Protein 3KEZ (pdb70)

Sequence (869 aa):
ETSINVLSDIEFTLNGIYSSTQSSDAYSGRLVYYGDVTGDDQAVSSTKRTGNYYRFNFTTKDNGPSSHWSSYLYSIIQNCNLILNVDKLSIDEDETEYKNDLKGQALAIRGALFDLTRIFGYPYLKDNGASLGVPIVKELSTIDSKPARNTVAECYTEIISDLKNSTELLSGDFNKGKVNRWAATLLSRVYLYKGEYNEALTAENAIKKGAEKEGYALWTNEEYPTAWGNDASASNPGEILFEIVNLTTDSPGKESGYLNSYNGYDDCITCSFYQLLKKDPKDVRLKILSSFDKKYYAYVNKYQPQQGENITDANIPLIRLSEAYLNAAEAAVQTGDNAKAVKYLNSIVQRANPEENSVEGKTLTLENVLDERRKELVAEGHRYDVIRNGTVKRIIDVKDSDINKTKHNTAYEYDWNFHKILLPIPKKEDANPNKQNPGYVETSINVLSDIIEFTLNGIYSSTQSSDAYSGRLVYYGDVTGDDQAVSSSTKRTGNYYRFNFTKDNGPSSHWSYLYSIIQNCNLILNVDKLSSIDEDETEYKNDLKGQALAIRGALFDLTRIFGYPYLKDNGASLGVPIVKELSTIDSKPARNTVAECYTEIISDLKNNSTELLSGDFNKGKVNRWAATLLSRVYLYKGEYNEALTAENAIKGAEKEGYALWTNEEYPTAWGNDASASSNPGEILFEIVNLTTDSPGKESGYLNSYNGYDDCITCSFYQLLKKDPKDVRLKIILSSFDKKYYAYVNKYQPQQGENITTDANIPLIRLSEAYLNAAEAAVQTGDNAKAVKYLNSIVQRANPEENSVEGKTLTLENVLDERRKELVAEGHRYDVIRNGTVKRIDVKDSDINKTKKHNTAYEYDWNFHKILLPIPKKEDANPNKQNPGYVD

CATH classification: 1.25.40.390 (+2 more: 2.20.20.130, 1.25.40.900)

Radius of gyration: 30.72 Å; Cα contacts (8 Å, |Δi|>4): 1760; chains: 2; bounding box: 68×107×70 Å

Nearest PDB structures (foldseek):
  3kez-assembly1_A  TM=1.001E+00  e=9.607E-77  Phocaeicola vulgatus ATCC 8482
  3myv-assembly2_B  TM=9.073E-01  e=1.133E-32  Phocaeicola vulgatus ATCC 8482
  3mcx-assembly1_A  TM=8.906E-01  e=3.558E-32  Bacteroides thetaiotaomicron VPI-5482
  8ypu-assembly1_B  TM=7.654E-01  e=5.892E-16  Bacteroides fragilis
  3jq1-assembly2_B  TM=7.234E-01  e=5.810E-15  Phocaeicola vulgatus ATCC 8482

Organism: Phocaeicola vulgatus (strain ATCC 8482 / DSM 1447 / JCM 5826 / CCUG 4940 / NBRC 14291 / NCTC 11154) (NCBI:txid435590)

Foldseek 3Di:
DDQDAAVVSLVVLVVVLLLLLACLPQLNDLFCLQFLCFFQHFLDCPFPCNCSNQLPDFQARFDCSLVVSLVVSLQSLLVCCVLVVHDDDPVCQLVSLQSNLQSLLSNLSLVSQQQQFHFQCVVPNQATFGADDDNHHDDLPDFDATDTRNVSLVSSLVSLVSSLVRFALADDAQTAGNLLSLVSLVSCVSNVVLVVSQVLVVSLVSNVVQPEDEQFLVCPLPVLQDRADSVRHYWQNHKSFFDPVSFNDLNGLQCQDPNHRVRATAPVSVVLQCVPVQFSQVSQWDAPALAGTGRNSQHHHPPDDSRRRMASQGGSLSSLLSNLLSCLSVVNQVRNQVSLQVLVCSRPVVDGCPPPSDDNVNSLSSVCSVCNSRNHSSSQQSVWWRDHDADADRSNHNRGDDYPAGHHSVPQSSHGWNHPVSCSHPNDTGPPRD/DDQCADVVSL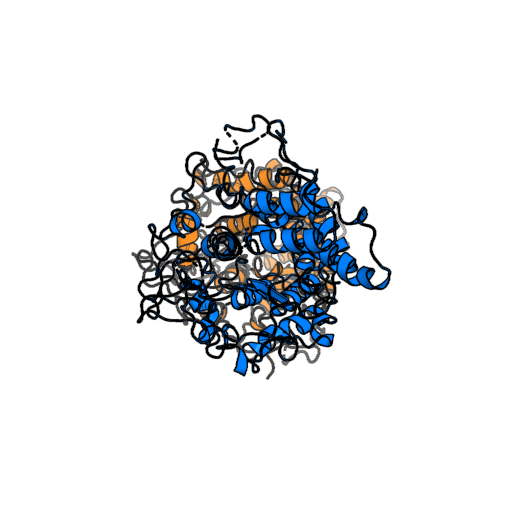VVLVVVLLLLLACLDQLNDLFCLQFLCFFQHFLDCPFPCNCSNFLPDFQARFDCSLVVSLVVSLQSLLVCCVLVVHDDDPVCQLVSLQSNLLSLLSNLSQVSQQQQAHFQCVVPVQQTFGAFDDNYHDDLVDFGFTDTSNVSLVSSLVSLVSSLVRFALADDAQTAGNLLSLVSLVSCVSNVVLVVSLCLVVSLVSNVVQPEDEQFLVCPLPVLQERADSNRHYWQNHKSAFDPVSFNPQNGLQCQDPNHRVRATAPVSVVLQCVPVQFSQVSQWDADALAGTGRNSQHHHPPDDSRRRMASQGTSLSSLLSNLLSCLSVVNQVSNQVSQQVLVCRRPVVDGCPPPSDHNVNSLSSVCSVCNSRNNNVSQQSVWWRDHDADADRSNHSRGDDYPAGGHSPPQSSHGWNHPVSCSHPNDTGPPSPD

B-factor: mean 14.75, std 7.92, range [2.0, 56.99]

Structure (mmCIF, N/CA/C/O backbone):
data_3KEZ
#
_entry.id   3KEZ
#
_cell.length_a   88.498
_cell.length_b   91.088
_cell.length_c   117.861
_cell.angle_alpha   90.000
_cell.angle_beta   90.000
_cell.angle_gamma   90.000
#
_symmetry.space_group_name_H-M   'P 21 21 21'
#
loop_
_entity.id
_entity.type
_entity.pdbx_description
1 polymer 'Putative sugar binding protein'
2 non-polymer 'CALCIUM ION'
3 non-polymer 'PHOSPHATE ION'
4 non-polymer 1,2-ETHANEDIOL
5 water water
#
loop_
_atom_site.group_PDB
_atom_site.id
_atom_site.type_symbol
_atom_site.label_atom_id
_atom_site.label_alt_id
_atom_site.label_comp_id
_atom_site.label_asym_id
_atom_site.label_entity_id
_atom_site.label_seq_id
_atom_site.pdbx_PDB_ins_code
_atom_site.Cartn_x
_atom_site.Cartn_y
_atom_site.Cartn_z
_atom_site.occupancy
_atom_site.B_iso_or_equiv
_atom_site.auth_seq_id
_atom_site.auth_comp_id
_atom_site.auth_asym_id
_atom_site.auth_atom_id
_atom_site.pdbx_PDB_model_num
ATOM 1 N N . GLU A 1 14 ? 32.596 69.965 34.973 1.00 26.32 35 GLU A N 1
ATOM 2 C CA . GLU A 1 14 ? 31.848 70.152 33.695 1.00 25.80 35 GLU A CA 1
ATOM 3 C C . GLU A 1 14 ? 31.618 68.831 32.958 1.00 24.90 35 GLU A C 1
ATOM 4 O O . GLU A 1 14 ? 31.616 68.768 31.719 1.00 22.51 35 GLU A O 1
ATOM 10 N N . THR A 1 15 ? 31.402 67.774 33.742 1.00 23.20 36 THR A N 1
ATOM 11 C CA . THR A 1 15 ? 31.092 66.462 33.212 1.00 23.02 36 THR A CA 1
ATOM 12 C C . THR A 1 15 ? 29.815 65.900 33.868 1.00 21.57 36 THR A C 1
ATOM 13 O O . THR A 1 15 ? 29.227 66.519 34.772 1.00 19.52 36 THR A O 1
ATOM 17 N N . SER A 1 16 ? 29.399 64.721 33.430 1.00 19.00 37 SER A N 1
ATOM 18 C CA . SER A 1 16 ? 28.088 64.196 33.809 1.00 17.07 37 SER A CA 1
ATOM 19 C C . SER A 1 16 ? 28.050 63.374 35.100 1.00 17.25 37 SER A C 1
ATOM 20 O O . SER A 1 16 ? 26.969 63.150 35.622 1.00 19.72 37 SER A O 1
ATOM 23 N N . ILE A 1 17 ? 29.189 62.913 35.616 1.00 15.61 38 ILE A N 1
ATOM 24 C CA . ILE A 1 17 ? 29.179 62.125 36.848 1.00 15.25 38 ILE A CA 1
ATOM 25 C C . ILE A 1 17 ? 29.984 62.882 37.905 1.00 18.21 38 ILE A C 1
ATOM 26 O O . ILE A 1 17 ? 31.177 63.111 37.742 1.00 19.18 38 ILE A O 1
ATOM 31 N N . ASN A 1 18 ? 29.292 63.319 38.952 1.00 18.81 39 ASN A N 1
ATOM 32 C CA . ASN A 1 18 ? 29.885 63.985 40.077 1.00 18.52 39 ASN A CA 1
ATOM 33 C C . ASN A 1 18 ? 29.577 63.301 41.411 1.00 18.28 39 ASN A C 1
ATOM 34 O O . ASN A 1 18 ? 30.381 63.364 42.326 1.00 20.12 39 ASN A O 1
ATOM 39 N N . VAL A 1 19 ? 28.405 62.683 41.531 1.00 17.15 40 VAL A N 1
ATOM 40 C CA . VAL A 1 19 ? 27.966 62.051 42.775 1.00 15.06 40 VAL A CA 1
ATOM 41 C C . VAL A 1 19 ? 27.341 60.707 42.424 1.00 16.97 40 VAL A C 1
ATOM 42 O O . VAL A 1 19 ? 27.030 60.444 41.260 1.00 13.36 40 VAL A O 1
ATOM 46 N N . LEU A 1 20 ? 27.154 59.848 43.420 1.00 18.00 41 LEU A N 1
ATOM 47 C CA . LEU A 1 20 ? 26.624 58.506 43.170 1.00 16.75 41 LEU A CA 1
ATOM 48 C C . LEU A 1 20 ? 25.295 58.498 42.433 1.00 17.58 41 LEU A C 1
ATOM 49 O O . LEU A 1 20 ? 25.047 57.641 41.580 1.00 16.92 41 LEU A O 1
ATOM 54 N N . SER A 1 21 ? 24.427 59.432 42.784 1.00 17.20 42 SER A N 1
ATOM 55 C CA . SER A 1 21 ? 23.099 59.444 42.220 1.00 15.20 42 SER A CA 1
ATOM 56 C C . SER A 1 21 ? 23.141 59.676 40.699 1.00 15.04 42 SER A C 1
ATOM 57 O O . SER A 1 21 ? 22.187 59.331 39.987 1.00 17.57 42 SER A O 1
ATOM 60 N N . ASP A 1 22 ? 24.240 60.244 40.206 1.00 12.00 43 ASP A N 1
ATOM 61 C CA . ASP A 1 22 ? 24.446 60.342 38.761 1.00 13.85 43 ASP A CA 1
ATOM 62 C C . ASP A 1 22 ? 24.644 58.960 38.129 1.00 12.33 43 ASP A C 1
ATOM 63 O O . ASP A 1 22 ? 24.245 58.727 36.960 1.00 11.04 43 ASP A O 1
ATOM 68 N N . ILE A 1 23 ? 25.281 58.058 38.879 1.00 10.72 44 ILE A N 1
ATOM 69 C CA . ILE A 1 23 ? 25.454 56.694 38.416 1.00 11.73 44 ILE A CA 1
ATOM 70 C C . ILE A 1 23 ? 24.084 56.050 38.363 1.00 13.67 44 ILE A C 1
ATOM 71 O O . ILE A 1 23 ? 23.764 55.391 37.389 1.00 11.74 44 ILE A O 1
ATOM 76 N N . GLU A 1 24 ? 23.268 56.275 39.396 1.00 15.91 45 GLU A N 1
ATOM 77 C CA . GLU A 1 24 ? 21.930 55.687 39.451 1.00 16.01 45 GLU A CA 1
ATOM 78 C C . GLU A 1 24 ? 21.086 56.211 38.287 1.00 15.99 45 GLU A C 1
ATOM 79 O O . GLU A 1 24 ? 20.355 55.463 37.652 1.00 15.52 45 GLU A O 1
ATOM 82 N N . PHE A 1 25 ? 21.219 57.498 38.000 1.00 17.03 46 PHE A N 1
ATOM 83 C CA . PHE A 1 25 ? 20.543 58.124 36.866 1.00 15.27 46 PHE A CA 1
ATOM 84 C C . PHE A 1 25 ? 20.976 57.521 35.544 1.00 15.46 46 PHE A C 1
ATOM 85 O O . PHE A 1 25 ? 20.151 57.243 34.669 1.00 9.38 46 PHE A O 1
ATOM 93 N N . THR A 1 26 ? 22.274 57.289 35.400 1.00 13.87 47 THR A N 1
ATOM 94 C CA . THR A 1 26 ? 22.782 56.691 34.186 1.00 10.62 47 THR A CA 1
ATOM 95 C C . THR A 1 26 ? 22.236 55.260 34.054 1.00 12.20 47 THR A C 1
ATOM 96 O O . THR A 1 26 ? 21.817 54.885 32.967 1.00 12.37 47 THR A O 1
ATOM 100 N N . LEU A 1 27 ? 22.201 54.486 35.152 1.00 13.49 48 LEU A N 1
ATOM 101 C CA . LEU A 1 27 ? 21.669 53.105 35.082 1.00 13.69 48 LEU A CA 1
ATOM 102 C C . LEU A 1 27 ? 20.187 53.117 34.692 1.00 13.61 48 LEU A C 1
ATOM 103 O O . LEU A 1 27 ? 19.759 52.314 33.882 1.00 13.39 48 LEU A O 1
ATOM 108 N N . ASN A 1 28 ? 19.431 54.045 35.254 1.00 14.94 49 ASN A N 1
ATOM 109 C CA . ASN A 1 28 ? 18.027 54.140 34.927 1.00 15.67 49 ASN A CA 1
ATOM 110 C C . ASN A 1 28 ? 17.826 54.362 33.437 1.00 13.52 49 ASN A C 1
ATOM 111 O O . ASN A 1 28 ? 16.962 53.726 32.837 1.00 12.36 49 ASN A O 1
ATOM 116 N N . GLY A 1 29 ? 18.631 55.243 32.842 1.00 10.12 50 GLY A N 1
ATOM 117 C CA . GLY A 1 29 ? 18.622 55.425 31.396 1.00 13.95 50 GLY A CA 1
ATOM 118 C C . GLY A 1 29 ? 18.922 54.139 30.646 1.00 15.25 50 GLY A C 1
ATOM 119 O O . GLY A 1 29 ? 18.269 53.834 29.645 1.00 12.23 50 GLY A O 1
ATOM 120 N N . ILE A 1 30 ? 19.905 53.373 31.141 1.00 13.37 51 ILE A N 1
ATOM 121 C CA . ILE A 1 30 ? 20.291 52.110 30.494 1.00 11.54 51 ILE A CA 1
ATOM 122 C C . ILE A 1 30 ? 19.084 51.132 30.500 1.00 11.24 51 ILE A C 1
ATOM 123 O O . ILE A 1 30 ? 18.697 50.630 29.482 1.00 12.78 51 ILE A O 1
ATOM 128 N N . TYR A 1 31 ? 18.457 50.950 31.657 1.00 13.56 52 TYR A N 1
ATOM 129 C CA . TYR A 1 31 ? 17.346 50.026 31.786 1.00 13.45 52 TYR A CA 1
ATOM 130 C C . TYR A 1 31 ? 16.200 50.516 30.907 1.00 12.66 52 TYR A C 1
ATOM 131 O O . TYR A 1 31 ? 15.560 49.719 30.240 1.00 10.05 52 TYR A O 1
ATOM 140 N N . SER A 1 32 ? 15.987 51.829 30.825 1.00 13.78 53 SER A N 1
ATOM 141 C CA A SER A 1 32 ? 14.907 52.359 29.982 0.50 14.92 53 SER A CA 1
ATOM 142 C CA B SER A 1 32 ? 14.905 52.341 29.970 0.50 15.31 53 SER A CA 1
ATOM 143 C C . SER A 1 32 ? 15.174 52.017 28.504 1.00 16.48 53 SER A C 1
ATOM 144 O O . SER A 1 32 ? 14.253 51.603 27.772 1.00 14.66 53 SER A O 1
ATOM 149 N N . THR A 1 33 ? 16.435 52.147 28.083 1.00 13.79 54 THR A N 1
ATOM 150 C CA . THR A 1 33 ? 16.853 51.725 26.731 1.00 13.69 54 THR A CA 1
ATOM 151 C C . THR A 1 33 ? 16.624 50.229 26.472 1.00 14.58 54 THR A C 1
ATOM 152 O O . THR A 1 33 ? 16.112 49.841 25.407 1.00 10.68 54 THR A O 1
ATOM 164 N N . GLN A 1 35 ? 14.434 48.359 27.801 1.00 11.43 56 GLN A N 1
ATOM 165 C CA . GLN A 1 35 ? 12.978 48.152 27.707 1.00 12.77 56 GLN A CA 1
ATOM 166 C C . GLN A 1 35 ? 12.360 48.330 26.323 1.00 12.76 56 GLN A C 1
ATOM 167 O O . GLN A 1 35 ? 11.221 47.896 26.105 1.00 13.27 56 GLN A O 1
ATOM 173 N N . SER A 1 36 ? 13.077 48.954 25.396 1.00 12.28 57 SER A N 1
ATOM 174 C CA . SER A 1 36 ? 12.524 49.206 24.056 1.00 11.21 57 SER A CA 1
ATOM 175 C C . SER A 1 36 ? 12.157 47.912 23.360 1.00 10.71 57 SER A C 1
ATOM 176 O O . SER A 1 36 ? 12.839 46.898 23.524 1.00 10.37 57 SER A O 1
ATOM 179 N N . SER A 1 37 ? 11.123 47.950 22.529 1.00 9.41 58 SER A N 1
ATOM 180 C CA . SER A 1 37 ? 10.799 46.801 21.693 1.00 9.28 58 SER A CA 1
ATOM 181 C C . SER A 1 37 ? 11.911 46.538 20.650 1.00 12.00 58 SER A C 1
ATOM 182 O O . SER A 1 37 ? 12.004 45.456 20.097 1.00 11.18 58 SER A O 1
ATOM 185 N N . ASP A 1 38 ? 12.763 47.528 20.402 1.00 9.38 59 ASP A N 1
ATOM 186 C CA . ASP A 1 38 ? 13.939 47.309 19.575 1.00 10.34 59 ASP A CA 1
ATOM 187 C C . ASP A 1 38 ? 15.072 46.655 20.357 1.00 9.95 59 ASP A C 1
ATOM 188 O O . ASP A 1 38 ? 16.064 46.251 19.758 1.00 12.20 59 ASP A O 1
ATOM 193 N N . ALA A 1 39 ? 14.959 46.609 21.682 1.00 8.08 60 ALA A N 1
ATOM 194 C CA . ALA A 1 39 ? 15.959 45.957 22.518 1.00 9.69 60 ALA A CA 1
ATOM 195 C C . ALA A 1 39 ? 15.319 44.741 23.179 1.00 10.97 60 ALA A C 1
ATOM 196 O O . ALA A 1 39 ? 14.806 43.847 22.467 1.00 12.55 60 ALA A O 1
ATOM 198 N N . TYR A 1 40 ? 15.344 44.682 24.510 1.00 10.63 61 TYR A N 1
ATOM 199 C CA . TYR A 1 40 ? 14.948 43.478 25.223 1.00 10.50 61 TYR A CA 1
ATOM 200 C C . TYR A 1 40 ? 13.439 43.286 25.434 1.00 10.84 61 TYR A C 1
ATOM 201 O O . TYR A 1 40 ? 13.007 42.274 25.983 1.00 12.00 61 TYR A O 1
ATOM 210 N N . SER A 1 41 ? 12.616 44.211 24.967 1.00 12.99 62 SER A N 1
ATOM 211 C CA . SER A 1 41 ? 11.184 43.950 24.973 1.00 12.51 62 SER A CA 1
ATOM 212 C C . SER A 1 41 ? 10.728 43.401 23.615 1.00 13.30 62 SER A C 1
ATOM 213 O O . SER A 1 41 ? 9.547 43.189 23.414 1.00 13.64 62 SER A O 1
ATOM 216 N N . GLY A 1 42 ? 11.658 43.149 22.692 1.00 13.80 63 GLY A N 1
ATOM 217 C CA . GLY A 1 42 ? 11.261 42.598 21.393 1.00 13.42 63 GLY A CA 1
ATOM 218 C C . GLY A 1 42 ? 12.384 41.949 20.613 1.00 11.29 63 GLY A C 1
ATOM 219 O O . GLY A 1 42 ? 12.708 40.767 20.804 1.00 10.08 63 GLY A O 1
ATOM 220 N N . ARG A 1 43 ? 13.019 42.742 19.768 1.00 9.96 64 ARG A N 1
ATOM 221 C CA . ARG A 1 43 ? 13.926 42.207 18.742 1.00 9.96 64 ARG A CA 1
ATOM 222 C C . ARG A 1 43 ? 15.040 41.360 19.268 1.00 11.49 64 ARG A C 1
ATOM 223 O O . ARG A 1 43 ? 15.359 40.352 18.635 1.00 12.15 64 ARG A O 1
ATOM 231 N N . LEU A 1 44 ? 15.613 41.734 20.432 1.00 10.42 65 LEU A N 1
ATOM 232 C CA . LEU A 1 44 ? 16.720 40.948 21.004 1.00 12.22 65 LEU A CA 1
ATOM 233 C C . LEU A 1 44 ? 16.236 39.637 21.598 1.00 13.36 65 LEU A C 1
ATOM 234 O O . LEU A 1 44 ? 17.002 38.663 21.660 1.00 14.73 65 LEU A O 1
ATOM 239 N N . VAL A 1 45 ? 14.952 39.560 21.924 1.00 10.11 66 VAL A N 1
ATOM 240 C CA . VAL A 1 45 ? 14.407 38.334 22.433 1.00 9.93 66 VAL A CA 1
ATOM 241 C C . VAL A 1 45 ? 14.013 37.404 21.312 1.00 9.97 66 VAL A C 1
ATOM 242 O O . VAL A 1 45 ? 14.434 36.263 21.287 1.00 10.66 66 VAL A O 1
ATOM 246 N N . TYR A 1 46 ? 13.193 37.863 20.367 1.00 12.64 67 TYR A N 1
ATOM 247 C CA . TYR A 1 46 ? 12.656 36.930 19.416 1.00 10.48 67 TYR A CA 1
ATOM 248 C C . TYR A 1 46 ? 13.659 36.385 18.410 1.00 10.19 67 TYR A C 1
ATOM 249 O O . TYR A 1 46 ? 13.390 35.366 17.785 1.00 10.46 67 TYR A O 1
ATOM 258 N N . TYR A 1 47 ? 14.771 37.079 18.216 1.00 10.80 68 TYR A N 1
ATOM 259 C CA . TYR A 1 47 ? 15.760 36.697 17.173 1.00 11.95 68 TYR A CA 1
ATOM 260 C C . TYR A 1 47 ? 16.082 35.194 17.221 1.00 11.69 68 TYR A C 1
ATOM 261 O O . TYR A 1 47 ? 15.931 34.474 16.228 1.00 12.82 68 TYR A O 1
ATOM 270 N N . GLY A 1 48 ? 16.436 34.697 18.402 1.00 12.84 69 GLY A N 1
ATOM 271 C CA . GLY A 1 48 ? 16.870 33.312 18.508 1.00 12.98 69 GLY A CA 1
ATOM 272 C C . GLY A 1 48 ? 15.749 32.279 18.385 1.00 13.27 69 GLY A C 1
ATOM 273 O O . GLY A 1 48 ? 16.024 31.061 18.311 1.00 13.20 69 GLY A O 1
ATOM 274 N N . ASP A 1 49 ? 14.493 32.736 18.412 1.00 10.04 70 ASP A N 1
ATOM 275 C CA . ASP A 1 49 ? 13.359 31.819 18.259 1.00 11.10 70 ASP A CA 1
ATOM 276 C C . ASP A 1 49 ? 12.959 31.658 16.779 1.00 10.95 70 ASP A C 1
ATOM 277 O O . ASP A 1 49 ? 12.888 30.522 16.273 1.00 9.27 70 ASP A O 1
ATOM 282 N N . VAL A 1 50 ? 12.735 32.775 16.072 1.00 8.82 71 VAL A N 1
ATOM 283 C CA . VAL A 1 50 ? 12.201 32.675 14.710 1.00 10.27 71 VAL A CA 1
ATOM 284 C C . VAL A 1 50 ? 13.260 32.301 13.687 1.00 9.97 71 VAL A C 1
ATOM 285 O O . VAL A 1 50 ? 12.919 31.944 12.586 1.00 9.32 71 VAL A O 1
ATOM 289 N N . THR A 1 51 ? 14.534 32.408 14.056 1.00 8.84 72 THR A N 1
ATOM 290 C CA . THR A 1 51 ? 15.604 31.857 13.238 1.00 10.24 72 THR A CA 1
ATOM 291 C C . THR A 1 51 ? 15.908 30.365 13.551 1.00 9.64 72 THR A C 1
ATOM 292 O O . THR A 1 51 ? 16.821 29.767 12.962 1.00 10.14 72 THR A O 1
ATOM 296 N N . GLY A 1 52 ? 15.155 29.771 14.485 1.00 9.95 73 GLY A N 1
ATOM 297 C CA . GLY A 1 52 ? 15.233 28.354 14.793 1.00 11.96 73 GLY A CA 1
ATOM 298 C C . GLY A 1 52 ? 14.231 27.469 14.076 1.00 11.39 73 GLY A C 1
ATOM 299 O O . GLY A 1 52 ? 13.735 27.791 12.980 1.00 10.72 73 GLY A O 1
ATOM 300 N N . ASP A 1 53 ? 13.950 26.341 14.718 1.00 13.29 74 ASP A N 1
ATOM 301 C CA . ASP A 1 53 ? 13.022 25.326 14.238 1.00 13.13 74 ASP A CA 1
ATOM 302 C C . ASP A 1 53 ? 11.699 25.188 15.012 1.00 10.43 74 ASP A C 1
ATOM 303 O O . ASP A 1 53 ? 10.826 24.431 14.561 1.00 13.66 74 ASP A O 1
ATOM 308 N N . ASP A 1 54 ? 11.556 25.913 16.130 1.00 10.86 75 ASP A N 1
ATOM 309 C CA . ASP A 1 54 ? 10.448 25.694 17.080 1.00 9.30 75 ASP A CA 1
ATOM 310 C C . ASP A 1 54 ? 9.390 26.794 17.060 1.00 8.83 75 ASP A C 1
ATOM 311 O O . ASP A 1 54 ? 8.248 26.564 17.469 1.00 10.23 75 ASP A O 1
ATOM 324 N N . GLN A 1 56 ? 8.065 30.287 14.284 1.00 8.33 77 GLN A N 1
ATOM 325 C CA . GLN A 1 56 ? 8.138 30.838 12.944 1.00 9.69 77 GLN A CA 1
ATOM 326 C C . GLN A 1 56 ? 7.338 32.118 12.905 1.00 10.89 77 GLN A C 1
ATOM 327 O O . GLN A 1 56 ? 6.498 32.329 13.760 1.00 11.12 77 GLN A O 1
ATOM 333 N N . ALA A 1 57 ? 7.574 32.939 11.886 1.00 11.19 78 ALA A N 1
ATOM 334 C CA . ALA A 1 57 ? 6.646 34.011 11.534 1.00 8.80 78 ALA A CA 1
ATOM 335 C C . ALA A 1 57 ? 5.331 33.396 11.098 1.00 10.13 78 ALA A C 1
ATOM 336 O O . ALA A 1 57 ? 5.304 32.359 10.408 1.00 9.58 78 ALA A O 1
ATOM 338 N N . VAL A 1 58 ? 4.237 34.030 11.496 1.00 8.52 79 VAL A N 1
ATOM 339 C CA . VAL A 1 58 ? 2.907 33.582 11.096 1.00 10.03 79 VAL A CA 1
ATOM 340 C C . VAL A 1 58 ? 2.698 33.792 9.605 1.00 8.16 79 VAL A C 1
ATOM 341 O O . VAL A 1 58 ? 1.961 33.046 8.960 1.00 10.39 79 VAL A O 1
ATOM 345 N N . SER A 1 59 ? 3.374 34.794 9.060 1.00 7.93 80 SER A N 1
ATOM 346 C CA . SER A 1 59 ? 3.360 35.055 7.630 1.00 8.35 80 SER A CA 1
ATOM 347 C C . SER A 1 59 ? 4.612 35.837 7.246 1.00 10.08 80 SER A C 1
ATOM 348 O O . SER A 1 59 ? 5.314 36.366 8.103 1.00 9.29 80 SER A O 1
ATOM 351 N N . SER A 1 60 ? 4.875 35.936 5.947 1.00 11.21 81 SER A N 1
ATOM 352 C CA . SER A 1 60 ? 6.059 36.636 5.455 1.00 14.27 81 SER A CA 1
ATOM 353 C C . SER A 1 60 ? 6.069 38.133 5.726 1.00 13.94 81 SER A C 1
ATOM 354 O O . SER A 1 60 ? 7.136 38.740 5.801 1.00 13.43 81 SER A O 1
ATOM 357 N N . THR A 1 61 ? 4.887 38.713 5.898 1.00 9.54 82 THR A N 1
ATOM 358 C CA . THR A 1 61 ? 4.725 40.153 6.091 1.00 10.94 82 THR A CA 1
ATOM 359 C C . THR A 1 61 ? 4.662 40.568 7.572 1.00 12.08 82 THR A C 1
ATOM 360 O O . THR A 1 61 ? 4.497 41.746 7.889 1.00 12.11 82 THR A O 1
ATOM 364 N N . LYS A 1 62 ? 4.831 39.613 8.476 1.00 12.03 83 LYS A N 1
ATOM 365 C CA . LYS A 1 62 ? 4.874 39.896 9.921 1.00 11.32 83 LYS A CA 1
ATOM 366 C C . LYS A 1 62 ? 6.170 40.586 10.360 1.00 9.17 83 LYS A C 1
ATOM 367 O O . LYS A 1 62 ? 7.182 40.538 9.673 1.00 7.94 83 LYS A O 1
ATOM 373 N N . ARG A 1 63 ? 6.179 41.217 11.520 1.00 11.59 84 ARG A N 1
ATOM 374 C CA . ARG A 1 63 ? 7.443 41.840 11.969 1.00 13.37 84 ARG A CA 1
ATOM 375 C C . ARG A 1 63 ? 8.617 40.852 11.977 1.00 11.04 84 ARG A C 1
ATOM 376 O O . ARG A 1 63 ? 9.732 41.263 11.755 1.00 13.99 84 ARG A O 1
ATOM 384 N N . THR A 1 64 ? 8.352 39.581 12.283 1.00 12.10 85 THR A N 1
ATOM 385 C CA . THR A 1 64 ? 9.394 38.519 12.356 1.00 10.80 85 THR A CA 1
ATOM 386 C C . THR A 1 64 ? 9.711 37.848 11.024 1.00 12.31 85 THR A C 1
ATOM 387 O O . THR A 1 64 ? 10.647 37.016 10.926 1.00 9.20 85 THR A O 1
ATOM 391 N N . GLY A 1 65 ? 8.967 38.239 9.992 1.00 10.89 86 GLY A N 1
ATOM 392 C CA . GLY A 1 65 ? 9.010 37.561 8.702 1.00 10.75 86 GLY A CA 1
ATOM 393 C C . GLY A 1 65 ? 10.408 37.516 8.112 1.00 11.62 86 GLY A C 1
ATOM 394 O O . GLY A 1 65 ? 10.906 36.431 7.805 1.00 11.76 86 GLY A O 1
ATOM 395 N N . ASN A 1 66 ? 11.065 38.685 8.009 1.00 11.62 87 ASN A N 1
ATOM 396 C CA . ASN A 1 66 ? 12.390 38.771 7.375 1.00 10.92 87 ASN A CA 1
ATOM 397 C C . ASN A 1 66 ? 13.494 38.043 8.189 1.00 11.14 87 ASN A C 1
ATOM 398 O O . ASN A 1 66 ? 14.445 37.492 7.608 1.00 10.20 87 ASN A O 1
ATOM 403 N N . TYR A 1 67 ? 13.334 37.988 9.508 1.00 9.37 88 TYR A N 1
ATOM 404 C CA . TYR A 1 67 ? 14.240 37.162 10.349 1.00 8.86 88 TYR A CA 1
ATOM 405 C C . TYR A 1 67 ? 14.034 35.662 10.107 1.00 10.19 88 TYR A C 1
ATOM 406 O O . TYR A 1 67 ? 14.998 34.940 9.883 1.00 7.42 88 TYR A O 1
ATOM 415 N N . TYR A 1 68 ? 12.771 35.206 10.189 1.00 13.52 89 TYR A N 1
ATOM 416 C CA . TYR A 1 68 ? 12.392 33.785 9.925 1.00 12.05 89 TYR A CA 1
ATOM 417 C C . TYR A 1 68 ? 12.836 33.319 8.523 1.00 12.06 89 TYR A C 1
ATOM 418 O O . TYR A 1 68 ? 13.340 32.191 8.350 1.00 13.24 89 TYR A O 1
ATOM 427 N N . ARG A 1 69 ? 12.644 34.174 7.525 1.00 8.21 90 ARG A N 1
ATOM 428 C CA . ARG A 1 69 ? 12.944 33.838 6.150 1.00 11.33 90 ARG A CA 1
ATOM 429 C C . ARG A 1 69 ? 14.412 34.057 5.763 1.00 11.54 90 ARG A C 1
ATOM 430 O O . ARG A 1 69 ? 14.798 33.759 4.611 1.00 15.36 90 ARG A O 1
ATOM 438 N N . PHE A 1 70 ? 15.208 34.570 6.697 1.00 11.66 91 PHE A N 1
ATOM 439 C CA . PHE A 1 70 ? 16.559 35.026 6.426 1.00 13.24 91 PHE A CA 1
ATOM 440 C C . PHE A 1 70 ? 16.600 35.872 5.165 1.00 14.01 91 PHE A C 1
ATOM 441 O O . PHE A 1 70 ? 17.363 35.593 4.238 1.00 16.25 91 PHE A O 1
ATOM 449 N N . ASN A 1 71 ? 15.767 36.901 5.141 1.00 13.69 92 ASN A N 1
ATOM 450 C CA . ASN A 1 71 ? 15.538 37.693 3.950 1.00 13.07 92 ASN A CA 1
ATOM 451 C C . ASN A 1 71 ? 16.304 39.005 3.938 1.00 14.15 92 ASN A C 1
ATOM 452 O O . ASN A 1 71 ? 16.056 39.833 3.069 1.00 16.32 92 ASN A O 1
ATOM 457 N N . PHE A 1 72 ? 17.196 39.255 4.891 1.00 13.92 93 PHE A N 1
ATOM 458 C CA . PHE A 1 72 ? 17.906 40.549 4.902 1.00 15.84 93 PHE A CA 1
ATOM 459 C C . PHE A 1 72 ? 19.141 40.557 4.009 1.00 16.18 93 PHE A C 1
ATOM 460 O O . PHE A 1 72 ? 19.783 39.508 3.780 1.00 17.69 93 PHE A O 1
ATOM 468 N N . THR A 1 73 ? 19.454 41.747 3.504 1.00 14.25 94 THR A N 1
ATOM 469 C CA A THR A 1 73 ? 20.657 41.944 2.726 0.40 14.14 94 THR A CA 1
ATOM 470 C CA B THR A 1 73 ? 20.637 41.994 2.684 0.60 13.43 94 THR A CA 1
ATOM 471 C C . THR A 1 73 ? 21.472 43.050 3.371 1.00 13.10 94 THR A C 1
ATOM 472 O O . THR A 1 73 ? 21.009 43.710 4.305 1.00 12.43 94 THR A O 1
ATOM 479 N N . LYS A 1 74 ? 22.693 43.263 2.882 1.00 14.92 95 LYS A N 1
ATOM 480 C CA . LYS A 1 74 ? 23.492 44.369 3.444 1.00 19.22 95 LYS A CA 1
ATOM 481 C C . LYS A 1 74 ? 22.803 45.726 3.256 1.00 19.71 95 LYS A C 1
ATOM 482 O O . LYS A 1 74 ? 23.067 46.684 3.977 1.00 19.21 95 LYS A O 1
ATOM 488 N N . ASP A 1 75 ? 21.940 45.836 2.266 1.00 19.25 96 ASP A N 1
ATOM 489 C CA . ASP A 1 75 ? 21.345 47.121 2.009 1.00 20.59 96 ASP A CA 1
ATOM 490 C C . ASP A 1 75 ? 20.097 47.330 2.855 1.00 21.97 96 ASP A C 1
ATOM 491 O O . ASP A 1 75 ? 19.722 48.464 3.106 1.00 24.13 96 ASP A O 1
ATOM 496 N N . ASN A 1 76 ? 19.451 46.268 3.335 1.00 21.61 97 ASN A N 1
ATOM 497 C CA . ASN A 1 76 ? 18.210 46.488 4.088 1.00 19.45 97 ASN A CA 1
ATOM 498 C C . ASN A 1 76 ? 18.173 45.922 5.489 1.00 17.75 97 ASN A C 1
ATOM 499 O O . ASN A 1 76 ? 17.152 45.989 6.170 1.00 18.41 97 ASN A O 1
ATOM 504 N N . GLY A 1 77 ? 19.287 45.379 5.937 1.00 18.28 98 GLY A N 1
ATOM 505 C CA . GLY A 1 77 ? 19.336 44.766 7.242 1.00 17.53 98 GLY A CA 1
ATOM 506 C C . GLY A 1 77 ? 19.051 45.757 8.345 1.00 16.59 98 GLY A C 1
ATOM 507 O O . GLY A 1 77 ? 19.354 46.951 8.202 1.00 18.23 98 GLY A O 1
ATOM 508 N N . PRO A 1 78 ? 18.497 45.272 9.475 1.00 14.42 99 PRO A N 1
ATOM 509 C CA . PRO A 1 78 ? 18.167 46.175 10.571 1.00 14.47 99 PRO A CA 1
ATOM 510 C C . PRO A 1 78 ? 19.395 46.796 11.223 1.00 12.64 99 PRO A C 1
ATOM 511 O O . PRO A 1 78 ? 20.483 46.191 11.212 1.00 11.82 99 PRO A O 1
ATOM 515 N N . SER A 1 79 ? 19.221 47.974 11.810 1.00 12.57 100 SER A N 1
ATOM 516 C CA . SER A 1 79 ? 20.304 48.619 12.556 1.00 11.86 100 SER A CA 1
ATOM 517 C C . SER A 1 79 ? 20.116 48.707 14.067 1.00 12.16 100 SER A C 1
ATOM 518 O O . SER A 1 79 ? 21.057 49.053 14.757 1.00 11.44 100 SER A O 1
ATOM 521 N N . SER A 1 80 ? 18.921 48.398 14.577 1.00 12.65 101 SER A N 1
ATOM 522 C CA . SER A 1 80 ? 18.566 48.591 15.984 1.00 11.86 101 SER A CA 1
ATOM 523 C C . SER A 1 80 ? 19.391 47.746 16.957 1.00 12.50 101 SER A C 1
ATOM 524 O O . SER A 1 80 ? 19.734 48.212 18.017 1.00 10.52 101 SER A O 1
ATOM 527 N N . HIS A 1 81 ? 19.662 46.493 16.590 1.00 9.99 102 HIS A N 1
ATOM 528 C CA . HIS A 1 81 ? 20.420 45.610 17.453 1.00 13.97 102 HIS A CA 1
ATOM 529 C C . HIS A 1 81 ? 21.755 46.278 17.718 1.00 13.45 102 HIS A C 1
ATOM 530 O O . HIS A 1 81 ? 22.167 46.394 18.853 1.00 12.17 102 HIS A O 1
ATOM 537 N N . TRP A 1 82 ? 22.413 46.691 16.640 1.00 12.54 103 TRP A N 1
ATOM 538 C CA . TRP A 1 82 ? 23.713 47.348 16.714 1.00 12.53 103 TRP A CA 1
ATOM 539 C C . TRP A 1 82 ? 23.702 48.650 17.554 1.00 11.57 103 TRP A C 1
ATOM 540 O O . TRP A 1 82 ? 24.460 48.786 18.555 1.00 9.99 103 TRP A O 1
ATOM 551 N N . SER A 1 83 ? 22.803 49.569 17.159 1.00 11.66 104 SER A N 1
ATOM 552 C CA A SER A 1 83 ? 22.716 50.896 17.778 0.50 10.72 104 SER A CA 1
ATOM 553 C CA B SER A 1 83 ? 22.705 50.896 17.770 0.50 9.86 104 SER A CA 1
ATOM 554 C C . SER A 1 83 ? 22.314 50.841 19.242 1.00 11.45 104 SER A C 1
ATOM 555 O O . SER A 1 83 ? 22.932 51.497 20.058 1.00 7.26 104 SER A O 1
ATOM 560 N N . TYR A 1 84 ? 21.306 50.023 19.574 1.00 9.55 105 TYR A N 1
ATOM 561 C CA . TYR A 1 84 ? 20.834 49.935 20.936 1.00 11.41 105 TYR A CA 1
ATOM 562 C C . TYR A 1 84 ? 21.885 49.308 21.869 1.00 10.99 105 TYR A C 1
ATOM 563 O O . TYR A 1 84 ? 22.166 49.837 22.945 1.00 9.63 105 TYR A O 1
ATOM 572 N N . LEU A 1 85 ? 22.505 48.217 21.424 1.00 9.28 106 LEU A N 1
ATOM 573 C CA . LEU A 1 85 ? 23.525 47.573 22.254 1.00 9.76 106 LEU A CA 1
ATOM 574 C C . LEU A 1 85 ? 24.762 48.473 22.459 1.00 9.52 106 LEU A C 1
ATOM 575 O O . LEU A 1 85 ? 25.305 48.542 23.571 1.00 9.72 106 LEU A O 1
ATOM 580 N N . TYR A 1 86 ? 25.196 49.200 21.421 1.00 11.67 107 TYR A N 1
ATOM 581 C CA . TYR A 1 86 ? 26.335 50.078 21.567 1.00 10.55 107 TYR A CA 1
ATOM 582 C C . TYR A 1 86 ? 25.982 51.306 22.398 1.00 12.64 107 TYR A C 1
ATOM 583 O O . TYR A 1 86 ? 26.826 51.826 23.146 1.00 10.28 107 TYR A O 1
ATOM 592 N N . SER A 1 87 ? 24.741 51.773 22.293 1.00 13.36 108 SER A N 1
ATOM 593 C CA . SER A 1 87 ? 24.247 52.819 23.205 1.00 10.58 108 SER A CA 1
ATOM 594 C C . SER A 1 87 ? 24.347 52.415 24.676 1.00 11.60 108 SER A C 1
ATOM 595 O O . SER A 1 87 ? 24.884 53.157 25.511 1.00 11.18 108 SER A O 1
ATOM 598 N N . ILE A 1 88 ? 23.812 51.239 24.989 1.00 9.38 109 ILE A N 1
ATOM 599 C CA . ILE A 1 88 ? 23.900 50.641 26.297 1.00 11.21 109 ILE A CA 1
ATOM 600 C C . ILE A 1 88 ? 25.373 50.519 26.781 1.00 10.05 109 ILE A C 1
ATOM 601 O O . ILE A 1 88 ? 25.740 50.978 27.887 1.00 10.95 109 ILE A O 1
ATOM 606 N N . ILE A 1 89 ? 26.214 49.911 25.958 1.00 9.50 110 ILE A N 1
ATOM 607 C CA . ILE A 1 89 ? 27.663 49.815 26.282 1.00 9.59 110 ILE A CA 1
ATOM 608 C C . ILE A 1 89 ? 28.305 51.199 26.546 1.00 5.95 110 ILE A C 1
ATOM 609 O O . ILE A 1 89 ? 29.058 51.365 27.498 1.00 9.89 110 ILE A O 1
ATOM 614 N N . GLN A 1 90 ? 28.013 52.192 25.718 1.00 9.19 111 GLN A N 1
ATOM 615 C CA . GLN A 1 90 ? 28.580 53.544 25.969 1.00 9.65 111 GLN A CA 1
ATOM 616 C C . GLN A 1 90 ? 28.224 54.072 27.359 1.00 9.95 111 GLN A C 1
ATOM 617 O O . GLN A 1 90 ? 29.064 54.640 28.032 1.00 8.23 111 GLN A O 1
ATOM 623 N N . ASN A 1 91 ? 26.971 53.892 27.793 1.00 12.02 112 ASN A N 1
ATOM 624 C CA . ASN A 1 91 ? 26.570 54.368 29.134 1.00 10.27 112 ASN A CA 1
ATOM 625 C C . ASN A 1 91 ? 27.128 53.532 30.287 1.00 8.25 112 ASN A C 1
ATOM 626 O O . ASN A 1 91 ? 27.380 54.055 31.407 1.00 9.44 112 ASN A O 1
ATOM 631 N N . CYS A 1 92 ? 27.324 52.236 30.035 1.00 11.12 113 CYS A N 1
ATOM 632 C CA . CYS A 1 92 ? 28.042 51.398 30.980 1.00 10.37 113 CYS A CA 1
ATOM 633 C C . CYS A 1 92 ? 29.469 51.903 31.146 1.00 9.83 113 CYS A C 1
ATOM 634 O O . CYS A 1 92 ? 29.939 52.009 32.251 1.00 8.49 113 CYS A O 1
ATOM 637 N N . ASN A 1 93 ? 30.152 52.187 30.029 1.00 10.47 114 ASN A N 1
ATOM 638 C CA . ASN A 1 93 ? 31.494 52.790 30.027 1.00 8.48 114 ASN A CA 1
ATOM 639 C C . ASN A 1 93 ? 31.553 54.095 30.771 1.00 11.17 114 ASN A C 1
ATOM 640 O O . ASN A 1 93 ? 32.476 54.315 31.555 1.00 9.56 114 ASN A O 1
ATOM 645 N N . LEU A 1 94 ? 30.557 54.954 30.546 1.00 10.10 115 LEU A N 1
ATOM 646 C CA . LEU A 1 94 ? 30.448 56.206 31.299 1.00 11.86 115 LEU A CA 1
ATOM 647 C C . LEU A 1 94 ? 30.482 55.925 32.792 1.00 10.70 115 LEU A C 1
ATOM 648 O O . LEU A 1 94 ? 31.248 56.571 33.535 1.00 13.69 115 LEU A O 1
ATOM 653 N N . ILE A 1 95 ? 29.684 54.961 33.237 1.00 10.67 116 ILE A N 1
ATOM 654 C CA . ILE A 1 95 ? 29.660 54.609 34.647 1.00 10.12 116 ILE A CA 1
ATOM 655 C C . ILE A 1 95 ? 31.028 54.084 35.075 1.00 9.00 116 ILE A C 1
ATOM 656 O O . ILE A 1 95 ? 31.584 54.504 36.097 1.00 9.39 116 ILE A O 1
ATOM 661 N N . LEU A 1 96 ? 31.559 53.151 34.298 1.00 12.31 117 LEU A N 1
ATOM 662 C CA . LEU A 1 96 ? 32.729 52.380 34.743 1.00 10.13 117 LEU A CA 1
ATOM 663 C C . LEU A 1 96 ? 33.984 53.249 34.794 1.00 12.23 117 LEU A C 1
ATOM 664 O O . LEU A 1 96 ? 34.826 53.040 35.659 1.00 10.22 117 LEU A O 1
ATOM 677 N N . ASN A 1 98 ? 34.031 56.242 35.763 1.00 10.44 119 ASN A N 1
ATOM 678 C CA . ASN A 1 98 ? 33.834 57.289 36.759 1.00 13.00 119 ASN A CA 1
ATOM 679 C C . ASN A 1 98 ? 33.555 56.789 38.154 1.00 13.57 119 ASN A C 1
ATOM 680 O O . ASN A 1 98 ? 33.981 57.408 39.128 1.00 14.23 119 ASN A O 1
ATOM 685 N N . VAL A 1 99 ? 32.901 55.638 38.252 1.00 13.10 120 VAL A N 1
ATOM 686 C CA . VAL A 1 99 ? 32.380 55.189 39.517 1.00 15.18 120 VAL A CA 1
ATOM 687 C C . VAL A 1 99 ? 33.449 55.024 40.587 1.00 16.78 120 VAL A C 1
ATOM 688 O O . VAL A 1 99 ? 33.179 55.288 41.758 1.00 15.85 120 VAL A O 1
ATOM 692 N N . ASP A 1 100 ? 34.640 54.572 40.214 1.00 18.25 121 ASP A N 1
ATOM 693 C CA . ASP A 1 100 ? 35.696 54.335 41.215 1.00 17.39 121 ASP A CA 1
ATOM 694 C C . ASP A 1 100 ? 36.397 55.629 41.656 1.00 18.08 121 ASP A C 1
ATOM 695 O O . ASP A 1 100 ? 37.105 55.637 42.636 1.00 17.75 121 ASP A O 1
ATOM 700 N N . LYS A 1 101 ? 36.171 56.715 40.937 1.00 19.37 122 LYS A N 1
ATOM 701 C CA . LYS A 1 101 ? 36.760 57.993 41.273 1.00 21.00 122 LYS A CA 1
ATOM 702 C C . LYS A 1 101 ? 35.931 58.734 42.302 1.00 23.06 122 LYS A C 1
ATOM 703 O O . LYS A 1 101 ? 36.437 59.659 42.932 1.00 22.09 122 LYS A O 1
ATOM 709 N N . LEU A 1 102 ? 34.667 58.345 42.470 1.00 21.77 123 LEU A N 1
ATOM 710 C CA . LEU A 1 102 ? 33.758 59.078 43.346 1.00 22.09 123 LEU A CA 1
ATOM 711 C C . LEU A 1 102 ? 34.144 58.781 44.785 1.00 22.38 123 LEU A C 1
ATOM 712 O O . LEU A 1 102 ? 34.250 57.636 45.150 1.00 24.29 123 LEU A O 1
ATOM 717 N N . SER A 1 103 ? 34.402 59.789 45.599 1.00 24.82 124 SER A N 1
ATOM 718 C CA . SER A 1 103 ? 34.587 59.512 47.024 1.00 27.93 124 SER A CA 1
ATOM 719 C C . SER A 1 103 ? 33.203 59.370 47.689 1.00 27.99 124 SER A C 1
ATOM 720 O O . SER A 1 103 ? 32.290 60.150 47.449 1.00 27.73 124 SER A O 1
ATOM 723 N N . ILE A 1 104 ? 33.057 58.318 48.479 1.00 27.39 125 ILE A N 1
ATOM 724 C CA . ILE A 1 104 ? 31.785 57.950 49.065 1.00 27.07 125 ILE A CA 1
ATOM 725 C C . ILE A 1 104 ? 32.020 57.656 50.545 1.00 27.89 125 ILE A C 1
ATOM 726 O O . ILE A 1 104 ? 33.169 57.581 50.990 1.00 27.49 125 ILE A O 1
ATOM 731 N N . ASP A 1 105 ? 30.939 57.491 51.297 1.00 28.20 126 ASP A N 1
ATOM 732 C CA . ASP A 1 105 ? 31.029 57.085 52.702 1.00 27.97 126 ASP A CA 1
ATOM 733 C C . ASP A 1 105 ? 31.232 55.584 52.798 1.00 27.63 126 ASP A C 1
ATOM 734 O O . ASP A 1 105 ? 30.802 54.842 51.918 1.00 25.54 126 ASP A O 1
ATOM 739 N N . GLU A 1 106 ? 31.858 55.153 53.889 1.00 27.36 127 GLU A N 1
ATOM 740 C CA . GLU A 1 106 ? 32.031 53.744 54.223 1.00 28.17 127 GLU A CA 1
ATOM 741 C C . GLU A 1 106 ? 30.737 52.962 53.989 1.00 26.89 127 GLU A C 1
ATOM 742 O O . GLU A 1 106 ? 30.732 51.904 53.352 1.00 25.72 127 GLU A O 1
ATOM 748 N N . ASP A 1 107 ? 29.627 53.493 54.475 1.00 25.28 128 ASP A N 1
ATOM 749 C CA . ASP A 1 107 ? 28.357 52.759 54.408 1.00 23.74 128 ASP A CA 1
ATOM 750 C C . ASP A 1 107 ? 27.646 52.827 53.039 1.00 21.61 128 ASP A C 1
ATOM 751 O O . ASP A 1 107 ? 26.531 52.344 52.922 1.00 22.34 128 ASP A O 1
ATOM 756 N N . GLU A 1 108 ? 28.266 53.464 52.045 1.00 17.90 129 GLU A N 1
ATOM 757 C CA . GLU A 1 108 ? 27.782 53.457 50.674 1.00 15.52 129 GLU A CA 1
ATOM 758 C C . GLU A 1 108 ? 28.561 52.482 49.788 1.00 15.53 129 GLU A C 1
ATOM 759 O O . GLU A 1 108 ? 28.299 52.386 48.574 1.00 12.87 129 GLU A O 1
ATOM 765 N N . THR A 1 109 ? 29.504 51.746 50.376 1.00 16.79 130 THR A N 1
ATOM 766 C CA . THR A 1 109 ? 30.454 50.919 49.607 1.00 16.33 130 THR A CA 1
ATOM 767 C C . THR A 1 109 ? 29.773 49.787 48.885 1.00 13.87 130 THR A C 1
ATOM 768 O O . THR A 1 109 ? 29.955 49.635 47.670 1.00 17.18 130 THR A O 1
ATOM 772 N N . GLU A 1 110 ? 28.958 49.023 49.612 1.00 11.85 131 GLU A N 1
ATOM 773 C CA . GLU A 1 110 ? 28.164 47.931 49.012 1.00 11.01 131 GLU A CA 1
ATOM 774 C C . GLU A 1 110 ? 27.231 48.424 47.904 1.00 11.07 131 GLU A C 1
ATOM 775 O O . GLU A 1 110 ? 27.121 47.813 46.839 1.00 8.46 131 GLU A O 1
ATOM 781 N N . TYR A 1 111 ? 26.533 49.514 48.194 1.00 9.84 132 TYR A N 1
ATOM 782 C CA . TYR A 1 111 ? 25.621 50.111 47.246 1.00 10.80 132 TYR A CA 1
ATOM 783 C C . TYR A 1 111 ? 26.401 50.501 45.999 1.00 10.47 132 TYR A C 1
ATOM 784 O O . TYR A 1 111 ? 26.012 50.148 44.887 1.00 10.80 132 TYR A O 1
ATOM 793 N N . LYS A 1 112 ? 27.516 51.202 46.179 1.00 9.84 133 LYS A N 1
ATOM 794 C CA . LYS A 1 112 ? 28.366 51.555 45.035 1.00 11.27 133 LYS A CA 1
ATOM 795 C C . LYS A 1 112 ? 28.891 50.307 44.334 1.00 11.07 133 LYS A C 1
ATOM 796 O O . LYS A 1 112 ? 28.908 50.260 43.107 1.00 12.53 133 LYS A O 1
ATOM 802 N N . ASN A 1 113 ? 29.334 49.300 45.087 1.00 9.93 134 ASN A N 1
ATOM 803 C CA . ASN A 1 113 ? 29.785 48.083 44.437 1.00 11.55 134 ASN A CA 1
ATOM 804 C C . ASN A 1 113 ? 28.701 47.454 43.563 1.00 11.37 134 ASN A C 1
ATOM 805 O O . ASN A 1 113 ? 28.984 46.991 42.453 1.00 13.07 134 ASN A O 1
ATOM 810 N N . ASP A 1 114 ? 27.465 47.459 44.033 1.00 8.59 135 ASP A N 1
ATOM 811 C CA . ASP A 1 114 ? 26.370 46.872 43.247 1.00 8.50 135 ASP A CA 1
ATOM 812 C C . ASP A 1 114 ? 26.078 47.670 41.969 1.00 10.64 135 ASP A C 1
ATOM 813 O O . ASP A 1 114 ? 25.859 47.091 40.900 1.00 10.99 135 ASP A O 1
ATOM 818 N N . LEU A 1 115 ? 26.088 49.003 42.079 1.00 10.58 136 LEU A N 1
ATOM 819 C CA . LEU A 1 115 ? 25.896 49.852 40.906 1.00 11.59 136 LEU A CA 1
ATOM 820 C C . LEU A 1 115 ? 26.983 49.539 39.867 1.00 13.96 136 LEU A C 1
ATOM 821 O O . LEU A 1 115 ? 26.698 49.394 38.684 1.00 9.70 136 LEU A O 1
ATOM 826 N N . LYS A 1 116 ? 28.240 49.478 40.307 1.00 13.60 137 LYS A N 1
ATOM 827 C CA . LYS A 1 116 ? 29.319 49.134 39.389 1.00 13.33 137 LYS A CA 1
ATOM 828 C C . LYS A 1 116 ? 29.107 47.738 38.806 1.00 10.11 137 LYS A C 1
ATOM 829 O O . LYS A 1 116 ? 29.332 47.515 37.620 1.00 8.36 137 LYS A O 1
ATOM 835 N N . GLY A 1 117 ? 28.709 46.788 39.648 1.00 9.34 138 GLY A N 1
ATOM 836 C CA . GLY A 1 117 ? 28.385 45.437 39.173 1.00 9.39 138 GLY A CA 1
ATOM 837 C C . GLY A 1 117 ? 27.280 45.391 38.144 1.00 9.63 138 GLY A C 1
ATOM 838 O O . GLY A 1 117 ? 27.319 44.624 37.176 1.00 10.11 138 GLY A O 1
ATOM 839 N N . GLN A 1 118 ? 26.258 46.205 38.340 1.00 10.85 139 GLN A N 1
ATOM 840 C CA . GLN A 1 118 ? 25.180 46.268 37.342 1.00 10.62 139 GLN A CA 1
ATOM 841 C C . GLN A 1 118 ? 25.711 46.709 35.966 1.00 7.94 139 GLN A C 1
ATOM 842 O O . GLN A 1 118 ? 25.412 46.088 34.955 1.00 9.93 139 GLN A O 1
ATOM 848 N N . ALA A 1 119 ? 26.547 47.737 35.962 1.00 11.10 140 ALA A N 1
ATOM 849 C CA . ALA A 1 119 ? 27.157 48.263 34.735 1.00 8.14 140 ALA A CA 1
ATOM 850 C C . ALA A 1 119 ? 28.038 47.232 34.027 1.00 8.73 140 ALA A C 1
ATOM 851 O O . ALA A 1 119 ? 27.979 47.093 32.795 1.00 9.20 140 ALA A O 1
ATOM 853 N N . LEU A 1 120 ? 28.840 46.502 34.807 1.00 8.78 141 LEU A N 1
ATOM 854 C CA . LEU A 1 120 ? 29.671 45.415 34.297 1.00 8.51 141 LEU A CA 1
ATOM 855 C C . LEU A 1 120 ? 28.829 44.262 33.709 1.00 9.66 141 LEU A C 1
ATOM 856 O O . LEU A 1 120 ? 29.108 43.812 32.613 1.00 8.58 141 LEU A O 1
ATOM 861 N N . ALA A 1 121 ? 27.819 43.792 34.445 1.00 8.51 142 ALA A N 1
ATOM 862 C CA . ALA A 1 121 ? 26.957 42.731 33.948 1.00 10.31 142 ALA A CA 1
ATOM 863 C C . ALA A 1 121 ? 26.241 43.100 32.654 1.00 10.08 142 ALA A C 1
ATOM 864 O O . ALA A 1 121 ? 26.211 42.324 31.703 1.00 11.02 142 ALA A O 1
ATOM 866 N N . ILE A 1 122 ? 25.708 44.315 32.602 1.00 9.10 143 ILE A N 1
ATOM 867 C CA . ILE A 1 122 ? 25.030 44.836 31.450 1.00 10.60 143 ILE A CA 1
ATOM 868 C C . ILE A 1 122 ? 25.983 44.956 30.262 1.00 12.46 143 ILE A C 1
ATOM 869 O O . ILE A 1 122 ? 25.640 44.543 29.194 1.00 9.67 143 ILE A O 1
ATOM 874 N N . ARG A 1 123 ? 27.195 45.465 30.462 1.00 11.49 144 ARG A N 1
ATOM 875 C CA . ARG A 1 123 ? 28.154 45.542 29.361 1.00 8.85 144 ARG A CA 1
ATOM 876 C C . ARG A 1 123 ? 28.488 44.158 28.808 1.00 10.39 144 ARG A C 1
ATOM 877 O O . ARG A 1 123 ? 28.618 44.003 27.602 1.00 9.24 144 ARG A O 1
ATOM 885 N N . GLY A 1 124 ? 28.662 43.174 29.701 1.00 11.63 145 GLY A N 1
ATOM 886 C CA . GLY A 1 124 ? 28.919 41.794 29.294 1.00 12.37 145 GLY A CA 1
ATOM 887 C C . GLY A 1 124 ? 27.760 41.201 28.495 1.00 11.42 145 GLY A C 1
ATOM 888 O O . GLY A 1 124 ? 27.973 40.566 27.462 1.00 13.92 145 GLY A O 1
ATOM 897 N N . ALA A 1 126 ? 25.454 42.908 26.875 1.00 9.24 147 ALA A N 1
ATOM 898 C CA . ALA A 1 126 ? 25.261 43.619 25.599 1.00 9.10 147 ALA A CA 1
ATOM 899 C C . ALA A 1 126 ? 26.317 43.184 24.572 1.00 10.58 147 ALA A C 1
ATOM 900 O O . ALA A 1 126 ? 25.991 42.974 23.387 1.00 8.52 147 ALA A O 1
ATOM 902 N N . LEU A 1 127 ? 27.576 43.045 25.010 1.00 9.77 148 LEU A N 1
ATOM 903 C CA . LEU A 1 127 ? 28.627 42.617 24.091 1.00 8.16 148 LEU A CA 1
ATOM 904 C C . LEU A 1 127 ? 28.402 41.140 23.696 1.00 10.22 148 LEU A C 1
ATOM 905 O O . LEU A 1 127 ? 28.625 40.778 22.547 1.00 8.28 148 LEU A O 1
ATOM 910 N N . PHE A 1 128 ? 27.902 40.316 24.614 1.00 10.67 149 PHE A N 1
ATOM 911 C CA . PHE A 1 128 ? 27.551 38.917 24.276 1.00 10.74 149 PHE A CA 1
ATOM 912 C C . PHE A 1 128 ? 26.478 38.884 23.176 1.00 11.90 149 PHE A C 1
ATOM 913 O O . PHE A 1 128 ? 26.614 38.147 22.188 1.00 9.38 149 PHE A O 1
ATOM 921 N N . ASP A 1 129 ? 25.441 39.712 23.307 1.00 10.43 150 ASP A N 1
ATOM 922 C CA . ASP A 1 129 ? 24.412 39.749 22.283 1.00 11.11 150 ASP A CA 1
ATOM 923 C C . ASP A 1 129 ? 24.967 40.227 20.945 1.00 7.53 150 ASP A C 1
ATOM 924 O O . ASP A 1 129 ? 24.658 39.648 19.901 1.00 11.23 150 ASP A O 1
ATOM 929 N N . LEU A 1 130 ? 25.798 41.263 20.947 1.00 10.00 151 LEU A N 1
ATOM 930 C CA . LEU A 1 130 ? 26.387 41.709 19.688 1.00 11.33 151 LEU A CA 1
ATOM 931 C C . LEU A 1 130 ? 27.217 40.556 19.089 1.00 11.84 151 LEU A C 1
ATOM 932 O O . LEU A 1 130 ? 27.174 40.317 17.905 1.00 10.30 151 LEU A O 1
ATOM 937 N N . THR A 1 131 ? 27.945 39.839 19.918 1.00 12.67 152 THR A N 1
ATOM 938 C CA . THR A 1 131 ? 28.869 38.827 19.413 1.00 11.93 152 THR A CA 1
ATOM 939 C C . THR A 1 131 ? 28.125 37.633 18.835 1.00 8.35 152 THR A C 1
ATOM 940 O O . THR A 1 131 ? 28.484 37.129 17.791 1.00 7.82 152 THR A O 1
ATOM 944 N N . ARG A 1 132 ? 27.057 37.191 19.486 1.00 9.80 153 ARG A N 1
ATOM 945 C CA . ARG A 1 132 ? 26.289 36.059 18.949 1.00 8.14 153 ARG A CA 1
ATOM 946 C C . ARG A 1 132 ? 25.400 36.406 17.745 1.00 9.67 153 ARG A C 1
ATOM 947 O O . ARG A 1 132 ? 25.142 35.543 16.872 1.00 10.28 153 ARG A O 1
ATOM 955 N N . ILE A 1 133 ? 24.990 37.665 17.661 1.00 9.79 154 ILE A N 1
ATOM 956 C CA . ILE A 1 133 ? 24.172 38.144 16.538 1.00 8.97 154 ILE A CA 1
ATOM 957 C C . ILE A 1 133 ? 25.013 38.339 15.272 1.00 11.03 154 ILE A C 1
ATOM 958 O O . ILE A 1 133 ? 24.565 37.946 14.192 1.00 8.46 154 ILE A O 1
ATOM 963 N N . PHE A 1 134 ? 26.210 38.915 15.414 1.00 8.39 155 PHE A N 1
ATOM 964 C CA . PHE A 1 134 ? 26.995 39.368 14.266 1.00 9.10 155 PHE A CA 1
ATOM 965 C C . PHE A 1 134 ? 28.262 38.543 13.963 1.00 8.56 155 PHE A C 1
ATOM 966 O O . PHE A 1 134 ? 28.914 38.807 12.953 1.00 10.71 155 PHE A O 1
ATOM 974 N N . GLY A 1 135 ? 28.589 37.585 14.823 1.00 7.92 156 GLY A N 1
ATOM 975 C CA . GLY A 1 135 ? 29.766 36.720 14.672 1.00 10.97 156 GLY A CA 1
ATOM 976 C C . GLY A 1 135 ? 29.453 35.240 14.792 1.00 10.53 156 GLY A C 1
ATOM 977 O O . GLY A 1 135 ? 28.579 34.834 15.560 1.00 10.51 156 GLY A O 1
ATOM 978 N N . TYR A 1 136 ? 30.164 34.420 14.014 1.00 12.36 157 TYR A N 1
ATOM 979 C CA . TYR A 1 136 ? 30.022 32.971 14.102 1.00 11.74 157 TYR A CA 1
ATOM 980 C C . TYR A 1 136 ? 30.275 32.456 15.528 1.00 9.75 157 TYR A C 1
ATOM 981 O O . TYR A 1 136 ? 31.085 33.011 16.265 1.00 13.57 157 TYR A O 1
ATOM 990 N N . PRO A 1 137 ? 29.553 31.400 15.933 1.00 12.05 158 PRO A N 1
ATOM 991 C CA . PRO A 1 137 ? 29.708 30.825 17.286 1.00 9.26 158 PRO A CA 1
ATOM 992 C C . PRO A 1 137 ? 31.141 30.461 17.595 1.00 8.55 158 PRO A C 1
ATOM 993 O O . PRO A 1 137 ? 31.866 29.948 16.726 1.00 8.37 158 PRO A O 1
ATOM 997 N N . TYR A 1 138 ? 31.517 30.693 18.838 1.00 9.65 159 TYR A N 1
ATOM 998 C CA . TYR A 1 138 ? 32.859 30.474 19.341 1.00 8.70 159 TYR A CA 1
ATOM 999 C C . TYR A 1 138 ? 33.407 29.113 18.917 1.00 11.82 159 TYR A C 1
ATOM 1000 O O . TYR A 1 138 ? 34.486 29.035 18.316 1.00 8.23 159 TYR A O 1
ATOM 1009 N N . LEU A 1 139 ? 32.642 28.046 19.190 1.00 12.29 160 LEU A N 1
ATOM 1010 C CA . LEU A 1 139 ? 33.136 26.697 18.963 1.00 11.40 160 LEU A CA 1
ATOM 1011 C C . LEU A 1 139 ? 33.292 26.288 17.500 1.00 10.60 160 LEU A C 1
ATOM 1012 O O . LEU A 1 139 ? 33.895 25.259 17.219 1.00 7.86 160 LEU A O 1
ATOM 1017 N N . LYS A 1 140 ? 32.807 27.091 16.568 1.00 11.44 161 LYS A N 1
ATOM 1018 C CA . LYS A 1 140 ? 33.108 26.854 15.144 1.00 9.97 161 LYS A CA 1
ATOM 1019 C C . LYS A 1 140 ? 34.626 26.834 14.875 1.00 11.59 161 LYS A C 1
ATOM 1020 O O . LYS A 1 140 ? 35.133 25.975 14.140 1.00 9.71 161 LYS A O 1
ATOM 1026 N N . ASP A 1 141 ? 35.342 27.756 15.502 1.00 10.33 162 ASP A N 1
ATOM 1027 C CA . ASP A 1 141 ? 36.767 27.900 15.257 1.00 13.20 162 ASP A CA 1
ATOM 1028 C C . ASP A 1 141 ? 37.502 28.518 16.442 1.00 9.41 162 ASP A C 1
ATOM 1029 O O . ASP A 1 141 ? 38.424 29.290 16.256 1.00 10.91 162 ASP A O 1
ATOM 1034 N N . ASN A 1 142 ? 37.057 28.212 17.651 1.00 11.17 163 ASN A N 1
ATOM 1035 C CA . ASN A 1 142 ? 37.597 28.820 18.888 1.00 11.87 163 ASN A CA 1
ATOM 1036 C C . ASN A 1 142 ? 37.706 30.325 18.870 1.00 12.11 163 ASN A C 1
ATOM 1037 O O . ASN A 1 142 ? 38.696 30.880 19.352 1.00 7.29 163 ASN A O 1
ATOM 1042 N N . GLY A 1 143 ? 36.655 30.967 18.348 1.00 10.77 164 GLY A N 1
ATOM 1043 C CA . GLY A 1 143 ? 36.521 32.400 18.351 1.00 8.75 164 GLY A CA 1
ATOM 1044 C C . GLY A 1 143 ? 37.451 33.107 17.371 1.00 11.28 164 GLY A C 1
ATOM 1045 O O . GLY A 1 143 ? 37.707 34.274 17.539 1.00 12.88 164 GLY A O 1
ATOM 1046 N N . ALA A 1 144 ? 37.949 32.405 16.361 1.00 9.15 165 ALA A N 1
ATOM 1047 C CA . ALA A 1 144 ? 38.842 32.996 15.365 1.00 11.04 165 ALA A CA 1
ATOM 1048 C C . ALA A 1 144 ? 38.103 33.953 14.398 1.00 11.45 165 ALA A C 1
ATOM 1049 O O . ALA A 1 144 ? 38.700 34.874 13.888 1.00 12.33 165 ALA A O 1
ATOM 1051 N N . SER A 1 145 ? 36.825 33.732 14.154 1.00 11.96 166 SER A N 1
ATOM 1052 C CA . SER A 1 145 ? 36.038 34.637 13.321 1.00 13.26 166 SER A CA 1
ATOM 1053 C C . SER A 1 145 ? 35.937 36.053 13.906 1.00 10.91 166 SER A C 1
ATOM 1054 O O . SER A 1 145 ? 36.265 36.308 15.052 1.00 11.99 166 SER A O 1
ATOM 1057 N N . LEU A 1 146 ? 35.430 36.957 13.105 1.00 8.00 167 LEU A N 1
ATOM 1058 C CA . LEU A 1 146 ? 35.197 38.324 13.543 1.00 12.01 167 LEU A CA 1
ATOM 1059 C C . LEU A 1 146 ? 33.947 38.400 14.444 1.00 11.44 167 LEU A C 1
ATOM 1060 O O . LEU A 1 146 ? 32.888 37.877 14.086 1.00 10.41 167 LEU A O 1
ATOM 1065 N N . GLY A 1 147 ? 34.113 39.001 15.621 1.00 10.85 168 GLY A N 1
ATOM 1066 C CA . GLY A 1 147 ? 33.009 39.423 16.452 1.00 12.00 168 GLY A CA 1
ATOM 1067 C C . GLY A 1 147 ? 32.608 40.847 16.066 1.00 11.73 168 GLY A C 1
ATOM 1068 O O . GLY A 1 147 ? 32.267 41.107 14.899 1.00 12.10 168 GLY A O 1
ATOM 1069 N N . VAL A 1 148 ? 32.680 41.751 17.040 1.00 9.34 169 VAL A N 1
ATOM 1070 C CA . VAL A 1 148 ? 32.370 43.176 16.846 1.00 8.92 169 VAL A CA 1
ATOM 1071 C C . VAL A 1 148 ? 33.454 44.013 17.529 1.00 11.14 169 VAL A C 1
ATOM 1072 O O . VAL A 1 148 ? 34.287 43.469 18.248 1.00 8.67 169 VAL A O 1
ATOM 1076 N N . PRO A 1 149 ? 33.452 45.344 17.326 1.00 11.02 170 PRO A N 1
ATOM 1077 C CA . PRO A 1 149 ? 34.382 46.153 18.086 1.00 9.96 170 PRO A CA 1
ATOM 1078 C C . PRO A 1 149 ? 34.124 46.173 19.576 1.00 10.00 170 PRO A C 1
ATOM 1079 O O . PRO A 1 149 ? 33.003 46.411 20.012 1.00 9.59 170 PRO A O 1
ATOM 1083 N N . ILE A 1 150 ? 35.188 45.977 20.337 1.00 9.14 171 ILE A N 1
ATOM 1084 C CA . ILE A 1 150 ? 35.181 46.104 21.791 1.00 11.01 171 ILE A CA 1
ATOM 1085 C C . ILE A 1 150 ? 35.413 47.596 22.041 1.00 12.29 171 ILE A C 1
ATOM 1086 O O . ILE A 1 150 ? 36.476 48.128 21.715 1.00 12.92 171 ILE A O 1
ATOM 1091 N N . VAL A 1 151 ? 34.419 48.237 22.623 1.00 14.08 172 VAL A N 1
ATOM 1092 C CA . VAL A 1 151 ? 34.439 49.654 22.930 1.00 13.03 172 VAL A CA 1
ATOM 1093 C C . VAL A 1 151 ? 34.330 49.789 24.427 1.00 10.44 172 VAL A C 1
ATOM 1094 O O . VAL A 1 151 ? 33.316 49.433 25.012 1.00 13.96 172 VAL A O 1
ATOM 1098 N N . LYS A 1 152 ? 35.381 50.291 25.057 1.00 11.38 173 LYS A N 1
ATOM 1099 C CA . LYS A 1 152 ? 35.432 50.375 26.510 1.00 12.84 173 LYS A CA 1
ATOM 1100 C C . LYS A 1 152 ? 35.556 51.814 27.021 1.00 14.19 173 LYS A C 1
ATOM 1101 O O . LYS A 1 152 ? 35.543 52.052 28.236 1.00 12.42 173 LYS A O 1
ATOM 1107 N N . GLU A 1 153 ? 35.723 52.763 26.103 1.00 13.15 174 GLU A N 1
ATOM 1108 C CA . GLU A 1 153 ? 35.706 54.171 26.467 1.00 15.20 174 GLU A CA 1
ATOM 1109 C C . GLU A 1 153 ? 34.562 54.902 25.730 1.00 14.23 174 GLU A C 1
ATOM 1110 O O . GLU A 1 153 ? 33.659 54.267 25.189 1.00 12.71 174 GLU A O 1
ATOM 1116 N N . LEU A 1 154 ? 34.569 56.230 25.751 1.00 15.41 175 LEU A N 1
ATOM 1117 C CA . LEU A 1 154 ? 33.466 56.985 25.196 1.00 13.51 175 LEU A CA 1
ATOM 1118 C C . LEU A 1 154 ? 33.783 57.355 23.745 1.00 13.33 175 LEU A C 1
ATOM 1119 O O . LEU A 1 154 ? 34.879 57.837 23.409 1.00 13.24 175 LEU A O 1
ATOM 1124 N N . SER A 1 155 ? 32.809 57.152 22.893 1.00 14.94 176 SER A N 1
ATOM 1125 C CA . SER A 1 155 ? 32.922 57.465 21.478 1.00 14.27 176 SER A CA 1
ATOM 1126 C C . SER A 1 155 ? 32.942 58.974 21.183 1.00 12.73 176 SER A C 1
ATOM 1127 O O . SER A 1 155 ? 32.354 59.768 21.905 1.00 13.80 176 SER A O 1
ATOM 1130 N N . THR A 1 156 ? 33.655 59.349 20.140 1.00 12.10 177 THR A N 1
ATOM 1131 C CA . THR A 1 156 ? 33.639 60.710 19.590 1.00 13.41 177 THR A CA 1
ATOM 1132 C C . THR A 1 156 ? 33.381 60.574 18.113 1.00 14.94 177 THR A C 1
ATOM 1133 O O . THR A 1 156 ? 33.353 59.451 17.596 1.00 15.08 177 THR A O 1
ATOM 1137 N N . ILE A 1 157 ? 33.269 61.706 17.418 1.00 18.08 178 ILE A N 1
ATOM 1138 C CA . ILE A 1 157 ? 33.125 61.692 15.949 1.00 16.79 178 ILE A CA 1
ATOM 1139 C C . ILE A 1 157 ? 34.288 61.017 15.185 1.00 20.53 178 ILE A C 1
ATOM 1140 O O . ILE A 1 157 ? 34.136 60.664 13.998 1.00 23.47 178 ILE A O 1
ATOM 1145 N N . ASP A 1 158 ? 35.429 60.853 15.853 1.00 17.66 179 ASP A N 1
ATOM 1146 C CA . ASP A 1 158 ? 36.638 60.290 15.265 1.00 17.74 179 ASP A CA 1
ATOM 1147 C C . ASP A 1 158 ? 36.766 58.763 15.478 1.00 18.80 179 ASP A C 1
ATOM 1148 O O . ASP A 1 158 ? 37.733 58.167 15.003 1.00 21.69 179 ASP A O 1
ATOM 1153 N N . SER A 1 159 ? 35.842 58.154 16.224 1.00 18.48 180 SER A N 1
ATOM 1154 C CA . SER A 1 159 ? 35.950 56.735 16.590 1.00 17.41 180 SER A CA 1
ATOM 1155 C C . SER A 1 159 ? 35.600 55.834 15.421 1.00 17.36 180 SER A C 1
ATOM 1156 O O . SER A 1 159 ? 34.446 55.782 15.021 1.00 13.61 180 SER A O 1
ATOM 1159 N N . LYS A 1 160 ? 36.585 55.096 14.911 1.00 19.48 181 LYS A N 1
ATOM 1160 C CA . LYS A 1 160 ? 36.368 54.241 13.752 1.00 19.70 181 LYS A CA 1
ATOM 1161 C C . LYS A 1 160 ? 36.997 52.855 13.946 1.00 18.87 181 LYS A C 1
ATOM 1162 O O . LYS A 1 160 ? 37.901 52.464 13.204 1.00 13.18 181 LYS A O 1
ATOM 1168 N N . PRO A 1 161 ? 36.511 52.120 14.963 1.00 17.26 182 PRO A N 1
ATOM 1169 C CA . PRO A 1 161 ? 37.131 50.864 15.328 1.00 17.94 182 PRO A CA 1
ATOM 1170 C C . PRO A 1 161 ? 36.828 49.739 14.334 1.00 15.79 182 PRO A C 1
ATOM 1171 O O . PRO A 1 161 ? 35.777 49.727 13.682 1.00 16.31 182 PRO A O 1
ATOM 1175 N N . ALA A 1 162 ? 37.783 48.827 14.226 1.00 12.00 183 ALA A N 1
ATOM 1176 C CA . ALA A 1 162 ? 37.627 47.602 13.460 1.00 12.88 183 ALA A CA 1
ATOM 1177 C C . ALA A 1 162 ? 37.038 46.543 14.408 1.00 12.40 183 ALA A C 1
ATOM 1178 O O . ALA A 1 162 ? 37.065 46.679 15.658 1.00 10.53 183 ALA A O 1
ATOM 1180 N N . ARG A 1 163 ? 36.527 45.474 13.806 1.00 10.05 184 ARG A N 1
ATOM 1181 C CA . ARG A 1 163 ? 35.926 44.389 14.547 1.00 9.38 184 ARG A CA 1
ATOM 1182 C C . ARG A 1 163 ? 37.036 43.596 15.256 1.00 9.69 184 ARG A C 1
ATOM 1183 O O . ARG A 1 163 ? 38.067 43.289 14.656 1.00 8.33 184 ARG A O 1
ATOM 1191 N N . ASN A 1 164 ? 36.863 43.332 16.544 1.00 10.60 185 ASN A N 1
ATOM 1192 C CA . ASN A 1 164 ? 37.715 42.344 17.228 1.00 9.00 185 ASN A CA 1
ATOM 1193 C C . ASN A 1 164 ? 37.266 40.910 16.902 1.00 8.84 185 ASN A C 1
ATOM 1194 O O . ASN A 1 164 ? 36.228 40.701 16.261 1.00 8.22 185 ASN A O 1
ATOM 1199 N N . THR A 1 165 ? 38.016 39.914 17.348 1.00 7.95 186 THR A N 1
ATOM 1200 C CA . THR A 1 165 ? 37.618 38.555 17.071 1.00 4.84 186 THR A CA 1
ATOM 1201 C C . THR A 1 165 ? 36.558 38.124 18.074 1.00 7.23 186 THR A C 1
ATOM 1202 O O . THR A 1 165 ? 36.392 38.743 19.166 1.00 4.14 186 THR A O 1
ATOM 1206 N N . VAL A 1 166 ? 35.836 37.069 17.713 1.00 9.05 187 VAL A N 1
ATOM 1207 C CA . VAL A 1 166 ? 34.885 36.467 18.634 1.00 9.59 187 VAL A CA 1
ATOM 1208 C C . VAL A 1 166 ? 35.612 36.079 19.949 1.00 10.22 187 VAL A C 1
ATOM 1209 O O . VAL A 1 166 ? 35.091 36.333 21.025 1.00 10.54 187 VAL A O 1
ATOM 1213 N N . ALA A 1 167 ? 36.820 35.505 19.860 1.00 8.00 188 ALA A N 1
ATOM 1214 C CA . ALA A 1 167 ? 37.609 35.153 21.060 1.00 7.94 188 ALA A CA 1
ATOM 1215 C C . ALA A 1 167 ? 37.890 36.371 21.944 1.00 7.96 188 ALA A C 1
ATOM 1216 O O . ALA A 1 167 ? 37.718 36.302 23.157 1.00 11.57 188 ALA A O 1
ATOM 1218 N N . GLU A 1 168 ? 38.312 37.485 21.348 1.00 8.50 189 GLU A N 1
ATOM 1219 C CA . GLU A 1 168 ? 38.628 38.689 22.118 1.00 8.66 189 GLU A CA 1
ATOM 1220 C C . GLU A 1 168 ? 37.392 39.212 22.811 1.00 10.19 189 GLU A C 1
ATOM 1221 O O . GLU A 1 168 ? 37.448 39.641 23.976 1.00 10.93 189 GLU A O 1
ATOM 1227 N N . CYS A 1 169 ? 36.268 39.152 22.104 1.00 10.70 190 CYS A N 1
ATOM 1228 C CA . CYS A 1 169 ? 34.999 39.575 22.683 1.00 11.17 190 CYS A CA 1
ATOM 1229 C C . CYS A 1 169 ? 34.611 38.741 23.901 1.00 11.01 190 CYS A C 1
ATOM 1230 O O . CYS A 1 169 ? 34.157 39.299 24.908 1.00 10.20 190 CYS A O 1
ATOM 1233 N N . TYR A 1 170 ? 34.769 37.420 23.806 1.00 11.09 191 TYR A N 1
ATOM 1234 C CA . TYR A 1 170 ? 34.451 36.525 24.927 1.00 9.10 191 TYR A CA 1
ATOM 1235 C C . TYR A 1 170 ? 35.330 36.828 26.133 1.00 11.43 191 TYR A C 1
ATOM 1236 O O . TYR A 1 170 ? 34.865 36.748 27.291 1.00 9.86 191 TYR A O 1
ATOM 1245 N N . THR A 1 171 ? 36.606 37.145 25.878 1.00 10.46 192 THR A N 1
ATOM 1246 C CA . THR A 1 171 ? 37.496 37.531 26.973 1.00 11.61 192 THR A CA 1
ATOM 1247 C C . THR A 1 171 ? 36.886 38.688 27.771 1.00 11.35 192 THR A C 1
ATOM 1248 O O . THR A 1 171 ? 36.859 38.642 28.993 1.00 10.94 192 THR A O 1
ATOM 1252 N N . GLU A 1 172 ? 36.370 39.690 27.053 1.00 11.72 193 GLU A N 1
ATOM 1253 C CA . GLU A 1 172 ? 35.769 40.898 27.659 1.00 9.32 193 GLU A CA 1
ATOM 1254 C C . GLU A 1 172 ? 34.445 40.586 28.336 1.00 9.22 193 GLU A C 1
ATOM 1255 O O . GLU A 1 172 ? 34.183 41.081 29.453 1.00 11.97 193 GLU A O 1
ATOM 1261 N N . ILE A 1 173 ? 33.622 39.766 27.672 1.00 10.91 194 ILE A N 1
ATOM 1262 C CA . ILE A 1 173 ? 32.313 39.355 28.172 1.00 9.70 194 ILE A CA 1
ATOM 1263 C C . ILE A 1 173 ? 32.503 38.651 29.507 1.00 14.03 194 ILE A C 1
ATOM 1264 O O . ILE A 1 173 ? 31.889 39.025 30.504 1.00 11.06 194 ILE A O 1
ATOM 1269 N N . ILE A 1 174 ? 33.388 37.660 29.530 1.00 10.85 195 ILE A N 1
ATOM 1270 C CA . ILE A 1 174 ? 33.608 36.841 30.735 1.00 8.71 195 ILE A CA 1
ATOM 1271 C C . ILE A 1 174 ? 34.238 37.695 31.843 1.00 9.66 195 ILE A C 1
ATOM 1272 O O . ILE A 1 174 ? 33.835 37.618 33.019 1.00 8.99 195 ILE A O 1
ATOM 1277 N N . SER A 1 175 ? 35.202 38.536 31.479 1.00 7.66 196 SER A N 1
ATOM 1278 C CA . SER A 1 175 ? 35.801 39.412 32.484 1.00 9.67 196 SER A CA 1
ATOM 1279 C C . SER A 1 175 ? 34.780 40.323 33.147 1.00 11.19 196 SER A C 1
ATOM 1280 O O . SER A 1 175 ? 34.778 40.432 34.363 1.00 8.02 196 SER A O 1
ATOM 1283 N N . ASP A 1 176 ? 33.917 40.974 32.353 1.00 9.57 197 ASP A N 1
ATOM 1284 C CA . ASP A 1 176 ? 32.893 41.860 32.908 1.00 9.86 197 ASP A CA 1
ATOM 1285 C C . ASP A 1 176 ? 31.943 41.084 33.808 1.00 8.23 197 ASP A C 1
ATOM 1286 O O . ASP A 1 176 ? 31.703 41.449 34.957 1.00 11.82 197 ASP A O 1
ATOM 1291 N N . LEU A 1 177 ? 31.433 39.971 33.292 1.00 9.66 198 LEU A N 1
ATOM 1292 C CA . LEU A 1 177 ? 30.437 39.203 34.057 1.00 9.37 198 LEU A CA 1
ATOM 1293 C C . LEU A 1 177 ? 31.013 38.600 35.316 1.00 11.45 198 LEU A C 1
ATOM 1294 O O . LEU A 1 177 ? 30.388 38.651 36.386 1.00 8.29 198 LEU A O 1
ATOM 1299 N N . LYS A 1 178 ? 32.210 38.043 35.224 1.00 11.23 199 LYS A N 1
ATOM 1300 C CA . LYS A 1 178 ? 32.821 37.448 36.396 1.00 12.99 199 LYS A CA 1
ATOM 1301 C C . LYS A 1 178 ? 32.996 38.475 37.509 1.00 13.96 199 LYS A C 1
ATOM 1302 O O . LYS A 1 178 ? 32.711 38.227 38.679 1.00 12.15 199 LYS A O 1
ATOM 1308 N N . ASN A 1 179 ? 33.513 39.625 37.120 1.00 14.47 200 ASN A N 1
ATOM 1309 C CA . ASN A 1 179 ? 33.697 40.737 38.030 1.00 16.74 200 ASN A CA 1
ATOM 1310 C C . ASN A 1 179 ? 32.382 41.230 38.605 1.00 14.15 200 ASN A C 1
ATOM 1311 O O . ASN A 1 179 ? 32.324 41.552 39.784 1.00 12.54 200 ASN A O 1
ATOM 1316 N N . SER A 1 180 ? 31.331 41.268 37.786 1.00 12.01 201 SER A N 1
ATOM 1317 C CA . SER A 1 180 ? 30.006 41.661 38.273 1.00 12.24 201 SER A CA 1
ATOM 1318 C C . SER A 1 180 ? 29.497 40.707 39.353 1.00 13.20 201 SER A C 1
ATOM 1319 O O . SER A 1 180 ? 28.821 41.138 40.272 1.00 15.41 201 SER A O 1
ATOM 1322 N N . THR A 1 181 ? 29.852 39.420 39.265 1.00 13.60 202 THR A N 1
ATOM 1323 C CA . THR A 1 181 ? 29.350 38.415 40.258 1.00 11.46 202 THR A CA 1
ATOM 1324 C C . THR A 1 181 ? 29.987 38.605 41.632 1.00 15.94 202 THR A C 1
ATOM 1325 O O . THR A 1 181 ? 29.476 38.113 42.623 1.00 8.96 202 THR A O 1
ATOM 1329 N N . GLU A 1 182 ? 31.109 39.323 41.667 1.00 15.61 203 GLU A N 1
ATOM 1330 C CA . GLU A 1 182 ? 31.800 39.607 42.877 1.00 15.10 203 GLU A CA 1
ATOM 1331 C C . GLU A 1 182 ? 31.386 40.952 43.486 1.00 15.51 203 GLU A C 1
ATOM 1332 O O . GLU A 1 182 ? 31.753 41.248 44.620 1.00 15.98 203 GLU A O 1
ATOM 1338 N N . LEU A 1 183 ? 30.676 41.771 42.708 1.00 14.19 204 LEU A N 1
ATOM 1339 C CA . LEU A 1 183 ? 30.309 43.120 43.102 1.00 12.41 204 LEU A CA 1
ATOM 1340 C C . LEU A 1 183 ? 28.805 43.310 43.361 1.00 10.09 204 LEU A C 1
ATOM 1341 O O . LEU A 1 183 ? 28.408 44.033 44.274 1.00 12.34 204 LEU A O 1
ATOM 1346 N N . LEU A 1 184 ? 27.979 42.667 42.539 1.00 10.77 205 LEU A N 1
ATOM 1347 C CA . LEU A 1 184 ? 26.541 42.759 42.635 1.00 10.62 205 LEU A CA 1
ATOM 1348 C C . LEU A 1 184 ? 25.998 42.209 43.934 1.00 10.88 205 LEU A C 1
ATOM 1349 O O . LEU A 1 184 ? 26.480 41.200 44.470 1.00 15.99 205 LEU A O 1
ATOM 1354 N N . SER A 1 185 ? 24.944 42.830 44.428 1.00 11.74 206 SER A N 1
ATOM 1355 C CA . SER A 1 185 ? 24.213 42.276 45.581 1.00 8.85 206 SER A CA 1
ATOM 1356 C C . SER A 1 185 ? 23.413 41.047 45.136 1.00 5.99 206 SER A C 1
ATOM 1357 O O . SER A 1 185 ? 22.984 40.994 43.975 1.00 8.04 206 SER A O 1
ATOM 1360 N N . GLY A 1 186 ? 23.245 40.077 46.041 1.00 8.84 207 GLY A N 1
ATOM 1361 C CA . GLY A 1 186 ? 22.283 38.963 45.886 1.00 10.91 207 GLY A CA 1
ATOM 1362 C C . GLY A 1 186 ? 20.826 39.237 46.268 1.00 13.12 207 GLY A C 1
ATOM 1363 O O . GLY A 1 186 ? 19.963 38.366 46.137 1.00 13.88 207 GLY A O 1
ATOM 1364 N N . ASP A 1 187 ? 20.540 40.439 46.762 1.00 13.61 208 ASP A N 1
ATOM 1365 C CA . ASP A 1 187 ? 19.170 40.816 47.095 1.00 13.40 208 ASP A CA 1
ATOM 1366 C C . ASP A 1 187 ? 18.263 40.851 45.865 1.00 13.56 208 ASP A C 1
ATOM 1367 O O . ASP A 1 187 ? 18.708 41.125 44.740 1.00 9.71 208 ASP A O 1
ATOM 1372 N N . PHE A 1 188 ? 16.989 40.529 46.093 1.00 14.14 209 PHE A N 1
ATOM 1373 C CA . PHE A 1 188 ? 15.948 40.792 45.089 1.00 14.16 209 PHE A CA 1
ATOM 1374 C C . PHE A 1 188 ? 15.997 42.262 44.651 1.00 13.94 209 PHE A C 1
ATOM 1375 O O . PHE A 1 188 ? 16.168 43.168 45.465 1.00 14.65 209 PHE A O 1
ATOM 1383 N N . ASN A 1 189 ? 15.915 42.497 43.357 1.00 14.41 210 ASN A N 1
ATOM 1384 C CA . ASN A 1 189 ? 16.066 43.848 42.812 1.00 15.73 210 ASN A CA 1
ATOM 1385 C C . ASN A 1 189 ? 15.272 43.952 41.533 1.00 12.96 210 ASN A C 1
ATOM 1386 O O . ASN A 1 189 ? 15.735 43.625 40.442 1.00 12.91 210 ASN A O 1
ATOM 1391 N N . LYS A 1 190 ? 14.047 44.422 41.723 1.00 16.04 211 LYS A N 1
ATOM 1392 C CA . LYS A 1 190 ? 12.977 44.337 40.739 1.00 17.15 211 LYS A CA 1
ATOM 1393 C C . LYS A 1 190 ? 13.333 45.110 39.501 1.00 13.72 211 LYS A C 1
ATOM 1394 O O . LYS A 1 190 ? 13.575 46.323 39.571 1.00 13.27 211 LYS A O 1
ATOM 1400 N N . GLY A 1 191 ? 13.350 44.437 38.358 1.00 14.12 212 GLY A N 1
ATOM 1401 C CA . GLY A 1 191 ? 13.679 45.130 37.109 1.00 13.17 212 GLY A CA 1
ATOM 1402 C C . GLY A 1 191 ? 15.153 45.473 36.963 1.00 13.86 212 GLY A C 1
ATOM 1403 O O . GLY A 1 1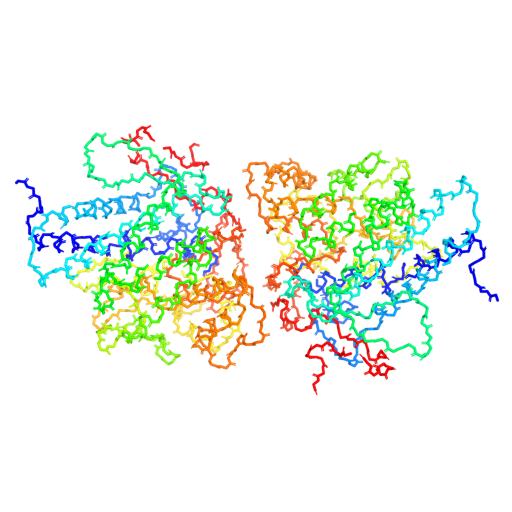91 ? 15.526 46.165 36.013 1.00 12.18 212 GLY A O 1
ATOM 1404 N N . LYS A 1 192 ? 16.002 44.961 37.864 1.00 12.06 213 LYS A N 1
ATOM 1405 C CA . LYS A 1 192 ? 17.458 45.210 37.766 1.00 13.78 213 LYS A CA 1
ATOM 1406 C C . LYS A 1 192 ? 18.257 43.901 37.801 1.00 12.36 213 LYS A C 1
ATOM 1407 O O . LYS A 1 192 ? 17.766 42.886 38.293 1.00 13.68 213 LYS A O 1
ATOM 1413 N N . VAL A 1 193 ? 19.492 43.934 37.288 1.00 11.18 214 VAL A N 1
ATOM 1414 C CA . VAL A 1 193 ? 20.388 42.759 37.365 1.00 7.61 214 VAL A CA 1
ATOM 1415 C C . VAL A 1 193 ? 20.943 42.591 38.744 1.00 10.49 214 VAL A C 1
ATOM 1416 O O . VAL A 1 193 ? 21.361 43.579 39.373 1.00 14.93 214 VAL A O 1
ATOM 1420 N N . ASN A 1 194 ? 20.909 41.353 39.240 1.00 10.94 215 ASN A N 1
ATOM 1421 C CA . ASN A 1 194 ? 21.548 41.007 40.534 1.00 10.54 215 ASN A CA 1
ATOM 1422 C C . ASN A 1 194 ? 22.579 39.877 40.410 1.00 8.85 215 ASN A C 1
ATOM 1423 O O . ASN A 1 194 ? 22.870 39.415 39.301 1.00 8.65 215 ASN A O 1
ATOM 1428 N N . ARG A 1 195 ? 23.198 39.480 41.526 1.00 9.51 216 ARG A N 1
ATOM 1429 C CA . ARG A 1 195 ? 24.286 38.514 41.433 1.00 8.74 216 ARG A CA 1
ATOM 1430 C C . ARG A 1 195 ? 23.878 37.208 40.718 1.00 10.41 216 ARG A C 1
ATOM 1431 O O . ARG A 1 195 ? 24.623 36.668 39.868 1.00 11.09 216 ARG A O 1
ATOM 1439 N N . TRP A 1 196 ? 22.706 36.694 41.060 1.00 10.42 217 TRP A N 1
ATOM 1440 C CA . TRP A 1 196 ? 22.270 35.391 40.567 1.00 11.67 217 TRP A CA 1
ATOM 1441 C C . TRP A 1 196 ? 21.926 35.434 39.075 1.00 12.42 217 TRP A C 1
ATOM 1442 O O . TRP A 1 196 ? 22.270 34.520 38.326 1.00 12.89 217 TRP A O 1
ATOM 1453 N N . ALA A 1 197 ? 21.282 36.515 38.631 1.00 11.00 218 ALA A N 1
ATOM 1454 C CA . ALA A 1 197 ? 21.086 36.753 37.189 1.00 10.88 218 ALA A CA 1
ATOM 1455 C C . ALA A 1 197 ? 22.429 36.767 36.464 1.00 7.65 218 ALA A C 1
ATOM 1456 O O . ALA A 1 197 ? 22.615 36.050 35.476 1.00 9.41 218 ALA A O 1
ATOM 1458 N N . ALA A 1 198 ? 23.378 37.549 36.956 1.00 11.13 219 ALA A N 1
ATOM 1459 C CA . ALA A 1 198 ? 24.705 37.627 36.275 1.00 11.03 219 ALA A CA 1
ATOM 1460 C C . ALA A 1 198 ? 25.437 36.266 36.264 1.00 11.48 219 ALA A C 1
ATOM 1461 O O . ALA A 1 198 ? 26.022 35.908 35.260 1.00 12.25 219 ALA A O 1
ATOM 1471 N N . THR A 1 200 ? 24.004 33.301 36.252 1.00 11.19 221 THR A N 1
ATOM 1472 C CA . THR A 1 200 ? 23.281 32.459 35.296 1.00 10.37 221 THR A CA 1
ATOM 1473 C C . THR A 1 200 ? 23.696 32.804 33.874 1.00 7.89 221 THR A C 1
ATOM 1474 O O . THR A 1 200 ? 24.030 31.910 33.106 1.00 12.08 221 THR A O 1
ATOM 1478 N N . LEU A 1 201 ? 23.761 34.093 33.544 1.00 7.58 222 LEU A N 1
ATOM 1479 C CA . LEU A 1 201 ? 24.187 34.524 32.177 1.00 10.44 222 LEU A CA 1
ATOM 1480 C C . LEU A 1 201 ? 25.623 34.058 31.961 1.00 10.93 222 LEU A C 1
ATOM 1481 O O . LEU A 1 201 ? 25.929 33.471 30.938 1.00 9.33 222 LEU A O 1
ATOM 1486 N N . LEU A 1 202 ? 26.473 34.244 32.973 1.00 8.47 223 LEU A N 1
ATOM 1487 C CA . LEU A 1 202 ? 27.882 33.889 32.823 1.00 10.01 223 LEU A CA 1
ATOM 1488 C C . LEU A 1 202 ? 28.008 32.367 32.552 1.00 9.67 223 LEU A C 1
ATOM 1489 O O . LEU A 1 202 ? 28.804 3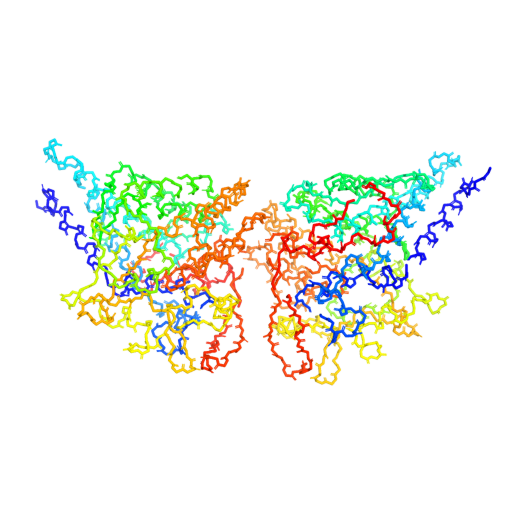1.974 31.707 1.00 8.62 223 LEU A O 1
ATOM 1494 N N . SER A 1 203 ? 27.188 31.557 33.228 1.00 9.18 224 SER A N 1
ATOM 1495 C CA . SER A 1 203 ? 27.146 30.123 32.953 1.00 9.72 224 SER A CA 1
ATOM 1496 C C . SER A 1 203 ? 26.774 29.806 31.520 1.00 9.89 224 SER A C 1
ATOM 1497 O O . SER A 1 203 ? 27.336 28.913 30.915 1.00 9.12 224 SER A O 1
ATOM 1500 N N . ARG A 1 204 ? 25.830 30.553 30.971 1.00 10.48 225 ARG A N 1
ATOM 1501 C CA . ARG A 1 204 ? 25.482 30.407 29.560 1.00 10.35 225 ARG A CA 1
ATOM 1502 C C . ARG A 1 204 ? 26.673 30.752 28.686 1.00 10.19 225 ARG A C 1
ATOM 1503 O O . ARG A 1 204 ? 26.996 30.023 27.722 1.00 7.42 225 ARG A O 1
ATOM 1511 N N . VAL A 1 205 ? 27.335 31.863 28.998 1.00 8.45 226 VAL A N 1
ATOM 1512 C CA . VAL A 1 205 ? 28.444 32.319 28.176 1.00 8.65 226 VAL A CA 1
ATOM 1513 C C . VAL A 1 205 ? 29.554 31.249 28.194 1.00 8.84 226 VAL A C 1
ATOM 1514 O O . VAL A 1 205 ? 30.055 30.889 27.146 1.00 11.58 226 VAL A O 1
ATOM 1518 N N . TYR A 1 206 ? 29.847 30.678 29.357 1.00 10.53 227 TYR A N 1
ATOM 1519 C CA . TYR A 1 206 ? 30.797 29.566 29.422 1.00 7.50 227 TYR A CA 1
ATOM 1520 C C . TYR A 1 206 ? 30.392 28.356 28.580 1.00 9.75 227 TYR A C 1
ATOM 1521 O O . TYR A 1 206 ? 31.265 27.674 28.004 1.00 12.81 227 TYR A O 1
ATOM 1530 N N . LEU A 1 207 ? 29.098 28.028 28.529 1.00 11.34 228 LEU A N 1
ATOM 1531 C CA . LEU A 1 207 ? 28.653 26.881 27.684 1.00 10.56 228 LEU A CA 1
ATOM 1532 C C . LEU A 1 207 ? 28.957 27.174 26.245 1.00 9.78 228 LEU A C 1
ATOM 1533 O O . LEU A 1 207 ? 29.489 26.319 25.510 1.00 12.16 228 LEU A O 1
ATOM 1538 N N . TYR A 1 208 ? 28.623 28.376 25.803 1.00 10.02 229 TYR A N 1
ATOM 1539 C CA . TYR A 1 208 ? 28.890 28.761 24.372 1.00 10.83 229 TYR A CA 1
ATOM 1540 C C . TYR A 1 208 ? 30.350 28.674 23.998 1.00 11.43 229 TYR A C 1
ATOM 1541 O O . TYR A 1 208 ? 30.683 28.378 22.857 1.00 12.82 229 TYR A O 1
ATOM 1550 N N . LYS A 1 209 ? 31.221 28.986 24.948 1.00 10.63 230 LYS A N 1
ATOM 1551 C CA . LYS A 1 209 ? 32.660 28.858 24.771 1.00 10.74 230 LYS A CA 1
ATOM 1552 C C . LYS A 1 209 ? 33.203 27.453 24.970 1.00 9.24 230 LYS A C 1
ATOM 1553 O O . LYS A 1 209 ? 34.349 27.224 24.712 1.00 11.94 230 LYS A O 1
ATOM 1559 N N . GLY A 1 210 ? 32.391 26.507 25.426 1.00 10.57 231 GLY A N 1
ATOM 1560 C CA . GLY A 1 210 ? 32.900 25.169 25.724 1.00 11.99 231 GLY A CA 1
ATOM 1561 C C . GLY A 1 210 ? 33.685 25.053 27.007 1.00 13.63 231 GLY A C 1
ATOM 1562 O O . GLY A 1 210 ? 34.443 24.098 27.169 1.00 11.56 231 GLY A O 1
ATOM 1563 N N . GLU A 1 211 ? 33.528 26.017 27.915 1.00 10.93 232 GLU A N 1
ATOM 1564 C CA . GLU A 1 211 ? 34.201 25.968 29.235 1.00 10.61 232 GLU A CA 1
ATOM 1565 C C . GLU A 1 211 ? 33.255 25.349 30.267 1.00 13.33 232 GLU A C 1
ATOM 1566 O O . GLU A 1 211 ? 32.702 26.038 31.117 1.00 13.60 232 GLU A O 1
ATOM 1572 N N . TYR A 1 212 ? 33.087 24.030 30.166 1.00 10.91 233 TYR A N 1
ATOM 1573 C CA . TYR A 1 212 ? 32.038 23.332 30.892 1.00 13.00 233 TYR A CA 1
ATOM 1574 C C . TYR A 1 212 ? 32.220 23.280 32.376 1.00 10.91 233 TYR A C 1
ATOM 1575 O O . TYR A 1 212 ? 31.234 23.387 33.095 1.00 11.20 233 TYR A O 1
ATOM 1584 N N . ASN A 1 213 ? 33.456 23.112 32.844 1.00 10.44 234 ASN A N 1
ATOM 1585 C CA . ASN A 1 213 ? 33.696 23.188 34.301 1.00 9.84 234 ASN A CA 1
ATOM 1586 C C . ASN A 1 213 ? 33.265 24.509 34.911 1.00 8.84 234 ASN A C 1
ATOM 1587 O O . ASN A 1 213 ? 32.686 24.542 35.997 1.00 9.96 234 ASN A O 1
ATOM 1592 N N . GLU A 1 214 ? 33.619 25.600 34.242 1.00 8.48 235 GLU A N 1
ATOM 1593 C CA . GLU A 1 214 ? 33.297 26.937 34.694 1.00 11.40 235 GLU A CA 1
ATOM 1594 C C . GLU A 1 214 ? 31.775 27.189 34.520 1.00 14.69 235 GLU A C 1
ATOM 1595 O O . GLU A 1 214 ? 31.137 27.799 35.396 1.00 14.92 235 GLU A O 1
ATOM 1601 N N . ALA A 1 215 ? 31.195 26.726 33.409 1.00 10.96 236 ALA A N 1
ATOM 1602 C CA . ALA A 1 215 ? 29.745 26.790 33.247 1.00 10.78 236 ALA A CA 1
ATOM 1603 C C . ALA A 1 215 ? 29.051 26.114 34.460 1.00 11.73 236 ALA A C 1
ATOM 1604 O O . ALA A 1 215 ? 28.121 26.665 35.041 1.00 9.23 236 ALA A O 1
ATOM 1606 N N . LEU A 1 216 ? 29.525 24.923 34.828 1.00 10.55 237 LEU A N 1
ATOM 1607 C CA . LEU A 1 216 ? 28.880 24.138 35.872 1.00 9.55 237 LEU A CA 1
ATOM 1608 C C . LEU A 1 216 ? 28.971 24.806 37.212 1.00 11.88 237 LEU A C 1
ATOM 1609 O O . LEU A 1 216 ? 27.966 24.909 37.943 1.00 12.08 237 LEU A O 1
ATOM 1614 N N . THR A 1 217 ? 30.166 25.295 37.543 1.00 13.00 238 THR A N 1
ATOM 1615 C CA . THR A 1 217 ? 30.361 25.984 38.815 1.00 12.66 238 THR A CA 1
ATOM 1616 C C . THR A 1 217 ? 29.456 27.181 38.931 1.00 11.76 238 THR A C 1
ATOM 1617 O O . THR A 1 217 ? 28.825 27.401 39.993 1.00 9.45 238 THR A O 1
ATOM 1629 N N . ALA A 1 219 ? 26.593 27.892 37.260 1.00 10.73 240 ALA A N 1
ATOM 1630 C CA . ALA A 1 219 ? 25.161 27.514 37.305 1.00 10.42 240 ALA A CA 1
ATOM 1631 C C . ALA A 1 219 ? 24.771 26.971 38.672 1.00 9.27 240 ALA A C 1
ATOM 1632 O O . ALA A 1 219 ? 23.732 27.375 39.257 1.00 10.86 240 ALA A O 1
ATOM 1634 N N . GLU A 1 220 ? 25.625 26.115 39.233 1.00 11.55 241 GLU A N 1
ATOM 1635 C CA . GLU A 1 220 ? 25.359 25.535 40.530 1.00 10.99 241 GLU A CA 1
ATOM 1636 C C . GLU A 1 220 ? 25.338 26.601 41.628 1.00 14.97 241 GLU A C 1
ATOM 1637 O O . GLU A 1 220 ? 24.509 26.540 42.515 1.00 13.86 241 GLU A O 1
ATOM 1643 N N . ASN A 1 221 ? 26.260 27.549 41.576 1.00 12.64 242 ASN A N 1
ATOM 1644 C CA . ASN A 1 221 ? 26.303 28.617 42.578 1.00 12.99 242 ASN A CA 1
ATOM 1645 C C . ASN A 1 221 ? 25.156 29.608 42.392 1.00 11.29 242 ASN A C 1
ATOM 1646 O O . ASN A 1 221 ? 24.613 30.111 43.374 1.00 9.59 242 ASN A O 1
ATOM 1651 N N . ALA A 1 222 ? 24.760 29.842 41.140 1.00 9.44 243 ALA A N 1
ATOM 1652 C CA . ALA A 1 222 ? 23.606 30.711 40.849 1.00 9.33 243 ALA A CA 1
ATOM 1653 C C . ALA A 1 222 ? 22.360 30.140 41.525 1.00 9.38 243 ALA A C 1
ATOM 1654 O O . ALA A 1 222 ? 21.560 30.883 42.135 1.00 11.22 243 ALA A O 1
ATOM 1656 N N . ILE A 1 223 ? 22.194 28.830 41.417 1.00 10.67 244 ILE A N 1
ATOM 1657 C CA . ILE A 1 223 ? 21.038 28.138 42.013 1.00 11.51 244 ILE A CA 1
ATOM 1658 C C . ILE A 1 223 ? 21.061 28.209 43.532 1.00 10.23 244 ILE A C 1
ATOM 1659 O O . ILE A 1 223 ? 20.056 28.570 44.144 1.00 13.50 244 ILE A O 1
ATOM 1664 N N . LYS A 1 224 ? 22.196 27.844 44.129 1.00 13.13 245 LYS A N 1
ATOM 1665 C CA A LYS A 1 224 ? 22.324 27.785 45.588 0.50 11.69 245 LYS A CA 1
ATOM 1666 C CA B LYS A 1 224 ? 22.329 27.794 45.590 0.50 11.33 245 LYS A CA 1
ATOM 1667 C C . LYS A 1 224 ? 22.071 29.168 46.205 1.00 11.36 245 LYS A C 1
ATOM 1668 O O . LYS A 1 224 ? 21.360 29.289 47.214 1.00 10.93 245 LYS A O 1
ATOM 1679 N N . GLY A 1 225 ? 22.661 30.190 45.603 1.00 13.58 246 GLY A N 1
ATOM 1680 C CA . GLY A 1 225 ? 22.479 31.565 46.065 1.00 12.50 246 GLY A CA 1
ATOM 1681 C C . GLY A 1 225 ? 21.071 32.114 45.887 1.00 9.41 246 GLY A C 1
ATOM 1682 O O . GLY A 1 225 ? 20.513 32.709 46.816 1.00 7.42 246 GLY A O 1
ATOM 1683 N N . ALA A 1 226 ? 20.497 31.932 44.693 1.00 9.76 247 ALA A N 1
ATOM 1684 C CA . ALA A 1 226 ? 19.131 32.417 44.418 1.00 9.61 247 ALA A CA 1
ATOM 1685 C C . ALA A 1 226 ? 18.148 31.718 45.343 1.00 12.73 247 ALA A C 1
ATOM 1686 O O . ALA A 1 226 ? 17.262 32.363 45.933 1.00 13.45 247 ALA A O 1
ATOM 1688 N N . GLU A 1 227 ? 18.287 30.407 45.498 1.00 10.86 248 GLU A N 1
ATOM 1689 C CA . GLU A 1 227 ? 17.344 29.693 46.377 1.00 11.95 248 GLU A CA 1
ATOM 1690 C C . GLU A 1 227 ? 17.521 30.094 47.864 1.00 11.25 248 GLU A C 1
ATOM 1691 O O . GLU A 1 227 ? 16.528 30.229 48.574 1.00 11.53 248 GLU A O 1
ATOM 1697 N N . LYS A 1 228 ? 18.749 30.335 48.335 1.00 11.08 249 LYS A N 1
ATOM 1698 C CA . LYS A 1 228 ? 18.906 30.901 49.702 1.00 14.29 249 LYS A CA 1
ATOM 1699 C C . LYS A 1 228 ? 18.193 32.249 49.825 1.00 12.61 249 LYS A C 1
ATOM 1700 O O . LYS A 1 228 ? 17.707 32.615 50.873 1.00 10.07 249 LYS A O 1
ATOM 1706 N N . GLU A 1 229 ? 18.181 33.003 48.744 1.00 13.37 250 GLU A N 1
ATOM 1707 C CA . GLU A 1 229 ? 17.517 34.297 48.709 1.00 12.86 250 GLU A CA 1
ATOM 1708 C C . GLU A 1 229 ? 15.977 34.183 48.614 1.00 14.55 250 GLU A C 1
ATOM 1709 O O . GLU A 1 229 ? 15.275 35.175 48.831 1.00 18.10 250 GLU A O 1
ATOM 1715 N N . GLY A 1 230 ? 15.450 32.984 48.342 1.00 12.48 251 GLY A N 1
ATOM 1716 C CA . GLY A 1 230 ? 14.005 32.725 48.321 1.00 12.71 251 GLY A CA 1
ATOM 1717 C C . GLY A 1 230 ? 13.390 32.574 46.942 1.00 14.21 251 GLY A C 1
ATOM 1718 O O . GLY A 1 230 ? 12.171 32.392 46.788 1.00 14.13 251 GLY A O 1
ATOM 1719 N N . TYR A 1 231 ? 14.220 32.656 45.910 1.00 13.12 252 TYR A N 1
ATOM 1720 C CA . TYR A 1 231 ? 13.755 32.320 44.583 1.00 11.34 252 TYR A CA 1
ATOM 1721 C C . TYR A 1 231 ? 13.531 30.807 44.536 1.00 11.88 252 TYR A C 1
ATOM 1722 O O . TYR A 1 231 ? 14.164 30.042 45.234 1.00 12.77 252 TYR A O 1
ATOM 1731 N N . ALA A 1 232 ? 12.580 30.370 43.736 1.00 11.71 253 ALA A N 1
ATOM 1732 C CA . ALA A 1 232 ? 12.315 28.961 43.624 1.00 10.89 253 ALA A CA 1
ATOM 1733 C C . ALA A 1 232 ? 11.685 28.767 42.265 1.00 11.43 253 ALA A C 1
ATOM 1734 O O . ALA A 1 232 ? 10.980 29.649 41.762 1.00 11.34 253 ALA A O 1
ATOM 1736 N N . LEU A 1 233 ? 11.978 27.634 41.645 1.00 11.66 254 LEU A N 1
ATOM 1737 C CA . LEU A 1 233 ? 11.308 27.233 40.426 1.00 9.78 254 LEU A CA 1
ATOM 1738 C C . LEU A 1 233 ? 9.798 27.283 40.659 1.00 12.63 254 LEU A C 1
ATOM 1739 O O . LEU A 1 233 ? 9.283 26.835 41.705 1.00 10.24 254 LEU A O 1
ATOM 1744 N N . TRP A 1 234 ? 9.095 27.856 39.695 1.00 13.16 255 TRP A N 1
ATOM 1745 C CA . TRP A 1 234 ? 7.623 27.847 39.715 1.00 13.78 255 TRP A CA 1
ATOM 1746 C C . TRP A 1 234 ? 7.118 26.414 39.793 1.00 12.46 255 TRP A C 1
ATOM 1747 O O . TRP A 1 234 ? 7.547 25.564 39.012 1.00 12.26 255 TRP A O 1
ATOM 1758 N N . THR A 1 235 ? 6.206 26.136 40.719 1.00 9.75 256 THR A N 1
ATOM 1759 C CA . THR A 1 235 ? 5.636 24.795 40.825 1.00 11.07 256 THR A CA 1
ATOM 1760 C C . THR A 1 235 ? 4.839 24.426 39.564 1.00 9.88 256 THR A C 1
ATOM 1761 O O . THR A 1 235 ? 4.457 25.287 38.756 1.00 11.11 256 THR A O 1
ATOM 1765 N N . ASN A 1 236 ? 4.595 23.139 39.398 1.00 10.14 257 ASN A N 1
ATOM 1766 C CA . ASN A 1 236 ? 3.709 22.658 38.329 1.00 11.78 257 ASN A CA 1
ATOM 1767 C C . ASN A 1 236 ? 2.363 23.397 38.370 1.00 11.33 257 ASN A C 1
ATOM 1768 O O . ASN A 1 236 ? 1.859 23.840 37.356 1.00 11.09 257 ASN A O 1
ATOM 1773 N N . GLU A 1 237 ? 1.810 23.563 39.568 1.00 11.99 258 GLU A N 1
ATOM 1774 C CA . GLU A 1 237 ? 0.559 24.317 39.753 1.00 12.21 258 GLU A CA 1
ATOM 1775 C C . GLU A 1 237 ? 0.623 25.815 39.395 1.00 10.40 258 GLU A C 1
ATOM 1776 O O . GLU A 1 237 ? -0.315 26.356 38.819 1.00 9.78 258 GLU A O 1
ATOM 1782 N N . GLU A 1 238 ? 1.728 26.466 39.725 1.00 9.76 259 GLU A N 1
ATOM 1783 C CA . GLU A 1 238 ? 1.927 27.891 39.450 1.00 8.96 259 GLU A CA 1
ATOM 1784 C C . GLU A 1 238 ? 2.199 28.177 37.980 1.00 9.99 259 GLU A C 1
ATOM 1785 O O . GLU A 1 238 ? 1.838 29.248 37.467 1.00 10.73 259 GLU A O 1
ATOM 1791 N N . TYR A 1 239 ? 2.834 27.230 37.300 1.00 10.79 260 TYR A N 1
ATOM 1792 C CA . TYR A 1 239 ? 3.484 27.512 36.007 1.00 10.32 260 TYR A CA 1
ATOM 1793 C C . TYR A 1 239 ? 2.591 28.206 34.975 1.00 12.16 260 TYR A C 1
ATOM 1794 O O . TYR A 1 239 ? 3.017 29.185 34.360 1.00 13.16 260 TYR A O 1
ATOM 1803 N N . PRO A 1 240 ? 1.347 27.728 34.798 1.00 11.86 261 PRO A N 1
ATOM 1804 C CA . PRO A 1 240 ? 0.532 28.317 33.728 1.00 11.58 261 PRO A CA 1
ATOM 1805 C C . PRO A 1 240 ? 0.254 29.822 33.903 1.00 11.41 261 PRO A C 1
ATOM 1806 O O . PRO A 1 240 ? 0.077 30.508 32.908 1.00 9.55 261 PRO A O 1
ATOM 1810 N N . THR A 1 241 ? 0.209 30.328 35.140 1.00 10.65 262 THR A N 1
ATOM 1811 C CA . THR A 1 241 ? -0.123 31.741 35.370 1.00 12.67 262 THR A CA 1
ATOM 1812 C C . THR A 1 241 ? 0.966 32.588 36.035 1.00 13.34 262 THR A C 1
ATOM 1813 O O . THR A 1 241 ? 0.782 33.805 36.188 1.00 11.46 262 THR A O 1
ATOM 1817 N N . ALA A 1 242 ? 2.086 31.964 36.413 1.00 11.63 263 ALA A N 1
ATOM 1818 C CA . ALA A 1 242 ? 3.110 32.629 37.226 1.00 11.67 263 ALA A CA 1
ATOM 1819 C C . ALA A 1 242 ? 3.735 33.804 36.438 1.00 13.12 263 ALA A C 1
ATOM 1820 O O . ALA A 1 242 ? 4.183 34.801 37.016 1.00 13.02 263 ALA A O 1
ATOM 1822 N N . TRP A 1 243 ? 3.738 33.648 35.118 1.00 11.54 264 TRP A N 1
ATOM 1823 C CA . TRP A 1 243 ? 4.224 34.641 34.169 1.00 13.93 264 TRP A CA 1
ATOM 1824 C C . TRP A 1 243 ? 3.560 36.022 34.298 1.00 16.98 264 TRP A C 1
ATOM 1825 O O . TRP A 1 243 ? 4.154 37.023 33.899 1.00 17.70 264 TRP A O 1
ATOM 1836 N N . GLY A 1 244 ? 2.326 36.080 34.808 1.00 16.99 265 GLY A N 1
ATOM 1837 C CA . GLY A 1 244 ? 1.617 37.366 35.005 1.00 16.19 265 GLY A CA 1
ATOM 1838 C C . GLY A 1 244 ? 1.666 37.924 36.420 1.00 16.52 265 GLY A C 1
ATOM 1839 O O . GLY A 1 244 ? 1.142 39.032 36.671 1.00 16.17 265 GLY A O 1
ATOM 1840 N N . ASN A 1 245 ? 2.265 37.169 37.352 1.00 16.97 266 ASN A N 1
ATOM 1841 C CA . ASN A 1 245 ? 2.499 37.655 38.727 1.00 16.76 266 ASN A CA 1
ATOM 1842 C C . ASN A 1 245 ? 3.374 38.908 38.697 1.00 19.63 266 ASN A C 1
ATOM 1843 O O . ASN A 1 245 ? 4.114 39.127 37.734 1.00 20.29 266 ASN A O 1
ATOM 1848 N N . ASP A 1 246 ? 3.350 39.666 39.782 1.00 20.58 267 ASP A N 1
ATOM 1849 C CA . ASP A 1 246 ? 4.279 40.764 39.950 1.00 20.76 267 ASP A CA 1
ATOM 1850 C C . ASP A 1 246 ? 5.124 40.349 41.159 1.00 20.33 267 ASP A C 1
ATOM 1851 O O . ASP A 1 246 ? 4.659 40.364 42.300 1.00 22.98 267 ASP A O 1
ATOM 1856 N N . ALA A 1 247 ? 6.330 39.868 40.868 1.00 17.60 268 ALA A N 1
ATOM 1857 C CA . ALA A 1 247 ? 7.213 39.304 41.878 1.00 17.86 268 ALA A CA 1
ATOM 1858 C C . ALA A 1 247 ? 7.722 40.403 42.824 1.00 18.57 268 ALA A C 1
ATOM 1859 O O . ALA A 1 247 ? 7.848 41.555 42.420 1.00 21.70 268 ALA A O 1
ATOM 1861 N N . SER A 1 248 ? 7.975 40.038 44.076 1.00 15.51 269 SER A N 1
ATOM 1862 C CA . SER A 1 248 ? 8.560 40.939 45.059 1.00 16.63 269 SER A CA 1
ATOM 1863 C C . SER A 1 248 ? 9.552 40.173 45.926 1.00 17.19 269 SER A C 1
ATOM 1864 O O . SER A 1 248 ? 9.664 38.943 45.824 1.00 15.15 269 SER A O 1
ATOM 1867 N N . ALA A 1 249 ? 10.234 40.891 46.821 1.00 16.31 270 ALA A N 1
ATOM 1868 C CA . ALA A 1 249 ? 11.267 40.283 47.665 1.00 16.74 270 ALA A CA 1
ATOM 1869 C C . ALA A 1 249 ? 10.691 39.144 48.479 1.00 17.92 270 ALA A C 1
ATOM 1870 O O . ALA A 1 249 ? 11.335 38.106 48.617 1.00 18.97 270 ALA A O 1
ATOM 1872 N N . SER A 1 250 ? 9.473 39.326 49.007 1.00 18.86 271 SER A N 1
ATOM 1873 C CA . SER A 1 250 ? 8.778 38.269 49.753 1.00 19.48 271 SER A CA 1
ATOM 1874 C C . SER A 1 250 ? 8.261 37.127 48.887 1.00 19.57 271 SER A C 1
ATOM 1875 O O . SER A 1 250 ? 8.071 36.030 49.378 1.00 20.63 271 SER A O 1
ATOM 1878 N N . ASN A 1 251 ? 8.010 37.377 47.602 1.00 21.73 272 ASN A N 1
ATOM 1879 C CA . ASN A 1 251 ? 7.635 36.295 46.658 1.00 20.97 272 ASN A CA 1
ATOM 1880 C C . ASN A 1 251 ? 8.360 36.428 45.353 1.00 17.38 272 ASN A C 1
ATOM 1881 O O . ASN A 1 251 ? 7.773 36.884 44.396 1.00 16.00 272 ASN A O 1
ATOM 1886 N N . PRO A 1 252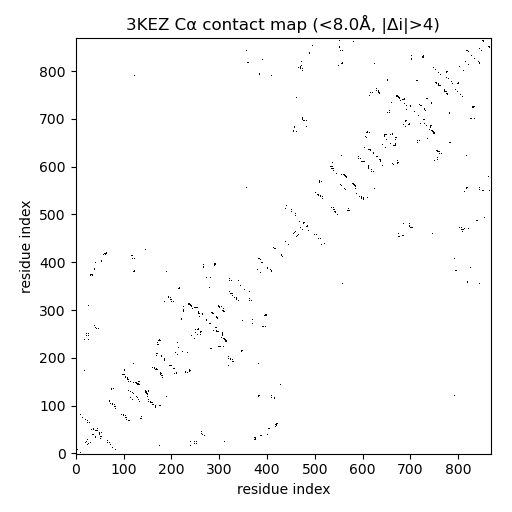 ? 9.641 36.048 45.310 1.00 16.47 273 PRO A N 1
ATOM 1887 C CA . PRO A 1 252 ? 10.411 36.360 44.079 1.00 16.63 273 PRO A CA 1
ATOM 1888 C C . PRO A 1 252 ? 10.075 35.557 42.852 1.00 15.54 273 PRO A C 1
ATOM 1889 O O . PRO A 1 252 ? 10.459 35.944 41.731 1.00 13.41 273 PRO A O 1
ATOM 1893 N N . GLY A 1 253 ? 9.430 34.404 43.037 1.00 13.01 274 GLY A N 1
ATOM 1894 C CA . GLY A 1 253 ? 9.288 33.488 41.926 1.00 13.88 274 GLY A CA 1
ATOM 1895 C C . GLY A 1 253 ? 10.647 33.004 41.436 1.00 12.17 274 GLY A C 1
ATOM 1896 O O . GLY A 1 253 ? 11.586 32.801 42.232 1.00 11.08 274 GLY A O 1
ATOM 1897 N N . GLU A 1 254 ? 10.773 32.839 40.126 1.00 10.57 275 GLU A N 1
ATOM 1898 C CA . GLU A 1 254 ? 12.018 32.360 39.590 1.00 14.09 275 GLU A CA 1
ATOM 1899 C C . GLU A 1 254 ? 12.699 33.295 38.615 1.00 12.35 275 GLU A C 1
ATOM 1900 O O . GLU A 1 254 ? 13.766 32.959 38.137 1.00 11.31 275 GLU A O 1
ATOM 1906 N N . ILE A 1 255 ? 12.099 34.440 38.292 1.00 10.93 276 ILE A N 1
ATOM 1907 C CA . ILE A 1 255 ? 12.783 35.381 37.377 1.00 10.09 276 ILE A CA 1
ATOM 1908 C C . ILE A 1 255 ? 13.886 36.161 38.100 1.00 14.14 276 ILE A C 1
ATOM 1909 O O . ILE A 1 255 ? 13.625 36.925 39.039 1.00 12.79 276 ILE A O 1
ATOM 1914 N N . LEU A 1 256 ? 15.107 35.978 37.617 1.00 14.41 277 LEU A N 1
ATOM 1915 C CA . LEU A 1 256 ? 16.293 36.552 38.205 1.00 12.77 277 LEU A CA 1
ATOM 1916 C C . LEU A 1 256 ? 16.614 37.907 37.572 1.00 13.60 277 LEU A C 1
ATOM 1917 O O . LEU A 1 256 ? 17.286 38.753 38.175 1.00 11.96 277 LEU A O 1
ATOM 1922 N N . PHE A 1 257 ? 16.172 38.112 36.341 1.00 12.99 278 PHE A N 1
ATOM 1923 C CA . PHE A 1 257 ? 16.229 39.442 35.749 1.00 14.49 278 PHE A CA 1
ATOM 1924 C C . PHE A 1 257 ? 15.026 39.633 34.856 1.00 14.35 278 PHE A C 1
ATOM 1925 O O . PHE A 1 257 ? 14.822 38.888 33.884 1.00 11.69 278 PHE A O 1
ATOM 1933 N N . GLU A 1 258 ? 14.243 40.649 35.218 1.00 11.65 279 GLU A N 1
ATOM 1934 C CA . GLU A 1 258 ? 12.960 40.963 34.607 1.00 13.57 279 GLU A CA 1
ATOM 1935 C C . GLU A 1 258 ? 13.061 42.353 33.947 1.00 13.33 279 GLU A C 1
ATOM 1936 O O . GLU A 1 258 ? 13.572 43.290 34.563 1.00 13.23 279 GLU A O 1
ATOM 1942 N N . ILE A 1 259 ? 12.678 42.457 32.666 1.00 11.37 280 ILE A N 1
ATOM 1943 C CA . ILE A 1 259 ? 12.412 43.748 32.057 1.00 13.07 280 ILE A CA 1
ATOM 1944 C C . ILE A 1 259 ? 10.999 44.136 32.491 1.00 15.40 280 ILE A C 1
ATOM 1945 O O . ILE A 1 259 ? 10.027 43.387 32.229 1.00 13.42 280 ILE A O 1
ATOM 1950 N N . VAL A 1 260 ? 10.895 45.283 33.173 1.00 13.80 281 VAL A N 1
ATOM 1951 C CA . VAL A 1 260 ? 9.625 45.820 33.667 1.00 13.23 281 VAL A CA 1
ATOM 1952 C C . VAL A 1 260 ? 9.056 46.844 32.677 1.00 13.59 281 VAL A C 1
ATOM 1953 O O . VAL A 1 260 ? 9.675 47.881 32.412 1.00 12.12 281 VAL A O 1
ATOM 1957 N N . ASN A 1 261 ? 7.911 46.508 32.111 1.00 10.44 282 ASN A N 1
ATOM 1958 C CA . ASN A 1 261 ? 7.142 47.385 31.226 1.00 13.58 282 ASN A CA 1
ATOM 1959 C C . ASN A 1 261 ? 5.862 47.835 31.942 1.00 15.95 282 ASN A C 1
ATOM 1960 O O . ASN A 1 261 ? 5.193 47.034 32.609 1.00 16.40 282 ASN A O 1
ATOM 1965 N N . LEU A 1 262 ? 5.505 49.107 31.810 1.00 22.09 283 LEU A N 1
ATOM 1966 C CA . LEU A 1 262 ? 4.339 49.657 32.557 1.00 23.59 283 LEU A CA 1
ATOM 1967 C C . LEU A 1 262 ? 3.333 50.348 31.648 1.00 25.56 283 LEU A C 1
ATOM 1968 O O . LEU A 1 262 ? 3.714 50.912 30.632 1.00 26.96 283 LEU A O 1
ATOM 1973 N N . THR A 1 263 ? 2.049 50.315 32.020 1.00 25.95 284 THR A N 1
ATOM 1974 C CA . THR A 1 263 ? 1.013 51.062 31.288 1.00 25.55 284 THR A CA 1
ATOM 1975 C C . THR A 1 263 ? 1.472 52.497 30.995 1.00 25.43 284 THR A C 1
ATOM 1976 O O . THR A 1 263 ? 1.215 53.024 29.920 1.00 24.16 284 THR A O 1
ATOM 1980 N N . THR A 1 264 ? 2.194 53.090 31.943 1.00 26.19 285 THR A N 1
ATOM 1981 C CA . THR A 1 264 ? 2.632 54.483 31.858 1.00 27.80 285 THR A CA 1
ATOM 1982 C C . THR A 1 264 ? 4.064 54.614 31.353 1.00 27.30 285 THR A C 1
ATOM 1983 O O . THR A 1 264 ? 4.660 55.680 31.385 1.00 26.68 285 THR A O 1
ATOM 1987 N N . ASP A 1 265 ? 4.604 53.512 30.863 1.00 29.95 286 ASP A N 1
ATOM 1988 C CA . ASP A 1 265 ? 5.966 53.461 30.377 1.00 27.20 286 ASP A CA 1
ATOM 1989 C C . ASP A 1 265 ? 6.061 52.258 29.450 1.00 24.46 286 ASP A C 1
ATOM 1990 O O . ASP A 1 265 ? 6.688 51.250 29.793 1.00 26.65 286 ASP A O 1
ATOM 1995 N N . SER A 1 266 ? 5.394 52.362 28.300 1.00 19.01 287 SER A N 1
ATOM 1996 C CA . SER A 1 266 ? 5.082 51.212 27.469 1.00 15.56 287 SER A CA 1
ATOM 1997 C C . SER A 1 266 ? 6.056 51.035 26.302 1.00 14.98 287 SER A C 1
ATOM 1998 O O . SER A 1 266 ? 6.436 52.020 25.657 1.00 13.34 287 SER A O 1
ATOM 2001 N N . PRO A 1 267 ? 6.454 49.775 26.024 1.00 13.42 288 PRO A N 1
ATOM 2002 C CA . PRO A 1 267 ? 7.286 49.512 24.860 1.00 13.15 288 PRO A CA 1
ATOM 2003 C C . PRO A 1 267 ? 6.536 49.541 23.548 1.00 13.49 288 PRO A C 1
ATOM 2004 O O . PRO A 1 267 ? 7.168 49.498 22.493 1.00 15.29 288 PRO A O 1
ATOM 2008 N N . GLY A 1 268 ? 5.215 49.594 23.591 1.00 14.40 289 GLY A N 1
ATOM 2009 C CA . GLY A 1 268 ? 4.412 49.654 22.366 1.00 15.79 289 GLY A CA 1
ATOM 2010 C C . GLY A 1 268 ? 4.094 48.292 21.774 1.00 11.93 289 GLY A C 1
ATOM 2011 O O . GLY A 1 268 ? 4.500 47.239 22.286 1.00 10.17 289 GLY A O 1
ATOM 2012 N N . LYS A 1 269 ? 3.388 48.324 20.653 1.00 13.71 290 LYS A N 1
ATOM 2013 C CA . LYS A 1 269 ? 2.816 47.113 20.044 1.00 10.15 290 LYS A CA 1
ATOM 2014 C C . LYS A 1 269 ? 3.826 46.174 19.360 1.00 11.27 290 LYS A C 1
ATOM 2015 O O . LYS A 1 269 ? 3.453 45.071 18.934 1.00 11.14 290 LYS A O 1
ATOM 2021 N N . GLU A 1 270 ? 5.097 46.572 19.257 1.00 11.66 291 GLU A N 1
ATOM 2022 C CA . GLU A 1 270 ? 6.130 45.637 18.749 1.00 11.36 291 GLU A CA 1
ATOM 2023 C C . GLU A 1 270 ? 6.826 44.857 19.874 1.00 11.19 291 GLU A C 1
ATOM 2024 O O . GLU A 1 270 ? 7.812 44.165 19.643 1.00 11.91 291 GLU A O 1
ATOM 2030 N N . SER A 1 271 ? 6.261 44.913 21.075 1.00 8.35 292 SER A N 1
ATOM 2031 C CA . SER A 1 271 ? 6.779 44.174 22.223 1.00 9.60 292 SER A CA 1
ATOM 2032 C C . SER A 1 271 ? 6.370 42.694 22.147 1.00 6.13 292 SER A C 1
ATOM 2033 O O . SER A 1 271 ? 5.413 42.346 21.457 1.00 8.13 292 SER A O 1
ATOM 2044 N N . GLY A 1 273 ? 4.804 40.883 24.208 1.00 10.54 294 GLY A N 1
ATOM 2045 C CA . GLY A 1 273 ? 3.445 40.725 24.673 1.00 8.71 294 GLY A CA 1
ATOM 2046 C C . GLY A 1 273 ? 2.440 40.884 23.553 1.00 10.35 294 GLY A C 1
ATOM 2047 O O . GLY A 1 273 ? 1.441 40.167 23.511 1.00 10.56 294 GLY A O 1
ATOM 2048 N N . TYR A 1 274 ? 2.696 41.833 22.654 1.00 11.29 295 TYR A N 1
ATOM 2049 C CA . TYR A 1 274 ? 1.807 42.047 21.508 1.00 11.13 295 TYR A CA 1
ATOM 2050 C C . TYR A 1 274 ? 2.153 41.133 20.317 1.00 13.40 295 TYR A C 1
ATOM 2051 O O . TYR A 1 274 ? 1.270 40.765 19.548 1.00 10.59 295 TYR A O 1
ATOM 2060 N N . LEU A 1 275 ? 3.419 40.753 20.144 1.00 13.93 296 LEU A N 1
ATOM 2061 C CA . LEU A 1 275 ? 3.754 39.899 18.983 1.00 11.72 296 LEU A CA 1
ATOM 2062 C C . LEU A 1 275 ? 3.264 38.461 19.188 1.00 11.75 296 LEU A C 1
ATOM 2063 O O . LEU A 1 275 ? 2.848 37.795 18.235 1.00 10.53 296 LEU A O 1
ATOM 2068 N N . ASN A 1 276 ? 3.240 38.012 20.443 1.00 12.17 297 ASN A N 1
ATOM 2069 C CA . ASN A 1 276 ? 2.976 36.592 20.737 1.00 11.22 297 ASN A CA 1
ATOM 2070 C C . ASN A 1 276 ? 1.557 36.379 21.187 1.00 14.13 297 ASN A C 1
ATOM 2071 O O . ASN A 1 276 ? 1.333 35.786 22.223 1.00 14.26 297 ASN A O 1
ATOM 2076 N N . SER A 1 277 ? 0.592 36.917 20.439 1.00 14.20 298 SER A N 1
ATOM 2077 C CA . SER A 1 277 ? -0.807 36.862 20.859 1.00 13.50 298 SER A CA 1
ATOM 2078 C C . SER A 1 277 ? -1.715 37.077 19.675 1.00 11.76 298 SER A C 1
ATOM 2079 O O . SER A 1 277 ? -1.430 37.895 18.807 1.00 11.15 298 SER A O 1
ATOM 2082 N N . TYR A 1 278 ? -2.832 36.356 19.654 1.00 15.30 299 TYR A N 1
ATOM 2083 C CA . TYR A 1 278 ? -3.778 36.534 18.566 1.00 12.31 299 TYR A CA 1
ATOM 2084 C C . TYR A 1 278 ? -4.674 37.747 18.852 1.00 13.51 299 TYR A C 1
ATOM 2085 O O . TYR A 1 278 ? -5.478 38.135 17.997 1.00 13.29 299 TYR A O 1
ATOM 2094 N N . ASN A 1 279 ? -4.536 38.324 20.056 1.00 13.39 300 ASN A N 1
ATOM 2095 C CA . ASN A 1 279 ? -5.094 39.646 20.384 1.00 13.86 300 ASN A CA 1
ATOM 2096 C C . ASN A 1 279 ? -4.095 40.789 20.184 1.00 13.20 300 ASN A C 1
ATOM 2097 O O . ASN A 1 279 ? -4.397 41.926 20.500 1.00 16.74 300 ASN A O 1
ATOM 2102 N N . GLY A 1 280 ? -2.944 40.503 19.589 1.00 12.49 301 GLY A N 1
ATOM 2103 C CA . GLY A 1 280 ? -1.914 41.516 19.328 1.00 10.99 301 GLY A CA 1
ATOM 2104 C C . GLY A 1 280 ? -1.671 41.602 17.826 1.00 11.93 301 GLY A C 1
ATOM 2105 O O . GLY A 1 280 ? -2.608 41.894 17.080 1.00 12.50 301 GLY A O 1
ATOM 2106 N N . TYR A 1 281 ? -0.444 41.320 17.374 1.00 10.92 302 TYR A N 1
ATOM 2107 C CA . TYR A 1 281 ? -0.120 41.358 15.934 1.00 11.99 302 TYR A CA 1
ATOM 2108 C C . TYR A 1 281 ? -0.116 39.974 15.242 1.00 11.80 302 TYR A C 1
ATOM 2109 O O . TYR A 1 281 ? 0.175 39.884 14.046 1.00 12.01 302 TYR A O 1
ATOM 2118 N N . ASP A 1 282 ? -0.455 38.907 15.965 1.00 11.08 303 ASP A N 1
ATOM 2119 C CA . ASP A 1 282 ? -0.490 37.550 15.366 1.00 11.70 303 ASP A CA 1
ATOM 2120 C C . ASP A 1 282 ? 0.813 37.266 14.606 1.00 8.92 303 ASP A C 1
ATOM 2121 O O . ASP A 1 282 ? 0.796 36.859 13.435 1.00 11.40 303 ASP A O 1
ATOM 2126 N N . ASP A 1 283 ? 1.932 37.534 15.248 1.00 8.89 304 ASP A N 1
ATOM 2127 C CA . ASP A 1 283 ? 3.161 37.762 14.492 1.00 10.13 304 ASP A CA 1
ATOM 2128 C C . ASP A 1 283 ? 4.030 36.512 14.453 1.00 12.08 304 ASP A C 1
ATOM 2129 O O . ASP A 1 283 ? 4.538 36.133 13.399 1.00 10.00 304 ASP A O 1
ATOM 2142 N N . CYS A 1 285 ? 4.433 32.350 15.984 1.00 11.94 306 CYS A N 1
ATOM 2143 C CA . CYS A 1 285 ? 3.757 31.208 16.626 1.00 12.55 306 CYS A CA 1
ATOM 2144 C C . CYS A 1 285 ? 4.709 30.005 16.703 1.00 12.98 306 CYS A C 1
ATOM 2145 O O . CYS A 1 285 ? 5.827 30.040 16.153 1.00 9.77 306 CYS A O 1
ATOM 2148 N N . ILE A 1 286 ? 4.274 28.938 17.368 1.00 13.12 307 ILE A N 1
ATOM 2149 C CA . ILE A 1 286 ? 5.080 27.718 17.395 1.00 10.83 307 ILE A CA 1
ATOM 2150 C C . ILE A 1 286 ? 4.965 27.001 16.047 1.00 10.87 307 ILE A C 1
ATOM 2151 O O . ILE A 1 286 ? 3.972 27.140 15.354 1.00 13.04 307 ILE A O 1
ATOM 2156 N N . THR A 1 287 ? 6.005 26.260 15.665 1.00 9.91 308 THR A N 1
ATOM 2157 C CA . THR A 1 287 ? 5.938 25.398 14.495 1.00 9.41 308 THR A CA 1
ATOM 2158 C C . THR A 1 287 ? 5.136 24.123 14.829 1.00 10.51 308 THR A C 1
ATOM 2159 O O . THR A 1 287 ? 4.981 23.762 16.003 1.00 8.36 308 THR A O 1
ATOM 2163 N N . CYS A 1 288 ? 4.621 23.450 13.809 1.00 9.31 309 CYS A N 1
ATOM 2164 C CA . CYS A 1 288 ? 3.940 22.168 14.044 1.00 10.44 309 CYS A CA 1
ATOM 2165 C C . CYS A 1 288 ? 4.830 21.125 14.696 1.00 12.31 309 CYS A C 1
ATOM 2166 O O . CYS A 1 288 ? 4.393 20.375 15.581 1.00 12.91 309 CYS A O 1
ATOM 2169 N N . SER A 1 289 ? 6.064 21.037 14.219 1.00 12.73 310 SER A N 1
ATOM 2170 C CA . SER A 1 289 ? 7.022 20.087 14.788 1.00 10.92 310 SER A CA 1
ATOM 2171 C C . SER A 1 289 ? 7.248 20.333 16.292 1.00 11.86 310 SER A C 1
ATOM 2172 O O . SER A 1 289 ? 7.356 19.376 17.057 1.00 10.04 310 SER A O 1
ATOM 2175 N N . PHE A 1 290 ? 7.290 21.597 16.720 1.00 10.40 311 PHE A N 1
ATOM 2176 C CA . PHE A 1 290 ? 7.481 21.865 18.145 1.00 10.14 311 PHE A CA 1
ATOM 2177 C C . PHE A 1 290 ? 6.207 21.511 18.950 1.00 10.68 311 PHE A C 1
ATOM 2178 O O . PHE A 1 290 ? 6.291 20.933 20.024 1.00 10.61 311 PHE A O 1
ATOM 2186 N N . TYR A 1 291 ? 5.044 21.873 18.419 1.00 10.45 312 TYR A N 1
ATOM 2187 C CA . TYR A 1 291 ? 3.778 21.457 19.036 1.00 10.26 312 TYR A CA 1
ATOM 2188 C C . TYR A 1 291 ? 3.703 19.935 19.206 1.00 10.76 312 TYR A C 1
ATOM 2189 O O . TYR A 1 291 ? 3.336 19.441 20.282 1.00 12.18 312 TYR A O 1
ATOM 2198 N N . GLN A 1 292 ? 4.081 19.194 18.157 1.00 11.56 313 GLN A N 1
ATOM 2199 C CA . GLN A 1 292 ? 4.084 17.728 18.225 1.00 11.50 313 GLN A CA 1
ATOM 2200 C C . GLN A 1 292 ? 5.086 17.154 19.239 1.00 14.09 313 GLN A C 1
ATOM 2201 O O . GLN A 1 292 ? 4.743 16.224 19.986 1.00 10.68 313 GLN A O 1
ATOM 2207 N N . LEU A 1 293 ? 6.286 17.721 19.294 1.00 13.47 314 LEU A N 1
ATOM 2208 C CA . LEU A 1 293 ? 7.272 17.384 20.341 1.00 12.81 314 LEU A CA 1
ATOM 2209 C C . LEU A 1 293 ? 6.707 17.634 21.738 1.00 14.94 314 LEU A C 1
ATOM 2210 O O . LEU A 1 293 ? 6.847 16.790 22.636 1.00 14.07 314 LEU A O 1
ATOM 2215 N N . LEU A 1 294 ? 6.064 18.796 21.926 1.00 14.12 315 LEU A N 1
ATOM 2216 C CA . LEU A 1 294 ? 5.617 19.200 23.253 1.00 14.63 315 LEU A CA 1
ATOM 2217 C C . LEU A 1 294 ? 4.462 18.303 23.684 1.00 17.48 315 LEU A C 1
ATOM 2218 O O . LEU A 1 294 ? 4.420 17.847 24.825 1.00 17.10 315 LEU A O 1
ATOM 2223 N N . LYS A 1 295 ? 3.547 18.007 22.760 1.00 17.77 316 LYS A N 1
ATOM 2224 C CA . LYS A 1 295 ? 2.387 17.232 23.128 1.00 20.08 316 LYS A CA 1
ATOM 2225 C C . LYS A 1 295 ? 2.611 15.717 23.186 1.00 21.43 316 LYS A C 1
ATOM 2226 O O . LYS A 1 295 ? 1.690 14.985 23.577 1.00 24.43 316 LYS A O 1
ATOM 2232 N N . LYS A 1 296 ? 3.813 15.242 22.849 1.00 19.26 317 LYS A N 1
ATOM 2233 C CA . LYS A 1 296 ? 4.168 13.839 23.076 1.00 21.14 317 LYS A CA 1
ATOM 2234 C C . LYS A 1 296 ? 3.787 13.410 24.503 1.00 21.05 317 LYS A C 1
ATOM 2235 O O . LYS A 1 296 ? 3.273 12.307 24.688 1.00 20.36 317 LYS A O 1
ATOM 2238 N N . ASP A 1 297 ? 4.020 14.281 25.494 1.00 17.21 318 ASP A N 1
ATOM 2239 C CA . ASP A 1 297 ? 3.453 14.106 26.838 1.00 15.41 318 ASP A CA 1
ATOM 2240 C C . ASP A 1 297 ? 2.282 15.079 27.022 1.00 12.25 318 ASP A C 1
ATOM 2241 O O . ASP A 1 297 ? 2.509 16.232 27.300 1.00 9.56 318 ASP A O 1
ATOM 2246 N N . PRO A 1 298 ? 1.025 14.599 26.888 1.00 14.74 319 PRO A N 1
ATOM 2247 C CA . PRO A 1 298 ? -0.130 15.460 27.096 1.00 14.18 319 PRO A CA 1
ATOM 2248 C C . PRO A 1 298 ? -0.256 16.041 28.523 1.00 12.60 319 PRO A C 1
ATOM 2249 O O . PRO A 1 298 ? -1.045 16.967 28.721 1.00 15.02 319 PRO A O 1
ATOM 2253 N N . LYS A 1 299 ? 0.478 15.546 29.510 1.00 9.25 320 LYS A N 1
ATOM 2254 C CA . LYS A 1 299 ? 0.379 16.176 30.838 1.00 9.80 320 LYS A CA 1
ATOM 2255 C C . LYS A 1 299 ? 1.484 17.185 31.094 1.00 11.90 320 LYS A C 1
ATOM 2256 O O . LYS A 1 299 ? 1.643 17.691 32.217 1.00 14.25 320 LYS A O 1
ATOM 2262 N N . ASP A 1 300 ? 2.227 17.520 30.047 1.00 11.51 321 ASP A N 1
ATOM 2263 C CA . ASP A 1 300 ? 3.318 18.468 30.176 1.00 10.71 321 ASP A CA 1
ATOM 2264 C C . ASP A 1 300 ? 2.699 19.822 30.499 1.00 11.30 321 ASP A C 1
ATOM 2265 O O . ASP A 1 300 ? 1.879 20.347 29.719 1.00 11.78 321 ASP A O 1
ATOM 2270 N N . VAL A 1 301 ? 3.077 20.407 31.638 1.00 9.58 322 VAL A N 1
ATOM 2271 C CA . VAL A 1 301 ? 2.438 21.671 32.074 1.00 7.80 322 VAL A CA 1
ATOM 2272 C C . VAL A 1 301 ? 2.690 22.810 31.074 1.00 10.32 322 VAL A C 1
ATOM 2273 O O . VAL A 1 301 ? 1.902 23.746 30.980 1.00 11.03 322 VAL A O 1
ATOM 2277 N N . ARG A 1 302 ? 3.734 22.718 30.259 1.00 9.59 323 ARG A N 1
ATOM 2278 C CA . ARG A 1 302 ? 4.009 23.797 29.327 1.00 12.91 323 ARG A CA 1
ATOM 2279 C C . ARG A 1 302 ? 2.999 23.867 28.168 1.00 13.29 323 ARG A C 1
ATOM 2280 O O . ARG A 1 302 ? 2.871 24.899 27.508 1.00 12.95 323 ARG A O 1
ATOM 2288 N N . LEU A 1 303 ? 2.267 22.778 27.924 1.00 12.51 324 LEU A N 1
ATOM 2289 C CA . LEU A 1 303 ? 1.131 22.850 27.007 1.00 11.04 324 LEU A CA 1
ATOM 2290 C C . LEU A 1 303 ? 0.131 23.913 27.485 1.00 11.04 324 LEU A C 1
ATOM 2291 O O . LEU A 1 303 ? -0.506 24.558 26.655 1.00 9.04 324 LEU A O 1
ATOM 2296 N N . LYS A 1 304 ? 0.044 24.151 28.797 1.00 9.21 325 LYS A N 1
ATOM 2297 C CA . LYS A 1 304 ? -0.935 25.115 29.311 1.00 9.37 325 LYS A CA 1
ATOM 2298 C C . LYS A 1 304 ? -0.571 26.593 29.155 1.00 13.19 325 LYS A C 1
ATOM 2299 O O . LYS A 1 304 ? -1.337 27.460 29.580 1.00 13.30 325 LYS A O 1
ATOM 2305 N N . ILE A 1 305 ? 0.591 26.890 28.574 1.00 14.68 326 ILE A N 1
ATOM 2306 C CA . ILE A 1 305 ? 0.944 28.270 28.249 1.00 13.46 326 ILE A CA 1
ATOM 2307 C C . ILE A 1 305 ? 0.864 28.533 26.751 1.00 12.88 326 ILE A C 1
ATOM 2308 O O . ILE A 1 305 ? 1.392 29.530 26.268 1.00 13.04 326 ILE A O 1
ATOM 2313 N N . LEU A 1 306 ? 0.202 27.636 26.038 1.00 11.80 327 LEU A N 1
ATOM 2314 C CA . LEU A 1 306 ? -0.087 27.808 24.637 1.00 12.07 327 LEU A CA 1
ATOM 2315 C C . LEU A 1 306 ? -1.482 28.409 24.525 1.00 10.11 327 LEU A C 1
ATOM 2316 O O . LEU A 1 306 ? -2.410 27.979 25.189 1.00 13.59 327 LEU A O 1
ATOM 2321 N N . SER A 1 307 ? -1.594 29.432 23.691 1.00 8.95 328 SER A N 1
ATOM 2322 C CA A SER A 1 307 ? -2.861 30.116 23.406 0.50 9.89 328 SER A CA 1
ATOM 2323 C CA B SER A 1 307 ? -2.827 30.138 23.427 0.50 9.89 328 SER A CA 1
ATOM 2324 C C . SER A 1 307 ? -3.205 29.841 21.962 1.00 10.01 328 SER A C 1
ATOM 2325 O O . SER A 1 307 ? -2.471 30.210 21.052 1.00 9.58 328 SER A O 1
ATOM 2330 N N . PHE A 1 308 ? -4.321 29.153 21.742 1.00 10.65 329 PHE A N 1
ATOM 2331 C CA . PHE A 1 308 ? -4.700 28.713 20.400 1.00 9.73 329 PHE A CA 1
ATOM 2332 C C . PHE A 1 308 ? -5.696 29.676 19.750 1.00 12.51 329 PHE A C 1
ATOM 2333 O O . PHE A 1 308 ? -6.742 29.978 20.318 1.00 12.81 329 PHE A O 1
ATOM 2341 N N . ASP A 1 309 ? -5.346 30.153 18.559 1.00 12.10 330 ASP A N 1
ATOM 2342 C CA . ASP A 1 309 ? -6.253 30.895 17.708 1.00 12.84 330 ASP A CA 1
ATOM 2343 C C . ASP A 1 309 ? -7.111 29.884 16.986 1.00 13.04 330 ASP A C 1
ATOM 2344 O O . ASP A 1 309 ? -6.693 29.355 15.962 1.00 13.83 330 ASP A O 1
ATOM 2349 N N . LYS A 1 310 ? -8.310 29.625 17.514 1.00 13.88 331 LYS A N 1
ATOM 2350 C CA . LYS A 1 310 ? -9.208 28.606 16.974 1.00 12.51 331 LYS A CA 1
ATOM 2351 C C . LYS A 1 310 ? -8.436 27.286 16.815 1.00 12.91 331 LYS A C 1
ATOM 2352 O O . LYS A 1 310 ? -7.822 26.851 17.780 1.00 14.14 331 LYS A O 1
ATOM 2358 N N . LYS A 1 311 ? -8.452 26.668 15.636 1.00 10.26 332 LYS A N 1
ATOM 2359 C CA . LYS A 1 311 ? -7.611 25.518 15.366 1.00 12.29 332 LYS A CA 1
ATOM 2360 C C . LYS A 1 311 ? -6.587 25.901 14.297 1.00 12.61 332 LYS A C 1
ATOM 2361 O O . LYS A 1 311 ? -6.274 25.094 13.425 1.00 12.89 332 LYS A O 1
ATOM 2367 N N . TYR A 1 312 ? -6.043 27.128 14.372 1.00 11.99 333 TYR A N 1
ATOM 2368 C CA . TYR A 1 312 ? -5.179 27.645 13.306 1.00 11.95 333 TYR A CA 1
ATOM 2369 C C . TYR A 1 312 ? -3.696 27.786 13.676 1.00 11.54 333 TYR A C 1
ATOM 2370 O O . TYR A 1 312 ? -2.833 27.404 12.888 1.00 12.20 333 TYR A O 1
ATOM 2379 N N . TYR A 1 313 ? -3.445 28.411 14.835 1.00 9.66 334 TYR A N 1
ATOM 2380 C CA . TYR A 1 313 ? -2.125 28.722 15.341 1.00 10.38 334 TYR A CA 1
ATOM 2381 C C . TYR A 1 313 ? -2.095 28.594 16.859 1.00 10.64 334 TYR A C 1
ATOM 2382 O O . TYR A 1 313 ? -3.131 28.736 17.532 1.00 12.05 334 TYR A O 1
ATOM 2391 N N . ALA A 1 314 ? -0.905 28.345 17.391 1.00 7.52 335 ALA A N 1
ATOM 2392 C CA . ALA A 1 314 ? -0.686 28.327 18.818 1.00 8.59 335 ALA A CA 1
ATOM 2393 C C . ALA A 1 314 ? 0.398 29.337 19.147 1.00 10.38 335 ALA A C 1
ATOM 2394 O O . ALA A 1 314 ? 1.533 29.245 18.657 1.00 8.05 335 ALA A O 1
ATOM 2396 N N . TYR A 1 315 ? 0.042 30.301 19.988 1.00 9.93 336 TYR A N 1
ATOM 2397 C CA . TYR A 1 315 ? 0.969 31.317 20.454 1.00 11.07 336 TYR A CA 1
ATOM 2398 C C . TYR A 1 315 ? 1.540 30.925 21.815 1.00 12.07 336 TYR A C 1
ATOM 2399 O O . TYR A 1 315 ? 0.898 30.201 22.574 1.00 10.86 336 TYR A O 1
ATOM 2408 N N . VAL A 1 316 ? 2.749 31.390 22.114 1.00 10.97 337 VAL A N 1
ATOM 2409 C CA . VAL A 1 316 ? 3.353 31.135 23.409 1.00 9.48 337 VAL A CA 1
ATOM 2410 C C . VAL A 1 316 ? 2.940 32.257 24.350 1.00 9.41 337 VAL A C 1
ATOM 2411 O O . VAL A 1 316 ? 3.377 33.388 24.229 1.00 10.58 337 VAL A O 1
ATOM 2415 N N . ASN A 1 317 ? 2.090 31.921 25.304 1.00 10.02 338 ASN A N 1
ATOM 2416 C CA . ASN A 1 317 ? 1.453 32.896 26.185 1.00 10.03 338 ASN A CA 1
ATOM 2417 C C . ASN A 1 317 ? 2.276 33.122 27.453 1.00 9.43 338 ASN A C 1
ATOM 2418 O O . ASN A 1 317 ? 1.753 33.045 28.585 1.00 13.59 338 ASN A O 1
ATOM 2423 N N . LYS A 1 318 ? 3.554 33.430 27.276 1.00 9.00 339 LYS A N 1
ATOM 2424 C CA . LYS A 1 318 ? 4.449 33.704 28.417 1.00 10.91 339 LYS A CA 1
ATOM 2425 C C . LYS A 1 318 ? 4.478 35.167 28.812 1.00 9.22 339 LYS A C 1
ATOM 2426 O O . LYS A 1 318 ? 4.880 35.509 29.919 1.00 11.73 339 LYS A O 1
ATOM 2432 N N . TYR A 1 319 ? 4.111 36.020 27.877 1.00 7.62 340 TYR A N 1
ATOM 2433 C CA . TYR A 1 319 ? 4.095 37.453 28.109 1.00 9.64 340 TYR A CA 1
ATOM 2434 C C . TYR A 1 319 ? 2.698 37.853 28.570 1.00 11.39 340 TYR A C 1
ATOM 2435 O O . TYR A 1 319 ? 1.881 38.367 27.812 1.00 9.64 340 TYR A O 1
ATOM 2444 N N . GLN A 1 320 ? 2.446 37.570 29.842 1.00 13.69 341 GLN A N 1
ATOM 2445 C CA . GLN A 1 320 ? 1.128 37.765 30.447 1.00 16.18 341 GLN A CA 1
ATOM 2446 C C . GLN A 1 320 ? 1.153 39.126 31.117 1.00 14.49 341 GLN A C 1
ATOM 2447 O O . GLN A 1 320 ? 2.061 39.436 31.868 1.00 14.14 341 GLN A O 1
ATOM 2453 N N . PRO A 1 321 ? 0.186 39.969 30.793 1.00 13.82 342 PRO A N 1
ATOM 2454 C CA . PRO A 1 321 ? 0.204 41.270 31.451 1.00 15.63 342 PRO A CA 1
ATOM 2455 C C . PRO A 1 321 ? -0.023 41.127 32.961 1.00 12.82 342 PRO A C 1
ATOM 2456 O O . PRO A 1 321 ? -0.684 40.175 33.411 1.00 12.80 342 PRO A O 1
ATOM 2460 N N . GLN A 1 322 ? 0.546 42.049 33.720 1.00 12.09 343 GLN A N 1
ATOM 2461 C CA . GLN A 1 322 ? 0.255 42.178 35.155 1.00 14.39 343 GLN A CA 1
ATOM 2462 C C . GLN A 1 322 ? -1.145 42.783 35.323 1.00 12.52 343 GLN A C 1
ATOM 2463 O O . GLN A 1 322 ? -1.759 43.208 34.349 1.00 10.92 343 GLN A O 1
ATOM 2469 N N . GLN A 1 323 ? -1.684 42.802 36.536 1.00 18.15 344 GLN A N 1
ATOM 2470 C CA . GLN A 1 323 ? -3.096 43.141 36.683 1.00 16.80 344 GLN A CA 1
ATOM 2471 C C . GLN A 1 323 ? -3.384 44.546 36.215 1.00 14.81 344 GLN A C 1
ATOM 2472 O O . GLN A 1 323 ? -2.701 45.487 36.569 1.00 13.76 344 GLN A O 1
ATOM 2478 N N . GLY A 1 324 ? -4.424 44.664 35.416 1.00 14.07 345 GLY A N 1
ATOM 2479 C CA . GLY A 1 324 ? -4.830 45.943 34.882 1.00 14.27 345 GLY A CA 1
ATOM 2480 C C . GLY A 1 324 ? -4.151 46.313 33.595 1.00 14.36 345 GLY A C 1
ATOM 2481 O O . GLY A 1 324 ? -4.570 47.257 32.975 1.00 14.63 345 GLY A O 1
ATOM 2482 N N . GLU A 1 325 ? -3.135 45.567 33.166 1.00 13.85 346 GLU A N 1
ATOM 2483 C CA . GLU A 1 325 ? -2.323 45.987 32.008 1.00 14.30 346 GLU A CA 1
ATOM 2484 C C . GLU A 1 325 ? -2.801 45.395 30.699 1.00 15.61 346 GLU A C 1
ATOM 2485 O O . GLU A 1 325 ? -3.407 44.342 30.668 1.00 16.34 346 GLU A O 1
ATOM 2491 N N . ASN A 1 326 ? -2.503 46.086 29.613 1.00 16.27 347 ASN A N 1
ATOM 2492 C CA . ASN A 1 326 ? -2.676 45.538 28.273 1.00 18.04 347 ASN A CA 1
ATOM 2493 C C . ASN A 1 326 ? -1.559 44.496 28.033 1.00 13.30 347 ASN A C 1
ATOM 2494 O O . ASN A 1 326 ? -0.514 44.565 28.654 1.00 9.09 347 ASN A O 1
ATOM 2499 N N . ILE A 1 327 ? -1.777 43.542 27.141 1.00 12.13 348 ILE A N 1
ATOM 2500 C CA . ILE A 1 327 ? -0.691 42.599 26.770 1.00 11.79 348 ILE A CA 1
ATOM 2501 C C . ILE A 1 327 ? 0.557 43.347 26.273 1.00 13.48 348 ILE A C 1
ATOM 2502 O O . ILE A 1 327 ? 1.683 42.853 26.390 1.00 12.50 348 ILE A O 1
ATOM 2507 N N . THR A 1 328 ? 0.372 44.530 25.697 1.00 8.87 349 THR A N 1
ATOM 2508 C CA . THR A 1 328 ? 1.504 45.318 25.270 1.00 11.87 349 THR A CA 1
ATOM 2509 C C . THR A 1 328 ? 2.578 45.512 26.360 1.00 12.66 349 THR A C 1
ATOM 2510 O O . THR A 1 328 ? 3.777 45.562 26.066 1.00 12.10 349 THR A O 1
ATOM 2514 N N . ASP A 1 329 ? 2.149 45.613 27.616 1.00 11.35 350 ASP A N 1
ATOM 2515 C CA . ASP A 1 329 ? 3.043 45.980 28.684 1.00 9.74 350 ASP A CA 1
ATOM 2516 C C . ASP A 1 329 ? 3.465 44.805 29.549 1.00 10.81 350 ASP A C 1
ATOM 2517 O O . ASP A 1 329 ? 3.993 45.006 30.649 1.00 12.56 350 ASP A O 1
ATOM 2522 N N . ALA A 1 330 ? 3.328 43.583 29.017 1.00 10.34 351 ALA A N 1
ATOM 2523 C CA . ALA A 1 330 ? 3.846 42.400 29.683 1.00 9.76 351 ALA A CA 1
ATOM 2524 C C . ALA A 1 330 ? 5.333 42.564 29.896 1.00 10.43 351 ALA A C 1
ATOM 2525 O O . ALA A 1 330 ? 6.066 43.042 28.997 1.00 9.70 351 ALA A O 1
ATOM 2527 N N . ASN A 1 331 ? 5.770 42.166 31.089 1.00 12.02 352 ASN A N 1
ATOM 2528 C CA . ASN A 1 331 ? 7.179 42.106 31.441 1.00 10.44 352 ASN A CA 1
ATOM 2529 C C . ASN A 1 331 ? 7.851 40.982 30.683 1.00 11.20 352 ASN A C 1
ATOM 2530 O O . ASN A 1 331 ? 7.185 40.054 30.228 1.00 11.20 352 ASN A O 1
ATOM 2535 N N . ILE A 1 332 ? 9.167 41.102 30.544 1.00 11.31 353 ILE A N 1
ATOM 2536 C CA . ILE A 1 332 ? 10.010 40.128 29.880 1.00 9.42 353 ILE A CA 1
ATOM 2537 C C . ILE A 1 332 ? 10.816 39.329 30.912 1.00 10.19 353 ILE A C 1
ATOM 2538 O O . ILE A 1 332 ? 11.621 39.893 31.636 1.00 13.55 353 ILE A O 1
ATOM 2543 N N . PRO A 1 333 ? 10.552 38.021 31.035 1.00 14.22 354 PRO A N 1
ATOM 2544 C CA . PRO A 1 333 ? 11.310 37.172 31.964 1.00 14.54 354 PRO A CA 1
ATOM 2545 C C . PRO A 1 333 ? 12.661 36.771 31.370 1.00 15.62 354 PRO A C 1
ATOM 2546 O O . PRO A 1 333 ? 12.871 35.607 31.036 1.00 17.21 354 PRO A O 1
ATOM 2550 N N . LEU A 1 334 ? 13.575 37.736 31.305 1.00 15.32 355 LEU A N 1
ATOM 2551 C CA . LEU A 1 334 ? 14.753 37.636 30.461 1.00 14.62 355 LEU A CA 1
ATOM 2552 C C . LEU A 1 334 ? 15.754 36.568 30.912 1.00 12.26 355 LEU A C 1
ATOM 2553 O O . LEU A 1 334 ? 16.330 35.885 30.090 1.00 12.97 355 LEU A O 1
ATOM 2558 N N . ILE A 1 335 ? 15.956 36.464 32.223 1.00 8.98 356 ILE A N 1
ATOM 2559 C CA . ILE A 1 335 ? 16.772 35.416 32.878 1.00 10.80 356 ILE A CA 1
ATOM 2560 C C . ILE A 1 335 ? 15.976 34.742 34.032 1.00 11.55 356 ILE A C 1
ATOM 2561 O O . ILE A 1 335 ? 15.484 35.404 34.962 1.00 11.98 356 ILE A O 1
ATOM 2566 N N . ARG A 1 336 ? 15.864 33.416 33.946 1.00 10.89 357 ARG A N 1
ATOM 2567 C CA . ARG A 1 336 ? 15.097 32.601 34.862 1.00 12.15 357 ARG A CA 1
ATOM 2568 C C . ARG A 1 336 ? 15.936 31.521 35.549 1.00 11.14 357 ARG A C 1
ATOM 2569 O O . ARG A 1 336 ? 16.831 30.940 34.912 1.00 9.24 357 ARG A O 1
ATOM 2577 N N . LEU A 1 337 ? 15.602 31.221 36.816 1.00 11.62 358 LEU A N 1
ATOM 2578 C CA . LEU A 1 337 ? 16.236 30.117 37.543 1.00 9.19 358 LEU A CA 1
ATOM 2579 C C . LEU A 1 337 ? 16.195 28.787 36.789 1.00 10.68 358 LEU A C 1
ATOM 2580 O O . LEU A 1 337 ? 17.150 28.019 36.875 1.00 9.22 358 LEU A O 1
ATOM 2585 N N . SER A 1 338 ? 15.123 28.537 36.024 1.00 9.90 359 SER A N 1
ATOM 2586 C CA . SER A 1 338 ? 15.016 27.331 35.201 1.00 8.47 359 SER A CA 1
ATOM 2587 C C . SER A 1 338 ? 16.216 27.189 34.260 1.00 8.72 359 SER A C 1
ATOM 2588 O O . SER A 1 338 ? 16.678 26.083 34.041 1.00 8.87 359 SER A O 1
ATOM 2591 N N . GLU A 1 339 ? 16.714 28.308 33.705 1.00 10.94 360 GLU A N 1
ATOM 2592 C CA . GLU A 1 339 ? 17.892 28.261 32.841 1.00 12.11 360 GLU A CA 1
ATOM 2593 C C . GLU A 1 339 ? 19.154 27.870 33.638 1.00 11.49 360 GLU A C 1
ATOM 2594 O O . GLU A 1 339 ? 19.979 27.096 33.113 1.00 11.75 360 GLU A O 1
ATOM 2600 N N . ALA A 1 340 ? 19.331 28.366 34.863 1.00 12.27 361 ALA A N 1
ATOM 2601 C CA . ALA A 1 340 ? 20.482 27.901 35.647 1.00 11.08 361 ALA A CA 1
ATOM 2602 C C . ALA A 1 340 ? 20.430 26.394 35.788 1.00 12.07 361 ALA A C 1
ATOM 2603 O O . ALA A 1 340 ? 21.464 25.754 35.616 1.00 15.16 361 ALA A O 1
ATOM 2605 N N . TYR A 1 341 ? 19.254 25.815 36.047 1.00 9.14 362 TYR A N 1
ATOM 2606 C CA . TYR A 1 341 ? 19.144 24.347 36.149 1.00 8.89 362 TYR A CA 1
ATOM 2607 C C . TYR A 1 341 ? 19.575 23.654 34.844 1.00 10.48 362 TYR A C 1
ATOM 2608 O O . TYR A 1 341 ? 20.316 22.688 34.879 1.00 9.07 362 TYR A O 1
ATOM 2617 N N . LEU A 1 342 ? 19.067 24.136 33.710 1.00 10.04 363 LEU A N 1
ATOM 2618 C CA . LEU A 1 342 ? 19.399 23.568 32.398 1.00 11.57 363 LEU A CA 1
ATOM 2619 C C . LEU A 1 342 ? 20.862 23.761 32.015 1.00 9.36 363 LEU A C 1
ATOM 2620 O O . LEU A 1 342 ? 21.472 22.874 31.378 1.00 8.64 363 LEU A O 1
ATOM 2625 N N . ASN A 1 343 ? 21.432 24.907 32.374 1.00 9.35 364 ASN A N 1
ATOM 2626 C CA . ASN A 1 343 ? 22.871 25.114 32.192 1.00 9.01 364 ASN A CA 1
ATOM 2627 C C . ASN A 1 343 ? 23.705 24.140 33.019 1.00 10.62 364 ASN A C 1
ATOM 2628 O O . ASN A 1 343 ? 24.633 23.552 32.488 1.00 8.38 364 ASN A O 1
ATOM 2633 N N . ALA A 1 344 ? 23.354 23.925 34.297 1.00 8.00 365 ALA A N 1
ATOM 2634 C CA . ALA A 1 344 ? 24.048 22.955 35.137 1.00 9.34 365 ALA A CA 1
ATOM 2635 C C . ALA A 1 344 ? 23.918 21.543 34.582 1.00 8.97 365 ALA A C 1
ATOM 2636 O O . ALA A 1 344 ? 24.894 20.808 34.547 1.00 9.67 365 ALA A O 1
ATOM 2638 N N . ALA A 1 345 ? 22.736 21.207 34.051 1.00 12.72 366 ALA A N 1
ATOM 2639 C CA . ALA A 1 345 ? 22.508 19.887 33.466 1.00 12.27 366 ALA A CA 1
ATOM 2640 C C . ALA A 1 345 ? 23.395 19.648 32.257 1.00 11.35 366 ALA A C 1
ATOM 2641 O O . ALA A 1 345 ? 24.061 18.612 32.165 1.00 11.14 366 ALA A O 1
ATOM 2643 N N . GLU A 1 346 ? 23.434 20.623 31.363 1.00 11.33 367 GLU A N 1
ATOM 2644 C CA . GLU A 1 346 ? 24.279 20.553 30.181 1.00 13.39 367 GLU A CA 1
ATOM 2645 C C . GLU A 1 346 ? 25.773 20.427 30.538 1.00 10.74 367 GLU A C 1
ATOM 2646 O O . GLU A 1 346 ? 26.463 19.525 30.060 1.00 8.42 367 GLU A O 1
ATOM 2652 N N . ALA A 1 347 ? 26.240 21.288 31.436 1.00 12.24 368 ALA A N 1
ATOM 2653 C CA . ALA A 1 347 ? 27.643 21.271 31.855 1.00 12.43 368 ALA A CA 1
ATOM 2654 C C . ALA A 1 347 ? 27.999 19.961 32.578 1.00 11.36 368 ALA A C 1
ATOM 2655 O O . ALA A 1 347 ? 29.110 19.469 32.430 1.00 14.14 368 ALA A O 1
ATOM 2657 N N . ALA A 1 348 ? 27.061 19.405 33.350 1.00 8.16 369 ALA A N 1
ATOM 2658 C CA . ALA A 1 348 ? 27.255 18.104 33.983 1.00 7.98 369 ALA A CA 1
ATOM 2659 C C . ALA A 1 348 ? 27.449 17.001 32.928 1.00 9.25 369 ALA A C 1
ATOM 2660 O O . ALA A 1 348 ? 28.383 16.178 33.041 1.00 10.77 369 ALA A O 1
ATOM 2662 N N . VAL A 1 349 ? 26.596 16.995 31.910 1.00 6.85 370 VAL A N 1
ATOM 2663 C CA . VAL A 1 349 ? 26.702 16.005 30.834 1.00 7.98 370 VAL A CA 1
ATOM 2664 C C . VAL A 1 349 ? 28.057 16.145 30.177 1.00 8.78 370 VAL A C 1
ATOM 2665 O O . VAL A 1 349 ? 28.792 15.162 30.002 1.00 10.77 370 VAL A O 1
ATOM 2669 N N . GLN A 1 350 ? 28.411 17.385 29.842 1.00 9.70 371 GLN A N 1
ATOM 2670 C CA . GLN A 1 350 ? 29.621 17.652 29.097 1.00 10.88 371 GLN A CA 1
ATOM 2671 C C . GLN A 1 350 ? 30.897 17.407 29.912 1.00 13.31 371 GLN A C 1
ATOM 2672 O O . GLN A 1 350 ? 31.946 17.223 29.330 1.00 16.22 371 GLN A O 1
ATOM 2678 N N . THR A 1 351 ? 30.803 17.334 31.245 1.00 12.96 372 THR A N 1
ATOM 2679 C CA . THR A 1 351 ? 31.945 16.973 32.085 1.00 13.14 372 THR A CA 1
ATOM 2680 C C . THR A 1 351 ? 31.883 15.531 32.609 1.00 12.43 372 THR A C 1
ATOM 2681 O O . THR A 1 351 ? 32.707 15.118 33.409 1.00 11.66 372 THR A O 1
ATOM 2685 N N . GLY A 1 352 ? 30.898 14.764 32.159 1.00 12.72 373 GLY A N 1
ATOM 2686 C CA . GLY A 1 352 ? 30.842 13.354 32.447 1.00 13.26 373 GLY A CA 1
ATOM 2687 C C . GLY A 1 352 ? 30.252 13.042 33.804 1.00 10.52 373 GLY A C 1
ATOM 2688 O O . GLY A 1 352 ? 30.549 12.000 34.374 1.00 10.73 373 GLY A O 1
ATOM 2689 N N . ASP A 1 353 ? 29.462 13.952 34.357 1.00 9.87 374 ASP A N 1
ATOM 2690 C CA . ASP A 1 353 ? 28.878 13.717 35.708 1.00 9.23 374 ASP A CA 1
ATOM 2691 C C . ASP A 1 353 ? 27.402 13.442 35.507 1.00 9.17 374 ASP A C 1
ATOM 2692 O O . ASP A 1 353 ? 26.580 14.354 35.547 1.00 8.65 374 ASP A O 1
ATOM 2697 N N . ASN A 1 354 ? 27.069 12.181 35.223 1.00 9.88 375 ASN A N 1
ATOM 2698 C CA . ASN A 1 354 ? 25.699 11.849 34.913 1.00 8.10 375 ASN A CA 1
ATOM 2699 C C . ASN A 1 354 ? 24.762 12.053 36.087 1.00 8.72 375 ASN A C 1
ATOM 2700 O O . ASN A 1 354 ? 23.635 12.530 35.898 1.00 8.78 375 ASN A O 1
ATOM 2705 N N . ALA A 1 355 ? 25.235 11.716 37.280 1.00 9.06 376 ALA A N 1
ATOM 2706 C CA . ALA A 1 355 ? 24.454 11.855 38.522 1.00 10.27 376 ALA A CA 1
ATOM 2707 C C . ALA A 1 355 ? 23.930 13.258 38.700 1.00 9.16 376 ALA A C 1
ATOM 2708 O O . ALA A 1 355 ? 22.759 13.471 39.030 1.00 9.61 376 ALA A O 1
ATOM 2710 N N . LYS A 1 356 ? 24.824 14.200 38.463 1.00 11.86 377 LYS A N 1
ATOM 2711 C CA . LYS A 1 356 ? 24.546 15.614 38.588 1.00 11.78 377 LYS A CA 1
ATOM 2712 C C . LYS A 1 356 ? 23.650 16.086 37.459 1.00 8.73 377 LYS A C 1
ATOM 2713 O O . LYS A 1 356 ? 22.750 16.867 37.699 1.00 8.68 377 LYS A O 1
ATOM 2719 N N . ALA A 1 357 ? 23.875 15.594 36.235 1.00 8.69 378 ALA A N 1
ATOM 2720 C CA . ALA A 1 357 ? 22.998 15.945 35.124 1.00 10.36 378 ALA A CA 1
ATOM 2721 C C . ALA A 1 357 ? 21.569 15.507 35.397 1.00 10.49 378 ALA A C 1
ATOM 2722 O O . ALA A 1 357 ? 20.644 16.297 35.185 1.00 14.10 378 ALA A O 1
ATOM 2724 N N . VAL A 1 358 ? 21.398 14.263 35.834 1.00 8.17 379 VAL A N 1
ATOM 2725 C CA . VAL A 1 358 ? 20.091 13.740 36.208 1.00 7.96 379 VAL A CA 1
ATOM 2726 C C . VAL A 1 358 ? 19.457 14.583 37.338 1.00 8.26 379 VAL A C 1
ATOM 2727 O O . VAL A 1 358 ? 18.283 14.923 37.234 1.00 9.65 379 VAL A O 1
ATOM 2731 N N . LYS A 1 359 ? 20.237 14.955 38.360 1.00 8.36 380 LYS A N 1
ATOM 2732 C CA . LYS A 1 359 ? 19.730 15.779 39.465 1.00 11.07 380 LYS A CA 1
ATOM 2733 C C . LYS A 1 359 ? 19.105 17.068 38.930 1.00 11.65 380 LYS A C 1
ATOM 2734 O O . LYS A 1 359 ? 17.923 17.370 39.168 1.00 8.98 380 LYS A O 1
ATOM 2740 N N . TYR A 1 360 ? 19.877 17.819 38.152 1.00 12.43 381 TYR A N 1
ATOM 2741 C CA . TYR A 1 360 ? 19.405 19.134 37.701 1.00 11.00 381 TYR A CA 1
ATOM 2742 C C . TYR A 1 360 ? 18.317 19.010 36.645 1.00 11.58 381 TYR A C 1
ATOM 2743 O O . TYR A 1 360 ? 17.295 19.723 36.685 1.00 9.93 381 TYR A O 1
ATOM 2752 N N . LEU A 1 361 ? 18.469 18.061 35.734 1.00 10.11 382 LEU A N 1
ATOM 2753 C CA . LEU A 1 361 ? 17.485 17.937 34.699 1.00 9.13 382 LEU A CA 1
ATOM 2754 C C . LEU A 1 361 ? 16.158 17.471 35.261 1.00 11.91 382 LEU A C 1
ATOM 2755 O O . LEU A 1 361 ? 15.115 17.914 34.795 1.00 13.03 382 LEU A O 1
ATOM 2760 N N . ASN A 1 362 ? 16.211 16.616 36.295 1.00 11.13 383 ASN A N 1
ATOM 2761 C CA . ASN A 1 362 ? 15.010 16.038 36.854 1.00 11.35 383 ASN A CA 1
ATOM 2762 C C . ASN A 1 362 ? 14.122 17.114 37.491 1.00 9.17 383 ASN A C 1
ATOM 2763 O O . ASN A 1 362 ? 12.908 17.011 37.433 1.00 11.47 383 ASN A O 1
ATOM 2768 N N . SER A 1 363 ? 14.719 18.157 38.039 1.00 9.33 384 SER A N 1
ATOM 2769 C CA . SER A 1 363 ? 13.963 19.251 38.610 1.00 11.04 384 SER A CA 1
ATOM 2770 C C . SER A 1 363 ? 13.075 19.922 37.524 1.00 10.88 384 SER A C 1
ATOM 2771 O O . SER A 1 363 ? 11.913 20.234 37.787 1.00 10.17 384 SER A O 1
ATOM 2774 N N . ILE A 1 364 ? 13.619 20.118 36.319 1.00 9.87 385 ILE A N 1
ATOM 2775 C CA . ILE A 1 364 ? 12.853 20.675 35.210 1.00 8.47 385 ILE A CA 1
ATOM 2776 C C . ILE A 1 364 ? 11.800 19.682 34.706 1.00 10.79 385 ILE A C 1
ATOM 2777 O O . ILE A 1 364 ? 10.620 20.049 34.593 1.00 10.32 385 ILE A O 1
ATOM 2782 N N . VAL A 1 365 ? 12.229 18.458 34.389 1.00 10.97 386 VAL A N 1
ATOM 2783 C CA . VAL A 1 365 ? 11.333 17.361 33.979 1.00 13.17 386 VAL A CA 1
ATOM 2784 C C . VAL A 1 365 ? 10.152 17.175 34.939 1.00 12.43 386 VAL A C 1
ATOM 2785 O O . VAL A 1 365 ? 9.007 17.190 34.517 1.00 9.70 386 VAL A O 1
ATOM 2789 N N . GLN A 1 366 ? 10.436 17.034 36.234 1.00 13.48 387 GLN A N 1
ATOM 2790 C CA . GLN A 1 366 ? 9.387 16.738 37.201 1.00 12.06 387 GLN A CA 1
ATOM 2791 C C . GLN A 1 366 ? 8.472 17.939 37.514 1.00 12.61 387 GLN A C 1
ATOM 2792 O O . GLN A 1 366 ? 7.318 17.757 37.834 1.00 9.53 387 GLN A O 1
ATOM 2798 N N . ARG A 1 367 ? 8.977 19.156 37.397 1.00 11.68 388 ARG A N 1
ATOM 2799 C CA . ARG A 1 367 ? 8.086 20.328 37.469 1.00 13.33 388 ARG A CA 1
ATOM 2800 C C . ARG A 1 367 ? 7.078 20.373 36.277 1.00 12.01 388 ARG A C 1
ATOM 2801 O O . ARG A 1 367 ? 5.903 20.753 36.438 1.00 12.91 388 ARG A O 1
ATOM 2809 N N . ALA A 1 368 ? 7.509 19.954 35.100 1.00 8.80 389 ALA A N 1
ATOM 2810 C CA . ALA A 1 368 ? 6.606 19.901 33.939 1.00 10.80 389 ALA A CA 1
ATOM 2811 C C . ALA A 1 368 ? 5.577 18.744 34.050 1.00 11.05 389 ALA A C 1
ATOM 2812 O O . ALA A 1 368 ? 4.446 18.859 33.591 1.00 12.28 389 ALA A O 1
ATOM 2814 N N . ASN A 1 369 ? 5.976 17.642 34.675 1.00 10.01 390 ASN A N 1
ATOM 2815 C CA . ASN A 1 369 ? 5.090 16.508 34.902 1.00 8.74 390 ASN A CA 1
ATOM 2816 C C . ASN A 1 369 ? 5.715 15.633 35.990 1.00 9.12 390 ASN A C 1
ATOM 2817 O O . ASN A 1 369 ? 6.707 14.947 35.737 1.00 9.81 390 ASN A O 1
ATOM 2822 N N . PRO A 1 370 ? 5.137 15.630 37.204 1.00 8.72 391 PRO A N 1
ATOM 2823 C CA . PRO A 1 370 ? 5.777 14.879 38.278 1.00 9.04 391 PRO A CA 1
ATOM 2824 C C . PRO A 1 370 ? 5.807 13.368 38.098 1.00 12.00 391 PRO A C 1
ATOM 2825 O O . PRO A 1 370 ? 6.524 12.703 38.820 1.00 16.49 391 PRO A O 1
ATOM 2829 N N . GLU A 1 371 ? 5.025 12.825 37.172 1.00 13.31 392 GLU A N 1
ATOM 2830 C CA A GLU A 1 371 ? 5.067 11.392 36.915 0.50 13.33 392 GLU A CA 1
ATOM 2831 C CA B GLU A 1 371 ? 5.034 11.391 36.874 0.50 13.45 392 GLU A CA 1
ATOM 2832 C C . GLU A 1 371 ? 6.270 10.963 36.059 1.00 12.60 392 GLU A C 1
ATOM 2833 O O . GLU A 1 371 ? 6.560 9.781 35.938 1.00 9.87 392 GLU A O 1
ATOM 2844 N N . ASN A 1 372 ? 6.979 11.918 35.460 1.00 11.87 393 ASN A N 1
ATOM 2845 C CA . ASN A 1 372 ? 8.155 11.600 34.635 1.00 10.99 393 ASN A CA 1
ATOM 2846 C C . ASN A 1 372 ? 9.399 11.649 35.489 1.00 11.86 393 ASN A C 1
ATOM 2847 O O . ASN A 1 372 ? 9.414 12.291 36.556 1.00 12.97 393 ASN A O 1
ATOM 2852 N N . SER A 1 373 ? 10.439 10.957 35.017 1.00 14.03 394 SER A N 1
ATOM 2853 C CA . SER A 1 373 ? 11.781 10.985 35.641 1.00 13.07 394 SER A CA 1
ATOM 2854 C C . SER A 1 373 ? 12.806 10.611 34.617 1.00 11.00 394 SER A C 1
ATOM 2855 O O . SER A 1 373 ? 12.561 9.737 33.767 1.00 11.11 394 SER A O 1
ATOM 2858 N N . VAL A 1 374 ? 13.956 11.256 34.688 1.00 8.33 395 VAL A N 1
ATOM 2859 C CA . VAL A 1 374 ? 15.095 10.830 33.907 1.00 7.93 395 VAL A CA 1
ATOM 2860 C C . VAL A 1 374 ? 16.107 10.020 34.765 1.00 9.05 395 VAL A C 1
ATOM 2861 O O . VAL A 1 374 ? 17.226 9.754 34.323 1.00 12.43 395 VAL A O 1
ATOM 2865 N N . GLU A 1 375 ? 15.722 9.635 35.974 1.00 11.03 396 GLU A N 1
ATOM 2866 C CA . GLU A 1 375 ? 16.570 8.790 36.812 1.00 10.67 396 GLU A CA 1
ATOM 2867 C C . GLU A 1 375 ? 16.800 7.477 36.085 1.00 9.66 396 GLU A C 1
ATOM 2868 O O . GLU A 1 375 ? 15.914 6.981 35.413 1.00 9.13 396 GLU A O 1
ATOM 2874 N N . GLY A 1 376 ? 18.011 6.943 36.188 1.00 9.94 397 GLY A N 1
ATOM 2875 C CA . GLY A 1 376 ? 18.408 5.735 35.458 1.00 10.99 397 GLY A CA 1
ATOM 2876 C C . GLY A 1 376 ? 18.818 5.914 33.989 1.00 10.90 397 GLY A C 1
ATOM 2877 O O . GLY A 1 376 ? 19.128 4.942 33.312 1.00 11.88 397 GLY A O 1
ATOM 2878 N N . LYS A 1 377 ? 18.797 7.134 33.482 1.00 10.58 398 LYS A N 1
ATOM 2879 C CA . LYS A 1 377 ? 19.183 7.392 32.093 1.00 11.74 398 LYS A CA 1
ATOM 2880 C C . LYS A 1 377 ? 20.627 7.865 32.087 1.00 10.55 398 LYS A C 1
ATOM 2881 O O . LYS A 1 377 ? 21.087 8.508 33.038 1.00 9.57 398 LYS A O 1
ATOM 2887 N N . THR A 1 378 ? 21.339 7.527 31.020 1.00 8.89 399 THR A N 1
ATOM 2888 C CA . THR A 1 378 ? 22.621 8.146 30.738 1.00 8.20 399 THR A CA 1
ATOM 2889 C C . THR A 1 378 ? 22.295 9.284 29.813 1.00 5.01 399 THR A C 1
ATOM 2890 O O . THR A 1 378 ? 21.932 9.061 28.643 1.00 7.64 399 THR A O 1
ATOM 2894 N N . LEU A 1 379 ? 22.290 10.489 30.375 1.00 7.37 400 LEU A N 1
ATOM 2895 C CA . LEU A 1 379 ? 21.835 11.662 29.650 1.00 7.86 400 LEU A CA 1
ATOM 2896 C C . LEU A 1 379 ? 22.863 12.124 28.613 1.00 9.79 400 LEU A C 1
ATOM 2897 O O . LEU A 1 379 ? 24.071 12.095 28.862 1.00 5.23 400 LEU A O 1
ATOM 2902 N N . THR A 1 380 ? 22.342 12.524 27.447 1.00 8.61 401 THR A N 1
ATOM 2903 C CA . THR A 1 380 ? 23.125 13.068 26.328 1.00 10.28 401 THR A CA 1
ATOM 2904 C C . THR A 1 380 ? 22.921 14.605 26.209 1.00 9.70 401 THR A C 1
ATOM 2905 O O . THR A 1 380 ? 21.974 15.182 26.759 1.00 8.51 401 THR A O 1
ATOM 2909 N N . LEU A 1 381 ? 23.803 15.285 25.492 1.00 10.36 402 LEU A N 1
ATOM 2910 C CA . LEU A 1 381 ? 23.565 16.679 25.201 1.00 12.57 402 LEU A CA 1
ATOM 2911 C C . LEU A 1 381 ? 22.202 16.872 24.537 1.00 10.85 402 LEU A C 1
ATOM 2912 O O . LEU A 1 381 ? 21.450 17.780 24.877 1.00 11.29 402 LEU A O 1
ATOM 2917 N N . GLU A 1 382 ? 21.880 16.017 23.588 1.00 13.50 403 GLU A N 1
ATOM 2918 C CA . GLU A 1 382 ? 20.617 16.157 22.878 1.00 14.06 403 GLU A CA 1
ATOM 2919 C C . GLU A 1 382 ? 19.408 16.049 23.823 1.00 13.60 403 GLU A C 1
ATOM 2920 O O . GLU A 1 382 ? 18.427 16.741 23.630 1.00 12.70 403 GLU A O 1
ATOM 2926 N N . ASN A 1 383 ? 19.482 15.138 24.795 1.00 12.68 404 ASN A N 1
ATOM 2927 C CA . ASN A 1 383 ? 18.444 14.986 25.830 1.00 10.26 404 ASN A CA 1
ATOM 2928 C C . ASN A 1 383 ? 18.248 16.312 26.565 1.00 9.89 404 ASN A C 1
ATOM 2929 O O . ASN A 1 383 ? 17.121 16.751 26.790 1.00 11.22 404 ASN A O 1
ATOM 2934 N N . VAL A 1 384 ? 19.364 16.942 26.947 1.00 6.69 405 VAL A N 1
ATOM 2935 C CA . VAL A 1 384 ? 19.312 18.191 27.671 1.00 10.08 405 VAL A CA 1
ATOM 2936 C C . VAL A 1 384 ? 18.744 19.335 26.823 1.00 8.92 405 VAL A C 1
ATOM 2937 O O . VAL A 1 384 ? 17.848 20.072 27.275 1.00 9.88 405 VAL A O 1
ATOM 2941 N N . LEU A 1 385 ? 19.217 19.452 25.597 1.00 9.11 406 LEU A N 1
ATOM 2942 C CA . LEU A 1 385 ? 18.694 20.459 24.664 1.00 12.14 406 LEU A CA 1
ATOM 2943 C C . LEU A 1 385 ? 17.195 20.255 24.287 1.00 12.70 406 LEU A C 1
ATOM 2944 O O . LEU A 1 385 ? 16.454 21.224 24.090 1.00 11.64 406 LEU A O 1
ATOM 2949 N N . ASP A 1 386 ? 16.763 19.006 24.205 1.00 10.05 407 ASP A N 1
ATOM 2950 C CA . ASP A 1 386 ? 15.358 18.705 24.032 1.00 10.11 407 ASP A CA 1
ATOM 2951 C C . ASP A 1 386 ? 14.465 19.118 25.198 1.00 8.71 407 ASP A C 1
ATOM 2952 O O . ASP A 1 386 ? 13.371 19.580 24.967 1.00 8.57 407 ASP A O 1
ATOM 2957 N N . GLU A 1 387 ? 14.940 18.976 26.441 1.00 8.70 408 GLU A N 1
ATOM 2958 C CA . GLU A 1 387 ? 14.262 19.608 27.559 1.00 9.58 408 GLU A CA 1
ATOM 2959 C C . GLU A 1 387 ? 14.339 21.155 27.506 1.00 11.23 408 GLU A C 1
ATOM 2960 O O . GLU A 1 387 ? 13.327 21.848 27.708 1.00 10.38 408 GLU A O 1
ATOM 2966 N N . ARG A 1 388 ? 15.518 21.694 27.231 1.00 8.01 409 ARG A N 1
ATOM 2967 C CA . ARG A 1 388 ? 15.720 23.146 27.203 1.00 9.30 409 ARG A CA 1
ATOM 2968 C C . ARG A 1 388 ? 14.766 23.837 26.189 1.00 11.87 409 ARG A C 1
ATOM 2969 O O . ARG A 1 388 ? 14.204 24.888 26.473 1.00 10.93 409 ARG A O 1
ATOM 2977 N N . ARG A 1 389 ? 14.611 23.265 25.004 1.00 12.03 410 ARG A N 1
ATOM 2978 C CA . ARG A 1 389 ? 13.753 23.883 23.998 1.00 11.47 410 ARG A CA 1
ATOM 2979 C C . ARG A 1 389 ? 12.272 23.953 24.442 1.00 9.20 410 ARG A C 1
ATOM 2980 O O . ARG A 1 389 ? 11.565 24.895 24.101 1.00 8.28 410 ARG A O 1
ATOM 2988 N N . LYS A 1 390 ? 11.817 22.967 25.211 1.00 9.25 411 LYS A N 1
ATOM 2989 C CA . LYS A 1 390 ? 10.462 22.997 25.757 1.00 11.64 411 LYS A CA 1
ATOM 2990 C C . LYS A 1 390 ? 10.366 24.068 26.793 1.00 9.68 411 LYS A C 1
ATOM 2991 O O . LYS A 1 390 ? 9.407 24.850 26.782 1.00 9.64 411 LYS A O 1
ATOM 2997 N N . GLU A 1 391 ? 11.389 24.175 27.645 1.00 8.89 412 GLU A N 1
ATOM 2998 C CA . GLU A 1 391 ? 11.368 25.171 28.717 1.00 8.13 412 GLU A CA 1
ATOM 2999 C C . GLU A 1 391 ? 11.508 26.626 28.247 1.00 10.13 412 GLU A C 1
ATOM 3000 O O . GLU A 1 391 ? 10.855 27.509 28.790 1.00 8.64 412 GLU A O 1
ATOM 3006 N N . LEU A 1 392 ? 12.333 26.885 27.231 1.00 8.82 413 LEU A N 1
ATOM 3007 C CA . LEU A 1 392 ? 12.728 28.239 26.893 1.00 8.58 413 LEU A CA 1
ATOM 3008 C C . LEU A 1 392 ? 12.142 28.774 25.573 1.00 8.81 413 LEU A C 1
ATOM 3009 O O . LEU A 1 392 ? 12.562 29.801 25.083 1.00 10.98 413 LEU A O 1
ATOM 3014 N N . VAL A 1 393 ? 11.174 28.066 25.012 1.00 10.67 414 VAL A N 1
ATOM 3015 C CA . VAL A 1 393 ? 10.455 28.522 23.829 1.00 6.86 414 VAL A CA 1
ATOM 3016 C C . VAL A 1 393 ? 9.915 29.971 24.029 1.00 7.79 414 VAL A C 1
ATOM 3017 O O . VAL A 1 393 ? 9.335 30.315 25.097 1.00 6.74 414 VAL A O 1
ATOM 3021 N N . ALA A 1 394 ? 10.217 30.817 23.029 1.00 10.84 415 ALA A N 1
ATOM 3022 C CA . ALA A 1 394 ? 9.794 32.262 22.964 1.00 11.62 415 ALA A CA 1
ATOM 3023 C C . ALA A 1 394 ? 10.599 33.191 23.894 1.00 12.26 415 ALA A C 1
ATOM 3024 O O . ALA A 1 394 ? 10.241 34.366 24.068 1.00 10.48 415 ALA A O 1
ATOM 3026 N N . GLU A 1 395 ? 11.702 32.665 24.455 1.00 10.70 416 GLU A N 1
ATOM 3027 C CA . GLU A 1 395 ? 12.604 33.434 25.323 1.00 8.64 416 GLU A CA 1
ATOM 3028 C C . GLU A 1 395 ? 13.979 33.639 24.667 1.00 9.89 416 GLU A C 1
ATOM 3029 O O . GLU A 1 395 ? 14.882 34.154 25.299 1.00 9.40 416 GLU A O 1
ATOM 3035 N N . GLY A 1 396 ? 14.112 33.287 23.388 1.00 10.84 417 GLY A N 1
ATOM 3036 C CA . GLY A 1 396 ? 15.244 33.744 22.585 1.00 11.24 417 GLY A CA 1
ATOM 3037 C C . GLY A 1 396 ? 16.489 32.884 22.529 1.00 10.87 417 GLY A C 1
ATOM 3038 O O . GLY A 1 396 ? 17.581 33.394 22.159 1.00 9.91 417 GLY A O 1
ATOM 3039 N N . HIS A 1 397 ? 16.332 31.589 22.811 1.00 8.58 418 HIS A N 1
ATOM 3040 C CA . HIS A 1 397 ? 17.466 30.649 22.891 1.00 8.51 418 HIS A CA 1
ATOM 3041 C C . HIS A 1 397 ? 17.680 29.666 21.719 1.00 12.27 418 HIS A C 1
ATOM 3042 O O . HIS A 1 397 ? 18.828 29.299 21.418 1.00 12.71 418 HIS A O 1
ATOM 3049 N N . ARG A 1 398 ? 16.602 29.175 21.111 1.00 11.00 419 ARG A N 1
ATOM 3050 C CA . ARG A 1 398 ? 16.715 27.915 20.347 1.00 13.64 419 ARG A CA 1
ATOM 3051 C C . ARG A 1 398 ? 17.773 27.922 19.231 1.00 11.59 419 ARG A C 1
ATOM 3052 O O . ARG A 1 398 ? 18.575 27.003 19.181 1.00 8.65 419 ARG A O 1
ATOM 3068 N N . TYR A 1 400 ? 20.401 29.618 18.662 1.00 10.33 421 TYR A N 1
ATOM 3069 C CA . TYR A 1 400 ? 21.755 29.695 19.180 1.00 12.31 421 TYR A CA 1
ATOM 3070 C C . TYR A 1 400 ? 22.207 28.364 19.799 1.00 13.26 421 TYR A C 1
ATOM 3071 O O . TYR A 1 400 ? 23.381 27.964 19.647 1.00 9.39 421 TYR A O 1
ATOM 3080 N N . ASP A 1 401 ? 21.277 27.706 20.512 1.00 11.07 422 ASP A N 1
ATOM 3081 C CA . ASP A 1 401 ? 21.590 26.454 21.201 1.00 11.36 422 ASP A CA 1
ATOM 3082 C C . ASP A 1 401 ? 21.874 25.290 20.274 1.00 11.58 422 ASP A C 1
ATOM 3083 O O . ASP A 1 401 ? 22.682 24.415 20.588 1.00 10.87 422 ASP A O 1
ATOM 3088 N N . VAL A 1 402 ? 21.189 25.247 19.146 1.00 9.95 423 VAL A N 1
ATOM 3089 C CA . VAL A 1 402 ? 21.528 24.272 18.134 1.00 9.45 423 VAL A CA 1
ATOM 3090 C C . VAL A 1 402 ? 22.892 24.629 17.489 1.00 7.68 423 VAL A C 1
ATOM 3091 O O . VAL A 1 402 ? 23.846 23.794 17.460 1.00 9.40 423 VAL A O 1
ATOM 3095 N N . ILE A 1 403 ? 22.991 25.863 17.026 1.00 8.06 424 ILE A N 1
ATOM 3096 C CA . ILE A 1 403 ? 24.092 26.291 16.174 1.00 9.83 424 ILE A CA 1
ATOM 3097 C C . ILE A 1 403 ? 25.421 26.253 16.961 1.00 10.09 424 ILE A C 1
ATOM 3098 O O . ILE A 1 403 ? 26.446 25.842 16.422 1.00 10.42 424 ILE A O 1
ATOM 3103 N N . ARG A 1 404 ? 25.380 26.632 18.239 1.00 8.99 425 ARG A N 1
ATOM 3104 C CA . ARG A 1 404 ? 26.594 26.755 19.052 1.00 9.16 425 ARG A CA 1
ATOM 3105 C C . ARG A 1 404 ? 27.251 25.422 19.294 1.00 10.86 425 ARG A C 1
ATOM 3106 O O . ARG A 1 404 ? 28.451 25.330 19.619 1.00 9.50 425 ARG A O 1
ATOM 3114 N N . ASN A 1 405 ? 26.431 24.376 19.212 1.00 9.76 426 ASN A N 1
ATOM 3115 C CA . ASN A 1 405 ? 26.883 23.022 19.422 1.00 11.75 426 ASN A CA 1
ATOM 3116 C C . ASN A 1 405 ? 27.269 22.297 18.142 1.00 10.97 426 ASN A C 1
ATOM 3117 O O . ASN A 1 405 ? 27.462 21.066 18.152 1.00 13.07 426 ASN A O 1
ATOM 3122 N N . GLY A 1 406 ? 27.414 23.029 17.048 1.00 10.32 427 GLY A N 1
ATOM 3123 C CA . GLY A 1 406 ? 27.715 22.414 15.756 1.00 10.59 427 GLY A CA 1
ATOM 3124 C C . GLY A 1 406 ? 26.636 21.481 15.237 1.00 10.32 427 GLY A C 1
ATOM 3125 O O . GLY A 1 406 ? 26.895 20.553 14.448 1.00 10.11 427 GLY A O 1
ATOM 3134 N N . THR A 1 408 ? 22.829 21.017 13.260 1.00 10.22 429 THR A N 1
ATOM 3135 C CA . THR A 1 408 ? 22.112 21.590 12.121 1.00 7.76 429 THR A CA 1
ATOM 3136 C C . THR A 1 408 ? 20.680 21.926 12.560 1.00 11.65 429 THR A C 1
ATOM 3137 O O . THR A 1 408 ? 19.967 21.058 13.054 1.00 10.93 429 THR A O 1
ATOM 3141 N N . VAL A 1 409 ? 20.262 23.190 12.381 1.00 9.57 430 VAL A N 1
ATOM 3142 C CA . VAL A 1 409 ? 18.842 23.551 12.516 1.00 11.15 430 VAL A CA 1
ATOM 3143 C C . VAL A 1 409 ? 18.062 22.898 11.363 1.00 11.89 430 VAL A C 1
ATOM 3144 O O . VAL A 1 409 ? 18.386 23.087 10.173 1.00 8.43 430 VAL A O 1
ATOM 3148 N N . LYS A 1 410 ? 17.061 22.097 11.696 1.00 10.80 431 LYS A N 1
ATOM 3149 C CA . LYS A 1 410 ? 16.263 21.413 10.664 1.00 12.16 431 LYS A CA 1
ATOM 3150 C C . LYS A 1 410 ? 14.772 21.720 10.888 1.00 13.64 431 LYS A C 1
ATOM 3151 O O . LYS A 1 410 ? 14.174 21.201 11.803 1.00 13.57 431 LYS A O 1
ATOM 3157 N N . ARG A 1 411 ? 14.225 22.647 10.106 1.00 13.77 432 ARG A N 1
ATOM 3158 C CA . ARG A 1 411 ? 12.790 22.914 10.072 1.00 13.96 432 ARG A CA 1
ATOM 3159 C C . ARG A 1 411 ? 12.090 21.736 9.382 1.00 12.98 432 ARG A C 1
ATOM 3160 O O . ARG A 1 411 ? 12.545 21.289 8.333 1.00 12.24 432 ARG A O 1
ATOM 3168 N N . ILE A 1 412 ? 11.028 21.227 10.011 1.00 12.71 433 ILE A N 1
ATOM 3169 C CA A ILE A 1 412 ? 10.315 20.023 9.551 0.50 15.19 433 ILE A CA 1
ATOM 3170 C CA B ILE A 1 412 ? 10.322 20.018 9.553 0.50 14.67 433 ILE A CA 1
ATOM 3171 C C . ILE A 1 412 ? 8.934 20.430 9.026 1.00 15.19 433 ILE A C 1
ATOM 3172 O O . ILE A 1 412 ? 8.126 21.040 9.741 1.00 15.80 433 ILE A O 1
ATOM 3181 N N . ASP A 1 413 ? 8.637 20.154 7.776 1.00 14.19 434 ASP A N 1
ATOM 3182 C CA . ASP A 1 413 ? 7.336 20.612 7.303 1.00 18.51 434 ASP A CA 1
ATOM 3183 C C . ASP A 1 413 ? 6.302 19.534 7.557 1.00 18.15 434 ASP A C 1
ATOM 3184 O O . ASP A 1 413 ? 5.958 18.787 6.671 1.00 21.72 434 ASP A O 1
ATOM 3189 N N . VAL A 1 414 ? 5.878 19.423 8.804 1.00 15.18 435 VAL A N 1
ATOM 3190 C CA . VAL A 1 414 ? 4.808 18.508 9.196 1.00 16.41 435 VAL A CA 1
ATOM 3191 C C . VAL A 1 414 ? 3.565 19.341 9.470 1.00 17.13 435 VAL A C 1
ATOM 3192 O O . VAL A 1 414 ? 3.673 20.520 9.819 1.00 15.54 435 VAL A O 1
ATOM 3196 N N . LYS A 1 415 ? 2.392 18.740 9.264 1.00 14.98 436 LYS A N 1
ATOM 3197 C CA . LYS A 1 415 ? 1.135 19.422 9.505 1.00 18.34 436 LYS A CA 1
ATOM 3198 C C . LYS A 1 415 ? 0.467 18.910 10.783 1.00 15.71 436 LYS A C 1
ATOM 3199 O O . LYS A 1 415 ? 0.731 17.797 11.244 1.00 15.90 436 LYS A O 1
ATOM 3205 N N . ASP A 1 416 ? -0.382 19.747 11.362 1.00 12.34 437 ASP A N 1
ATOM 3206 C CA . ASP A 1 416 ? -1.189 19.340 12.499 1.00 11.74 437 ASP A CA 1
ATOM 3207 C C . ASP A 1 416 ? -2.568 19.969 12.386 1.00 12.72 437 ASP A C 1
ATOM 3208 O O . ASP A 1 416 ? -2.672 21.177 12.176 1.00 10.41 437 ASP A O 1
ATOM 3213 N N . SER A 1 417 ? -3.618 19.170 12.577 1.00 11.70 438 SER A N 1
ATOM 3214 C CA . SER A 1 417 ? -4.963 19.670 12.444 1.00 13.89 438 SER A CA 1
ATOM 3215 C C . SER A 1 417 ? -5.399 20.538 13.640 1.00 13.62 438 SER A C 1
ATOM 3216 O O . SER A 1 417 ? -6.389 21.246 13.532 1.00 15.30 438 SER A O 1
ATOM 3219 N N . ASP A 1 418 ? -4.666 20.531 14.755 1.00 11.68 439 ASP A N 1
ATOM 3220 C CA . ASP A 1 418 ? -5.007 21.440 15.887 1.00 12.27 439 ASP A CA 1
ATOM 3221 C C . ASP A 1 418 ? -4.554 22.869 15.602 1.00 13.07 439 ASP A C 1
ATOM 3222 O O . ASP A 1 418 ? -5.027 23.811 16.246 1.00 11.89 439 ASP A O 1
ATOM 3227 N N . ILE A 1 419 ? -3.586 23.017 14.691 1.00 13.81 440 ILE A N 1
ATOM 3228 C CA . ILE A 1 419 ? -3.068 24.322 14.294 1.00 13.14 440 ILE A CA 1
ATOM 3229 C C . ILE A 1 419 ? -2.912 24.327 12.782 1.00 13.45 440 ILE A C 1
ATOM 3230 O O . ILE A 1 419 ? -1.801 24.365 12.247 1.00 11.54 440 ILE A O 1
ATOM 3235 N N . ASN A 1 420 ? -4.063 24.301 12.104 1.00 16.01 441 ASN A N 1
ATOM 3236 C CA . ASN A 1 420 ? -4.115 23.909 10.698 1.00 15.85 441 ASN A CA 1
ATOM 3237 C C . ASN A 1 420 ? -3.702 24.988 9.729 1.00 16.30 441 ASN A C 1
ATOM 3238 O O . ASN A 1 420 ? -3.644 24.724 8.540 1.00 16.66 441 ASN A O 1
ATOM 3243 N N . LYS A 1 421 ? -3.412 26.196 10.211 1.00 17.45 442 LYS A N 1
ATOM 3244 C CA . LYS A 1 421 ? -2.859 27.246 9.342 1.00 16.34 442 LYS A CA 1
ATOM 3245 C C . LYS A 1 421 ? -1.358 27.461 9.505 1.00 15.24 442 LYS A C 1
ATOM 3246 O O . LYS A 1 421 ? -0.765 28.293 8.814 1.00 15.91 442 LYS A O 1
ATOM 3252 N N . THR A 1 422 ? -0.735 26.713 10.408 1.00 13.30 443 THR A N 1
ATOM 3253 C CA . THR A 1 422 ? 0.683 26.856 10.658 1.00 10.51 443 THR A CA 1
ATOM 3254 C C . THR A 1 422 ? 1.465 25.992 9.676 1.00 11.03 443 THR A C 1
ATOM 3255 O O . THR A 1 422 ? 1.346 24.769 9.681 1.00 9.74 443 THR A O 1
ATOM 3259 N N . LYS A 1 423 ? 2.296 26.605 8.860 1.00 13.08 444 LYS A N 1
ATOM 3260 C CA . LYS A 1 423 ? 3.094 25.837 7.909 1.00 15.18 444 LYS A CA 1
ATOM 3261 C C . LYS A 1 423 ? 4.338 26.647 7.580 1.00 12.64 444 LYS A C 1
ATOM 3262 O O . LYS A 1 423 ? 4.296 27.883 7.571 1.00 10.99 444 LYS A O 1
ATOM 3268 N N . HIS A 1 424 ? 5.441 25.960 7.307 1.00 12.38 445 HIS A N 1
ATOM 3269 C CA . HIS A 1 424 ? 6.662 26.671 6.927 1.00 12.16 445 HIS A CA 1
ATOM 3270 C C . HIS A 1 424 ? 6.497 27.405 5.581 1.00 13.31 445 HIS A C 1
ATOM 3271 O O . HIS A 1 424 ? 5.727 26.994 4.704 1.00 13.35 445 HIS A O 1
ATOM 3278 N N . ASN A 1 425 ? 7.188 28.525 5.434 1.00 13.58 446 ASN A N 1
ATOM 3279 C CA . ASN A 1 425 ? 7.184 29.256 4.170 1.00 12.75 446 ASN A CA 1
ATOM 3280 C C . ASN A 1 425 ? 8.508 29.989 4.066 1.00 13.20 446 ASN A C 1
ATOM 3281 O O . ASN A 1 425 ? 8.615 31.175 4.348 1.00 14.76 446 ASN A O 1
ATOM 3286 N N . THR A 1 426 ? 9.534 29.238 3.702 1.00 14.69 447 THR A N 1
ATOM 3287 C CA . THR A 1 426 ? 10.887 29.732 3.677 1.00 13.83 447 THR A CA 1
ATOM 3288 C C . THR A 1 426 ? 11.729 28.902 2.684 1.00 12.05 447 THR A C 1
ATOM 3289 O O . THR A 1 426 ? 11.481 27.714 2.488 1.00 12.95 447 THR A O 1
ATOM 3293 N N . ALA A 1 427 ? 12.729 29.549 2.087 1.00 15.97 448 ALA A N 1
ATOM 3294 C CA . ALA A 1 427 ? 13.733 28.897 1.249 1.00 15.57 448 ALA A CA 1
ATOM 3295 C C . ALA A 1 427 ? 14.725 28.116 2.091 1.00 13.54 448 ALA A C 1
ATOM 3296 O O . ALA A 1 427 ? 15.451 27.280 1.569 1.00 15.83 448 ALA A O 1
ATOM 3298 N N . TYR A 1 428 ? 14.768 28.390 3.390 1.00 13.09 449 TYR A N 1
ATOM 3299 C CA . TYR A 1 428 ? 15.838 27.845 4.250 1.00 13.21 449 TYR A CA 1
ATOM 3300 C C . TYR A 1 428 ? 15.316 26.896 5.342 1.00 12.40 449 TYR A C 1
ATOM 3301 O O . TYR A 1 428 ? 14.863 27.340 6.415 1.00 13.80 449 TYR A O 1
ATOM 3318 N N . GLU A 1 430 ? 17.168 23.798 6.378 1.00 14.59 451 GLU A N 1
ATOM 3319 C CA . GLU A 1 430 ? 18.207 23.143 7.145 1.00 15.10 451 GLU A CA 1
ATOM 3320 C C . GLU A 1 430 ? 19.439 24.005 7.041 1.00 15.08 451 GLU A C 1
ATOM 3321 O O . GLU A 1 430 ? 19.778 24.420 5.955 1.00 15.99 451 GLU A O 1
ATOM 3327 N N . TYR A 1 431 ? 20.098 24.283 8.158 1.00 11.78 452 TYR A N 1
ATOM 3328 C CA . TYR A 1 431 ? 21.322 25.110 8.138 1.00 10.80 452 TYR A CA 1
ATOM 3329 C C . TYR A 1 431 ? 22.112 24.950 9.458 1.00 10.78 452 TYR A C 1
ATOM 3330 O O . TYR A 1 431 ? 21.562 24.601 10.503 1.00 12.22 452 TYR A O 1
ATOM 3339 N N . ASP A 1 432 ? 23.401 25.222 9.372 1.00 9.88 453 ASP A N 1
ATOM 3340 C CA . ASP A 1 432 ? 24.328 25.048 10.461 1.00 10.80 453 ASP A CA 1
ATOM 3341 C C . ASP A 1 432 ? 25.212 26.284 10.516 1.00 11.10 453 ASP A C 1
ATOM 3342 O O . ASP A 1 432 ? 24.909 27.249 9.863 1.00 12.20 453 ASP A O 1
ATOM 3347 N N . TRP A 1 433 ? 26.316 26.237 11.260 1.00 11.33 454 TRP A N 1
ATOM 3348 C CA . TRP A 1 433 ? 27.184 27.406 11.420 1.00 10.23 454 TRP A CA 1
ATOM 3349 C C . TRP A 1 433 ? 27.968 27.812 10.168 1.00 11.66 454 TRP A C 1
ATOM 3350 O O . TRP A 1 433 ? 28.724 28.789 10.211 1.00 9.86 454 TRP A O 1
ATOM 3361 N N . ASN A 1 434 ? 27.740 27.111 9.051 1.00 8.49 455 ASN A N 1
ATOM 3362 C CA . ASN A 1 434 ? 28.310 27.518 7.783 1.00 10.77 455 ASN A CA 1
ATOM 3363 C C . ASN A 1 434 ? 27.350 28.397 7.013 1.00 12.82 455 ASN A C 1
ATOM 3364 O O . ASN A 1 434 ? 27.726 28.913 5.990 1.00 13.22 455 ASN A O 1
ATOM 3369 N N . PHE A 1 435 ? 26.108 28.537 7.479 1.00 10.33 456 PHE A N 1
ATOM 3370 C CA . PHE A 1 435 ? 25.113 29.329 6.739 1.00 12.46 456 PHE A CA 1
ATOM 3371 C C . PHE A 1 435 ? 25.376 30.806 7.064 1.00 10.81 456 PHE A C 1
ATOM 3372 O O . PHE A 1 435 ? 25.344 31.201 8.229 1.00 9.35 456 PHE A O 1
ATOM 3380 N N . HIS A 1 436 ? 25.636 31.612 6.042 1.00 7.80 457 HIS A N 1
ATOM 3381 C CA . HIS A 1 436 ? 26.130 32.967 6.272 1.00 10.95 457 HIS A CA 1
ATOM 3382 C C . HIS A 1 436 ? 25.073 33.857 6.838 1.00 12.97 457 HIS A C 1
ATOM 3383 O O . HIS A 1 436 ? 25.392 34.858 7.481 1.00 16.02 457 HIS A O 1
ATOM 3390 N N . LYS A 1 437 ? 23.809 33.463 6.690 1.00 11.41 458 LYS A N 1
ATOM 3391 C CA . LYS A 1 437 ? 22.712 34.309 7.148 1.00 11.32 458 LYS A CA 1
ATOM 3392 C C . LYS A 1 437 ? 22.279 34.020 8.573 1.00 11.71 458 LYS A C 1
ATOM 3393 O O . LYS A 1 437 ? 21.372 34.672 9.051 1.00 8.84 458 LYS A O 1
ATOM 3399 N N . ILE A 1 438 ? 22.943 33.102 9.289 1.00 14.07 459 ILE A N 1
ATOM 3400 C CA . ILE A 1 438 ? 22.685 33.000 10.722 1.00 12.20 459 ILE A CA 1
ATOM 3401 C C . ILE A 1 438 ? 23.216 34.244 11.453 1.00 13.78 459 ILE A C 1
ATOM 3402 O O . ILE A 1 438 ? 22.870 34.475 12.618 1.00 10.21 459 ILE A O 1
ATOM 3407 N N . LEU A 1 439 ? 24.080 35.012 10.768 1.00 12.45 460 LEU A N 1
ATOM 3408 C CA . LEU A 1 439 ? 24.551 36.324 11.229 1.00 12.11 460 LEU A CA 1
ATOM 3409 C C . LEU A 1 439 ? 23.788 37.448 10.524 1.00 12.76 460 LEU A C 1
ATOM 3410 O O . LEU A 1 439 ? 23.633 37.413 9.306 1.00 11.03 460 LEU A O 1
ATOM 3415 N N . LEU A 1 440 ? 23.320 38.450 11.277 1.00 11.89 461 LEU A N 1
ATOM 3416 C CA . LEU A 1 440 ? 22.822 39.667 10.618 1.00 11.99 461 LEU A CA 1
ATOM 3417 C C . LEU A 1 440 ? 24.010 40.325 9.902 1.00 13.40 461 LEU A C 1
ATOM 3418 O O . LEU A 1 440 ? 25.167 40.239 10.361 1.00 13.79 461 LEU A O 1
ATOM 3423 N N . PRO A 1 441 ? 23.737 40.955 8.750 1.00 11.88 462 PRO A N 1
ATOM 3424 C CA . PRO A 1 441 ? 24.810 41.717 8.159 1.00 11.70 462 PRO A CA 1
ATOM 3425 C C . PRO A 1 441 ? 25.115 42.960 8.996 1.00 10.76 462 PRO A C 1
ATOM 3426 O O . PRO A 1 441 ? 24.243 43.440 9.764 1.00 11.09 462 PRO A O 1
ATOM 3430 N N . ILE A 1 442 ? 26.329 43.489 8.867 1.00 11.49 463 ILE A N 1
ATOM 3431 C CA . ILE A 1 442 ? 26.684 44.747 9.551 1.00 10.32 463 ILE A CA 1
ATOM 3432 C C . ILE A 1 442 ? 25.773 45.825 8.970 1.00 11.96 463 ILE A C 1
ATOM 3433 O O . ILE A 1 442 ? 25.568 45.851 7.758 1.00 11.52 463 ILE A O 1
ATOM 3438 N N . PRO A 1 443 ? 25.152 46.678 9.828 1.00 11.30 464 PRO A N 1
ATOM 3439 C CA . PRO A 1 443 ? 24.212 47.620 9.229 1.00 13.79 464 PRO A CA 1
ATOM 3440 C C . PRO A 1 443 ? 24.880 48.629 8.311 1.00 13.16 464 PRO A C 1
ATOM 3441 O O . PRO A 1 443 ? 25.984 49.103 8.603 1.00 17.13 464 PRO A O 1
ATOM 3445 N N . LYS A 1 444 ? 24.193 48.969 7.232 1.00 13.74 465 LYS A N 1
ATOM 3446 C CA . LYS A 1 444 ? 24.723 49.898 6.216 1.00 13.87 465 LYS A CA 1
ATOM 3447 C C . LYS A 1 444 ? 25.229 51.198 6.814 1.00 15.78 465 LYS A C 1
ATOM 3448 O O . LYS A 1 444 ? 26.254 51.740 6.363 1.00 17.87 465 LYS A O 1
ATOM 3454 N N . LYS A 1 445 ? 24.515 51.700 7.815 1.00 14.09 466 LYS A N 1
ATOM 3455 C CA . LYS A 1 445 ? 24.873 52.996 8.389 1.00 18.34 466 LYS A CA 1
ATOM 3456 C C . LYS A 1 445 ? 26.260 52.913 9.004 1.00 17.03 466 LYS A C 1
ATOM 3457 O O . LYS A 1 445 ? 27.059 53.848 8.873 1.00 18.20 466 LYS A O 1
ATOM 3463 N N . GLU A 1 446 ? 26.574 51.759 9.592 1.00 15.60 467 GLU A N 1
ATOM 3464 C CA . GLU A 1 446 ? 27.895 51.525 10.162 1.00 15.09 467 GLU A CA 1
ATOM 3465 C C . GLU A 1 446 ? 28.930 51.358 9.080 1.00 15.06 467 GLU A C 1
ATOM 3466 O O . GLU A 1 446 ? 30.003 51.961 9.174 1.00 12.12 467 GLU A O 1
ATOM 3480 N N . ASP A 1 448 ? 28.820 52.586 6.126 1.00 22.63 469 ASP A N 1
ATOM 3481 C CA . ASP A 1 448 ? 28.970 53.877 5.443 1.00 23.19 469 ASP A CA 1
ATOM 3482 C C . ASP A 1 448 ? 29.825 54.832 6.297 1.00 25.40 469 ASP A C 1
ATOM 3483 O O . ASP A 1 448 ? 30.632 55.584 5.751 1.00 27.11 469 ASP A O 1
ATOM 3488 N N . ALA A 1 449 ? 29.656 54.794 7.621 1.00 23.48 470 ALA A N 1
ATOM 3489 C CA . ALA A 1 449 ? 30.324 55.734 8.528 1.00 22.39 470 ALA A CA 1
ATOM 3490 C C . ALA A 1 449 ? 31.718 55.300 9.001 1.00 21.85 470 ALA A C 1
ATOM 3491 O O . ALA A 1 449 ? 32.481 56.128 9.481 1.00 20.88 470 ALA A O 1
ATOM 3493 N N . ASN A 1 450 ? 32.045 54.012 8.897 1.00 20.70 471 ASN A N 1
ATOM 3494 C CA . ASN A 1 450 ? 33.281 53.446 9.462 1.00 18.52 471 ASN A CA 1
ATOM 3495 C C . ASN A 1 450 ? 34.008 52.657 8.382 1.00 20.43 471 ASN A C 1
ATOM 3496 O O . ASN A 1 450 ? 33.582 51.567 8.028 1.00 16.33 471 ASN A O 1
ATOM 3501 N N . PRO A 1 451 ? 35.105 53.209 7.834 1.00 19.73 472 PRO A N 1
ATOM 3502 C CA . PRO A 1 451 ? 35.819 52.490 6.808 1.00 15.98 472 PRO A CA 1
ATOM 3503 C C . PRO A 1 451 ? 36.674 51.375 7.359 1.00 15.24 472 PRO A C 1
ATOM 3504 O O . PRO A 1 451 ? 37.265 50.661 6.581 1.00 15.17 472 PRO A O 1
ATOM 3508 N N . ASN A 1 452 ? 36.775 51.226 8.681 1.00 13.87 473 ASN A N 1
ATOM 3509 C CA . ASN A 1 452 ? 37.509 50.109 9.253 1.00 13.85 473 ASN A CA 1
ATOM 3510 C C . ASN A 1 452 ? 36.608 48.931 9.581 1.00 16.15 473 ASN A C 1
ATOM 3511 O O . ASN A 1 452 ? 37.062 47.942 10.153 1.00 17.53 473 ASN A O 1
ATOM 3524 N N . LYS A 1 454 ? 34.351 45.730 8.622 1.00 14.38 475 LYS A N 1
ATOM 3525 C CA . LYS A 1 454 ? 34.285 44.676 7.613 1.00 15.07 475 LYS A CA 1
ATOM 3526 C C . LYS A 1 454 ? 32.935 43.955 7.677 1.00 13.05 475 LYS A C 1
ATOM 3527 O O . LYS A 1 454 ? 32.457 43.561 8.756 1.00 13.73 475 LYS A O 1
ATOM 3533 N N . GLN A 1 455 ? 32.314 43.812 6.517 1.00 13.18 476 GLN A N 1
ATOM 3534 C CA . GLN A 1 455 ? 31.024 43.142 6.412 1.00 10.74 476 GLN A CA 1
ATOM 3535 C C . GLN A 1 455 ? 31.148 41.669 6.673 1.00 11.26 476 GLN A C 1
ATOM 3536 O O . GLN A 1 455 ? 32.198 41.062 6.394 1.00 7.38 476 GLN A O 1
ATOM 3542 N N . ASN A 1 456 ? 30.067 41.063 7.160 1.00 11.56 477 ASN A N 1
ATOM 3543 C CA . ASN A 1 456 ? 30.024 39.625 7.284 1.00 11.22 477 ASN A CA 1
ATOM 3544 C C . ASN A 1 456 ? 30.065 38.943 5.912 1.00 13.05 477 ASN A C 1
ATOM 3545 O O . ASN A 1 456 ? 29.584 39.494 4.913 1.00 12.50 477 ASN A O 1
ATOM 3550 N N . PRO A 1 457 ? 30.628 37.727 5.866 1.00 15.71 478 PRO A N 1
ATOM 3551 C CA . PRO A 1 457 ? 30.798 36.977 4.612 1.00 16.13 478 PRO A CA 1
ATOM 3552 C C . PRO A 1 457 ? 29.496 36.611 3.986 1.00 14.44 478 PRO A C 1
ATOM 3553 O O . PRO A 1 457 ? 28.516 36.388 4.693 1.00 16.01 478 PRO A O 1
ATOM 3557 N N . GLY A 1 458 ? 29.484 36.542 2.666 1.00 16.50 479 GLY A N 1
ATOM 3558 C CA . GLY A 1 458 ? 28.308 36.129 1.926 1.00 18.05 479 GLY A CA 1
ATOM 3559 C C . GLY A 1 458 ? 27.341 37.242 1.590 1.00 19.70 479 GLY A C 1
ATOM 3560 O O . GLY A 1 458 ? 26.399 37.033 0.811 1.00 23.92 479 GLY A O 1
ATOM 3561 N N . TYR A 1 459 ? 27.576 38.428 2.136 1.00 20.47 480 TYR A N 1
ATOM 3562 C CA . TYR A 1 459 ? 26.683 39.559 1.939 1.00 22.50 480 TYR A CA 1
ATOM 3563 C C . TYR A 1 459 ? 27.260 40.523 0.910 1.00 28.59 480 TYR A C 1
ATOM 3564 O O . TYR A 1 459 ? 26.549 40.988 0.027 1.00 29.37 480 TYR A O 1
ATOM 3573 N N . VAL A 1 460 ? 28.545 40.830 1.047 1.00 31.86 481 VAL A N 1
ATOM 3574 C CA . VAL A 1 460 ? 29.201 41.849 0.215 1.00 35.43 481 VAL A CA 1
ATOM 3575 C C . VAL A 1 460 ? 29.271 41.451 -1.256 1.00 35.27 481 VAL A C 1
ATOM 3576 O O . VAL A 1 460 ? 29.132 40.283 -1.594 1.00 37.63 481 VAL A O 1
ATOM 3580 N N . GLU B 1 14 ? 42.701 -37.966 16.108 1.00 45.15 35 GLU B N 1
ATOM 3581 C CA . GLU B 1 14 ? 42.632 -37.198 14.838 1.00 43.94 35 GLU B CA 1
ATOM 3582 C C . GLU B 1 14 ? 41.371 -36.319 14.678 1.00 44.12 35 GLU B C 1
ATOM 3583 O O . GLU B 1 14 ? 40.225 -36.632 15.076 1.00 41.04 35 GLU B O 1
ATOM 3589 N N . THR B 1 15 ? 41.633 -35.211 14.010 1.00 44.59 36 THR B N 1
ATOM 3590 C CA . THR B 1 15 ? 40.863 -34.011 14.135 1.00 42.67 36 THR B CA 1
ATOM 3591 C C . THR B 1 15 ? 40.447 -33.606 12.711 1.00 43.24 36 THR B C 1
ATOM 3592 O O . THR B 1 15 ? 40.114 -34.500 11.912 1.00 44.09 36 THR B O 1
ATOM 3596 N N . SER B 1 16 ? 40.475 -32.300 12.390 1.00 40.28 37 SER B N 1
ATOM 3597 C CA . SER B 1 16 ? 40.203 -31.827 11.024 1.00 38.55 37 SER B CA 1
ATOM 3598 C C . SER B 1 16 ? 41.238 -30.903 10.409 1.00 36.30 37 SER B C 1
ATOM 3599 O O . SER B 1 16 ? 41.202 -30.699 9.209 1.00 38.85 37 SER B O 1
ATOM 3602 N N . ILE B 1 17 ? 42.148 -30.324 11.179 1.00 33.22 38 ILE B N 1
ATOM 3603 C CA . ILE B 1 17 ? 43.107 -29.388 10.578 1.00 31.82 38 ILE B CA 1
ATOM 3604 C C . ILE B 1 17 ? 44.508 -30.025 10.458 1.00 34.99 38 ILE B C 1
ATOM 3605 O O . ILE B 1 17 ? 45.375 -29.818 11.312 1.00 37.66 38 ILE B O 1
ATOM 3610 N N . ASN B 1 18 ? 44.726 -30.768 9.378 1.00 33.43 39 ASN B N 1
ATOM 3611 C CA . ASN B 1 18 ? 46.022 -31.431 9.142 1.00 32.67 39 ASN B CA 1
ATOM 3612 C C . ASN B 1 18 ? 46.925 -30.747 8.141 1.00 31.53 39 ASN B C 1
ATOM 3613 O O . ASN B 1 18 ? 48.137 -30.876 8.233 1.00 32.00 39 ASN B O 1
ATOM 3618 N N . VAL B 1 19 ? 46.345 -30.039 7.177 1.00 29.84 40 VAL B N 1
ATOM 3619 C CA . VAL B 1 19 ? 47.128 -29.288 6.201 1.00 28.70 40 VAL B CA 1
ATOM 3620 C C . VAL B 1 19 ? 46.488 -27.922 5.942 1.00 28.20 40 VAL B C 1
ATOM 3621 O O . VAL B 1 19 ? 45.350 -27.675 6.362 1.00 23.75 40 VAL B O 1
ATOM 3625 N N . LEU B 1 20 ? 47.213 -27.033 5.266 1.00 28.19 41 LEU B N 1
ATOM 3626 C CA . LEU B 1 20 ? 46.657 -25.710 4.949 1.00 29.13 41 LEU B CA 1
ATOM 3627 C C 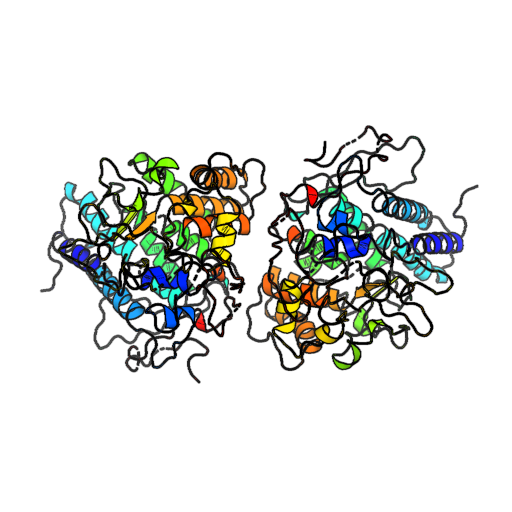. LEU B 1 20 ? 45.388 -25.812 4.076 1.00 26.71 41 LEU B C 1
ATOM 3628 O O . LEU B 1 20 ? 44.529 -24.939 4.106 1.00 28.13 41 LEU B O 1
ATOM 3633 N N . SER B 1 21 ? 45.252 -26.881 3.317 1.00 25.50 42 SER B N 1
ATOM 3634 C CA . SER B 1 21 ? 44.060 -27.057 2.516 1.00 24.98 42 SER B CA 1
ATOM 3635 C C . SER B 1 21 ? 42.826 -27.183 3.400 1.00 24.13 42 SER B C 1
ATOM 3636 O O . SER B 1 21 ? 41.748 -26.725 3.011 1.00 24.65 42 SER B O 1
ATOM 3639 N N . ASP B 1 22 ? 42.990 -27.786 4.584 1.00 21.40 43 ASP B N 1
ATOM 3640 C CA . ASP B 1 22 ? 41.899 -27.974 5.523 1.00 20.82 43 ASP B CA 1
ATOM 3641 C C . ASP B 1 22 ? 41.415 -26.626 6.105 1.00 16.52 43 ASP B C 1
ATOM 3642 O O . ASP B 1 22 ? 40.261 -26.499 6.508 1.00 17.71 43 ASP B O 1
ATOM 3647 N N . ILE B 1 23 ? 42.318 -25.656 6.174 1.00 14.43 44 ILE B N 1
ATOM 3648 C CA A ILE B 1 23 ? 41.971 -24.325 6.631 0.50 14.48 44 ILE B CA 1
ATOM 3649 C CA B ILE B 1 23 ? 41.973 -24.328 6.634 0.50 14.73 44 ILE B CA 1
ATOM 3650 C C . ILE B 1 23 ? 41.174 -23.639 5.530 1.00 16.41 44 ILE B C 1
ATOM 3651 O O . ILE B 1 23 ? 40.211 -22.932 5.801 1.00 16.49 44 ILE B O 1
ATOM 3660 N N . GLU B 1 24 ? 41.569 -23.867 4.282 1.00 14.80 45 GLU B N 1
ATOM 3661 C CA . GLU B 1 24 ? 40.860 -23.246 3.175 1.00 17.34 45 GLU B CA 1
ATOM 3662 C C . GLU B 1 24 ? 39.443 -23.808 3.110 1.00 15.05 45 GLU B C 1
ATOM 3663 O O . GLU B 1 24 ? 38.490 -23.060 2.888 1.00 14.61 45 GLU B O 1
ATOM 3669 N N . PHE B 1 25 ? 39.311 -25.120 3.303 1.00 14.32 46 PHE B N 1
ATOM 3670 C CA . PHE B 1 25 ? 37.997 -25.782 3.351 1.00 16.28 46 PHE B CA 1
ATOM 3671 C C . PHE B 1 25 ? 37.144 -25.166 4.474 1.00 16.35 46 PHE B C 1
ATOM 3672 O O . PHE B 1 25 ? 35.956 -24.837 4.269 1.00 13.74 46 PHE B O 1
ATOM 3680 N N . THR B 1 26 ? 37.767 -24.963 5.642 1.00 13.06 47 THR B N 1
ATOM 3681 C CA . THR B 1 26 ? 37.053 -24.361 6.785 1.00 12.10 47 THR B CA 1
ATOM 3682 C C . THR B 1 26 ? 36.593 -22.934 6.505 1.00 9.76 47 THR B C 1
ATOM 3683 O O . THR B 1 26 ? 35.451 -22.586 6.845 1.00 10.20 47 THR B O 1
ATOM 3687 N N . LEU B 1 27 ? 37.428 -22.138 5.821 1.00 10.82 48 LEU B N 1
ATOM 3688 C CA . LEU B 1 27 ? 37.069 -20.760 5.451 1.00 9.54 48 LEU B CA 1
ATOM 3689 C C . LEU B 1 27 ? 35.913 -20.752 4.471 1.00 10.21 48 LEU B C 1
ATOM 3690 O O . LEU B 1 27 ? 34.947 -19.967 4.618 1.00 8.27 48 LEU B O 1
ATOM 3695 N N . ASN B 1 28 ? 36.000 -21.626 3.471 1.00 10.91 49 ASN B N 1
ATOM 3696 C CA . ASN B 1 28 ? 34.942 -21.728 2.505 1.00 15.34 49 ASN B CA 1
ATOM 3697 C C . ASN B 1 28 ? 33.592 -22.017 3.179 1.00 13.53 49 ASN B C 1
ATOM 3698 O O . ASN B 1 28 ? 32.563 -21.447 2.785 1.00 12.90 49 ASN B O 1
ATOM 3703 N N . GLY B 1 29 ? 33.618 -22.879 4.190 1.00 11.88 50 GLY B N 1
ATOM 3704 C CA . GLY B 1 29 ? 32.461 -23.139 5.023 1.00 13.50 50 GLY B CA 1
ATOM 3705 C C . GLY B 1 29 ? 31.965 -21.933 5.808 1.00 14.65 50 GLY B C 1
ATOM 3706 O O . GLY B 1 29 ? 30.771 -21.740 5.917 1.00 10.82 50 GLY B O 1
ATOM 3707 N N . ILE B 1 30 ? 32.888 -21.138 6.366 1.00 11.33 51 ILE B N 1
ATOM 3708 C CA . ILE B 1 30 ? 32.543 -19.901 7.049 1.00 11.45 51 ILE B CA 1
ATOM 3709 C C . ILE B 1 30 ? 31.890 -18.910 6.086 1.00 9.81 51 ILE B C 1
ATOM 3710 O O . ILE B 1 30 ? 30.835 -18.353 6.399 1.00 10.45 51 ILE B O 1
ATOM 3715 N N . TYR B 1 31 ? 32.489 -18.698 4.918 1.00 11.30 52 TYR B N 1
ATOM 3716 C CA . TYR B 1 31 ? 31.869 -17.855 3.915 1.00 10.20 52 TYR B CA 1
ATOM 3717 C C . TYR B 1 31 ? 30.487 -18.381 3.499 1.00 12.03 52 TYR B C 1
ATOM 3718 O O . TYR B 1 31 ? 29.594 -17.597 3.287 1.00 10.30 52 TYR B O 1
ATOM 3727 N N . SER B 1 32 ? 30.297 -19.684 3.386 1.00 12.22 53 SER B N 1
ATOM 3728 C CA A SER B 1 32 ? 28.974 -20.224 3.055 0.50 11.99 53 SER B CA 1
ATOM 3729 C CA B SER B 1 32 ? 28.964 -20.211 3.056 0.50 12.45 53 SER B CA 1
ATOM 3730 C C . SER B 1 32 ? 27.945 -19.859 4.126 1.00 12.35 53 SER B C 1
ATOM 3731 O O . SER B 1 32 ? 26.844 -19.452 3.805 1.00 14.47 53 SER B O 1
ATOM 3736 N N . THR B 1 33 ? 28.330 -19.973 5.394 1.00 10.20 54 THR B N 1
ATOM 3737 C CA . THR B 1 33 ? 27.462 -19.568 6.501 1.00 11.21 54 THR B CA 1
ATOM 3738 C C . THR B 1 33 ? 27.141 -18.067 6.466 1.00 13.31 54 THR B C 1
ATOM 3739 O O . THR B 1 33 ? 26.002 -17.661 6.672 1.00 11.63 54 THR B O 1
ATOM 3751 N N . GLN B 1 35 ? 26.923 -16.183 3.905 1.00 7.66 56 GLN B N 1
ATOM 3752 C CA . GLN B 1 35 ? 26.007 -15.959 2.766 1.00 9.87 56 GLN B CA 1
ATOM 3753 C C . GLN B 1 35 ? 24.535 -16.212 3.069 1.00 11.00 56 GLN B C 1
ATOM 3754 O O . GLN B 1 35 ? 23.651 -15.910 2.228 1.00 11.86 56 GLN B O 1
ATOM 3760 N N . SER B 1 36 ? 24.248 -16.816 4.221 1.00 12.70 57 SER B N 1
ATOM 3761 C CA . SER B 1 36 ? 22.851 -17.128 4.558 1.00 12.53 57 SER B CA 1
ATOM 3762 C C . SER B 1 36 ? 22.017 -15.845 4.563 1.00 10.65 57 SER B C 1
ATOM 3763 O O . SER B 1 36 ? 22.508 -14.775 4.995 1.00 8.77 57 SER B O 1
ATOM 3766 N N . SER B 1 37 ? 20.750 -15.950 4.139 1.00 9.33 58 SER B N 1
ATOM 3767 C CA . SER B 1 37 ? 19.796 -14.848 4.423 1.00 10.24 58 SER B CA 1
ATOM 3768 C C . SER B 1 37 ? 19.640 -14.597 5.941 1.00 10.44 58 SER B C 1
ATOM 3769 O O . SER B 1 37 ? 19.262 -13.484 6.334 1.00 9.75 58 SER B O 1
ATOM 3772 N N . ASP B 1 38 ? 19.885 -15.605 6.790 1.00 11.70 59 ASP B N 1
ATOM 3773 C CA . ASP B 1 38 ? 19.874 -15.373 8.250 1.00 8.74 59 ASP B CA 1
ATOM 3774 C C . ASP B 1 38 ? 21.125 -14.626 8.719 1.00 12.42 59 ASP B C 1
ATOM 3775 O O . ASP B 1 38 ? 21.186 -14.165 9.877 1.00 13.91 59 ASP B O 1
ATOM 3780 N N . ALA B 1 39 ? 22.131 -14.496 7.846 1.00 10.40 60 ALA B N 1
ATOM 3781 C CA . ALA B 1 39 ? 23.370 -13.792 8.225 1.00 10.68 60 ALA B CA 1
ATOM 3782 C C . ALA B 1 39 ? 23.600 -12.604 7.292 1.00 11.49 60 ALA B C 1
ATOM 3783 O O . ALA B 1 39 ? 22.790 -11.685 7.281 1.00 11.70 60 ALA B O 1
ATOM 3785 N N . TYR B 1 40 ? 24.699 -12.580 6.535 1.00 9.52 61 TYR B N 1
ATOM 3786 C CA . TYR B 1 40 ? 25.084 -11.347 5.861 1.00 8.83 61 TYR B CA 1
ATOM 3787 C C . TYR B 1 40 ? 24.447 -11.174 4.496 1.00 10.76 61 TYR B C 1
ATOM 3788 O O . TYR B 1 40 ? 24.712 -10.186 3.840 1.00 10.80 61 TYR B O 1
ATOM 3797 N N . SER B 1 41 ? 23.629 -12.120 4.049 1.00 10.15 62 SER B N 1
ATOM 3798 C CA . SER B 1 41 ? 22.730 -11.825 2.900 1.00 11.54 62 SER B CA 1
ATOM 3799 C C . SER B 1 41 ? 21.374 -11.280 3.334 1.00 10.80 62 SER B C 1
ATOM 3800 O O . SER B 1 41 ? 20.554 -11.007 2.491 1.00 9.38 62 SER B O 1
ATOM 3803 N N . GLY B 1 42 ? 21.131 -11.089 4.637 1.00 12.30 63 GLY B N 1
ATOM 3804 C CA . GLY B 1 42 ? 19.822 -10.592 5.057 1.00 9.04 63 GLY B CA 1
ATOM 3805 C C . GLY B 1 42 ? 19.786 -9.950 6.423 1.00 8.98 63 GLY B C 1
ATOM 3806 O O . GLY B 1 42 ? 20.037 -8.777 6.560 1.00 10.55 63 GLY B O 1
ATOM 3807 N N . ARG B 1 43 ? 19.502 -10.749 7.436 1.00 7.08 64 ARG B N 1
ATOM 3808 C CA . ARG B 1 43 ? 19.174 -10.228 8.741 1.00 9.84 64 ARG B CA 1
ATOM 3809 C C . ARG B 1 43 ? 20.271 -9.370 9.379 1.00 9.99 64 ARG B C 1
ATOM 3810 O O . ARG B 1 43 ? 19.960 -8.388 10.043 1.00 9.74 64 ARG B O 1
ATOM 3818 N N . LEU B 1 44 ? 21.541 -9.751 9.196 1.00 9.29 65 LEU B N 1
ATOM 3819 C CA . LEU B 1 44 ? 22.642 -8.968 9.722 1.00 12.33 65 LEU B CA 1
ATOM 3820 C C . LEU B 1 44 ? 22.852 -7.645 8.960 1.00 14.30 65 LEU B C 1
ATOM 3821 O O . LEU B 1 44 ? 23.525 -6.762 9.456 1.00 14.59 65 LEU B O 1
ATOM 3826 N N . VAL B 1 45 ? 22.286 -7.515 7.763 1.00 10.72 66 VAL B N 1
ATOM 3827 C CA . VAL B 1 45 ? 22.389 -6.279 7.003 1.00 8.87 66 VAL B CA 1
ATOM 3828 C C . VAL B 1 45 ? 21.206 -5.306 7.352 1.00 7.24 66 VAL B C 1
ATOM 3829 O O . VAL B 1 45 ? 21.397 -4.178 7.726 1.00 10.42 66 VAL B O 1
ATOM 3833 N N . TYR B 1 46 ? 19.980 -5.771 7.244 1.00 6.74 67 TYR B N 1
ATOM 3834 C CA . TYR B 1 46 ? 18.845 -4.878 7.418 1.00 8.83 67 TYR B CA 1
ATOM 3835 C C . TYR B 1 46 ? 18.585 -4.364 8.864 1.00 8.51 67 TYR B C 1
ATOM 3836 O O . TYR B 1 46 ? 17.926 -3.341 9.041 1.00 9.01 67 TYR B O 1
ATOM 3845 N N . TYR B 1 47 ? 19.107 -5.061 9.872 1.00 10.55 68 TYR B N 1
ATOM 3846 C CA . TYR B 1 47 ? 18.893 -4.667 11.275 1.00 7.10 68 TYR B CA 1
ATOM 3847 C C . TYR B 1 47 ? 19.078 -3.151 11.474 1.00 10.11 68 TYR B C 1
ATOM 3848 O O . TYR B 1 47 ? 18.146 -2.440 11.910 1.00 9.75 68 TYR B O 1
ATOM 3857 N N . GLY B 1 48 ? 20.273 -2.650 11.110 1.00 9.79 69 GLY B N 1
ATOM 3858 C CA . GLY B 1 48 ? 20.634 -1.235 11.316 1.00 9.82 69 GLY B CA 1
ATOM 3859 C C . GLY B 1 48 ? 19.820 -0.243 10.493 1.00 10.45 69 GLY B C 1
ATOM 3860 O O . GLY B 1 48 ? 19.813 0.968 10.807 1.00 13.06 69 GLY B O 1
ATOM 3861 N N . ASP B 1 49 ? 19.149 -0.717 9.440 1.00 10.75 70 ASP B N 1
ATOM 3862 C CA . ASP B 1 49 ? 18.303 0.171 8.649 1.00 9.11 70 ASP B CA 1
ATOM 3863 C C . ASP B 1 49 ? 16.901 0.282 9.238 1.00 9.99 70 ASP B C 1
ATOM 3864 O O . ASP B 1 49 ? 16.415 1.371 9.450 1.00 8.70 70 ASP B O 1
ATOM 3869 N N . VAL B 1 50 ? 16.236 -0.841 9.445 1.00 10.17 71 VAL B N 1
ATOM 3870 C CA . VAL B 1 50 ? 14.819 -0.797 9.785 1.00 10.33 71 VAL B CA 1
ATOM 3871 C C . VAL B 1 50 ? 14.582 -0.423 11.218 1.00 9.73 71 VAL B C 1
ATOM 3872 O O . VAL B 1 50 ? 13.450 -0.085 11.573 1.00 11.74 71 VAL B O 1
ATOM 3876 N N . THR B 1 51 ? 15.636 -0.473 12.042 1.00 10.01 72 THR B N 1
ATOM 3877 C CA . THR B 1 51 ? 15.579 0.015 13.428 1.00 9.32 72 THR B CA 1
ATOM 3878 C C . THR B 1 51 ? 15.956 1.495 13.500 1.00 10.88 72 THR B C 1
ATOM 3879 O O . THR B 1 51 ? 15.983 2.077 14.586 1.00 9.69 72 THR B O 1
ATOM 3883 N N . GLY B 1 52 ? 16.189 2.130 12.340 1.00 9.05 73 GLY B N 1
ATOM 3884 C CA . GLY B 1 52 ? 16.522 3.561 12.296 1.00 7.73 73 GLY B CA 1
ATOM 3885 C C . GLY B 1 52 ? 15.348 4.422 11.826 1.00 7.57 73 GLY B C 1
ATOM 3886 O O . GLY B 1 52 ? 14.204 4.031 11.990 1.00 11.26 73 GLY B O 1
ATOM 3887 N N . ASP B 1 53 ? 15.654 5.590 11.249 1.00 7.11 74 ASP B N 1
ATOM 3888 C CA . ASP B 1 53 ? 14.686 6.591 10.820 1.00 5.78 74 ASP B CA 1
ATOM 3889 C C . ASP B 1 53 ? 14.532 6.778 9.256 1.00 8.67 74 ASP B C 1
ATOM 3890 O O . ASP B 1 53 ? 13.666 7.518 8.808 1.00 9.70 74 ASP B O 1
ATOM 3895 N N . ASP B 1 54 ? 15.391 6.140 8.482 1.00 6.15 75 ASP B N 1
ATOM 3896 C CA . ASP B 1 54 ? 15.445 6.298 7.031 1.00 9.08 75 ASP B CA 1
ATOM 3897 C C . ASP B 1 54 ? 14.827 5.125 6.205 1.00 9.12 75 ASP B C 1
ATOM 3898 O O . ASP B 1 54 ? 14.628 5.260 4.999 1.00 10.79 75 ASP B O 1
ATOM 3911 N N . GLN B 1 56 ? 11.983 1.536 6.745 1.00 10.66 77 GLN B N 1
ATOM 3912 C CA . GLN B 1 56 ? 10.948 0.940 7.555 1.00 9.55 77 GLN B CA 1
ATOM 3913 C C . GLN B 1 56 ? 10.465 -0.348 6.871 1.00 8.99 77 GLN B C 1
ATOM 3914 O O . GLN B 1 56 ? 10.645 -0.541 5.657 1.00 9.25 77 GLN B O 1
ATOM 3920 N N . ALA B 1 57 ? 9.823 -1.189 7.666 1.00 8.66 78 ALA B N 1
ATOM 3921 C CA . ALA B 1 57 ? 8.968 -2.248 7.167 1.00 6.79 78 ALA B CA 1
ATOM 3922 C C . ALA B 1 57 ? 7.818 -1.642 6.403 1.00 8.00 78 ALA B C 1
ATOM 3923 O O . ALA B 1 57 ? 7.241 -0.633 6.828 1.00 7.90 78 ALA B O 1
ATOM 3925 N N . VAL B 1 58 ? 7.511 -2.236 5.247 1.00 10.84 79 VAL B N 1
ATOM 3926 C CA . VAL B 1 58 ? 6.396 -1.799 4.405 1.00 12.37 79 VAL B CA 1
ATOM 3927 C C . VAL B 1 58 ? 5.082 -2.003 5.163 1.00 13.16 79 VAL B C 1
ATOM 3928 O O . VAL B 1 58 ? 4.183 -1.186 5.045 1.00 14.96 79 VAL B O 1
ATOM 3932 N N . SER B 1 59 ? 5.006 -3.069 5.960 1.00 12.73 80 SER B N 1
ATOM 3933 C CA . SER B 1 59 ? 3.863 -3.318 6.833 1.00 12.38 80 SER B CA 1
ATOM 3934 C C . SER B 1 59 ? 4.307 -4.112 8.028 1.00 12.56 80 SER B C 1
ATOM 3935 O O . SER B 1 59 ? 5.408 -4.658 8.053 1.00 13.97 80 SER B O 1
ATOM 3938 N N . SER B 1 60 ? 3.407 -4.248 8.993 1.00 10.70 81 SER B N 1
ATOM 3939 C CA A SER B 1 60 ? 3.730 -4.942 10.226 0.50 12.91 81 SER B CA 1
ATOM 3940 C CA B SER B 1 60 ? 3.711 -4.960 10.224 0.50 13.75 81 SER B CA 1
ATOM 3941 C C . SER B 1 60 ? 4.015 -6.440 10.037 1.00 13.46 81 SER B C 1
ATOM 3942 O O . SER B 1 60 ? 4.751 -7.021 10.828 1.00 17.31 81 SER B O 1
ATOM 3947 N N . THR B 1 61 ? 3.437 -7.040 9.005 1.00 14.26 82 THR B N 1
ATOM 3948 C CA . THR B 1 61 ? 3.564 -8.480 8.745 1.00 12.75 82 THR B CA 1
ATOM 3949 C C . THR B 1 61 ? 4.751 -8.858 7.853 1.00 12.85 82 THR B C 1
ATOM 3950 O O . THR B 1 61 ? 5.013 -10.042 7.621 1.00 10.13 82 THR B O 1
ATOM 3954 N N . LYS B 1 62 ? 5.529 -7.863 7.438 1.00 11.11 83 LYS B N 1
ATOM 3955 C CA . LYS B 1 62 ? 6.762 -8.114 6.695 1.00 10.18 83 LYS B CA 1
ATOM 3956 C C . LYS B 1 62 ? 7.822 -8.807 7.536 1.00 9.64 83 LYS B C 1
ATOM 3957 O O . LYS B 1 62 ? 7.790 -8.785 8.789 1.00 10.54 83 LYS B O 1
ATOM 3963 N N . ARG B 1 63 ? 8.764 -9.445 6.863 1.00 10.34 84 ARG B N 1
ATOM 3964 C CA . ARG B 1 63 ? 9.950 -10.019 7.529 1.00 13.26 84 ARG B CA 1
ATOM 3965 C C . ARG B 1 63 ? 10.649 -9.002 8.473 1.00 12.03 84 ARG B C 1
ATOM 3966 O O . ARG B 1 63 ? 11.113 -9.369 9.534 1.00 11.77 84 ARG B O 1
ATOM 3974 N N . THR B 1 64 ? 10.699 -7.735 8.063 1.00 10.77 85 THR B N 1
ATOM 3975 C CA . THR B 1 64 ? 11.392 -6.702 8.794 1.00 9.31 85 THR B CA 1
ATOM 3976 C C . THR B 1 64 ? 10.485 -6.056 9.841 1.00 9.72 85 THR B C 1
ATOM 3977 O O . THR B 1 64 ? 10.934 -5.223 10.638 1.00 8.61 85 THR B O 1
ATOM 3981 N N . GLY B 1 65 ? 9.232 -6.478 9.876 1.00 9.16 86 GLY B N 1
ATOM 3982 C CA . GLY B 1 65 ? 8.203 -5.777 10.643 1.00 10.14 86 GLY B CA 1
ATOM 3983 C C . GLY B 1 65 ? 8.462 -5.792 12.120 1.00 9.36 86 GLY B C 1
ATOM 3984 O O . GLY B 1 65 ? 8.364 -4.759 12.763 1.00 8.82 86 GLY B O 1
ATOM 3985 N N . ASN B 1 66 ? 8.803 -6.955 12.670 1.00 9.38 87 ASN B N 1
ATOM 3986 C CA . ASN B 1 66 ? 9.056 -7.038 14.124 1.00 11.48 87 ASN B CA 1
ATOM 3987 C C . ASN B 1 66 ? 10.295 -6.234 14.568 1.00 9.21 87 ASN B C 1
ATOM 3988 O O . ASN B 1 66 ? 10.359 -5.751 15.696 1.00 11.10 87 ASN B O 1
ATOM 3993 N N . TYR B 1 67 ? 11.253 -6.083 13.655 1.00 10.31 88 TYR B N 1
ATOM 3994 C CA . TYR B 1 67 ? 12.471 -5.313 13.919 1.00 9.58 88 TYR B CA 1
ATOM 3995 C C . TYR B 1 67 ? 12.145 -3.829 13.932 1.00 9.98 88 TYR B C 1
ATOM 3996 O O . TYR B 1 67 ? 12.480 -3.128 14.883 1.00 10.61 88 TYR B O 1
ATOM 4005 N N . TYR B 1 68 ? 11.517 -3.374 12.853 1.00 7.95 89 TYR B N 1
ATOM 4006 C CA . TYR B 1 68 ? 11.036 -2.004 12.705 1.00 8.93 89 TYR B CA 1
ATOM 4007 C C . TYR B 1 68 ? 10.177 -1.552 13.877 1.00 10.07 89 TYR B C 1
ATOM 4008 O O . TYR B 1 68 ? 10.367 -0.455 14.425 1.00 8.43 89 TYR B O 1
ATOM 4017 N N . ARG B 1 69 ? 9.235 -2.411 14.273 1.00 10.72 90 ARG B N 1
ATOM 4018 C CA . ARG B 1 69 ? 8.339 -2.083 15.392 1.00 11.19 90 ARG B CA 1
ATOM 4019 C C . ARG B 1 69 ? 8.915 -2.346 16.804 1.00 10.81 90 ARG B C 1
ATOM 4020 O O . ARG B 1 69 ? 8.238 -2.040 17.804 1.00 9.42 90 ARG B O 1
ATOM 4028 N N . PHE B 1 70 ? 10.147 -2.854 16.908 1.00 8.60 91 PHE B N 1
ATOM 4029 C CA . PHE B 1 70 ? 10.699 -3.274 18.208 1.00 9.99 91 PHE B CA 1
ATOM 4030 C C . PHE B 1 70 ? 9.705 -4.139 18.979 1.00 10.18 91 PHE B C 1
ATOM 4031 O O . PHE B 1 70 ? 9.381 -3.909 20.182 1.00 9.61 91 PHE B O 1
ATOM 4039 N N . ASN B 1 71 ? 9.242 -5.157 18.270 1.00 11.61 92 ASN B N 1
ATOM 4040 C CA . ASN B 1 71 ? 8.135 -5.992 18.742 1.00 12.15 92 ASN B CA 1
ATOM 4041 C C . ASN B 1 71 ? 8.558 -7.322 19.386 1.00 11.17 92 ASN B C 1
ATOM 4042 O O . ASN B 1 71 ? 7.706 -8.113 19.720 1.00 11.13 92 ASN B O 1
ATOM 4047 N N . PHE B 1 72 ? 9.847 -7.556 19.593 1.00 9.53 93 PHE B N 1
ATOM 4048 C CA . PHE B 1 72 ? 10.274 -8.837 20.130 1.00 13.06 93 PHE B CA 1
ATOM 4049 C C . PHE B 1 72 ? 10.298 -8.820 21.660 1.00 12.70 93 PHE B C 1
ATOM 4050 O O . PHE B 1 72 ? 10.505 -7.768 22.310 1.00 14.71 93 PHE B O 1
ATOM 4058 N N . THR B 1 73 ? 10.124 -10.011 22.223 1.00 14.36 94 THR B N 1
ATOM 4059 C CA . THR B 1 73 ? 10.133 -10.246 23.658 1.00 13.07 94 THR B CA 1
ATOM 4060 C C . THR B 1 73 ? 11.194 -11.302 23.915 1.00 14.24 94 THR B C 1
ATOM 4061 O O . THR B 1 73 ? 11.710 -11.895 22.971 1.00 15.65 94 THR B O 1
ATOM 4065 N N . LYS B 1 74 ? 11.500 -11.577 25.183 1.00 15.53 95 LYS B N 1
ATOM 4066 C CA . LYS B 1 74 ? 12.481 -12.632 25.500 1.00 16.34 95 LYS B CA 1
ATOM 4067 C C . LYS B 1 74 ? 12.023 -13.992 25.021 1.00 18.84 95 LYS B C 1
ATOM 4068 O O . LYS B 1 74 ? 12.827 -14.889 24.873 1.00 24.43 95 LYS B O 1
ATOM 4074 N N . ASP B 1 75 ? 10.729 -14.166 24.793 1.00 20.31 96 ASP B N 1
ATOM 4075 C CA . ASP B 1 75 ? 10.219 -15.452 24.401 1.00 20.94 96 ASP B CA 1
ATOM 4076 C C . ASP B 1 75 ? 10.253 -15.683 22.917 1.00 21.96 96 ASP B C 1
ATOM 4077 O O . ASP B 1 75 ? 10.541 -16.795 22.524 1.00 25.07 96 ASP B O 1
ATOM 4082 N N . ASN B 1 76 ? 9.970 -14.658 22.105 1.00 19.01 97 ASN B N 1
ATOM 4083 C CA . ASN B 1 76 ? 9.939 -14.823 20.653 1.00 18.98 97 ASN B CA 1
ATOM 4084 C C . ASN B 1 76 ? 11.081 -14.137 19.871 1.00 17.92 97 ASN B C 1
ATOM 4085 O O . ASN B 1 76 ? 11.067 -14.150 18.644 1.00 16.40 97 ASN B O 1
ATOM 4090 N N . GLY B 1 77 ? 12.072 -13.580 20.561 1.00 13.87 98 GLY B N 1
ATOM 4091 C CA . GLY B 1 77 ? 13.169 -12.900 19.879 1.00 14.72 98 GLY B CA 1
ATOM 4092 C C . GLY B 1 77 ? 13.914 -13.879 18.971 1.00 14.78 98 GLY B C 1
ATOM 4093 O O . GLY B 1 77 ? 13.890 -15.089 19.208 1.00 15.89 98 GLY B O 1
ATOM 4094 N N . PRO B 1 78 ? 14.539 -13.380 17.910 1.00 11.73 99 PRO B N 1
ATOM 4095 C CA . PRO B 1 78 ? 15.259 -14.255 16.969 1.00 11.28 99 PRO B CA 1
ATOM 4096 C C . PRO B 1 78 ? 16.511 -14.813 17.605 1.00 12.50 99 PRO B C 1
ATOM 4097 O O . PRO B 1 78 ? 17.074 -14.197 18.534 1.00 12.15 99 PRO B O 1
ATOM 4101 N N . SER B 1 79 ? 16.905 -15.989 17.139 1.00 16.02 100 SER B N 1
ATOM 4102 C CA . SER B 1 79 ? 18.096 -16.699 17.618 1.00 13.27 100 SER B CA 1
ATOM 4103 C C . SER B 1 79 ? 19.169 -16.752 16.529 1.00 13.25 100 SER B C 1
ATOM 4104 O O . SER B 1 79 ? 20.312 -17.090 16.790 1.00 11.56 100 SER B O 1
ATOM 4107 N N . SER B 1 80 ? 18.810 -16.407 15.305 1.00 13.71 101 SER B N 1
ATOM 4108 C CA . SER B 1 80 ? 19.724 -16.598 14.184 1.00 12.99 101 SER B CA 1
ATOM 4109 C C . SER B 1 80 ? 20.982 -15.743 14.280 1.00 13.36 101 SER B C 1
ATOM 4110 O O . SER B 1 80 ? 22.077 -16.211 13.924 1.00 11.75 101 SER B O 1
ATOM 4113 N N . HIS B 1 81 ? 20.836 -14.504 14.730 1.00 9.46 102 HIS B N 1
ATOM 4114 C CA . HIS B 1 81 ? 22.003 -13.602 14.877 1.00 10.78 102 HIS B CA 1
ATOM 4115 C C . HIS B 1 81 ? 23.022 -14.228 15.837 1.00 12.36 102 HIS B C 1
ATOM 4116 O O . HIS B 1 81 ? 24.205 -14.344 15.521 1.00 16.39 102 HIS B O 1
ATOM 4123 N N . TRP B 1 82 ? 22.543 -14.688 16.983 1.00 12.05 103 TRP B N 1
ATOM 4124 C CA . TRP B 1 82 ? 23.375 -15.333 17.972 1.00 10.59 103 TRP B CA 1
ATOM 4125 C C . TRP B 1 82 ? 23.994 -16.617 17.400 1.00 9.67 103 TRP B C 1
ATOM 4126 O O . TRP B 1 82 ? 25.208 -16.841 17.467 1.00 8.50 103 TRP B O 1
ATOM 4137 N N . SER B 1 83 ? 23.156 -17.464 16.817 1.00 9.71 104 SER B N 1
ATOM 4138 C CA . SER B 1 83 ? 23.582 -18.814 16.444 1.00 10.64 104 SER B CA 1
ATOM 4139 C C . SER B 1 83 ? 24.558 -18.754 15.290 1.00 10.77 104 SER B C 1
ATOM 4140 O O . SER B 1 83 ? 25.582 -19.418 15.308 1.00 13.42 104 SER B O 1
ATOM 4143 N N . TYR B 1 84 ? 24.264 -17.917 14.306 1.00 10.06 105 TYR B N 1
ATOM 4144 C CA . TYR B 1 84 ? 25.115 -17.872 13.104 1.00 7.85 105 TYR B CA 1
ATOM 4145 C C . TYR B 1 84 ? 26.486 -17.266 13.432 1.00 7.85 105 TYR B C 1
ATOM 4146 O O . TYR B 1 84 ? 27.525 -17.815 13.060 1.00 8.74 105 TYR B O 1
ATOM 4155 N N . LEU B 1 85 ? 26.469 -16.135 14.127 1.00 8.79 106 LEU B N 1
ATOM 4156 C CA . LEU B 1 85 ? 27.725 -15.473 14.483 1.00 11.12 106 LEU B CA 1
ATOM 4157 C C . LEU B 1 85 ? 28.617 -16.360 15.379 1.00 12.18 106 LEU B C 1
ATOM 4158 O O . LEU B 1 85 ? 29.835 -16.408 15.173 1.00 11.69 106 LEU B O 1
ATOM 4163 N N . TYR B 1 86 ? 28.020 -17.065 16.345 1.00 10.25 107 TYR B N 1
ATOM 4164 C CA . TYR B 1 86 ? 28.790 -17.964 17.186 1.00 10.07 107 TYR B CA 1
ATOM 4165 C C . TYR B 1 86 ? 29.285 -19.195 16.440 1.00 9.95 107 TYR B C 1
ATOM 4166 O O . TYR B 1 86 ? 30.368 -19.666 16.720 1.00 8.90 107 TYR B O 1
ATOM 4175 N N . SER B 1 87 ? 28.506 -19.707 15.500 1.00 8.98 108 SER B N 1
ATOM 4176 C CA . SER B 1 87 ? 29.002 -20.783 14.621 1.00 12.70 108 SER B CA 1
ATOM 4177 C C . SER B 1 87 ? 30.244 -20.343 13.792 1.00 8.35 108 SER B C 1
ATOM 4178 O O . SER B 1 87 ? 31.223 -21.088 13.632 1.00 8.53 108 SER B O 1
ATOM 4181 N N . ILE B 1 88 ? 30.174 -19.150 13.232 1.00 10.34 109 ILE B N 1
ATOM 4182 C CA . ILE B 1 88 ? 31.304 -18.552 12.497 1.00 6.44 109 ILE B CA 1
ATOM 4183 C C . ILE B 1 88 ? 32.548 -18.431 13.393 1.00 8.53 109 ILE B C 1
ATOM 4184 O O . ILE B 1 88 ? 33.648 -18.832 13.008 1.00 7.16 109 ILE B O 1
ATOM 4189 N N . ILE B 1 89 ? 32.343 -17.958 14.624 1.00 8.43 110 ILE B N 1
ATOM 4190 C CA . ILE B 1 89 ? 33.436 -17.799 15.588 1.00 10.61 110 ILE B CA 1
ATOM 4191 C C . ILE B 1 89 ? 34.086 -19.134 15.892 1.00 10.16 110 ILE B C 1
ATOM 4192 O O . ILE B 1 89 ? 35.322 -19.238 15.888 1.00 11.49 110 ILE B O 1
ATOM 4197 N N . GLN B 1 90 ? 33.272 -20.177 16.086 1.00 13.06 111 GLN B N 1
ATOM 4198 C CA . GLN B 1 90 ? 33.791 -21.493 16.397 1.00 9.33 111 GLN B CA 1
ATOM 4199 C C . GLN B 1 90 ? 34.768 -21.970 15.305 1.00 10.46 111 GLN B C 1
ATOM 4200 O O . GLN B 1 90 ? 35.809 -22.525 15.574 1.00 6.36 111 GLN B O 1
ATOM 4206 N N . ASN B 1 91 ? 34.355 -21.827 14.065 1.00 9.44 112 ASN B N 1
ATOM 4207 C CA . ASN B 1 91 ? 35.162 -22.246 12.948 1.00 10.56 112 ASN B CA 1
ATOM 4208 C C . ASN B 1 91 ? 36.418 -21.341 12.750 1.00 9.53 112 ASN B C 1
ATOM 4209 O O . ASN B 1 91 ? 37.448 -21.828 12.340 1.00 9.59 112 ASN B O 1
ATOM 4214 N N . CYS B 1 92 ? 36.327 -20.043 13.063 1.00 9.37 113 CYS B N 1
ATOM 4215 C CA . CYS B 1 92 ? 37.512 -19.204 13.106 1.00 10.33 113 CYS B CA 1
ATOM 4216 C C . CYS B 1 92 ? 38.428 -19.722 14.223 1.00 10.45 113 CYS B C 1
ATOM 4217 O O . CYS B 1 92 ? 39.641 -19.796 14.028 1.00 9.52 113 CYS B O 1
ATOM 4220 N N . ASN B 1 93 ? 37.857 -20.104 15.366 1.00 8.30 114 ASN B N 1
ATOM 4221 C CA . ASN B 1 93 ? 38.678 -20.614 16.455 1.00 6.94 114 ASN B CA 1
ATOM 4222 C C . ASN B 1 93 ? 39.393 -21.894 16.065 1.00 6.55 114 ASN B C 1
ATOM 4223 O O . ASN B 1 93 ? 40.557 -22.078 16.391 1.00 7.35 114 ASN B O 1
ATOM 4228 N N . LEU B 1 94 ? 38.688 -22.799 15.404 1.00 10.09 115 LEU B N 1
ATOM 4229 C CA . LEU B 1 94 ? 39.276 -24.051 14.955 1.00 7.81 115 LEU B CA 1
ATOM 4230 C C . LEU B 1 94 ? 40.502 -23.751 14.076 1.00 8.56 115 LEU B C 1
ATOM 4231 O O . LEU B 1 94 ? 41.562 -24.381 14.205 1.00 9.57 115 LEU B O 1
ATOM 4236 N N . ILE B 1 95 ? 40.368 -22.765 13.202 1.00 8.51 116 ILE B N 1
ATOM 4237 C CA . ILE B 1 95 ? 41.486 -22.397 12.320 1.00 7.69 116 ILE B CA 1
ATOM 4238 C C . ILE B 1 95 ? 42.621 -21.825 13.160 1.00 8.30 116 ILE B C 1
ATOM 4239 O O . ILE B 1 95 ? 43.773 -22.198 13.017 1.00 7.44 116 ILE B O 1
ATOM 4244 N N . LEU B 1 96 ? 42.289 -20.912 14.060 1.00 6.52 117 LEU B N 1
ATOM 4245 C CA . LEU B 1 96 ? 43.326 -20.166 14.764 1.00 7.56 117 LEU B CA 1
ATOM 4246 C C . LEU B 1 96 ? 44.038 -20.986 15.825 1.00 10.12 117 LEU B C 1
ATOM 4247 O O . LEU B 1 96 ? 45.181 -20.699 16.145 1.00 7.76 117 LEU B O 1
ATOM 4260 N N . ASN B 1 98 ? 44.976 -23.982 15.204 1.00 15.67 119 ASN B N 1
ATOM 4261 C CA . ASN B 1 98 ? 45.731 -24.998 14.464 1.00 14.86 119 ASN B CA 1
ATOM 4262 C C . ASN B 1 98 ? 46.761 -24.439 13.433 1.00 16.24 119 ASN B C 1
ATOM 4263 O O . ASN B 1 98 ? 47.798 -25.072 13.163 1.00 14.40 119 ASN B O 1
ATOM 4268 N N . VAL B 1 99 ? 46.464 -23.273 12.869 1.00 14.26 120 VAL B N 1
ATOM 4269 C CA . VAL B 1 99 ? 47.219 -22.736 11.737 1.00 14.17 120 VAL B CA 1
ATOM 4270 C C . VAL B 1 99 ? 48.719 -22.520 12.020 1.00 15.77 120 VAL B C 1
ATOM 4271 O O . VAL B 1 99 ? 49.549 -22.770 11.157 1.00 17.03 120 VAL B O 1
ATOM 4275 N N . ASP B 1 100 ? 49.056 -22.068 13.224 1.00 15.37 121 ASP B N 1
ATOM 4276 C CA . ASP B 1 100 ? 50.450 -21.780 13.577 1.00 16.43 121 ASP B CA 1
ATOM 4277 C C . ASP B 1 100 ? 51.231 -23.039 13.921 1.00 19.70 121 ASP B C 1
ATOM 4278 O O . ASP B 1 100 ? 52.434 -22.962 14.086 1.00 19.64 121 ASP B O 1
ATOM 4283 N N . LYS B 1 101 ? 50.537 -24.168 14.077 1.00 21.67 122 LYS B N 1
ATOM 4284 C CA . LYS B 1 101 ? 51.164 -25.452 14.383 1.00 22.09 122 LYS B CA 1
ATOM 4285 C C . LYS B 1 101 ? 51.488 -26.213 13.122 1.00 21.20 122 LYS B C 1
ATOM 4286 O O . LYS B 1 101 ? 52.235 -27.187 13.163 1.00 23.94 122 LYS B O 1
ATOM 4292 N N . LEU B 1 102 ? 50.909 -25.820 12.001 1.00 18.90 123 LEU B N 1
ATOM 4293 C CA . LEU B 1 102 ? 51.180 -26.527 10.755 1.00 19.05 123 LEU B CA 1
ATOM 4294 C C . LEU B 1 102 ? 52.625 -26.282 10.253 1.00 21.46 123 LEU B C 1
ATOM 4295 O O . LEU B 1 102 ? 53.087 -25.128 10.153 1.00 20.65 123 LEU B O 1
ATOM 4300 N N . SER B 1 103 ? 53.365 -27.353 9.954 1.00 22.21 124 SER B N 1
ATOM 4301 C CA A SER B 1 103 ? 54.701 -27.220 9.360 0.40 21.23 124 SER B CA 1
ATOM 4302 C CA B SER B 1 103 ? 54.704 -27.152 9.400 0.60 20.48 124 SER B CA 1
ATOM 4303 C C . SER B 1 103 ? 54.539 -26.668 7.949 1.00 20.67 124 SER B C 1
ATOM 4304 O O . SER B 1 103 ? 53.754 -27.232 7.168 1.00 20.70 124 SER B O 1
ATOM 4309 N N . ILE B 1 104 ? 55.232 -25.566 7.614 1.00 18.06 125 ILE B N 1
ATOM 4310 C CA . ILE B 1 104 ? 55.114 -24.988 6.261 1.00 16.51 125 ILE B CA 1
ATOM 4311 C C . ILE B 1 104 ? 56.456 -24.577 5.679 1.00 14.60 125 ILE B C 1
ATOM 4312 O O . ILE B 1 104 ? 57.386 -24.185 6.399 1.00 17.07 125 ILE B O 1
ATOM 4317 N N . ASP B 1 105 ? 56.540 -24.620 4.360 1.00 15.02 126 ASP B N 1
ATOM 4318 C CA . ASP B 1 105 ? 57.703 -24.070 3.656 1.00 14.38 126 ASP B CA 1
ATOM 4319 C C . ASP B 1 105 ? 57.700 -22.557 3.579 1.00 13.88 126 ASP B C 1
ATOM 4320 O O . ASP B 1 105 ? 56.642 -21.926 3.651 1.00 14.01 126 ASP B O 1
ATOM 4325 N N . GLU B 1 106 ? 58.882 -21.968 3.429 1.00 14.85 127 GLU B N 1
ATOM 4326 C CA . GLU B 1 106 ? 59.006 -20.511 3.418 1.00 16.44 127 GLU B CA 1
ATOM 4327 C C . GLU B 1 106 ? 58.134 -19.874 2.352 1.00 17.74 127 GLU B C 1
ATOM 4328 O O . GLU B 1 106 ? 57.512 -18.843 2.606 1.00 19.68 127 GLU B O 1
ATOM 4334 N N . ASP B 1 107 ? 58.079 -20.453 1.158 1.00 18.39 128 ASP B N 1
ATOM 4335 C CA . ASP B 1 107 ? 57.250 -19.839 0.118 1.00 21.03 128 ASP B CA 1
ATOM 4336 C C . ASP B 1 107 ? 55.723 -20.023 0.327 1.00 19.43 128 ASP B C 1
ATOM 4337 O O . ASP B 1 107 ? 54.949 -19.545 -0.486 1.00 19.53 128 ASP B O 1
ATOM 4342 N N . GLU B 1 108 ? 55.315 -20.707 1.401 1.00 17.62 129 GLU B N 1
ATOM 4343 C CA . GLU B 1 108 ? 53.900 -20.793 1.794 1.00 17.23 129 GLU B CA 1
ATOM 4344 C C . GLU B 1 108 ? 53.495 -19.763 2.836 1.00 15.21 129 GLU B C 1
ATOM 4345 O O . GLU B 1 108 ? 52.325 -19.716 3.244 1.00 15.08 129 GLU B O 1
ATOM 4351 N N . THR B 1 109 ? 54.438 -18.936 3.272 1.00 15.93 130 THR B N 1
ATOM 4352 C CA . THR B 1 109 ? 54.216 -18.114 4.455 1.00 16.74 130 THR B CA 1
ATOM 4353 C C . THR B 1 109 ? 53.164 -17.059 4.185 1.00 15.00 130 THR B C 1
ATOM 4354 O O . THR B 1 109 ? 52.288 -16.809 5.015 1.00 15.18 130 THR B O 1
ATOM 4358 N N . GLU B 1 110 ? 53.244 -16.460 3.009 1.00 14.11 131 GLU B N 1
ATOM 4359 C CA . GLU B 1 110 ? 52.321 -15.393 2.636 1.00 14.46 131 GLU B CA 1
ATOM 4360 C C . GLU B 1 110 ? 50.889 -15.921 2.565 1.00 14.03 131 GLU B C 1
ATOM 4361 O O . GLU B 1 110 ? 49.945 -15.280 3.054 1.00 12.74 131 GLU B O 1
ATOM 4367 N N . TYR B 1 111 ? 50.744 -17.089 1.948 1.00 11.10 132 TYR B N 1
ATOM 4368 C CA . TYR B 1 111 ? 49.468 -17.784 1.868 1.00 12.52 132 TYR B CA 1
ATOM 4369 C C . TYR B 1 111 ? 48.917 -18.131 3.255 1.00 11.70 132 TYR B C 1
ATOM 4370 O O . TYR B 1 111 ? 47.753 -17.842 3.570 1.00 10.58 132 TYR B O 1
ATOM 4379 N N . LYS B 1 112 ? 49.760 -18.728 4.094 1.00 10.92 133 LYS B N 1
ATOM 4380 C CA . LYS B 1 112 ? 49.357 -19.098 5.472 1.00 11.38 133 LYS B CA 1
ATOM 4381 C C . LYS B 1 112 ? 48.933 -17.893 6.303 1.00 7.13 133 LYS B C 1
ATOM 4382 O O . LYS B 1 112 ? 47.921 -17.948 7.005 1.00 8.81 133 LYS B O 1
ATOM 4388 N N . ASN B 1 113 ? 49.732 -16.827 6.238 1.00 7.88 134 ASN B N 1
ATOM 4389 C CA . ASN B 1 113 ? 49.427 -15.581 6.927 1.00 7.82 134 ASN B CA 1
ATOM 4390 C C . ASN B 1 113 ? 48.055 -15.012 6.466 1.00 7.93 134 ASN B C 1
ATOM 4391 O O . ASN B 1 113 ? 47.231 -14.601 7.283 1.00 6.64 134 ASN B O 1
ATOM 4396 N N . ASP B 1 114 ? 47.798 -15.040 5.169 1.00 6.83 135 ASP B N 1
ATOM 4397 C CA . ASP B 1 114 ? 46.529 -14.541 4.663 1.00 6.49 135 ASP B CA 1
ATOM 4398 C C . ASP B 1 114 ? 45.341 -15.399 5.157 1.00 6.43 135 ASP B C 1
ATOM 4399 O O . ASP B 1 114 ? 44.306 -14.864 5.548 1.00 4.57 135 ASP B O 1
ATOM 4404 N N . LEU B 1 115 ? 45.494 -16.721 5.185 1.00 8.77 136 LEU B N 1
ATOM 4405 C CA . LEU B 1 115 ? 44.445 -17.594 5.742 1.00 8.24 136 LEU B CA 1
ATOM 4406 C C . LEU B 1 115 ? 44.173 -17.308 7.230 1.00 9.68 136 LEU B C 1
ATOM 4407 O O . LEU B 1 115 ? 43.020 -17.208 7.668 1.00 10.17 136 LEU B O 1
ATOM 4412 N N . LYS B 1 116 ? 45.239 -17.159 8.002 1.00 10.00 137 LYS B N 1
ATOM 4413 C CA . LYS B 1 116 ? 45.128 -16.785 9.411 1.00 9.01 137 LYS B CA 1
ATOM 4414 C C . LYS B 1 116 ? 44.450 -15.413 9.528 1.00 8.97 137 LYS B C 1
ATOM 4415 O O . LYS B 1 116 ? 43.530 -15.200 10.344 1.00 10.37 137 LYS B O 1
ATOM 4421 N N . GLY B 1 117 ? 44.894 -14.480 8.707 1.00 6.97 138 GLY B N 1
ATOM 4422 C CA . GLY B 1 117 ? 44.285 -13.117 8.694 1.00 7.63 138 GLY B CA 1
ATOM 4423 C C . GLY B 1 117 ? 42.787 -13.087 8.389 1.00 8.42 138 GLY B C 1
ATOM 4424 O O . GLY B 1 117 ? 42.036 -12.305 8.965 1.00 6.92 138 GLY B O 1
ATOM 4425 N N . GLN B 1 118 ? 42.345 -13.929 7.451 1.00 8.73 139 GLN B N 1
ATOM 4426 C CA . GLN B 1 118 ? 40.945 -14.049 7.194 1.00 10.10 139 GLN B CA 1
ATOM 4427 C C . GLN B 1 118 ? 40.187 -14.564 8.448 1.00 9.99 139 GLN B C 1
ATOM 4428 O O . GLN B 1 118 ? 39.129 -14.033 8.772 1.00 6.88 139 GLN B O 1
ATOM 4434 N N . ALA B 1 119 ? 40.742 -15.558 9.145 1.00 9.53 140 ALA B N 1
ATOM 4435 C CA . ALA B 1 119 ? 40.087 -16.097 10.349 1.00 11.82 140 ALA B CA 1
ATOM 4436 C C . ALA B 1 119 ? 39.991 -15.014 11.403 1.00 10.05 140 ALA B C 1
ATOM 4437 O O . ALA B 1 119 ? 38.960 -14.851 12.035 1.00 6.68 140 ALA B O 1
ATOM 4439 N N . LEU B 1 120 ? 41.060 -14.254 11.569 1.00 11.83 141 LEU B N 1
ATOM 4440 C CA . LEU B 1 120 ? 41.085 -13.196 12.571 1.00 9.66 141 LEU B CA 1
ATOM 4441 C C . LEU B 1 120 ? 40.107 -12.053 12.218 1.00 7.18 141 LEU B C 1
ATOM 4442 O O . LEU B 1 120 ? 39.379 -11.572 13.064 1.00 8.01 141 LEU B O 1
ATOM 4447 N N . ALA B 1 121 ? 40.103 -11.614 10.976 1.00 7.51 142 ALA B N 1
ATOM 4448 C CA . ALA B 1 121 ? 39.237 -10.498 10.573 1.00 8.95 142 ALA B CA 1
ATOM 4449 C C . ALA B 1 121 ? 37.764 -10.898 10.758 1.00 9.19 142 ALA B C 1
ATOM 4450 O O . ALA B 1 121 ? 36.939 -10.093 11.222 1.00 7.42 142 ALA B O 1
ATOM 4452 N N . ILE B 1 122 ? 37.448 -12.145 10.387 1.00 6.74 143 ILE B N 1
ATOM 4453 C CA . ILE B 1 122 ? 36.096 -12.647 10.435 1.00 8.29 143 ILE B CA 1
ATOM 4454 C C . ILE B 1 122 ? 35.667 -12.804 11.903 1.00 9.49 143 ILE B C 1
ATOM 4455 O O . ILE B 1 122 ? 34.556 -12.454 12.257 1.00 8.91 143 ILE B O 1
ATOM 4460 N N . ARG B 1 123 ? 36.550 -13.303 12.759 1.00 9.02 144 ARG B N 1
ATOM 4461 C CA . ARG B 1 123 ? 36.234 -13.350 14.171 1.00 11.00 144 ARG B CA 1
ATOM 4462 C C . ARG B 1 123 ? 36.020 -11.946 14.769 1.00 9.84 144 ARG B C 1
ATOM 4463 O O . ARG B 1 123 ? 35.093 -11.751 15.599 1.00 7.40 144 ARG B O 1
ATOM 4471 N N . GLY B 1 124 ? 36.817 -10.948 14.339 1.00 8.73 145 GLY B N 1
ATOM 4472 C CA . GLY B 1 124 ? 36.623 -9.577 14.844 1.00 8.64 145 GLY B CA 1
ATOM 4473 C C . GLY B 1 124 ? 35.256 -9.049 14.391 1.00 10.20 145 GLY B C 1
ATOM 4474 O O . GLY B 1 124 ? 34.493 -8.467 15.184 1.00 9.05 145 GLY B O 1
ATOM 4483 N N . ALA B 1 126 ? 32.528 -10.773 13.453 1.00 9.79 147 ALA B N 1
ATOM 4484 C CA . ALA B 1 126 ? 31.449 -11.541 14.036 1.00 13.09 147 ALA B CA 1
ATOM 4485 C C . ALA B 1 126 ? 31.214 -11.080 15.480 1.00 11.99 147 ALA B C 1
ATOM 4486 O O . ALA B 1 126 ? 30.063 -10.832 15.870 1.00 14.63 147 ALA B O 1
ATOM 4488 N N . LEU B 1 127 ? 32.286 -10.918 16.253 1.00 10.88 148 LEU B N 1
ATOM 4489 C CA . LEU B 1 127 ? 32.147 -10.476 17.642 1.00 9.81 148 LEU B CA 1
ATOM 4490 C C . LEU B 1 127 ? 31.642 -9.030 17.722 1.00 10.71 148 LEU B C 1
ATOM 4491 O O . LEU B 1 127 ? 30.916 -8.684 18.680 1.00 5.93 148 LEU B O 1
ATOM 4496 N N . PHE B 1 128 ? 32.082 -8.198 16.771 1.00 8.10 149 PHE B N 1
ATOM 4497 C CA . PHE B 1 128 ? 31.604 -6.814 16.672 1.00 9.52 149 PHE B CA 1
ATOM 4498 C C . PHE B 1 128 ? 30.097 -6.757 16.444 1.00 9.40 149 PHE B C 1
ATOM 4499 O O . PHE B 1 128 ? 29.377 -6.021 17.095 1.00 8.32 149 PHE B O 1
ATOM 4507 N N . ASP B 1 129 ? 29.623 -7.510 15.471 1.00 11.53 150 ASP B N 1
ATOM 4508 C CA . ASP B 1 129 ? 28.207 -7.566 15.266 1.00 11.83 150 ASP B CA 1
ATOM 4509 C C . ASP B 1 129 ? 27.457 -8.068 16.505 1.00 8.48 150 ASP B C 1
ATOM 4510 O O . ASP B 1 129 ? 26.438 -7.481 16.881 1.00 10.65 150 ASP B O 1
ATOM 4515 N N . LEU B 1 130 ? 27.935 -9.127 17.152 1.00 5.66 151 LEU B N 1
ATOM 4516 C CA . LEU B 1 130 ? 27.266 -9.571 18.396 1.00 9.44 151 LEU B CA 1
ATOM 4517 C C . LEU B 1 130 ? 27.235 -8.465 19.459 1.00 7.85 151 LEU B C 1
ATOM 4518 O O . LEU B 1 130 ? 26.235 -8.291 20.223 1.00 11.49 151 LEU B O 1
ATOM 4523 N N . THR B 1 131 ? 28.314 -7.694 19.522 1.00 9.49 152 THR B N 1
ATOM 4524 C CA . THR B 1 131 ? 28.483 -6.717 20.615 1.00 7.85 152 THR B CA 1
ATOM 4525 C C . THR B 1 131 ? 27.516 -5.564 20.347 1.00 7.40 152 THR B C 1
ATOM 4526 O O . THR B 1 131 ? 26.812 -5.077 21.220 1.00 10.65 152 THR B O 1
ATOM 4530 N N . ARG B 1 132 ? 27.401 -5.165 19.100 1.00 9.32 153 ARG B N 1
ATOM 4531 C CA . ARG B 1 132 ? 26.528 -4.023 18.833 1.00 10.96 153 ARG B CA 1
ATOM 4532 C C . ARG B 1 132 ? 25.028 -4.367 18.769 1.00 10.85 153 ARG B C 1
ATOM 4533 O O . ARG B 1 132 ? 24.195 -3.496 19.025 1.00 9.45 153 ARG B O 1
ATOM 4541 N N . ILE B 1 133 ? 24.699 -5.616 18.449 1.00 7.62 154 ILE B N 1
ATOM 4542 C CA . ILE B 1 133 ? 23.310 -6.059 18.413 1.00 8.34 154 ILE B CA 1
ATOM 4543 C C . ILE B 1 133 ? 22.781 -6.302 19.849 1.00 8.25 154 ILE B C 1
ATOM 4544 O O . ILE B 1 133 ? 21.641 -5.913 20.178 1.00 12.54 154 ILE B O 1
ATOM 4549 N N . PHE B 1 134 ? 23.601 -6.925 20.691 1.00 8.80 155 PHE B N 1
ATOM 4550 C CA . PHE B 1 134 ? 23.179 -7.360 22.041 1.00 9.40 155 PHE B CA 1
ATOM 4551 C C . PHE B 1 134 ? 23.683 -6.519 23.214 1.00 9.19 155 PHE B C 1
ATOM 4552 O O . PHE B 1 134 ? 23.314 -6.773 24.364 1.00 9.64 155 PHE B O 1
ATOM 4560 N N . GLY B 1 135 ? 24.495 -5.513 22.931 1.00 9.34 156 GLY B N 1
ATOM 4561 C CA . GLY B 1 135 ? 25.135 -4.677 23.968 1.00 7.93 156 GLY B CA 1
ATOM 4562 C C . GLY B 1 135 ? 25.032 -3.170 23.684 1.00 8.11 156 GLY B C 1
ATOM 4563 O O . GLY B 1 135 ? 25.162 -2.719 22.544 1.00 9.86 156 GLY B O 1
ATOM 4564 N N . TYR B 1 136 ? 24.837 -2.378 24.725 1.00 8.27 157 TYR B N 1
ATOM 4565 C CA . TYR B 1 136 ? 24.746 -0.906 24.580 1.00 8.93 157 TYR B CA 1
ATOM 4566 C C . TYR B 1 136 ? 26.035 -0.384 23.961 1.00 10.35 157 TYR B C 1
ATOM 4567 O O . TYR B 1 136 ? 27.116 -0.963 24.194 1.00 7.94 157 TYR B O 1
ATOM 4576 N N . PRO B 1 137 ? 25.931 0.683 23.161 1.00 8.53 158 PRO B N 1
ATOM 4577 C CA . PRO B 1 137 ? 27.118 1.261 22.494 1.00 10.38 158 PRO B CA 1
ATOM 4578 C C . PRO B 1 137 ? 28.216 1.638 23.461 1.00 10.12 158 PRO B C 1
ATOM 4579 O O . PRO B 1 137 ? 27.975 2.084 24.594 1.00 7.93 158 PRO B O 1
ATOM 4583 N N . TYR B 1 138 ? 29.441 1.378 23.019 1.00 10.81 159 TYR B N 1
ATOM 4584 C CA . TYR B 1 138 ? 30.609 1.616 23.831 1.00 8.12 159 TYR B CA 1
ATOM 4585 C C . TYR B 1 138 ? 30.553 3.002 24.530 1.00 9.32 159 TYR B C 1
ATOM 4586 O O . TYR B 1 138 ? 30.734 3.099 25.756 1.00 11.19 159 TYR B O 1
ATOM 4595 N N . LEU B 1 139 ? 30.241 4.051 23.766 1.00 9.27 160 LEU B N 1
ATOM 4596 C CA . LEU B 1 139 ? 30.364 5.407 24.295 1.00 8.73 160 LEU B CA 1
ATOM 4597 C C . LEU B 1 139 ? 29.272 5.776 25.288 1.00 11.26 160 LEU B C 1
ATOM 4598 O O . LEU B 1 139 ? 29.418 6.776 25.968 1.00 9.20 160 LEU B O 1
ATOM 4603 N N . LYS B 1 140 ? 28.231 4.954 25.449 1.00 13.15 161 LYS B N 1
ATOM 4604 C CA . LYS B 1 140 ? 27.263 5.206 26.533 1.00 10.56 161 LYS B CA 1
ATOM 4605 C C . LYS B 1 140 ? 27.990 5.263 27.873 1.00 11.11 161 LYS B C 1
ATOM 4606 O O . LYS B 1 140 ? 27.703 6.104 28.695 1.00 8.01 161 LYS B O 1
ATOM 4612 N N . ASP B 1 141 ? 28.945 4.364 28.079 1.00 8.69 162 ASP B N 1
ATOM 4613 C CA . ASP B 1 141 ? 29.530 4.184 29.414 1.00 11.50 162 ASP B CA 1
ATOM 4614 C C . ASP B 1 141 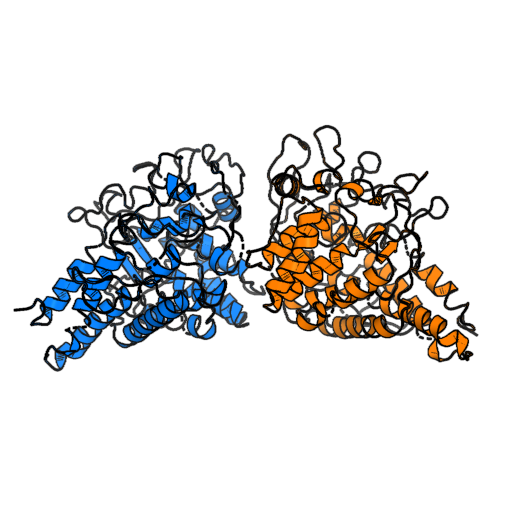? 30.949 3.604 29.349 1.00 11.07 162 ASP B C 1
ATOM 4615 O O . ASP B 1 141 ? 31.402 2.916 30.262 1.00 8.35 162 ASP B O 1
ATOM 4620 N N . ASN B 1 142 ? 31.635 3.918 28.264 1.00 10.83 163 ASN B N 1
ATOM 4621 C CA . ASN B 1 142 ? 32.925 3.340 27.944 1.00 13.60 163 ASN B CA 1
ATOM 4622 C C . ASN B 1 142 ? 32.937 1.830 28.046 1.00 13.28 163 ASN B C 1
ATOM 4623 O O . ASN B 1 142 ? 33.830 1.260 28.656 1.00 10.12 163 ASN B O 1
ATOM 4628 N N . GLY B 1 143 ? 31.924 1.187 27.474 1.00 7.43 164 GLY B N 1
ATOM 4629 C CA . GLY B 1 143 ? 31.884 -0.272 27.469 1.00 10.04 164 GLY B CA 1
ATOM 4630 C C . GLY B 1 143 ? 31.709 -0.982 28.805 1.00 9.74 164 GLY B C 1
ATOM 4631 O O . GLY B 1 143 ? 32.081 -2.176 28.942 1.00 10.55 164 GLY B O 1
ATOM 4632 N N . ALA B 1 144 ? 31.164 -0.287 29.802 1.00 6.46 165 ALA B N 1
ATOM 4633 C CA . ALA B 1 144 ? 30.931 -0.910 31.102 1.00 9.60 165 ALA B CA 1
ATOM 4634 C C . ALA B 1 144 ? 29.731 -1.859 31.043 1.00 11.65 165 ALA B C 1
ATOM 4635 O O . ALA B 1 144 ? 29.615 -2.708 31.892 1.00 8.93 165 ALA B O 1
ATOM 4637 N N . SER B 1 145 ? 28.818 -1.674 30.084 1.00 8.93 166 SER B N 1
ATOM 4638 C CA . SER B 1 145 ? 27.624 -2.543 29.938 1.00 10.53 166 SER B CA 1
ATOM 4639 C C . SER B 1 145 ? 28.012 -3.957 29.506 1.00 8.72 166 SER B C 1
ATOM 4640 O O . SER B 1 145 ? 29.143 -4.196 29.123 1.00 13.47 166 SER B O 1
ATOM 4643 N N . LEU B 1 146 ? 27.071 -4.889 29.545 1.00 9.53 167 LEU B N 1
ATOM 4644 C CA . LEU B 1 146 ? 27.353 -6.249 29.136 1.00 11.83 167 LEU B CA 1
ATOM 4645 C C . LEU B 1 146 ? 27.374 -6.374 27.614 1.00 7.90 167 LEU B C 1
ATOM 4646 O O . LEU B 1 146 ? 26.476 -5.886 26.932 1.00 7.04 167 LEU B O 1
ATOM 4651 N N . GLY B 1 147 ? 28.395 -7.047 27.106 1.00 9.42 168 GLY B N 1
ATOM 4652 C CA . GLY B 1 147 ? 28.460 -7.402 25.680 1.00 10.16 168 GLY B CA 1
ATOM 4653 C C . GLY B 1 147 ? 27.932 -8.811 25.552 1.00 10.51 168 GLY B C 1
ATOM 4654 O O . GLY B 1 147 ? 26.812 -9.103 25.958 1.00 9.15 168 GLY B O 1
ATOM 4655 N N . VAL B 1 148 ? 28.769 -9.691 25.013 1.00 8.79 169 VAL B N 1
ATOM 4656 C CA . VAL B 1 148 ? 28.437 -11.083 24.864 1.00 6.13 169 VAL B CA 1
ATOM 4657 C C . VAL B 1 148 ? 29.622 -11.918 25.384 1.00 8.00 169 VAL B C 1
ATOM 4658 O O . VAL B 1 148 ? 30.699 -11.353 25.679 1.00 9.68 169 VAL B O 1
ATOM 4662 N N . PRO B 1 149 ? 29.452 -13.260 25.492 1.00 9.97 170 PRO B N 1
ATOM 4663 C CA . PRO B 1 149 ? 30.568 -14.097 25.890 1.00 12.69 170 PRO B CA 1
ATOM 4664 C C . PRO B 1 149 ? 31.675 -14.063 24.842 1.00 11.44 170 PRO B C 1
ATOM 4665 O O . PRO B 1 149 ? 31.391 -14.207 23.659 1.00 12.28 170 PRO B O 1
ATOM 4669 N N . ILE B 1 150 ? 32.906 -13.848 25.288 1.00 11.26 171 ILE B N 1
ATOM 4670 C CA . ILE B 1 150 ? 34.076 -14.002 24.447 1.00 11.30 171 ILE B CA 1
ATOM 4671 C C . ILE B 1 150 ? 34.449 -15.475 24.401 1.00 10.65 171 ILE B C 1
ATOM 4672 O O . ILE B 1 150 ? 34.761 -16.069 25.418 1.00 12.56 171 ILE B O 1
ATOM 4677 N N . VAL B 1 151 ? 34.416 -16.057 23.203 1.00 11.43 172 VAL B N 1
ATOM 4678 C CA . VAL B 1 151 ? 34.720 -17.467 23.006 1.00 10.44 172 VAL B CA 1
ATOM 4679 C C . VAL B 1 151 ? 35.881 -17.607 22.007 1.00 10.82 172 VAL B C 1
ATOM 4680 O O . VAL B 1 151 ? 35.723 -17.311 20.858 1.00 11.99 172 VAL B O 1
ATOM 4684 N N . LYS B 1 152 ? 37.030 -18.085 22.466 1.00 12.14 173 LYS B N 1
ATOM 4685 C CA . LYS B 1 152 ? 38.216 -18.209 21.576 1.00 14.23 173 LYS B CA 1
ATOM 4686 C C . LYS B 1 152 ? 38.701 -19.648 21.358 1.00 14.32 173 LYS B C 1
ATOM 4687 O O . LYS B 1 152 ? 39.674 -19.894 20.645 1.00 12.87 173 LYS B O 1
ATOM 4693 N N . GLU B 1 153 ? 38.005 -20.591 21.976 1.00 15.25 174 GLU B N 1
ATOM 4694 C CA . GLU B 1 153 ? 38.318 -22.014 21.839 1.00 13.31 174 GLU B CA 1
ATOM 4695 C C . GLU B 1 153 ? 37.070 -22.717 21.361 1.00 12.88 174 GLU B C 1
ATOM 4696 O O . GLU B 1 153 ? 36.125 -22.050 20.890 1.00 9.23 174 GLU B O 1
ATOM 4702 N N . LEU B 1 154 ? 37.065 -24.046 21.447 1.00 14.09 175 LEU B N 1
ATOM 4703 C CA . LEU B 1 154 ? 35.959 -24.854 20.904 1.00 13.46 175 LEU B CA 1
ATOM 4704 C C . LEU B 1 154 ? 34.976 -25.187 22.001 1.00 14.35 175 LEU B C 1
ATOM 4705 O O . LEU B 1 154 ? 35.349 -25.683 23.044 1.00 14.87 175 LEU B O 1
ATOM 4710 N N . SER B 1 155 ? 33.716 -24.858 21.777 1.00 13.04 176 SER B N 1
ATOM 4711 C CA . SER B 1 155 ? 32.664 -25.125 22.743 1.00 13.24 176 SER B CA 1
ATOM 4712 C C . SER B 1 155 ? 32.350 -26.619 22.852 1.00 11.27 176 SER B C 1
ATOM 4713 O O . SER B 1 155 ? 32.515 -27.369 21.906 1.00 10.33 176 SER B O 1
ATOM 4716 N N . THR B 1 156 ? 31.893 -27.015 24.035 1.00 8.37 177 THR B N 1
ATOM 4717 C CA . THR B 1 156 ? 31.341 -28.334 24.267 1.00 8.97 177 THR B CA 1
ATOM 4718 C C . THR B 1 156 ? 30.096 -28.155 25.080 1.00 9.98 177 THR B C 1
ATOM 4719 O O . THR B 1 156 ? 29.743 -27.039 25.431 1.00 7.94 177 THR B O 1
ATOM 4723 N N . ILE B 1 157 ? 29.462 -29.271 25.422 1.00 10.98 178 ILE B N 1
ATOM 4724 C CA . ILE B 1 157 ? 28.247 -29.217 26.237 1.00 11.23 178 ILE B CA 1
ATOM 4725 C C . ILE B 1 157 ? 28.537 -28.703 27.657 1.00 10.07 178 ILE B C 1
ATOM 4726 O O . ILE B 1 157 ? 27.628 -28.306 28.372 1.00 14.70 178 ILE B O 1
ATOM 4731 N N . ASP B 1 158 ? 29.810 -28.674 28.051 1.00 7.89 179 ASP B N 1
ATOM 4732 C CA . ASP B 1 158 ? 30.198 -28.166 29.365 1.00 8.29 179 ASP B CA 1
ATOM 4733 C C . ASP B 1 158 ? 30.341 -26.610 29.397 1.00 11.31 179 ASP B C 1
ATOM 4734 O O . ASP B 1 158 ? 30.376 -26.011 30.468 1.00 14.29 179 ASP B O 1
ATOM 4739 N N . SER B 1 159 ? 30.354 -25.968 28.234 1.00 11.22 180 SER B N 1
ATOM 4740 C CA . SER B 1 159 ? 30.597 -24.513 28.134 1.00 12.28 180 SER B CA 1
ATOM 4741 C C . SER B 1 159 ? 29.371 -23.675 28.466 1.00 12.37 180 SER B C 1
ATOM 4742 O O . SER B 1 159 ? 28.386 -23.673 27.698 1.00 13.70 180 SER B O 1
ATOM 4745 N N . LYS B 1 160 ? 29.497 -22.901 29.544 1.00 8.77 181 LYS B N 1
ATOM 4746 C CA . LYS B 1 160 ? 28.439 -22.065 30.059 1.00 10.07 181 LYS B CA 1
ATOM 4747 C C . LYS B 1 160 ? 29.044 -20.684 30.394 1.00 11.82 181 LYS B C 1
ATOM 4748 O O . LYS B 1 160 ? 29.086 -20.286 31.563 1.00 12.29 181 LYS B O 1
ATOM 4754 N N . PRO B 1 161 ? 29.546 -19.961 29.374 1.00 14.51 182 PRO B N 1
ATOM 4755 C CA . PRO B 1 161 ? 30.201 -18.677 29.640 1.00 13.10 182 PRO B CA 1
ATOM 4756 C C . PRO B 1 161 ? 29.229 -17.562 30.012 1.00 12.45 182 PRO B C 1
ATOM 4757 O O . PRO B 1 161 ? 28.118 -17.527 29.507 1.00 12.75 182 PRO B O 1
ATOM 4761 N N . ALA B 1 162 ? 29.659 -16.680 30.904 1.00 10.36 183 ALA B N 1
ATOM 4762 C CA . ALA B 1 162 ? 28.933 -15.456 31.227 1.00 9.16 183 ALA B CA 1
ATOM 4763 C C . ALA B 1 162 ? 29.254 -14.408 30.176 1.00 9.87 183 ALA B C 1
ATOM 4764 O O . ALA B 1 162 ? 30.236 -14.495 29.460 1.00 10.56 183 ALA B O 1
ATOM 4766 N N . ARG B 1 163 ? 28.416 -13.397 30.083 1.00 9.33 184 ARG B N 1
ATOM 4767 C CA . ARG B 1 163 ? 28.676 -12.290 29.201 1.00 10.05 184 ARG B CA 1
ATOM 4768 C C . ARG B 1 163 ? 29.889 -11.493 29.683 1.00 11.09 184 ARG B C 1
ATOM 4769 O O . ARG B 1 163 ? 30.016 -11.219 30.876 1.00 8.49 184 ARG B O 1
ATOM 4777 N N . ASN B 1 164 ? 30.804 -11.202 28.753 1.00 11.22 185 ASN B N 1
ATOM 4778 C CA . ASN B 1 164 ? 31.853 -10.203 28.988 1.00 12.38 185 ASN B CA 1
ATOM 4779 C C . ASN B 1 164 ? 31.311 -8.764 28.821 1.00 10.66 185 ASN B C 1
ATOM 4780 O O . ASN B 1 164 ? 30.250 -8.587 28.273 1.00 10.64 185 ASN B O 1
ATOM 4785 N N . THR B 1 165 ? 32.051 -7.759 29.277 1.00 7.47 186 THR B N 1
ATOM 4786 C CA . THR B 1 165 ? 31.617 -6.392 29.121 1.00 7.23 186 THR B CA 1
ATOM 4787 C C . THR B 1 165 ? 31.836 -6.013 27.655 1.00 9.66 186 THR B C 1
ATOM 4788 O O . THR B 1 165 ? 32.650 -6.591 26.950 1.00 8.10 186 THR B O 1
ATOM 4792 N N . VAL B 1 166 ? 31.095 -5.019 27.208 1.00 8.20 187 VAL B N 1
ATOM 4793 C CA . VAL B 1 166 ? 31.335 -4.421 25.925 1.00 5.46 187 VAL B CA 1
ATOM 4794 C C . VAL B 1 166 ? 32.819 -3.996 25.764 1.00 9.21 187 VAL B C 1
ATOM 4795 O O . VAL B 1 166 ? 33.422 -4.255 24.703 1.00 10.55 187 VAL B O 1
ATOM 4799 N N . ALA B 1 167 ? 33.407 -3.354 26.801 1.00 7.93 188 ALA B N 1
ATOM 4800 C CA . ALA B 1 167 ? 34.829 -2.949 26.756 1.00 9.62 188 ALA B CA 1
ATOM 4801 C C . ALA B 1 167 ? 35.750 -4.176 26.505 1.00 9.78 188 ALA B C 1
ATOM 4802 O O . ALA B 1 167 ? 36.639 -4.158 25.653 1.00 11.16 188 ALA B O 1
ATOM 4804 N N . GLU B 1 168 ? 35.489 -5.263 27.214 1.00 10.35 189 GLU B N 1
ATOM 4805 C CA . GLU B 1 168 ? 36.240 -6.533 26.997 1.00 11.97 189 GLU B CA 1
ATOM 4806 C C . GLU B 1 168 ? 36.090 -7.072 25.574 1.00 9.81 189 GLU B C 1
ATOM 4807 O O . GLU B 1 168 ? 37.073 -7.542 24.995 1.00 11.82 189 GLU B O 1
ATOM 4813 N N . CYS B 1 169 ? 34.873 -7.004 25.009 1.00 8.85 190 CYS B N 1
ATOM 4814 C CA . CYS B 1 169 ? 34.665 -7.458 23.622 1.00 8.71 190 CYS B CA 1
ATOM 4815 C C . CYS B 1 169 ? 35.437 -6.579 22.650 1.00 9.73 190 CYS B C 1
ATOM 4816 O O . CYS B 1 169 ? 36.057 -7.090 21.685 1.00 9.79 190 CYS B O 1
ATOM 4819 N N . TYR B 1 170 ? 35.405 -5.266 22.876 1.00 8.95 191 TYR B N 1
ATOM 4820 C CA . TYR B 1 170 ? 36.124 -4.369 21.995 1.00 8.74 191 TYR B CA 1
ATOM 4821 C C . TYR B 1 170 ? 37.602 -4.664 21.946 1.00 7.57 191 TYR B C 1
ATOM 4822 O O . TYR B 1 170 ? 38.196 -4.595 20.864 1.00 11.03 191 TYR B O 1
ATOM 4831 N N . THR B 1 171 ? 38.209 -4.907 23.104 1.00 9.68 192 THR B N 1
ATOM 4832 C CA . THR B 1 171 ? 39.618 -5.284 23.160 1.00 12.95 192 THR B CA 1
ATOM 4833 C C . THR B 1 171 ? 39.901 -6.469 22.228 1.00 12.23 192 THR B C 1
ATOM 4834 O O . THR B 1 171 ? 40.859 -6.411 21.481 1.00 9.51 192 THR B O 1
ATOM 4838 N N . GLU B 1 172 ? 39.030 -7.490 22.223 1.00 10.47 193 GLU B N 1
ATOM 4839 C CA . GLU B 1 172 ? 39.222 -8.671 21.354 1.00 11.12 193 GLU B CA 1
ATOM 4840 C C . GLU B 1 172 ? 38.976 -8.385 19.872 1.00 10.53 193 GLU B C 1
ATOM 4841 O O . GLU B 1 172 ? 39.664 -8.902 19.011 1.00 8.07 193 GLU B O 1
ATOM 4847 N N . ILE B 1 173 ? 37.952 -7.591 19.594 1.00 10.05 194 ILE B N 1
ATOM 4848 C CA . ILE B 1 173 ? 37.601 -7.226 18.210 1.00 9.31 194 ILE B CA 1
ATOM 4849 C C . ILE B 1 173 ? 38.781 -6.469 17.576 1.00 9.65 194 ILE B C 1
ATOM 4850 O O . ILE B 1 173 ? 39.210 -6.775 16.450 1.00 6.46 194 ILE B O 1
ATOM 4855 N N . ILE B 1 174 ? 39.329 -5.504 18.336 1.00 8.81 195 ILE B N 1
ATOM 4856 C CA . ILE B 1 174 ? 40.432 -4.648 17.868 1.00 10.09 195 ILE B CA 1
ATOM 4857 C C . ILE B 1 174 ? 41.707 -5.467 17.674 1.00 8.68 195 ILE B C 1
ATOM 4858 O O . ILE B 1 174 ? 42.375 -5.365 16.613 1.00 10.76 195 ILE B O 1
ATOM 4863 N N . SER B 1 175 ? 42.000 -6.330 18.641 1.00 8.26 196 SER B N 1
ATOM 4864 C CA . SER B 1 175 ? 43.178 -7.190 18.563 1.00 9.70 196 SER B CA 1
ATOM 4865 C C . SER B 1 175 ? 43.157 -8.057 17.287 1.00 9.51 196 SER B C 1
ATOM 4866 O O . SER B 1 175 ? 44.132 -8.142 16.521 1.00 11.50 196 SER B O 1
ATOM 4869 N N . ASP B 1 176 ? 42.015 -8.692 17.070 1.00 7.86 197 ASP B N 1
ATOM 4870 C CA . ASP B 1 176 ? 41.873 -9.635 15.982 1.00 9.65 197 ASP B CA 1
ATOM 4871 C C . ASP B 1 176 ? 42.002 -8.860 14.679 1.00 8.42 197 ASP B C 1
ATOM 4872 O O . ASP B 1 176 ? 42.764 -9.243 13.797 1.00 10.12 197 ASP B O 1
ATOM 4877 N N . LEU B 1 177 ? 41.238 -7.773 14.564 1.00 8.42 198 LEU B N 1
ATOM 4878 C CA . LEU B 1 177 ? 41.203 -6.993 13.348 1.00 9.02 198 LEU B CA 1
ATOM 4879 C C . LEU B 1 177 ? 42.563 -6.323 13.083 1.00 10.23 198 LEU B C 1
ATOM 4880 O O . LEU B 1 177 ? 43.069 -6.310 11.943 1.00 8.38 198 LEU B O 1
ATOM 4885 N N . LYS B 1 178 ? 43.186 -5.793 14.125 1.00 9.06 199 LYS B N 1
ATOM 4886 C CA . LYS B 1 178 ? 44.478 -5.120 13.939 1.00 9.02 199 LYS B CA 1
ATOM 4887 C C . LYS B 1 178 ? 45.500 -6.148 13.473 1.00 9.79 199 LYS B C 1
ATOM 4888 O O . LYS B 1 178 ? 46.228 -5.903 12.507 1.00 8.69 199 LYS B O 1
ATOM 4894 N N . ASN B 1 179 ? 45.559 -7.289 14.150 1.00 7.94 200 ASN B N 1
ATOM 4895 C CA A ASN B 1 179 ? 46.463 -8.372 13.758 0.50 9.04 200 ASN B CA 1
ATOM 4896 C CA B ASN B 1 179 ? 46.471 -8.372 13.762 0.50 8.86 200 ASN B CA 1
ATOM 4897 C C . ASN B 1 179 ? 46.189 -8.800 12.323 1.00 10.47 200 ASN B C 1
ATOM 4898 O O . ASN B 1 179 ? 47.126 -9.010 11.555 1.00 9.22 200 ASN B O 1
ATOM 4907 N N . SER B 1 180 ? 44.892 -8.896 11.956 1.00 10.40 201 SER B N 1
ATOM 4908 C CA . SER B 1 180 ? 44.508 -9.226 10.597 1.00 8.15 201 SER B CA 1
ATOM 4909 C C . SER B 1 180 ? 45.076 -8.264 9.532 1.00 11.04 201 SER B C 1
ATOM 4910 O O . SER B 1 180 ? 45.435 -8.703 8.445 1.00 9.25 201 SER B O 1
ATOM 4913 N N . THR B 1 181 ? 45.155 -6.977 9.855 1.00 9.57 202 THR B N 1
ATOM 4914 C CA . THR B 1 181 ? 45.637 -5.992 8.910 1.00 9.08 202 THR B CA 1
ATOM 4915 C C . THR B 1 181 ? 47.147 -6.181 8.626 1.00 12.81 202 THR B C 1
ATOM 4916 O O . THR B 1 181 ? 47.645 -5.688 7.637 1.00 13.88 202 THR B O 1
ATOM 4920 N N . GLU B 1 182 ? 47.834 -6.940 9.470 1.00 12.07 203 GLU B N 1
ATOM 4921 C CA . GLU B 1 182 ? 49.242 -7.227 9.280 1.00 14.14 203 GLU B CA 1
ATOM 4922 C C . GLU B 1 182 ? 49.504 -8.543 8.552 1.00 14.05 203 GLU B C 1
ATOM 4923 O O . GLU B 1 182 ? 50.633 -8.793 8.120 1.00 17.59 203 GLU B O 1
ATOM 4929 N N . LEU B 1 183 ? 48.476 -9.382 8.417 1.00 11.55 204 LEU B N 1
ATOM 4930 C CA . LEU B 1 183 ? 48.580 -10.740 7.887 1.00 10.97 204 LEU B CA 1
ATOM 4931 C C . LEU B 1 183 ? 47.887 -10.957 6.522 1.00 11.27 204 LEU B C 1
ATOM 4932 O O . LEU B 1 183 ? 48.393 -11.702 5.671 1.00 9.39 204 LEU B O 1
ATOM 4937 N N . LEU B 1 184 ? 46.751 -10.292 6.313 1.00 8.30 205 LEU B N 1
ATOM 4938 C CA . LEU B 1 184 ? 45.986 -10.391 5.095 1.00 7.17 205 LEU B CA 1
ATOM 4939 C C . LEU B 1 184 ? 46.748 -9.884 3.908 1.00 11.35 205 LEU B C 1
ATOM 4940 O O . LEU B 1 184 ? 47.419 -8.876 3.984 1.00 10.72 205 LEU B O 1
ATOM 4945 N N . SER B 1 185 ? 46.605 -10.561 2.784 1.00 10.09 206 SER B N 1
ATOM 4946 C CA . SER B 1 185 ? 47.030 -9.989 1.516 1.00 9.64 206 SER B CA 1
ATOM 4947 C C . SER B 1 185 ? 46.207 -8.756 1.175 1.00 9.36 206 SER B C 1
ATOM 4948 O O . SER B 1 185 ? 45.008 -8.684 1.483 1.00 8.36 206 SER B O 1
ATOM 4951 N N . GLY B 1 186 ? 46.849 -7.803 0.500 1.00 10.27 207 GLY B N 1
ATOM 4952 C CA . GLY B 1 186 ? 46.147 -6.682 -0.128 1.00 10.21 207 GLY B CA 1
ATOM 4953 C C . GLY B 1 186 ? 45.582 -6.977 -1.509 1.00 11.94 207 GLY B C 1
ATOM 4954 O O . GLY B 1 186 ? 44.974 -6.104 -2.134 1.00 11.23 207 GLY B O 1
ATOM 4955 N N . ASP B 1 187 ? 45.793 -8.190 -2.014 1.00 10.21 208 ASP B N 1
ATOM 4956 C CA . ASP B 1 187 ? 45.285 -8.532 -3.320 1.00 9.70 208 ASP B CA 1
ATOM 4957 C C . ASP B 1 187 ? 43.757 -8.632 -3.327 1.00 11.19 208 ASP B C 1
ATOM 4958 O O . ASP B 1 187 ? 43.099 -8.967 -2.331 1.00 8.96 208 ASP B O 1
ATOM 4963 N N . PHE B 1 188 ? 43.217 -8.376 -4.505 1.00 8.54 209 PHE B N 1
ATOM 4964 C CA . PHE B 1 188 ? 41.824 -8.607 -4.765 1.00 11.50 209 PHE B CA 1
ATOM 4965 C C . PHE B 1 188 ? 41.552 -10.072 -4.512 1.00 10.83 209 PHE B C 1
ATOM 4966 O O . PHE B 1 188 ? 42.361 -10.933 -4.873 1.00 11.62 209 PHE B O 1
ATOM 4974 N N . ASN B 1 189 ? 40.440 -10.346 -3.849 1.00 11.29 210 ASN B N 1
ATOM 4975 C CA . ASN B 1 189 ? 40.105 -11.708 -3.456 1.00 12.44 210 ASN B CA 1
ATOM 4976 C C . ASN B 1 189 ? 38.580 -11.856 -3.400 1.00 11.48 210 ASN B C 1
ATOM 4977 O O . ASN B 1 189 ? 37.924 -11.504 -2.404 1.00 8.69 210 ASN B O 1
ATOM 4982 N N . LYS B 1 190 ? 38.036 -12.366 -4.512 1.00 11.98 211 LYS B N 1
ATOM 4983 C CA . LYS B 1 190 ? 36.579 -12.375 -4.787 1.00 11.16 211 LYS B CA 1
ATOM 4984 C C . LYS B 1 190 ? 35.803 -13.085 -3.700 1.00 10.26 211 LYS B C 1
ATOM 4985 O O . LYS B 1 190 ? 36.024 -14.251 -3.444 1.00 10.11 211 LYS B O 1
ATOM 4991 N N . GLY B 1 191 ? 34.909 -12.360 -3.017 1.00 8.59 212 GLY B N 1
ATOM 4992 C CA . GLY B 1 191 ? 34.053 -12.955 -1.989 1.00 12.07 212 GLY B CA 1
ATOM 4993 C C . GLY B 1 191 ? 34.743 -13.283 -0.682 1.00 14.49 212 GLY B C 1
ATOM 4994 O O . GLY B 1 191 ? 34.218 -14.059 0.130 1.00 14.57 212 GLY B O 1
ATOM 4995 N N . LYS B 1 192 ? 35.940 -12.734 -0.471 1.00 13.77 213 LYS B N 1
ATOM 4996 C CA . LYS B 1 192 ? 36.694 -13.055 0.739 1.00 12.96 213 LYS B CA 1
ATOM 4997 C C . LYS B 1 192 ? 37.235 -11.744 1.305 1.00 12.75 213 LYS B C 1
ATOM 4998 O O . LYS B 1 192 ? 37.309 -10.762 0.580 1.00 10.22 213 LYS B O 1
ATOM 5004 N N . VAL B 1 193 ? 37.565 -11.732 2.598 1.00 10.37 214 VAL B N 1
ATOM 5005 C CA . VAL B 1 193 ? 38.091 -10.521 3.246 1.00 8.87 214 VAL B CA 1
ATOM 5006 C C . VAL B 1 193 ? 39.561 -10.342 2.886 1.00 7.14 214 VAL B C 1
ATOM 5007 O O . VAL B 1 193 ? 40.339 -11.324 2.896 1.00 11.09 214 VAL B O 1
ATOM 5011 N N . ASN B 1 194 ? 39.956 -9.100 2.605 1.00 7.17 215 ASN B N 1
ATOM 5012 C CA . ASN B 1 194 ? 41.351 -8.783 2.366 1.00 8.27 215 ASN B CA 1
ATOM 5013 C C . ASN B 1 194 ? 41.769 -7.599 3.251 1.00 10.00 215 ASN B C 1
ATOM 5014 O O . ASN B 1 194 ? 40.968 -7.099 4.078 1.00 9.24 215 ASN B O 1
ATOM 5019 N N . ARG B 1 195 ? 43.015 -7.181 3.107 1.00 9.24 216 ARG B N 1
ATOM 5020 C CA . ARG B 1 195 ? 43.603 -6.232 4.034 1.00 9.28 216 ARG B CA 1
ATOM 5021 C C . ARG B 1 195 ? 42.798 -4.930 4.143 1.00 9.24 216 ARG B C 1
ATOM 5022 O O . ARG B 1 195 ? 42.580 -4.421 5.241 1.00 11.18 216 ARG B O 1
ATOM 5030 N N . TRP B 1 196 ? 42.349 -4.413 2.994 1.00 12.85 217 TRP B N 1
ATOM 5031 C CA . TRP B 1 196 ? 41.716 -3.110 2.919 1.00 11.13 217 TRP B CA 1
ATOM 5032 C C . TRP B 1 196 ? 40.308 -3.165 3.504 1.00 10.55 217 TRP B C 1
ATOM 5033 O O . TRP B 1 196 ? 39.861 -2.198 4.118 1.00 9.40 217 TRP B O 1
ATOM 5044 N N . ALA B 1 197 ? 39.616 -4.277 3.286 1.00 10.13 218 ALA B N 1
ATOM 5045 C CA . ALA B 1 197 ? 38.317 -4.502 3.918 1.00 10.20 218 ALA B CA 1
ATOM 5046 C C . ALA B 1 197 ? 38.458 -4.542 5.426 1.00 8.17 218 ALA B C 1
ATOM 5047 O O . ALA B 1 197 ? 37.659 -3.921 6.175 1.00 6.92 218 ALA B O 1
ATOM 5049 N N . ALA B 1 198 ? 39.489 -5.250 5.893 1.00 9.12 219 ALA B N 1
ATOM 5050 C CA . ALA B 1 198 ? 39.699 -5.386 7.326 1.00 10.63 219 ALA B CA 1
ATOM 5051 C C . ALA B 1 198 ? 40.029 -4.033 7.949 1.00 9.93 219 ALA B C 1
ATOM 5052 O O . ALA B 1 198 ? 39.525 -3.668 9.036 1.00 11.31 219 ALA B O 1
ATOM 5062 N N . THR B 1 200 ? 39.198 -1.099 6.786 1.00 10.62 221 THR B N 1
ATOM 5063 C CA . THR B 1 200 ? 38.019 -0.257 6.716 1.00 8.99 221 THR B CA 1
ATOM 5064 C C . THR B 1 200 ? 37.111 -0.603 7.870 1.00 6.61 221 THR B C 1
ATOM 5065 O O . THR B 1 200 ? 36.656 0.278 8.595 1.00 9.52 221 THR B O 1
ATOM 5069 N N . LEU B 1 201 ? 36.860 -1.894 8.074 1.00 9.03 222 LEU B N 1
ATOM 5070 C CA . LEU B 1 201 ? 36.054 -2.318 9.229 1.00 6.94 222 LEU B CA 1
ATOM 5071 C C . LEU B 1 201 ? 36.693 -1.893 10.536 1.00 9.80 222 LEU B C 1
ATOM 5072 O O . LEU B 1 201 ? 35.996 -1.401 11.467 1.00 9.77 222 LEU B O 1
ATOM 5077 N N . LEU B 1 202 ? 37.995 -2.128 10.669 1.00 7.96 223 LEU B N 1
ATOM 5078 C CA . LEU B 1 202 ? 38.670 -1.680 11.902 1.00 10.22 223 LEU B CA 1
ATOM 5079 C C . LEU B 1 202 ? 38.490 -0.175 12.087 1.00 8.11 223 LEU B C 1
ATOM 5080 O O . LEU B 1 202 ? 38.250 0.250 13.199 1.00 9.23 223 LEU B O 1
ATOM 5085 N N . SER B 1 203 ? 38.590 0.640 11.031 1.00 8.66 224 SER B N 1
ATOM 5086 C CA . SER B 1 203 ? 38.394 2.108 11.218 1.00 8.18 224 SER B CA 1
ATOM 5087 C C . SER B 1 203 ? 37.009 2.413 11.804 1.00 9.09 224 SER B C 1
ATOM 5088 O O . SER B 1 203 ? 36.869 3.284 12.652 1.00 8.55 224 SER B O 1
ATOM 5091 N N . ARG B 1 204 ? 36.008 1.645 11.367 1.00 7.63 225 ARG B N 1
ATOM 5092 C CA . ARG B 1 204 ? 34.653 1.746 11.898 1.00 9.26 225 ARG B CA 1
ATOM 5093 C C . ARG B 1 204 ? 34.563 1.421 13.390 1.00 9.00 225 ARG B C 1
ATOM 5094 O O . ARG B 1 204 ? 33.921 2.140 14.142 1.00 8.65 225 ARG B O 1
ATOM 5102 N N . VAL B 1 205 ? 35.204 0.337 13.803 1.00 7.79 226 VAL B N 1
ATOM 5103 C CA . VAL B 1 205 ? 35.161 -0.125 15.188 1.00 7.73 226 VAL B CA 1
ATOM 5104 C C . VAL B 1 205 ? 35.799 0.941 16.071 1.00 8.64 226 VAL B C 1
ATOM 5105 O O . VAL B 1 205 ? 35.287 1.248 17.142 1.00 7.76 226 VAL B O 1
ATOM 5109 N N . TYR B 1 206 ? 36.926 1.498 15.611 1.00 5.04 227 TYR B N 1
ATOM 5110 C CA . TYR B 1 206 ? 37.567 2.608 16.289 1.00 6.46 227 TYR B CA 1
ATOM 5111 C C . TYR B 1 206 ? 36.632 3.810 16.512 1.00 7.69 227 TYR B C 1
ATOM 5112 O O . TYR B 1 206 ? 36.615 4.396 17.604 1.00 9.19 227 TYR B O 1
ATOM 5121 N N . LEU B 1 207 ? 35.893 4.181 15.478 1.00 9.75 228 LEU B N 1
ATOM 5122 C CA . LEU B 1 207 ? 34.901 5.241 15.584 1.00 7.90 228 LEU B CA 1
ATOM 5123 C C . LEU B 1 207 ? 33.860 4.924 16.665 1.00 7.36 228 LEU B C 1
ATOM 5124 O O . LEU B 1 207 ? 33.500 5.803 17.462 1.00 9.69 228 LEU B O 1
ATOM 5129 N N . TYR B 1 208 ? 33.351 3.695 16.680 1.00 10.15 229 TYR B N 1
ATOM 5130 C CA . TYR B 1 208 ? 32.336 3.325 17.671 1.00 11.13 229 TYR B CA 1
ATOM 5131 C C . TYR B 1 208 ? 32.902 3.445 19.078 1.00 11.75 229 TYR B C 1
ATOM 5132 O O . TYR B 1 208 ? 32.186 3.775 19.996 1.00 12.79 229 TYR B O 1
ATOM 5141 N N . LYS B 1 209 ? 34.189 3.141 19.240 1.00 13.12 230 LYS B N 1
ATOM 5142 C CA . LYS B 1 209 ? 34.870 3.239 20.529 1.00 11.70 230 LYS B CA 1
ATOM 5143 C C . LYS B 1 209 ? 35.361 4.645 20.884 1.00 11.31 230 LYS B C 1
ATOM 5144 O O . LYS B 1 209 ? 35.904 4.864 21.950 1.00 8.25 230 LYS B O 1
ATOM 5150 N N . GLY B 1 210 ? 35.266 5.578 19.954 1.00 11.13 231 GLY B N 1
ATOM 5151 C CA . GLY B 1 210 ? 35.762 6.928 20.204 1.00 11.79 231 GLY B CA 1
ATOM 5152 C C . GLY B 1 210 ? 37.265 7.060 20.074 1.00 12.52 231 GLY B C 1
ATOM 5153 O O . GLY B 1 210 ? 37.825 8.022 20.561 1.00 11.04 231 GLY B O 1
ATOM 5154 N N . GLU B 1 211 ? 37.927 6.107 19.417 1.00 11.99 232 GLU B N 1
ATOM 5155 C CA . GLU B 1 211 ? 39.382 6.188 19.173 1.00 12.33 232 GLU B CA 1
ATOM 5156 C C . GLU B 1 211 ? 39.657 6.818 17.813 1.00 10.19 232 GLU B C 1
ATOM 5157 O O . GLU B 1 211 ? 40.051 6.146 16.852 1.00 9.98 232 GLU B O 1
ATOM 5163 N N . TYR B 1 212 ? 39.446 8.136 17.751 1.00 8.88 233 TYR B N 1
ATOM 5164 C CA . TYR B 1 212 ? 39.432 8.866 16.472 1.00 11.20 233 TYR B CA 1
ATOM 5165 C C . TYR B 1 212 ? 40.785 8.943 15.745 1.00 9.54 233 TYR B C 1
ATOM 5166 O O . TYR B 1 212 ? 40.841 8.858 14.511 1.00 7.66 233 TYR B O 1
ATOM 5175 N N . ASN B 1 213 ? 41.877 9.112 16.485 1.00 10.73 234 ASN B N 1
ATOM 5176 C CA . ASN B 1 213 ? 43.202 9.088 15.841 1.00 10.26 234 ASN B CA 1
ATOM 5177 C C . ASN B 1 213 ? 43.459 7.775 15.097 1.00 11.12 234 ASN B C 1
ATOM 5178 O O . ASN B 1 213 ? 43.936 7.755 13.952 1.00 9.10 234 ASN B O 1
ATOM 5183 N N . GLU B 1 214 ? 43.151 6.672 15.766 1.00 8.87 235 GLU B N 1
ATOM 5184 C CA . GLU B 1 214 ? 43.370 5.361 15.194 1.00 11.36 235 GLU B CA 1
ATOM 5185 C C . GLU B 1 214 ? 42.366 5.108 14.050 1.00 12.10 235 GLU B C 1
ATOM 5186 O O . GLU B 1 214 ? 42.732 4.546 13.027 1.00 11.16 235 GLU B O 1
ATOM 5192 N N . ALA B 1 215 ? 41.113 5.525 14.216 1.00 9.77 236 ALA B N 1
ATOM 5193 C CA . ALA B 1 215 ? 40.146 5.431 13.120 1.00 10.45 236 ALA B CA 1
ATOM 5194 C C . ALA B 1 215 ? 40.667 6.124 11.856 1.00 8.84 236 ALA B C 1
ATOM 5195 O O . ALA B 1 215 ? 40.603 5.561 10.774 1.00 8.78 236 ALA B O 1
ATOM 5197 N N . LEU B 1 216 ? 41.197 7.330 12.015 1.00 7.63 237 LEU B N 1
ATOM 5198 C CA . LEU B 1 216 ? 41.676 8.124 10.892 1.00 9.14 237 LEU B CA 1
ATOM 5199 C C . LEU B 1 216 ? 42.820 7.404 10.170 1.00 8.76 237 LEU B C 1
ATOM 5200 O O . LEU B 1 216 ? 42.829 7.293 8.924 1.00 8.81 237 LEU B O 1
ATOM 5205 N N . THR B 1 217 ? 43.804 6.952 10.943 1.00 8.91 238 THR B N 1
ATOM 5206 C CA . THR B 1 217 ? 44.953 6.219 10.372 1.00 10.55 238 THR B CA 1
ATOM 5207 C C . THR B 1 217 ? 44.515 4.989 9.567 1.00 10.71 238 THR B C 1
ATOM 5208 O O . THR B 1 217 ? 44.942 4.781 8.402 1.00 8.83 238 THR B O 1
ATOM 5220 N N . ALA B 1 219 ? 41.493 4.369 8.235 1.00 8.38 240 ALA B N 1
ATOM 5221 C CA . ALA B 1 219 ? 40.672 4.713 7.068 1.00 8.98 240 ALA B CA 1
ATOM 5222 C C . ALA B 1 219 ? 41.578 5.254 5.949 1.00 7.97 240 ALA B C 1
ATOM 5223 O O . ALA B 1 219 ? 41.454 4.842 4.807 1.00 9.93 240 ALA B O 1
ATOM 5225 N N . GLU B 1 220 ? 42.519 6.131 6.297 1.00 10.04 241 GLU B N 1
ATOM 5226 C CA . GLU B 1 220 ? 43.382 6.721 5.289 1.00 10.10 241 GLU B CA 1
ATOM 5227 C C . GLU B 1 220 ? 44.266 5.673 4.616 1.00 11.25 241 GLU B C 1
ATOM 5228 O O . GLU B 1 220 ? 44.471 5.720 3.393 1.00 8.07 241 GLU B O 1
ATOM 5234 N N . ASN B 1 221 ? 44.801 4.743 5.416 1.00 7.74 242 ASN B N 1
ATOM 5235 C CA . ASN B 1 221 ? 45.622 3.647 4.886 1.00 8.94 242 ASN B CA 1
ATOM 5236 C C . ASN B 1 221 ? 44.837 2.670 4.035 1.00 10.47 242 ASN B C 1
ATOM 5237 O O . ASN B 1 221 ? 45.358 2.183 3.038 1.00 12.12 242 ASN B O 1
ATOM 5242 N N . ALA B 1 222 ? 43.607 2.348 4.466 1.00 9.60 243 ALA B N 1
ATOM 5243 C CA . ALA B 1 222 ? 42.693 1.525 3.673 1.00 11.24 243 ALA B CA 1
ATOM 5244 C C . ALA B 1 222 ? 42.492 2.131 2.313 1.00 8.59 243 ALA B C 1
ATOM 5245 O O . ALA B 1 222 ? 42.587 1.436 1.310 1.00 9.83 243 ALA B O 1
ATOM 5247 N N . ILE B 1 223 ? 42.164 3.423 2.278 1.00 6.87 244 ILE B N 1
ATOM 5248 C CA . ILE B 1 223 ? 41.984 4.118 1.012 1.00 10.10 244 ILE B CA 1
ATOM 5249 C C . ILE B 1 223 ? 43.229 4.021 0.143 1.00 11.26 244 ILE B C 1
ATOM 5250 O O . ILE B 1 223 ? 43.113 3.660 -1.019 1.00 6.66 244 ILE B O 1
ATOM 5255 N N . LYS B 1 224 ? 44.403 4.345 0.682 1.00 11.15 245 LYS B N 1
ATOM 5256 C CA . LYS B 1 224 ? 45.609 4.324 -0.158 1.00 12.77 245 LYS B CA 1
ATOM 5257 C C . LYS B 1 224 ? 45.925 2.887 -0.602 1.00 13.14 245 LYS B C 1
ATOM 5258 O O . LYS B 1 224 ? 46.256 2.662 -1.753 1.00 7.73 245 LYS B O 1
ATOM 5264 N N . GLY B 1 225 ? 45.844 1.919 0.318 1.00 11.39 246 GLY B N 1
ATOM 5265 C CA . GLY B 1 225 ? 46.049 0.520 -0.099 1.00 11.69 246 GLY B CA 1
ATOM 5266 C C . GLY B 1 225 ? 45.057 0.041 -1.163 1.00 12.42 246 GLY B C 1
ATOM 5267 O O . GLY B 1 225 ? 45.463 -0.527 -2.206 1.00 8.42 246 GLY B O 1
ATOM 5268 N N . ALA B 1 226 ? 43.762 0.268 -0.921 1.00 9.18 247 ALA B N 1
ATOM 5269 C CA . ALA B 1 226 ? 42.753 -0.141 -1.887 1.00 10.92 247 ALA B CA 1
ATOM 5270 C C . ALA B 1 226 ? 42.960 0.515 -3.253 1.00 11.90 247 ALA B C 1
ATOM 5271 O O . ALA B 1 226 ? 42.874 -0.167 -4.263 1.00 9.57 247 ALA B O 1
ATOM 5273 N N . GLU B 1 227 ? 43.260 1.811 -3.292 1.00 10.84 248 GLU B N 1
ATOM 5274 C CA . GLU B 1 227 ? 43.344 2.500 -4.591 1.00 12.33 248 GLU B CA 1
ATOM 5275 C C . GLU B 1 227 ? 44.576 2.026 -5.354 1.00 11.08 248 GLU B C 1
ATOM 5276 O O . GLU B 1 227 ? 44.528 1.853 -6.564 1.00 10.19 248 GLU B O 1
ATOM 5282 N N . LYS B 1 228 ? 45.664 1.754 -4.646 1.00 11.48 249 LYS B N 1
ATOM 5283 C CA . LYS B 1 228 ? 46.859 1.231 -5.289 1.00 9.95 249 LYS B CA 1
ATOM 5284 C C . LYS B 1 228 ? 46.580 -0.130 -5.919 1.00 11.61 249 LYS B C 1
ATOM 5285 O O . LYS B 1 228 ? 47.122 -0.443 -6.967 1.00 10.74 249 LYS B O 1
ATOM 5291 N N . GLU B 1 229 ? 45.744 -0.936 -5.272 1.00 9.27 250 GLU B N 1
ATOM 5292 C CA . GLU B 1 229 ? 45.360 -2.228 -5.813 1.00 12.82 250 GLU B CA 1
ATOM 5293 C C . GLU B 1 229 ? 44.417 -2.112 -7.009 1.00 13.39 250 GLU B C 1
ATOM 5294 O O . GLU B 1 229 ? 44.216 -3.067 -7.721 1.00 14.28 250 GLU B O 1
ATOM 5300 N N . GLY B 1 230 ? 43.819 -0.955 -7.245 1.00 13.64 251 GLY B N 1
ATOM 5301 C CA . GLY B 1 230 ? 42.922 -0.817 -8.378 1.00 11.92 251 GLY B CA 1
ATOM 5302 C C . GLY B 1 230 ? 41.476 -0.565 -8.016 1.00 10.94 251 GLY B C 1
ATOM 5303 O O . GLY B 1 230 ? 40.669 -0.291 -8.899 1.00 9.66 251 GLY B O 1
ATOM 5304 N N . TYR B 1 231 ? 41.123 -0.627 -6.724 1.00 10.34 252 TYR B N 1
ATOM 5305 C CA . TYR B 1 231 ? 39.774 -0.193 -6.322 1.00 10.42 252 TYR B CA 1
ATOM 5306 C C . TYR B 1 231 ? 39.626 1.322 -6.549 1.00 12.81 252 TYR B C 1
ATOM 5307 O O . TYR B 1 231 ? 40.613 2.081 -6.497 1.00 11.02 252 TYR B O 1
ATOM 5316 N N . ALA B 1 232 ? 38.402 1.751 -6.841 1.00 12.75 253 ALA B N 1
ATOM 5317 C CA . ALA B 1 232 ? 38.092 3.179 -7.038 1.00 15.44 253 ALA B CA 1
ATOM 5318 C C . ALA B 1 232 ? 36.623 3.448 -6.735 1.00 12.10 253 ALA B C 1
ATOM 5319 O O . ALA B 1 232 ? 35.758 2.590 -6.963 1.00 9.27 253 ALA B O 1
ATOM 5321 N N . LEU B 1 233 ? 36.336 4.625 -6.199 1.00 9.45 254 LEU B N 1
ATOM 5322 C CA . LEU B 1 233 ? 34.955 5.003 -5.997 1.00 10.52 254 LEU B CA 1
ATOM 5323 C C . LEU B 1 233 ? 34.257 4.934 -7.346 1.00 9.70 254 LEU B C 1
ATOM 5324 O O . LEU B 1 233 ? 34.804 5.342 -8.367 1.00 7.18 254 LEU B O 1
ATOM 5329 N N . TRP B 1 234 ? 33.054 4.378 -7.350 1.00 8.98 255 TRP B N 1
ATOM 5330 C CA . TRP B 1 234 ? 32.235 4.394 -8.552 1.00 9.50 255 TRP B CA 1
ATOM 5331 C C . TRP B 1 234 ? 32.020 5.850 -8.976 1.00 7.37 255 TRP B C 1
ATOM 5332 O O . TRP B 1 234 ? 31.738 6.687 -8.147 1.00 10.45 255 TRP B O 1
ATOM 5343 N N . THR B 1 235 ? 32.137 6.146 -10.259 1.00 9.07 256 THR B N 1
ATOM 5344 C CA . THR B 1 235 ? 31.869 7.478 -10.726 1.00 8.57 256 THR B CA 1
ATOM 5345 C C . THR B 1 235 ? 30.351 7.806 -10.649 1.00 9.14 256 THR B C 1
ATOM 5346 O O . THR B 1 235 ? 29.490 6.919 -10.590 1.00 6.33 256 THR B O 1
ATOM 5350 N N . ASN B 1 236 ? 30.055 9.099 -10.709 1.00 11.54 257 ASN B N 1
ATOM 5351 C CA . ASN B 1 236 ? 28.689 9.614 -10.842 1.00 11.61 257 ASN B CA 1
ATOM 5352 C C . ASN B 1 236 ? 27.922 8.887 -11.957 1.00 11.87 257 ASN B C 1
ATOM 5353 O O . ASN B 1 236 ? 26.774 8.510 -11.752 1.00 10.78 257 ASN B O 1
ATOM 5358 N N . GLU B 1 237 ? 28.572 8.651 -13.107 1.00 10.33 258 GLU B N 1
ATOM 5359 C CA . GLU B 1 237 ? 27.924 8.008 -14.229 1.00 12.56 258 GLU B CA 1
ATOM 5360 C C . GLU B 1 237 ? 27.692 6.513 -14.007 1.00 10.50 258 GLU B C 1
ATOM 5361 O O . GLU B 1 237 ? 26.696 5.997 -14.457 1.00 8.59 258 GLU B O 1
ATOM 5367 N N . GLU B 1 238 ? 28.613 5.854 -13.315 1.00 8.27 259 GLU B N 1
ATOM 5368 C CA . GLU B 1 238 ? 28.564 4.422 -13.017 1.00 10.10 259 GLU B CA 1
ATOM 5369 C C . GLU B 1 238 ? 27.606 4.060 -11.902 1.00 9.69 259 GLU B C 1
ATOM 5370 O O . GLU B 1 238 ? 27.110 2.943 -11.874 1.00 10.79 259 GLU B O 1
ATOM 5376 N N . TYR B 1 239 ? 27.371 5.003 -10.991 1.00 8.19 260 TYR B N 1
ATOM 5377 C CA . TYR B 1 239 ? 26.740 4.720 -9.726 1.00 9.20 260 TYR B CA 1
ATOM 5378 C C . TYR B 1 239 ? 25.389 4.010 -9.848 1.00 7.97 260 TYR B C 1
ATOM 5379 O O . TYR B 1 239 ? 25.154 3.042 -9.126 1.00 6.98 260 TYR B O 1
ATOM 5388 N N . PRO B 1 240 ? 24.517 4.465 -10.761 1.00 8.18 261 PRO B N 1
ATOM 5389 C CA . PRO B 1 240 ? 23.183 3.840 -10.845 1.00 8.46 261 PRO B CA 1
ATOM 5390 C C . PRO B 1 240 ? 23.148 2.328 -11.108 1.00 8.75 261 PRO B C 1
ATOM 5391 O O . PRO B 1 240 ? 22.236 1.649 -10.600 1.00 4.74 261 PRO B O 1
ATOM 5395 N N . THR B 1 241 ? 24.092 1.834 -11.926 1.00 6.87 262 THR B N 1
ATOM 5396 C CA . THR B 1 241 ? 24.122 0.448 -12.365 1.00 7.18 262 THR B CA 1
ATOM 5397 C C . THR B 1 241 ? 25.378 -0.318 -11.886 1.00 11.07 262 THR B C 1
ATOM 5398 O O . THR B 1 241 ? 25.467 -1.519 -12.113 1.00 10.19 262 THR B O 1
ATOM 5402 N N . ALA B 1 242 ? 26.310 0.333 -11.156 1.00 8.65 263 ALA B N 1
ATOM 5403 C CA . ALA B 1 242 ? 27.537 -0.352 -10.770 1.00 7.17 263 ALA B CA 1
ATOM 5404 C C . ALA B 1 242 ? 27.252 -1.508 -9.812 1.00 9.26 263 ALA B C 1
ATOM 5405 O O . ALA B 1 242 ? 27.969 -2.541 -9.773 1.00 7.68 263 ALA B O 1
ATOM 5407 N N . TRP B 1 243 ? 26.192 -1.335 -9.041 1.00 9.55 264 TRP B N 1
ATOM 5408 C CA . TRP B 1 243 ? 25.699 -2.351 -8.102 1.00 10.59 264 TRP B CA 1
ATOM 5409 C C . TRP B 1 243 ? 25.483 -3.749 -8.741 1.00 9.17 264 TRP B C 1
ATOM 5410 O O . TRP B 1 243 ? 25.667 -4.765 -8.086 1.00 11.72 264 TRP B O 1
ATOM 5421 N N . GLY B 1 244 ? 25.111 -3.814 -10.014 1.00 8.97 265 GLY B N 1
ATOM 5422 C CA . GLY B 1 244 ? 24.946 -5.093 -10.672 1.00 9.71 265 GLY B CA 1
ATOM 5423 C C . GLY B 1 244 ? 26.219 -5.622 -11.360 1.00 11.11 265 GLY B C 1
ATOM 5424 O O . GLY B 1 244 ? 26.201 -6.704 -11.942 1.00 12.12 265 GLY B O 1
ATOM 5425 N N . ASN B 1 245 ? 27.318 -4.883 -11.291 1.00 9.35 266 ASN B N 1
ATOM 5426 C CA . ASN B 1 245 ? 28.596 -5.371 -11.839 1.00 9.08 266 ASN B CA 1
ATOM 5427 C C . ASN B 1 245 ? 29.041 -6.668 -11.092 1.00 8.99 266 ASN B C 1
ATOM 5428 O O . ASN B 1 245 ? 28.594 -6.966 -9.975 1.00 6.21 266 ASN B O 1
ATOM 5433 N N . ASP B 1 246 ? 29.897 -7.426 -11.732 1.00 8.05 267 ASP B N 1
ATOM 5434 C CA . ASP B 1 246 ? 30.542 -8.559 -11.129 1.00 11.24 267 ASP B CA 1
ATOM 5435 C C . ASP B 1 246 ? 32.039 -8.233 -11.089 1.00 10.01 267 ASP B C 1
ATOM 5436 O O . ASP B 1 246 ? 32.749 -8.465 -12.057 1.00 9.90 267 ASP B O 1
ATOM 5441 N N . ALA B 1 247 ? 32.486 -7.665 -9.977 1.00 11.76 268 ALA B N 1
ATOM 5442 C CA . ALA B 1 247 ? 33.850 -7.164 -9.852 1.00 11.74 268 ALA B CA 1
ATOM 5443 C C . ALA B 1 247 ? 34.868 -8.299 -10.005 1.00 12.70 268 ALA B C 1
ATOM 5444 O O . ALA B 1 247 ? 34.562 -9.458 -9.650 1.00 9.57 268 ALA B O 1
ATOM 5446 N N . SER B 1 248 ? 36.037 -7.941 -10.573 1.00 13.46 269 SER B N 1
ATOM 5447 C CA . SER B 1 248 ? 37.199 -8.822 -10.801 1.00 12.03 269 SER B CA 1
ATOM 5448 C C . SER B 1 248 ? 38.485 -8.063 -10.467 1.00 11.53 269 SER B C 1
ATOM 5449 O O . SER B 1 248 ? 38.462 -6.845 -10.238 1.00 6.92 269 SER B O 1
ATOM 5452 N N . ALA B 1 249 ? 39.603 -8.786 -10.449 1.00 10.14 270 ALA B N 1
ATOM 5453 C CA . ALA B 1 249 ? 40.925 -8.173 -10.210 1.00 12.75 270 ALA B CA 1
ATOM 5454 C C . ALA B 1 249 ? 41.205 -7.063 -11.208 1.00 13.30 270 ALA B C 1
ATOM 5455 O O . ALA B 1 249 ? 41.761 -6.050 -10.815 1.00 12.10 270 ALA B O 1
ATOM 5457 N N . SER B 1 250 ? 40.808 -7.235 -12.468 1.00 15.08 271 SER B N 1
ATOM 5458 C CA A SER B 1 250 ? 41.005 -6.202 -13.512 0.50 16.29 271 SER B CA 1
ATOM 5459 C CA B SER B 1 250 ? 41.022 -6.198 -13.494 0.50 16.21 271 SER B CA 1
ATOM 5460 C C . SER B 1 250 ? 40.044 -5.028 -13.364 1.00 17.31 271 SER B C 1
ATOM 5461 O O . SER B 1 250 ? 40.354 -3.931 -13.786 1.00 20.82 271 SER B O 1
ATOM 5466 N N . ASN B 1 251 ? 38.858 -5.267 -12.781 1.00 16.00 272 ASN B N 1
ATOM 5467 C CA . ASN B 1 251 ? 37.816 -4.235 -12.634 1.00 15.07 272 ASN B CA 1
ATOM 5468 C C . ASN B 1 251 ? 37.186 -4.347 -11.254 1.00 13.80 272 ASN B C 1
ATOM 5469 O O . ASN B 1 251 ? 36.052 -4.838 -11.119 1.00 11.35 272 ASN B O 1
ATOM 5474 N N . PRO B 1 252 ? 37.923 -3.923 -10.214 1.00 11.91 273 PRO B N 1
ATOM 5475 C CA . PRO B 1 252 ? 37.487 -4.204 -8.851 1.00 13.79 273 PRO B CA 1
ATOM 5476 C C . PRO B 1 252 ? 36.326 -3.377 -8.353 1.00 12.17 273 PRO B C 1
ATOM 5477 O O . PRO B 1 252 ? 35.645 -3.793 -7.404 1.00 11.59 273 PRO B O 1
ATOM 5481 N N . GLY B 1 253 ? 36.113 -2.203 -8.936 1.00 11.03 274 GLY B N 1
ATOM 5482 C CA . GLY B 1 253 ? 35.093 -1.295 -8.399 1.00 10.78 274 GLY B CA 1
ATOM 5483 C C . GLY B 1 253 ? 35.398 -0.852 -6.967 1.00 12.58 274 GLY B C 1
ATOM 5484 O O . GLY B 1 253 ? 36.580 -0.758 -6.551 1.00 10.68 274 GLY B O 1
ATOM 5485 N N . GLU B 1 254 ? 34.349 -0.586 -6.182 1.00 11.81 275 GLU B N 1
ATOM 5486 C CA . GLU B 1 254 ? 34.585 -0.140 -4.808 1.00 10.98 275 GLU B CA 1
ATOM 5487 C C . GLU B 1 254 ? 34.282 -1.084 -3.722 1.00 10.36 275 GLU B C 1
ATOM 5488 O O . GLU B 1 254 ? 34.594 -0.788 -2.578 1.00 10.71 275 GLU B O 1
ATOM 5494 N N . ILE B 1 255 ? 33.786 -2.276 -4.046 1.00 11.25 276 ILE B N 1
ATOM 5495 C CA . ILE B 1 255 ? 33.438 -3.220 -3.002 1.00 10.49 276 ILE B CA 1
ATOM 5496 C C . ILE B 1 255 ? 34.688 -3.919 -2.470 1.00 11.96 276 ILE B C 1
ATOM 5497 O O . ILE B 1 255 ? 35.368 -4.684 -3.183 1.00 10.68 276 ILE B O 1
ATOM 5502 N N . LEU B 1 256 ? 35.020 -3.622 -1.218 1.00 8.28 277 LEU B N 1
ATOM 5503 C CA . LEU B 1 256 ? 36.197 -4.228 -0.565 1.00 8.94 277 LEU B CA 1
ATOM 5504 C C . LEU B 1 256 ? 35.956 -5.637 0.015 1.00 11.82 277 LEU B C 1
ATOM 5505 O O . LEU B 1 256 ? 36.868 -6.503 0.061 1.00 9.49 277 LEU B O 1
ATOM 5510 N N . PHE B 1 257 ? 34.742 -5.865 0.503 1.00 10.63 278 PHE B N 1
ATOM 5511 C CA . PHE B 1 257 ? 34.323 -7.204 0.862 1.00 10.55 278 PHE B CA 1
ATOM 5512 C C . PHE B 1 257 ? 32.896 -7.433 0.342 1.00 11.49 278 PHE B C 1
ATOM 5513 O O . PHE B 1 257 ? 31.972 -6.705 0.688 1.00 8.86 278 PHE B O 1
ATOM 5521 N N . GLU B 1 258 ? 32.747 -8.461 -0.488 1.00 12.93 279 GLU B N 1
ATOM 5522 C CA . GLU B 1 258 ? 31.495 -8.790 -1.151 1.00 12.97 279 GLU B CA 1
ATOM 5523 C C . GLU B 1 258 ? 31.005 -10.172 -0.699 1.00 12.96 279 GLU B C 1
ATOM 5524 O O . GLU B 1 258 ? 31.784 -11.134 -0.667 1.00 10.14 279 GLU B O 1
ATOM 5530 N N . ILE B 1 259 ? 29.732 -10.260 -0.345 1.00 10.17 280 ILE B N 1
ATOM 5531 C CA . ILE B 1 259 ? 29.062 -11.546 -0.176 1.00 12.32 280 ILE B CA 1
ATOM 5532 C C . ILE B 1 259 ? 28.568 -11.984 -1.575 1.00 13.56 280 ILE B C 1
ATOM 5533 O O . ILE B 1 259 ? 27.747 -11.306 -2.225 1.00 11.11 280 ILE B O 1
ATOM 5538 N N . VAL B 1 260 ? 29.153 -13.068 -2.065 1.00 10.40 281 VAL B N 1
ATOM 5539 C CA . VAL B 1 260 ? 28.884 -13.548 -3.374 1.00 13.13 281 VAL B CA 1
ATOM 5540 C C . VAL B 1 260 ? 27.770 -14.595 -3.279 1.00 13.03 281 VAL B C 1
ATOM 5541 O O . VAL B 1 260 ? 27.877 -15.591 -2.563 1.00 10.25 281 VAL B O 1
ATOM 5545 N N . ASN B 1 261 ? 26.718 -14.344 -4.046 1.00 11.79 282 ASN B N 1
ATOM 5546 C CA . ASN B 1 261 ? 25.558 -15.214 -4.118 1.00 10.24 282 ASN B CA 1
ATOM 5547 C C . ASN B 1 261 ? 25.424 -15.661 -5.553 1.00 10.14 282 ASN B C 1
ATOM 5548 O O . ASN B 1 261 ? 25.478 -14.852 -6.475 1.00 12.46 282 ASN B O 1
ATOM 5553 N N . LEU B 1 262 ? 25.270 -16.955 -5.749 1.00 12.29 283 LEU B N 1
ATOM 5554 C CA . LEU B 1 262 ? 25.194 -17.525 -7.091 1.00 14.10 283 LEU B CA 1
ATOM 5555 C C . LEU B 1 262 ? 23.919 -18.311 -7.267 1.00 16.92 283 LEU B C 1
ATOM 5556 O O . LEU B 1 262 ? 23.327 -18.806 -6.272 1.00 13.07 283 LEU B O 1
ATOM 5561 N N . THR B 1 263 ? 23.505 -18.435 -8.535 1.00 15.83 284 THR B N 1
ATOM 5562 C CA . THR B 1 263 ? 22.299 -19.186 -8.885 1.00 16.63 284 THR B CA 1
ATOM 5563 C C . THR B 1 263 ? 22.399 -20.612 -8.353 1.00 15.89 284 THR B C 1
ATOM 5564 O O . THR B 1 263 ? 21.412 -21.179 -7.912 1.00 15.60 284 THR B O 1
ATOM 5568 N N . THR B 1 264 ? 23.602 -21.170 -8.366 1.00 16.71 285 THR B N 1
ATOM 5569 C CA . THR B 1 264 ? 23.852 -22.523 -7.861 1.00 17.79 285 THR B CA 1
ATOM 5570 C C . THR B 1 264 ? 24.094 -22.588 -6.357 1.00 17.92 285 THR B C 1
ATOM 5571 O O . THR B 1 264 ? 24.334 -23.642 -5.797 1.00 14.98 285 THR B O 1
ATOM 5575 N N . ASP B 1 265 ? 24.018 -21.453 -5.697 1.00 17.09 286 ASP B N 1
ATOM 5576 C CA . ASP B 1 265 ? 24.334 -21.371 -4.286 1.00 19.95 286 ASP B CA 1
ATOM 5577 C C . ASP B 1 265 ? 23.569 -20.141 -3.790 1.00 17.00 286 ASP B C 1
ATOM 5578 O O . ASP B 1 265 ? 24.147 -19.068 -3.545 1.00 17.30 286 ASP B O 1
ATOM 5583 N N . SER B 1 266 ? 22.244 -20.284 -3.786 1.00 13.11 287 SER B N 1
ATOM 5584 C CA . SER B 1 266 ? 21.368 -19.139 -3.660 1.00 11.79 287 SER B CA 1
ATOM 5585 C C . SER B 1 266 ? 21.002 -18.953 -2.208 1.00 10.03 287 SER B C 1
ATOM 5586 O O . SER B 1 266 ? 20.724 -19.911 -1.508 1.00 9.90 287 SER B O 1
ATOM 5589 N N . PRO B 1 267 ? 20.936 -17.715 -1.753 1.00 11.36 288 PRO B N 1
ATOM 5590 C CA . PRO B 1 267 ? 20.490 -17.508 -0.358 1.00 9.32 288 PRO B CA 1
ATOM 5591 C C . PRO B 1 267 ? 18.942 -17.556 -0.199 1.00 11.14 288 PRO B C 1
ATOM 5592 O O . PRO B 1 267 ? 18.421 -17.540 0.928 1.00 11.73 288 PRO B O 1
ATOM 5596 N N . GLY B 1 268 ? 18.226 -17.596 -1.322 1.00 10.72 289 GLY B N 1
ATOM 5597 C CA . GLY B 1 268 ? 16.776 -17.651 -1.345 1.00 9.91 289 GLY B CA 1
ATOM 5598 C C . GLY B 1 268 ? 16.103 -16.305 -1.118 1.00 12.53 289 GLY B C 1
ATOM 5599 O O . GLY B 1 268 ? 16.764 -15.255 -1.009 1.00 11.19 289 GLY B O 1
ATOM 5600 N N . LYS B 1 269 ? 14.776 -16.350 -0.996 1.00 11.66 290 LYS B N 1
ATOM 5601 C CA . LYS B 1 269 ? 13.947 -15.146 -1.115 1.00 11.12 290 LYS B CA 1
ATOM 5602 C C . LYS B 1 269 ? 13.929 -14.217 0.103 1.00 9.26 290 LYS B C 1
ATOM 5603 O O . LYS B 1 269 ? 13.271 -13.184 0.074 1.00 10.14 290 LYS B O 1
ATOM 5609 N N . GLU B 1 270 ? 14.606 -14.582 1.185 1.00 10.38 291 GLU B N 1
ATOM 5610 C CA . GLU B 1 270 ? 14.754 -13.682 2.295 1.00 8.30 291 GLU B CA 1
ATOM 5611 C C . GLU B 1 270 ? 16.048 -12.879 2.251 1.00 8.55 291 GLU B C 1
ATOM 5612 O O . GLU B 1 270 ? 16.374 -12.163 3.195 1.00 9.68 291 GLU B O 1
ATOM 5618 N N . SER B 1 271 ? 16.757 -12.979 1.141 1.00 8.49 292 SER B N 1
ATOM 5619 C CA . SER B 1 271 ? 17.928 -12.147 0.885 1.00 9.09 292 SER B CA 1
ATOM 5620 C C . SER B 1 271 ? 17.559 -10.675 0.639 1.00 9.29 292 SER B C 1
ATOM 5621 O O . SER B 1 271 ? 16.411 -10.354 0.314 1.00 8.52 292 SER B O 1
ATOM 5632 N N . GLY B 1 273 ? 18.281 -8.808 -1.918 1.00 8.55 294 GLY B N 1
ATOM 5633 C CA . GLY B 1 273 ? 17.792 -8.611 -3.259 1.00 11.47 294 GLY B CA 1
ATOM 5634 C C . GLY B 1 273 ? 16.285 -8.800 -3.434 1.00 10.59 294 GLY B C 1
ATOM 5635 O O . GLY B 1 273 ? 15.647 -8.116 -4.259 1.00 9.45 294 GLY B O 1
ATOM 5636 N N . TYR B 1 274 ? 15.732 -9.746 -2.677 1.00 8.56 295 TYR B N 1
ATOM 5637 C CA . TYR B 1 274 ? 14.313 -10.053 -2.742 1.00 6.34 295 TYR B CA 1
ATOM 5638 C C . TYR B 1 274 ? 13.539 -9.172 -1.784 1.00 9.37 295 TYR B C 1
ATOM 5639 O O . TYR B 1 274 ? 12.420 -8.754 -2.121 1.00 10.61 295 TYR B O 1
ATOM 5648 N N . LEU B 1 275 ? 14.124 -8.872 -0.604 1.00 11.35 296 LEU B N 1
ATOM 5649 C CA . LEU B 1 275 ? 13.460 -8.006 0.386 1.00 9.50 296 LEU B CA 1
ATOM 5650 C C . LEU B 1 275 ? 13.300 -6.582 -0.129 1.00 11.58 296 LEU B C 1
ATOM 5651 O O . LEU B 1 275 ? 12.264 -5.971 0.105 1.00 14.49 296 LEU B O 1
ATOM 5656 N N . ASN B 1 276 ? 14.284 -6.084 -0.892 1.00 7.78 297 ASN B N 1
ATOM 5657 C CA . ASN B 1 276 ? 14.345 -4.682 -1.292 1.00 7.65 297 ASN B CA 1
ATOM 5658 C C . ASN B 1 276 ? 13.889 -4.474 -2.733 1.00 8.62 297 ASN B C 1
ATOM 5659 O O . ASN B 1 276 ? 14.512 -3.751 -3.496 1.00 9.07 297 ASN B O 1
ATOM 5664 N N . SER B 1 277 ? 12.771 -5.094 -3.085 1.00 7.26 298 SER B N 1
ATOM 5665 C CA . SER B 1 277 ? 12.240 -5.003 -4.445 1.00 8.71 298 SER B CA 1
ATOM 5666 C C . SER B 1 277 ? 10.741 -5.184 -4.434 1.00 10.06 298 SER B C 1
ATOM 5667 O O . SER B 1 277 ? 10.216 -6.037 -3.688 1.00 10.52 298 SER B O 1
ATOM 5670 N N . TYR B 1 278 ? 10.040 -4.421 -5.288 1.00 9.12 299 TYR B N 1
ATOM 5671 C CA . TYR B 1 278 ? 8.615 -4.660 -5.499 1.00 10.85 299 TYR B CA 1
ATOM 5672 C C . TYR B 1 278 ? 8.349 -5.897 -6.362 1.00 11.38 299 TYR B C 1
ATOM 5673 O O . TYR B 1 278 ? 7.196 -6.318 -6.500 1.00 9.39 299 TYR B O 1
ATOM 5682 N N . ASN B 1 279 ? 9.405 -6.478 -6.945 1.00 9.24 300 ASN B N 1
ATOM 5683 C CA . ASN B 1 279 ? 9.313 -7.752 -7.610 1.00 12.08 300 ASN B CA 1
ATOM 5684 C C . ASN B 1 279 ? 9.713 -8.895 -6.686 1.00 9.13 300 ASN B C 1
ATOM 5685 O O . ASN B 1 279 ? 9.804 -10.050 -7.115 1.00 9.77 300 ASN B O 1
ATOM 5690 N N . GLY B 1 280 ? 9.930 -8.577 -5.423 1.00 8.51 301 GLY B N 1
ATOM 5691 C CA . GLY B 1 280 ? 10.382 -9.574 -4.445 1.00 9.09 301 GLY B CA 1
ATOM 5692 C C . GLY B 1 280 ? 9.301 -9.662 -3.390 1.00 10.51 301 GLY B C 1
ATOM 5693 O O . GLY B 1 280 ? 8.130 -9.891 -3.712 1.00 9.18 301 GLY B O 1
ATOM 5694 N N . TYR B 1 281 ? 9.684 -9.453 -2.128 1.00 11.94 302 TYR B N 1
ATOM 5695 C CA . TYR B 1 281 ? 8.722 -9.469 -1.031 1.00 10.81 302 TYR B CA 1
ATOM 5696 C C . TYR B 1 281 ? 8.175 -8.119 -0.584 1.00 12.17 302 TYR B C 1
ATOM 5697 O O . TYR B 1 281 ? 7.445 -8.056 0.438 1.00 11.95 302 TYR B O 1
ATOM 5706 N N . ASP B 1 282 ? 8.520 -7.051 -1.300 1.00 11.24 303 ASP B N 1
ATOM 5707 C CA . ASP B 1 282 ? 8.013 -5.711 -0.972 1.00 14.09 303 ASP B CA 1
ATOM 5708 C C . ASP B 1 282 ? 8.188 -5.413 0.517 1.00 14.59 303 ASP B C 1
ATOM 5709 O O . ASP B 1 282 ? 7.254 -4.947 1.172 1.00 13.41 303 ASP B O 1
ATOM 5714 N N . ASP B 1 283 ? 9.361 -5.717 1.059 1.00 11.56 304 ASP B N 1
ATOM 5715 C CA . ASP B 1 283 ? 9.456 -5.920 2.483 1.00 13.35 304 ASP B CA 1
ATOM 5716 C C . ASP B 1 283 ? 9.873 -4.683 3.270 1.00 9.78 304 ASP B C 1
ATOM 5717 O O . ASP B 1 283 ? 9.330 -4.418 4.328 1.00 14.55 304 ASP B O 1
ATOM 5730 N N . CYS B 1 285 ? 11.331 -0.484 2.739 1.00 9.28 306 CYS B N 1
ATOM 5731 C CA . CYS B 1 285 ? 11.354 0.690 1.885 1.00 9.62 306 CYS B CA 1
ATOM 5732 C C . CYS B 1 285 ? 11.888 1.901 2.670 1.00 10.30 306 CYS B C 1
ATOM 5733 O O . CYS B 1 285 ? 12.000 1.890 3.907 1.00 10.28 306 CYS B O 1
ATOM 5736 N N . ILE B 1 286 ? 12.218 2.949 1.934 1.00 10.54 307 ILE B N 1
ATOM 5737 C CA . ILE B 1 286 ? 12.662 4.194 2.538 1.00 11.27 307 ILE B CA 1
ATOM 5738 C C . ILE B 1 286 ? 11.444 4.910 3.176 1.00 12.03 307 ILE B C 1
ATOM 5739 O O . ILE B 1 286 ? 10.300 4.779 2.716 1.00 10.03 307 ILE B O 1
ATOM 5744 N N . THR B 1 287 ? 11.721 5.621 4.255 1.00 11.44 308 THR B N 1
ATOM 5745 C CA . THR B 1 287 ? 10.735 6.449 4.900 1.00 9.46 308 THR B CA 1
ATOM 5746 C C . THR B 1 287 ? 10.527 7.701 4.051 1.00 10.20 308 THR B C 1
ATOM 5747 O O . THR B 1 287 ? 11.387 8.067 3.224 1.00 11.57 308 THR B O 1
ATOM 5751 N N . CYS B 1 288 ? 9.401 8.376 4.277 1.00 10.88 309 CYS B N 1
ATOM 5752 C CA . CYS B 1 288 ? 9.106 9.594 3.547 1.00 9.42 309 CYS B CA 1
ATOM 5753 C C . CYS B 1 288 ? 10.080 10.692 3.890 1.00 8.99 309 CYS B C 1
ATOM 5754 O O . CYS B 1 288 ? 10.485 11.474 3.025 1.00 9.78 309 CYS B O 1
ATOM 5757 N N . SER B 1 289 ? 10.493 10.740 5.152 1.00 10.51 310 SER B N 1
ATOM 5758 C CA . SER B 1 289 ? 11.458 11.734 5.593 1.00 8.15 310 SER B CA 1
ATOM 5759 C C . SER B 1 289 ? 12.802 11.518 4.905 1.00 9.83 310 SER B C 1
ATOM 5760 O O . SER B 1 289 ? 13.473 12.491 4.463 1.00 8.51 310 SER B O 1
ATOM 5763 N N . PHE B 1 290 ? 13.199 10.254 4.703 1.00 7.89 311 PHE B N 1
ATOM 5764 C CA . PHE B 1 290 ? 14.480 10.057 4.016 1.00 6.33 311 PHE B CA 1
ATOM 5765 C C . PHE B 1 290 ? 14.393 10.440 2.541 1.00 6.08 311 PHE B C 1
ATOM 5766 O O . PHE B 1 290 ? 15.280 11.103 2.006 1.00 7.48 311 PHE B O 1
ATOM 5774 N N . TYR B 1 291 ? 13.277 10.098 1.915 1.00 7.00 312 TYR B N 1
ATOM 5775 C CA . TYR B 1 291 ? 13.017 10.522 0.546 1.00 7.75 312 TYR B CA 1
ATOM 5776 C C . TYR B 1 291 ? 13.086 12.021 0.340 1.00 8.33 312 TYR B C 1
ATOM 5777 O O . TYR B 1 291 ? 13.740 12.529 -0.609 1.00 6.12 312 TYR B O 1
ATOM 5786 N N . GLN B 1 292 ? 12.444 12.742 1.244 1.00 9.82 313 GLN B N 1
ATOM 5787 C CA . GLN B 1 292 ? 12.422 14.183 1.179 1.00 11.82 313 GLN B CA 1
ATOM 5788 C C . GLN B 1 292 ? 13.805 14.757 1.440 1.00 11.53 313 GLN B C 1
ATOM 5789 O O . GLN B 1 292 ? 14.204 15.703 0.770 1.00 12.86 313 GLN B O 1
ATOM 5795 N N . LEU B 1 293 ? 14.561 14.142 2.349 1.00 11.65 314 LEU B N 1
ATOM 5796 C CA . LEU B 1 293 ? 15.960 14.539 2.548 1.00 15.04 314 LEU B CA 1
ATOM 5797 C C . LEU B 1 293 ? 16.810 14.328 1.273 1.00 12.83 314 LEU B C 1
ATOM 5798 O O . LEU B 1 293 ? 17.558 15.193 0.853 1.00 11.34 314 LEU B O 1
ATOM 5803 N N . LEU B 1 294 ? 16.703 13.178 0.656 1.00 11.01 315 LEU B N 1
ATOM 5804 C CA . LEU B 1 294 ? 17.473 12.921 -0.579 1.00 13.76 315 LEU B CA 1
ATOM 5805 C C . LEU B 1 294 ? 17.050 13.861 -1.699 1.00 13.85 315 LEU B C 1
ATOM 5806 O O . LEU B 1 294 ? 17.886 14.353 -2.474 1.00 16.51 315 LEU B O 1
ATOM 5811 N N . LYS B 1 295 ? 15.745 14.117 -1.794 1.00 15.50 316 LYS B N 1
ATOM 5812 C CA . LYS B 1 295 ? 15.169 15.043 -2.803 1.00 16.19 316 LYS B CA 1
ATOM 5813 C C . LYS B 1 295 ? 15.583 16.488 -2.640 1.00 16.77 316 LYS B C 1
ATOM 5814 O O . LYS B 1 295 ? 15.487 17.254 -3.568 1.00 16.91 316 LYS B O 1
ATOM 5820 N N . LYS B 1 296 ? 16.027 16.892 -1.467 1.00 17.25 317 LYS B N 1
ATOM 5821 C CA . LYS B 1 296 ? 16.519 18.270 -1.342 1.00 19.19 317 LYS B CA 1
ATOM 5822 C C . LYS B 1 296 ? 17.521 18.622 -2.442 1.00 17.53 317 LYS B C 1
ATOM 5823 O O . LYS B 1 296 ? 17.548 19.748 -2.892 1.00 19.38 317 LYS B O 1
ATOM 5829 N N . ASP B 1 297 ? 18.327 17.674 -2.905 1.00 15.23 318 ASP B N 1
ATOM 5830 C CA . ASP B 1 297 ? 19.118 17.900 -4.123 1.00 12.58 318 ASP B CA 1
ATOM 5831 C C . ASP B 1 297 ? 18.597 16.982 -5.224 1.00 12.62 318 ASP B C 1
ATOM 5832 O O . ASP B 1 297 ? 18.937 15.800 -5.279 1.00 12.26 318 ASP B O 1
ATOM 5837 N N . PRO B 1 298 ? 17.781 17.527 -6.122 1.00 11.49 319 PRO B N 1
ATOM 5838 C CA . PRO B 1 298 ? 17.216 16.669 -7.127 1.00 12.44 319 PRO B CA 1
ATOM 5839 C C . PRO B 1 298 ? 18.228 16.114 -8.167 1.00 10.80 319 PRO B C 1
ATOM 5840 O O . PRO B 1 298 ? 17.875 15.213 -8.913 1.00 11.61 319 PRO B O 1
ATOM 5844 N N . LYS B 1 299 ? 19.466 16.610 -8.187 1.00 11.35 320 LYS B N 1
ATOM 5845 C CA . LYS B 1 299 ? 20.517 16.022 -9.025 1.00 12.21 320 LYS B CA 1
ATOM 5846 C C . LYS B 1 299 ? 21.429 15.021 -8.292 1.00 14.14 320 LYS B C 1
ATOM 5847 O O . LYS B 1 299 ? 22.411 14.533 -8.857 1.00 15.30 320 LYS B O 1
ATOM 5853 N N . ASP B 1 300 ? 21.083 14.709 -7.047 1.00 13.19 321 ASP B N 1
ATOM 5854 C CA . ASP B 1 300 ? 21.762 13.646 -6.290 1.00 11.73 321 ASP B CA 1
ATOM 5855 C C . ASP B 1 300 ? 21.609 12.332 -7.032 1.00 12.47 321 ASP B C 1
ATOM 5856 O O . ASP B 1 300 ? 20.472 11.864 -7.278 1.00 10.82 321 ASP B O 1
ATOM 5861 N N . VAL B 1 301 ? 22.746 11.730 -7.391 1.00 14.56 322 VAL B N 1
ATOM 5862 C CA . VAL B 1 301 ? 22.749 10.496 -8.186 1.00 10.63 322 VAL B CA 1
ATOM 5863 C C . VAL B 1 301 ? 22.091 9.347 -7.419 1.00 12.32 322 VAL B C 1
ATOM 5864 O O . VAL B 1 301 ? 21.583 8.385 -8.018 1.00 8.33 322 VAL B O 1
ATOM 5868 N N . ARG B 1 302 ? 22.099 9.435 -6.084 1.00 10.22 323 ARG B N 1
ATOM 5869 C CA . ARG B 1 302 ? 21.518 8.373 -5.275 1.00 9.97 323 ARG B CA 1
ATOM 5870 C C . ARG B 1 302 ? 19.994 8.243 -5.467 1.00 14.07 323 ARG B C 1
ATOM 5871 O O . ARG B 1 302 ? 19.424 7.159 -5.294 1.00 10.37 323 ARG B O 1
ATOM 5879 N N . LEU B 1 303 ? 19.334 9.336 -5.852 1.00 13.61 324 LEU B N 1
ATOM 5880 C CA . LEU B 1 303 ? 17.935 9.232 -6.272 1.00 13.84 324 LEU B CA 1
ATOM 5881 C C . LEU B 1 303 ? 17.749 8.200 -7.404 1.00 13.09 324 LEU B C 1
ATOM 5882 O O . LEU B 1 303 ? 16.710 7.566 -7.495 1.00 12.60 324 LEU B O 1
ATOM 5887 N N . LYS B 1 304 ? 18.768 8.033 -8.234 1.00 13.27 325 LYS B N 1
ATOM 5888 C CA . LYS B 1 304 ? 18.730 7.085 -9.328 1.00 11.73 325 LYS B CA 1
ATOM 5889 C C . LYS B 1 304 ? 18.809 5.611 -8.935 1.00 11.12 325 LYS B C 1
ATOM 5890 O O . LYS B 1 304 ? 18.637 4.764 -9.796 1.00 13.84 325 LYS B O 1
ATOM 5896 N N . ILE B 1 305 ? 19.043 5.278 -7.675 1.00 9.81 326 ILE B N 1
ATOM 5897 C CA A ILE B 1 305 ? 18.994 3.869 -7.294 0.50 11.01 326 ILE B CA 1
ATOM 5898 C CA B ILE B 1 305 ? 19.006 3.874 -7.272 0.50 11.41 326 ILE B CA 1
ATOM 5899 C C . ILE B 1 305 ? 17.741 3.555 -6.460 1.00 11.58 326 ILE B C 1
ATOM 5900 O O . ILE B 1 305 ? 17.634 2.488 -5.887 1.00 13.03 326 ILE B O 1
ATOM 5909 N N . LEU B 1 306 ? 16.778 4.489 -6.436 1.00 12.15 327 L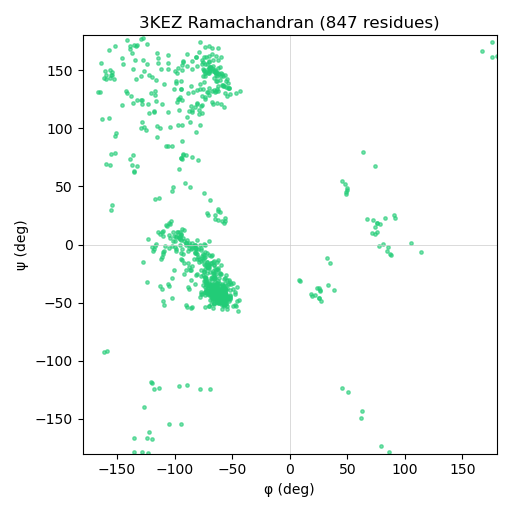EU B N 1
ATOM 5910 C CA . LEU B 1 306 ? 15.439 4.226 -5.904 1.00 9.26 327 LEU B CA 1
ATOM 5911 C C . LEU B 1 306 ? 14.548 3.581 -6.980 1.00 11.65 327 LEU B C 1
ATOM 5912 O O . LEU B 1 306 ? 14.485 4.069 -8.127 1.00 12.53 327 LEU B O 1
ATOM 5917 N N . SER B 1 307 ? 13.870 2.498 -6.613 1.00 10.78 328 SER B N 1
ATOM 5918 C CA A SER B 1 307 ? 12.887 1.855 -7.498 0.50 10.35 328 SER B CA 1
ATOM 5919 C CA B SER B 1 307 ? 12.913 1.843 -7.490 0.50 10.57 328 SER B CA 1
ATOM 5920 C C . SER B 1 307 ? 11.489 2.076 -6.945 1.00 10.37 328 SER B C 1
ATOM 5921 O O . SER B 1 307 ? 11.160 1.650 -5.821 1.00 9.81 328 SER B O 1
ATOM 5926 N N . PHE B 1 308 ? 10.645 2.728 -7.748 1.00 11.22 329 PHE B N 1
ATOM 5927 C CA . PHE B 1 308 ? 9.327 3.123 -7.276 1.00 10.95 329 PHE B CA 1
ATOM 5928 C C . PHE B 1 308 ? 8.254 2.137 -7.698 1.00 10.37 329 PHE B C 1
ATOM 5929 O O . PHE B 1 308 ? 8.069 1.875 -8.885 1.00 8.02 329 PHE B O 1
ATOM 5937 N N . ASP B 1 309 ? 7.550 1.599 -6.713 1.00 8.26 330 ASP B N 1
ATOM 5938 C CA . ASP B 1 309 ? 6.303 0.879 -6.951 1.00 10.68 330 ASP B CA 1
ATOM 5939 C C . ASP B 1 309 ? 5.176 1.893 -7.184 1.00 12.75 330 ASP B C 1
ATOM 5940 O O . ASP B 1 309 ? 4.653 2.472 -6.219 1.00 10.94 330 ASP B O 1
ATOM 5945 N N . LYS B 1 310 ? 4.798 2.078 -8.450 1.00 12.28 331 LYS B N 1
ATOM 5946 C CA . LYS B 1 310 ? 3.783 3.063 -8.869 1.00 12.87 331 LYS B CA 1
ATOM 5947 C C . LYS B 1 310 ? 4.068 4.377 -8.152 1.00 13.40 331 LYS B C 1
ATOM 5948 O O . LYS B 1 310 ? 5.203 4.858 -8.227 1.00 14.56 331 LYS B O 1
ATOM 5954 N N . LYS B 1 311 ? 3.102 4.914 -7.412 1.00 10.46 332 LYS B N 1
ATOM 5955 C CA . LYS B 1 311 ? 3.338 6.084 -6.592 1.00 11.20 332 LYS B CA 1
ATOM 5956 C C . LYS B 1 311 ? 3.124 5.706 -5.128 1.00 10.95 332 LYS B C 1
ATOM 5957 O O . LYS B 1 311 ? 2.574 6.494 -4.361 1.00 12.16 332 LYS B O 1
ATOM 5963 N N . TYR B 1 312 ? 3.561 4.506 -4.737 1.00 8.15 333 TYR B N 1
ATOM 5964 C CA . TYR B 1 312 ? 3.202 3.936 -3.427 1.00 12.42 333 TYR B CA 1
ATOM 5965 C C . TYR B 1 312 ? 4.356 3.889 -2.428 1.00 10.88 333 TYR B C 1
ATOM 5966 O O . TYR B 1 312 ? 4.225 4.338 -1.284 1.00 12.59 333 TYR B O 1
ATOM 5975 N N . TYR B 1 313 ? 5.467 3.316 -2.881 1.00 11.33 334 TYR B N 1
ATOM 5976 C CA . TYR B 1 313 ? 6.655 3.052 -2.080 1.00 9.77 334 TYR B CA 1
ATOM 5977 C C . TYR B 1 313 ? 7.904 3.212 -2.970 1.00 10.05 334 TYR B C 1
ATOM 5978 O O . TYR B 1 313 ? 7.851 3.085 -4.218 1.00 11.65 334 TYR B O 1
ATOM 5987 N N . ALA B 1 314 ? 9.039 3.407 -2.330 1.00 10.16 335 ALA B N 1
ATOM 5988 C CA . ALA B 1 314 ? 10.304 3.495 -3.038 1.00 8.24 335 ALA B CA 1
ATOM 5989 C C . ALA B 1 314 ? 11.288 2.521 -2.394 1.00 10.13 335 ALA B C 1
ATOM 5990 O O . ALA B 1 314 ? 11.566 2.612 -1.213 1.00 7.34 335 ALA B O 1
ATOM 5992 N N . TYR B 1 315 ? 11.830 1.636 -3.204 1.00 9.42 336 TYR B N 1
ATOM 5993 C CA . TYR B 1 315 ? 12.791 0.635 -2.756 1.00 8.93 336 TYR B CA 1
ATOM 5994 C C . TYR B 1 315 ? 14.202 1.076 -3.075 1.00 10.64 336 TYR B C 1
ATOM 5995 O O . TYR B 1 315 ? 14.419 1.804 -4.046 1.00 10.76 336 TYR B O 1
ATOM 6004 N N . VAL B 1 316 ? 15.143 0.653 -2.223 1.00 9.26 337 VAL B N 1
ATOM 6005 C CA . VAL B 1 316 ? 16.554 0.897 -2.435 1.00 9.11 337 VAL B CA 1
ATOM 6006 C C . VAL B 1 316 ? 17.107 -0.235 -3.320 1.00 10.75 337 VAL B C 1
ATOM 6007 O O . VAL B 1 316 ? 17.292 -1.391 -2.873 1.00 12.10 337 VAL B O 1
ATOM 6011 N N . ASN B 1 317 ? 17.350 0.117 -4.585 1.00 9.70 338 ASN B N 1
ATOM 6012 C CA . ASN B 1 317 ? 17.799 -0.804 -5.630 1.00 9.28 338 ASN B CA 1
ATOM 6013 C C . ASN B 1 317 ? 19.310 -0.988 -5.710 1.00 8.34 338 ASN B C 1
ATOM 6014 O O . ASN B 1 317 ? 19.876 -0.944 -6.802 1.00 10.08 338 ASN B O 1
ATOM 6019 N N . LYS B 1 318 ? 19.934 -1.250 -4.561 1.00 9.06 339 LYS B N 1
ATOM 6020 C CA . LYS B 1 318 ? 21.368 -1.540 -4.504 1.00 9.23 339 LYS B CA 1
ATOM 6021 C C . LYS B 1 318 ? 21.680 -3.018 -4.759 1.00 11.54 339 LYS B C 1
ATOM 6022 O O . LYS B 1 318 ? 22.794 -3.352 -5.169 1.00 11.56 339 LYS B O 1
ATOM 6028 N N . TYR B 1 319 ? 20.688 -3.895 -4.547 1.00 11.69 340 TYR B N 1
ATOM 6029 C CA . TYR B 1 319 ? 20.887 -5.337 -4.609 1.00 10.26 340 TYR B CA 1
ATOM 6030 C C . TYR B 1 319 ? 20.484 -5.798 -5.998 1.00 7.84 340 TYR B C 1
ATOM 6031 O O . TYR B 1 319 ? 19.525 -6.545 -6.237 1.00 7.74 340 TYR B O 1
ATOM 6040 N N . GLN B 1 320 ? 21.264 -5.321 -6.955 1.00 11.66 341 GLN B N 1
ATOM 6041 C CA . GLN B 1 320 ? 21.017 -5.606 -8.365 1.00 10.36 341 GLN B CA 1
ATOM 6042 C C . GLN B 1 320 ? 21.673 -6.923 -8.713 1.00 9.36 341 GLN B C 1
ATOM 6043 O O . GLN B 1 320 ? 22.826 -7.143 -8.324 1.00 10.35 341 GLN B O 1
ATOM 6049 N N . PRO B 1 321 ? 20.967 -7.791 -9.463 1.00 12.42 342 PRO B N 1
ATOM 6050 C CA . PRO B 1 321 ? 21.544 -9.080 -9.775 1.00 13.42 342 PRO B CA 1
ATOM 6051 C C . PRO B 1 321 ? 22.677 -8.933 -10.741 1.00 10.16 342 PRO B C 1
ATOM 6052 O O . PRO B 1 321 ? 22.648 -8.037 -11.598 1.00 10.39 342 PRO B O 1
ATOM 6056 N N . GLN B 1 322 ? 23.656 -9.818 -10.609 1.00 9.04 343 GLN B N 1
ATOM 6057 C CA . GLN B 1 322 ? 24.749 -9.889 -11.569 1.00 9.45 343 GLN B CA 1
ATOM 6058 C C . GLN B 1 322 ? 24.157 -10.425 -12.837 1.00 9.45 343 GLN B C 1
ATOM 6059 O O . GLN B 1 322 ? 23.004 -10.893 -12.867 1.00 11.75 343 GLN B O 1
ATOM 6065 N N . GLN B 1 323 ? 24.937 -10.395 -13.893 1.00 9.59 344 GLN B N 1
ATOM 6066 C CA . GLN B 1 323 ? 24.394 -10.721 -15.200 1.00 5.88 344 GLN B CA 1
ATOM 6067 C C . GLN B 1 323 ? 23.692 -12.083 -15.240 1.00 6.40 344 GLN B C 1
ATOM 6068 O O . GLN B 1 323 ? 24.259 -13.118 -14.886 1.00 5.32 344 GLN B O 1
ATOM 6074 N N . GLY B 1 324 ? 22.464 -12.085 -15.717 1.00 7.11 345 GLY B N 1
ATOM 6075 C CA . GLY B 1 324 ? 21.728 -13.338 -15.883 1.00 7.37 345 GLY B CA 1
ATOM 6076 C C . GLY B 1 324 ? 21.008 -13.836 -14.656 1.00 7.93 345 GLY B C 1
ATOM 6077 O O . GLY B 1 324 ? 20.285 -14.818 -14.729 1.00 9.69 345 GLY B O 1
ATOM 6078 N N . GLU B 1 325 ? 21.191 -13.176 -13.514 1.00 8.21 346 GLU B N 1
ATOM 6079 C CA . GLU B 1 325 ? 20.683 -13.685 -12.258 1.00 6.08 346 GLU B CA 1
ATOM 6080 C C . GLU B 1 325 ? 19.292 -13.146 -11.941 1.00 8.71 346 GLU B C 1
ATOM 6081 O O . GLU B 1 325 ? 18.890 -12.093 -12.428 1.00 10.09 346 GLU B O 1
ATOM 6087 N N . ASN B 1 326 ? 18.582 -13.890 -11.100 1.00 8.66 347 ASN B N 1
ATOM 6088 C CA . ASN B 1 326 ? 17.373 -13.430 -10.407 1.00 9.99 347 ASN B CA 1
ATOM 6089 C C . ASN B 1 326 ? 17.771 -12.484 -9.280 1.00 8.90 347 ASN B C 1
ATOM 6090 O O . ASN B 1 326 ? 18.852 -12.632 -8.662 1.00 7.12 347 ASN B O 1
ATOM 6095 N N . ILE B 1 327 ? 16.899 -11.525 -8.963 1.00 8.79 348 ILE B N 1
ATOM 6096 C CA . ILE B 1 327 ? 17.165 -10.618 -7.853 1.00 10.12 348 ILE B CA 1
ATOM 6097 C C . ILE B 1 327 ? 17.502 -11.328 -6.538 1.00 10.21 348 ILE B C 1
ATOM 6098 O O . ILE B 1 327 ? 18.304 -10.811 -5.739 1.00 7.80 348 ILE B O 1
ATOM 6103 N N . THR B 1 328 ? 16.961 -12.529 -6.313 1.00 9.74 349 THR B N 1
ATOM 6104 C CA A THR B 1 328 ? 17.279 -13.278 -5.095 0.50 10.75 349 THR B CA 1
ATOM 6105 C CA B THR B 1 328 ? 17.283 -13.238 -5.062 0.50 10.55 349 THR B CA 1
ATOM 6106 C C . THR B 1 328 ? 18.786 -13.386 -4.841 1.00 9.29 349 THR B C 1
ATOM 6107 O O . THR B 1 328 ? 19.245 -13.424 -3.696 1.00 11.12 349 THR B O 1
ATOM 6114 N N . ASP B 1 329 ? 19.554 -13.481 -5.931 1.00 10.79 350 ASP B N 1
ATOM 6115 C CA . ASP B 1 329 ? 20.977 -13.816 -5.856 1.00 10.97 350 ASP B CA 1
ATOM 6116 C C . ASP B 1 329 ? 21.910 -12.623 -6.090 1.00 12.01 350 ASP B C 1
ATOM 6117 O O . ASP B 1 329 ? 23.105 -12.801 -6.422 1.00 11.51 350 ASP B O 1
ATOM 6122 N N . ALA B 1 330 ? 21.375 -11.413 -5.946 1.00 9.38 351 ALA B N 1
ATOM 6123 C CA . ALA B 1 330 ? 22.239 -10.233 -5.898 1.00 9.41 351 ALA B CA 1
ATOM 6124 C C . ALA B 1 330 ? 23.296 -10.444 -4.817 1.00 9.64 351 ALA B C 1
ATOM 6125 O O . ALA B 1 330 ? 23.006 -10.949 -3.715 1.00 8.53 351 ALA B O 1
ATOM 6127 N N . ASN B 1 331 ? 24.520 -10.034 -5.147 1.00 8.96 352 ASN B N 1
ATOM 6128 C CA . ASN B 1 331 ? 25.591 -9.958 -4.167 1.00 9.97 352 ASN B CA 1
ATOM 6129 C C . ASN B 1 331 ? 25.318 -8.869 -3.115 1.00 9.70 352 ASN B C 1
ATOM 6130 O O . ASN B 1 331 ? 24.508 -7.987 -3.312 1.00 10.48 352 ASN B O 1
ATOM 6135 N N . ILE B 1 332 ? 26.032 -8.925 -2.006 1.00 9.90 353 ILE B N 1
ATOM 6136 C CA . ILE B 1 332 ? 25.913 -7.948 -0.955 1.00 11.43 353 ILE B CA 1
ATOM 6137 C C . ILE B 1 332 ? 27.196 -7.146 -0.943 1.00 11.50 353 ILE B C 1
ATOM 6138 O O . ILE B 1 332 ? 28.260 -7.713 -0.782 1.00 14.13 353 ILE B O 1
ATOM 6143 N N . PRO B 1 333 ? 27.105 -5.826 -1.129 1.00 11.16 354 PRO B N 1
ATOM 6144 C CA . PRO B 1 333 ? 28.284 -4.969 -1.098 1.00 13.75 354 PRO B CA 1
ATOM 6145 C C . PRO B 1 333 ? 28.599 -4.582 0.328 1.00 13.21 354 PRO B C 1
ATOM 6146 O O . PRO B 1 333 ? 28.333 -3.462 0.740 1.00 17.65 354 PRO B O 1
ATOM 6150 N N . LEU B 1 334 ? 29.156 -5.520 1.072 1.00 9.67 355 LEU B N 1
ATOM 6151 C CA . LEU B 1 334 ? 29.142 -5.429 2.523 1.00 13.31 355 LEU B CA 1
ATOM 6152 C C . LEU B 1 334 ? 30.117 -4.369 3.066 1.00 13.86 355 LEU B C 1
ATOM 6153 O O . LEU B 1 334 ? 29.772 -3.684 4.004 1.00 13.59 355 LEU B O 1
ATOM 6158 N N . ILE B 1 335 ? 31.326 -4.250 2.499 1.00 9.00 356 ILE B N 1
ATOM 6159 C CA . ILE B 1 335 ? 32.242 -3.185 2.867 1.00 7.58 356 ILE B CA 1
ATOM 6160 C C . ILE B 1 335 ? 32.679 -2.505 1.585 1.00 10.21 356 ILE B C 1
ATOM 6161 O O . ILE B 1 335 ? 33.168 -3.177 0.692 1.00 11.14 356 ILE B O 1
ATOM 6166 N N . ARG B 1 336 ? 32.399 -1.200 1.491 1.00 9.40 357 ARG B N 1
ATOM 6167 C CA . ARG B 1 336 ? 32.741 -0.394 0.335 1.00 8.31 357 ARG B CA 1
ATOM 6168 C C . ARG B 1 336 ? 33.807 0.636 0.642 1.00 9.30 357 ARG B C 1
ATOM 6169 O O . ARG B 1 336 ? 33.873 1.159 1.761 1.00 13.23 357 ARG B O 1
ATOM 6177 N N . LEU B 1 337 ? 34.576 0.973 -0.391 1.00 10.89 358 LEU B N 1
ATOM 6178 C CA . LEU B 1 337 ? 35.549 2.056 -0.326 1.00 8.84 358 LEU B CA 1
ATOM 6179 C C . LEU B 1 337 ? 34.916 3.397 0.087 1.00 7.81 358 LEU B C 1
ATOM 6180 O O . LEU B 1 337 ? 35.576 4.222 0.726 1.00 9.09 358 LEU B O 1
ATOM 6185 N N . SER B 1 338 ? 33.666 3.629 -0.310 1.00 9.53 359 SER B N 1
ATOM 6186 C CA . SER B 1 338 ? 32.969 4.844 0.086 1.00 7.84 359 SER B CA 1
ATOM 6187 C C . SER B 1 338 ? 32.922 4.934 1.605 1.00 7.59 359 SER B C 1
ATOM 6188 O O . SER B 1 338 ? 33.026 6.043 2.150 1.00 9.23 359 SER B O 1
ATOM 6191 N N . GLU B 1 339 ? 32.775 3.802 2.306 1.00 7.83 360 GLU B N 1
ATOM 6192 C CA . GLU B 1 339 ? 32.791 3.849 3.796 1.00 8.72 360 GLU B CA 1
ATOM 6193 C C . GLU B 1 339 ? 34.126 4.312 4.353 1.00 8.71 360 GLU B C 1
ATOM 6194 O O . GLU B 1 339 ? 34.184 5.087 5.338 1.00 9.67 360 GLU B O 1
ATOM 6200 N N . ALA B 1 340 ? 35.220 3.882 3.733 1.00 10.74 361 ALA B N 1
ATOM 6201 C CA . ALA B 1 340 ? 36.524 4.320 4.197 1.00 9.36 361 ALA B CA 1
ATOM 6202 C C . ALA B 1 340 ? 36.643 5.834 4.121 1.00 8.64 361 ALA B C 1
ATOM 6203 O O . ALA B 1 340 ? 37.197 6.471 5.027 1.00 9.82 361 ALA B O 1
ATOM 6205 N N . TYR B 1 341 ? 36.116 6.427 3.050 1.00 8.36 362 TYR B N 1
ATOM 6206 C CA . TYR B 1 341 ? 36.143 7.877 2.905 1.00 9.88 362 TYR B CA 1
ATOM 6207 C C . TYR B 1 341 ? 35.320 8.513 4.028 1.00 11.43 362 TYR B C 1
ATOM 6208 O O . TYR B 1 341 ? 35.780 9.435 4.715 1.00 14.68 362 TYR B O 1
ATOM 6217 N N . LEU B 1 342 ? 34.132 7.972 4.248 1.00 8.41 363 LEU B N 1
ATOM 6218 C CA . LEU B 1 342 ? 33.216 8.502 5.264 1.00 7.70 363 LEU B CA 1
ATOM 6219 C C . LEU B 1 342 ? 33.781 8.363 6.654 1.00 7.65 363 LEU B C 1
ATOM 6220 O O . LEU B 1 342 ? 33.609 9.254 7.499 1.00 8.63 363 LEU B O 1
ATOM 6225 N N . ASN B 1 343 ? 34.505 7.257 6.882 1.00 10.28 364 ASN B N 1
ATOM 6226 C CA . ASN B 1 343 ? 35.124 7.034 8.171 1.00 9.85 364 ASN B CA 1
ATOM 6227 C C . ASN B 1 343 ? 36.269 7.998 8.380 1.00 9.71 364 ASN B C 1
ATOM 6228 O O . ASN B 1 343 ? 36.419 8.530 9.485 1.00 10.35 364 ASN B O 1
ATOM 6233 N N . ALA B 1 344 ? 37.065 8.229 7.345 1.00 8.70 365 ALA B N 1
ATOM 6234 C CA . ALA B 1 344 ? 38.181 9.195 7.416 1.00 7.28 365 ALA B CA 1
ATOM 6235 C C . ALA B 1 344 ? 37.637 10.595 7.711 1.00 8.33 365 ALA B C 1
ATOM 6236 O O . ALA B 1 344 ? 38.169 11.326 8.559 1.00 8.02 365 ALA B O 1
ATOM 6238 N N . ALA B 1 345 ? 36.588 10.968 6.983 1.00 5.62 366 ALA B N 1
ATOM 6239 C CA . ALA B 1 345 ? 35.940 12.243 7.178 1.00 5.25 366 ALA B CA 1
ATOM 6240 C C . ALA B 1 345 ? 35.455 12.485 8.634 1.00 5.42 366 ALA B C 1
ATOM 6241 O O . ALA B 1 345 ? 35.734 13.539 9.231 1.00 6.44 366 ALA B O 1
ATOM 6243 N N . GLU B 1 346 ? 34.758 11.497 9.202 1.00 8.01 367 GLU B N 1
ATOM 6244 C CA . GLU B 1 346 ? 34.256 11.578 10.565 1.00 7.92 367 GLU B CA 1
ATOM 6245 C C . GLU B 1 346 ? 35.423 11.669 11.538 1.00 9.08 367 GLU B C 1
ATOM 6246 O O . GLU B 1 346 ? 35.432 12.483 12.452 1.00 9.60 367 GLU B O 1
ATOM 6252 N N . ALA B 1 347 ? 36.429 10.825 11.337 1.00 6.26 368 ALA B N 1
ATOM 6253 C CA . ALA B 1 347 ? 37.603 10.812 12.254 1.00 8.30 368 ALA B CA 1
ATOM 6254 C C . ALA B 1 347 ? 38.353 12.149 12.242 1.00 8.12 368 ALA B C 1
ATOM 6255 O O . ALA B 1 347 ? 38.738 12.669 13.315 1.00 7.40 368 ALA B O 1
ATOM 6257 N N . ALA B 1 348 ? 38.504 12.719 11.047 1.00 6.89 369 ALA B N 1
ATOM 6258 C CA . ALA B 1 348 ? 39.147 14.023 10.866 1.00 8.17 369 ALA B CA 1
ATOM 6259 C C . ALA B 1 348 ? 38.366 15.147 11.555 1.00 7.58 369 ALA B C 1
ATOM 6260 O O . ALA B 1 348 ? 38.972 16.033 12.197 1.00 9.30 369 ALA B O 1
ATOM 6262 N N . VAL B 1 349 ? 37.032 15.109 11.437 1.00 10.29 370 VAL B N 1
ATOM 6263 C CA . VAL B 1 349 ? 36.161 16.096 12.133 1.00 7.66 370 VAL B CA 1
ATOM 6264 C C . VAL B 1 349 ? 36.391 15.966 13.624 1.00 9.81 370 VAL B C 1
ATOM 6265 O O . VAL B 1 349 ? 36.740 16.953 14.262 1.00 9.45 370 VAL B O 1
ATOM 6269 N N . GLN B 1 350 ? 36.329 14.739 14.125 1.00 9.71 371 GLN B N 1
ATOM 6270 C CA . GLN B 1 350 ? 36.475 14.473 15.534 1.00 11.49 371 GLN B CA 1
ATOM 6271 C C . GLN B 1 350 ? 37.910 14.702 16.040 1.00 14.36 371 GLN B C 1
ATOM 6272 O O . GLN B 1 350 ? 38.092 14.879 17.220 1.00 15.85 371 GLN B O 1
ATOM 6278 N N . THR B 1 351 ? 38.915 14.747 15.169 1.00 12.20 372 THR B N 1
ATOM 6279 C CA . THR B 1 351 ? 40.252 15.083 15.627 1.00 13.80 372 THR B CA 1
ATOM 6280 C C . THR B 1 351 ? 40.650 16.538 15.390 1.00 12.73 372 THR B C 1
ATOM 6281 O O . THR B 1 351 ? 41.785 16.921 15.656 1.00 16.21 372 THR B O 1
ATOM 6285 N N . GLY B 1 352 ? 39.719 17.364 14.949 1.00 14.87 373 GLY B N 1
ATOM 6286 C CA . GLY B 1 352 ? 40.008 18.758 14.645 1.00 13.28 373 GLY B CA 1
ATOM 6287 C C . GLY B 1 352 ? 40.773 18.998 13.331 1.00 14.48 373 GLY B C 1
ATOM 6288 O O . GLY B 1 352 ? 41.342 20.061 13.167 1.00 12.76 373 GLY B O 1
ATOM 6289 N N . ASP B 1 353 ? 40.800 18.050 12.393 1.00 11.01 374 ASP B N 1
ATOM 6290 C CA . ASP B 1 353 ? 41.495 18.315 11.121 1.00 12.34 374 ASP B CA 1
ATOM 6291 C C . ASP B 1 353 ? 40.488 18.616 10.056 1.00 8.66 374 ASP B C 1
ATOM 6292 O O . ASP B 1 353 ? 40.083 17.732 9.306 1.00 6.95 374 ASP B O 1
ATOM 6297 N N . ASN B 1 354 ? 40.063 19.876 9.986 1.00 9.60 375 ASN B N 1
ATOM 6298 C CA . ASN B 1 354 ? 38.949 20.200 9.104 1.00 8.38 375 ASN B CA 1
ATOM 6299 C C . ASN B 1 354 ? 39.368 20.057 7.635 1.00 11.01 375 ASN B C 1
ATOM 6300 O O . ASN B 1 354 ? 38.557 19.645 6.817 1.00 9.41 375 ASN B O 1
ATOM 6305 N N . ALA B 1 355 ? 40.622 20.406 7.294 1.00 11.71 376 ALA B N 1
ATOM 6306 C CA . ALA B 1 355 ? 41.077 20.272 5.901 1.00 9.46 376 ALA B CA 1
ATOM 6307 C C . ALA B 1 355 ? 40.955 18.842 5.383 1.00 9.24 376 ALA B C 1
ATOM 6308 O O . ALA B 1 355 ? 40.526 18.599 4.227 1.00 11.87 376 ALA B O 1
ATOM 6310 N N . LYS B 1 356 ? 41.326 17.891 6.224 1.00 10.99 377 LYS B N 1
ATOM 6311 C CA . LYS B 1 356 ? 41.212 16.481 5.868 1.00 13.30 377 LYS B CA 1
ATOM 6312 C C . LYS B 1 356 ? 39.752 16.070 5.765 1.00 12.67 377 LYS B C 1
ATOM 6313 O O . LYS B 1 356 ? 39.389 15.309 4.875 1.00 12.53 377 LYS B O 1
ATOM 6319 N N . ALA B 1 357 ? 38.918 16.555 6.695 1.00 11.22 378 ALA B N 1
ATOM 6320 C CA . ALA B 1 357 ? 37.495 16.236 6.683 1.00 9.59 378 ALA B CA 1
ATOM 6321 C C . ALA B 1 357 ? 36.877 16.658 5.345 1.00 7.99 378 ALA B C 1
ATOM 6322 O O . ALA B 1 357 ? 36.120 15.900 4.740 1.00 9.82 378 ALA B O 1
ATOM 6324 N N . VAL B 1 358 ? 37.229 17.860 4.901 1.00 7.92 379 VAL B N 1
ATOM 6325 C CA . VAL B 1 358 ? 36.760 18.422 3.622 1.00 10.06 379 VAL B CA 1
ATOM 6326 C C . VAL B 1 358 ? 37.235 17.542 2.497 1.00 9.06 379 VAL B C 1
ATOM 6327 O O . VAL B 1 358 ? 36.453 17.125 1.654 1.00 10.21 379 VAL B O 1
ATOM 6331 N N . LYS B 1 359 ? 38.511 17.204 2.533 1.00 9.56 380 LYS B N 1
ATOM 6332 C CA . LYS B 1 359 ? 39.118 16.399 1.474 1.00 10.93 380 LYS B CA 1
ATOM 6333 C C . LYS B 1 359 ? 38.373 15.084 1.277 1.00 11.24 380 LYS B C 1
ATOM 6334 O O . LYS B 1 359 ? 37.984 14.756 0.166 1.00 5.37 380 LYS B O 1
ATOM 6340 N N . TYR B 1 360 ? 38.149 14.339 2.347 1.00 9.13 381 TYR B N 1
ATOM 6341 C CA . TYR B 1 360 ? 37.499 13.047 2.202 1.00 9.56 381 TYR B CA 1
ATOM 6342 C C . TYR B 1 360 ? 35.997 13.109 1.902 1.00 10.48 381 TYR B C 1
ATOM 6343 O O . TYR B 1 360 ? 35.500 12.388 1.012 1.00 9.06 381 TYR B O 1
ATOM 6352 N N . LEU B 1 361 ? 35.295 13.992 2.623 1.00 9.62 382 LEU B N 1
ATOM 6353 C CA . LEU B 1 361 ? 33.882 14.139 2.473 1.00 9.35 382 LEU B CA 1
ATOM 6354 C C . LEU B 1 361 ? 33.547 14.648 1.105 1.00 10.63 382 LEU B C 1
ATOM 6355 O O . LEU B 1 361 ? 32.592 14.149 0.530 1.00 11.14 382 LEU B O 1
ATOM 6360 N N . ASN B 1 362 ? 34.344 15.582 0.555 1.00 8.39 383 ASN B N 1
ATOM 6361 C CA . ASN B 1 362 ? 34.044 16.119 -0.757 1.00 10.19 383 ASN B CA 1
ATOM 6362 C C . ASN B 1 362 ? 34.093 15.050 -1.827 1.00 9.86 383 ASN B C 1
ATOM 6363 O O . ASN B 1 362 ? 33.409 15.176 -2.824 1.00 9.21 383 ASN B O 1
ATOM 6368 N N . SER B 1 363 ? 34.943 14.038 -1.672 1.00 8.35 384 SER B N 1
ATOM 6369 C CA . SER B 1 363 ? 34.941 12.972 -2.637 1.00 8.84 384 SER B CA 1
ATOM 6370 C C . SER B 1 363 ? 33.590 12.319 -2.745 1.00 8.58 384 SER B C 1
ATOM 6371 O O . SER B 1 363 ? 33.203 11.920 -3.855 1.00 11.29 384 SER B O 1
ATOM 6374 N N . ILE B 1 364 ? 32.879 12.163 -1.629 1.00 9.44 385 ILE B N 1
ATOM 6375 C CA . ILE B 1 364 ? 31.567 11.485 -1.645 1.00 7.65 385 ILE B CA 1
ATOM 6376 C C . ILE B 1 364 ? 30.515 12.454 -2.176 1.00 9.26 385 ILE B C 1
ATOM 6377 O O . ILE B 1 364 ? 29.708 12.103 -3.029 1.00 9.57 385 ILE B O 1
ATOM 6382 N N . VAL B 1 365 ? 30.572 13.690 -1.669 1.00 9.35 386 VAL B N 1
ATOM 6383 C CA . VAL B 1 365 ? 29.644 14.749 -2.036 1.00 10.60 386 VAL B CA 1
ATOM 6384 C C . VAL B 1 365 ? 29.685 14.981 -3.531 1.00 9.15 386 VAL B C 1
ATOM 6385 O O . VAL B 1 365 ? 28.641 15.000 -4.142 1.00 8.73 386 VAL B O 1
ATOM 6389 N N . GLN B 1 366 ? 30.898 15.119 -4.101 1.00 9.97 387 GLN B N 1
ATOM 6390 C CA . GLN B 1 366 ? 31.069 15.447 -5.507 1.00 12.07 387 GLN B CA 1
ATOM 6391 C C . GLN B 1 366 ? 30.760 14.291 -6.439 1.00 10.67 387 GLN B C 1
ATOM 6392 O O . GLN B 1 366 ? 30.342 14.510 -7.561 1.00 8.31 387 GLN B O 1
ATOM 6398 N N . ARG B 1 367 ? 30.942 13.065 -5.960 1.00 10.34 388 ARG B N 1
ATOM 6399 C CA . ARG B 1 367 ? 30.507 11.897 -6.683 1.00 9.34 388 ARG B CA 1
ATOM 6400 C C . ARG B 1 367 ? 28.958 11.823 -6.816 1.00 8.87 388 ARG B C 1
ATOM 6401 O O . ARG B 1 367 ? 28.452 11.368 -7.856 1.00 10.89 388 ARG B O 1
ATOM 6409 N N . ALA B 1 368 ? 28.246 12.266 -5.784 1.00 8.07 389 ALA B N 1
ATOM 6410 C CA . ALA B 1 368 ? 26.801 12.303 -5.774 1.00 9.42 389 ALA B CA 1
ATOM 6411 C C . ALA B 1 368 ? 26.256 13.415 -6.684 1.00 11.26 389 ALA B C 1
ATOM 6412 O O . ALA B 1 368 ? 25.249 13.230 -7.379 1.00 13.30 389 ALA B O 1
ATOM 6414 N N . ASN B 1 369 ? 26.933 14.556 -6.688 1.00 11.14 390 ASN B N 1
ATOM 6415 C CA . ASN B 1 369 ? 26.585 15.663 -7.571 1.00 11.39 390 ASN B CA 1
ATOM 6416 C C . ASN B 1 369 ? 27.813 16.549 -7.768 1.00 10.79 390 ASN B C 1
ATOM 6417 O O . ASN B 1 369 ? 28.250 17.200 -6.808 1.00 11.44 390 ASN B O 1
ATOM 6422 N N . PRO B 1 370 ? 28.424 16.541 -8.968 1.00 12.06 391 PRO B N 1
ATOM 6423 C CA . PRO B 1 370 ? 29.658 17.311 -9.073 1.00 12.70 391 PRO B CA 1
ATOM 6424 C C . PRO B 1 370 ? 29.501 18.831 -8.956 1.00 15.24 391 PRO B C 1
ATOM 6425 O O . PRO B 1 370 ? 30.503 19.503 -8.816 1.00 16.24 391 PRO B O 1
ATOM 6429 N N . GLU B 1 371 ? 28.273 19.369 -8.946 1.00 16.54 392 GLU B N 1
ATOM 6430 C CA A GLU B 1 371 ? 28.095 20.813 -8.764 0.50 16.09 392 GLU B CA 1
ATOM 6431 C CA B GLU B 1 371 ? 28.063 20.812 -8.766 0.50 16.20 392 GLU B CA 1
ATOM 6432 C C . GLU B 1 371 ? 28.161 21.186 -7.288 1.00 16.34 392 GLU B C 1
ATOM 6433 O O . GLU B 1 371 ? 28.318 22.335 -6.959 1.00 16.39 392 GLU B O 1
ATOM 6444 N N . ASN B 1 372 ? 28.051 20.198 -6.399 1.00 14.37 393 ASN B N 1
ATOM 6445 C CA . ASN B 1 372 ? 28.191 20.431 -4.963 1.00 16.03 393 ASN B CA 1
ATOM 6446 C C . ASN B 1 372 ? 29.632 20.400 -4.507 1.00 15.82 393 ASN B C 1
ATOM 6447 O O . ASN B 1 372 ? 30.499 19.775 -5.127 1.00 13.15 393 ASN B O 1
ATOM 6452 N N . SER B 1 373 ? 29.867 21.028 -3.371 1.00 11.82 394 SER B N 1
ATOM 6453 C CA . SER B 1 373 ? 31.180 21.054 -2.770 1.00 11.84 394 SER B CA 1
ATOM 6454 C C . SER B 1 373 ? 31.065 21.418 -1.305 1.00 12.40 394 SER B C 1
ATOM 6455 O O . SER B 1 373 ? 30.252 22.285 -0.961 1.00 15.53 394 SER B O 1
ATOM 6458 N N . VAL B 1 374 ? 31.901 20.817 -0.462 1.00 9.73 395 VAL B N 1
ATOM 6459 C CA . VAL B 1 374 ? 32.030 21.234 0.939 1.00 10.80 395 VAL B CA 1
ATOM 6460 C C . VAL B 1 374 ? 33.327 22.037 1.232 1.00 12.61 395 VAL B C 1
ATOM 6461 O O . VAL B 1 374 ? 33.637 22.358 2.401 1.00 10.84 395 VAL B O 1
ATOM 6465 N N . GLU B 1 375 ? 34.060 22.383 0.180 1.00 13.25 396 GLU B N 1
ATOM 6466 C CA . GLU B 1 375 ? 35.178 23.300 0.322 1.00 13.18 396 GLU B CA 1
ATOM 6467 C C . GLU B 1 375 ? 34.753 24.608 0.969 1.00 11.34 396 GLU B C 1
ATOM 6468 O O . GLU B 1 375 ? 33.717 25.160 0.657 1.00 9.98 396 GLU B O 1
ATOM 6474 N N . GLY B 1 376 ? 35.541 25.081 1.918 1.00 13.71 397 GLY B N 1
ATOM 6475 C CA . GLY B 1 376 ? 35.215 26.299 2.624 1.00 14.68 397 GLY B CA 1
ATOM 6476 C C . GLY B 1 376 ? 34.269 26.125 3.820 1.00 12.71 397 GLY B C 1
ATOM 6477 O O . GLY B 1 376 ? 33.976 27.111 4.511 1.00 15.85 397 GLY B O 1
ATOM 6478 N N . LYS B 1 377 ? 33.808 24.900 4.080 1.00 12.31 398 LYS B N 1
ATOM 6479 C CA . LYS B 1 377 ? 32.909 24.644 5.239 1.00 14.19 398 LYS B CA 1
ATOM 6480 C C . LYS B 1 377 ? 33.724 24.210 6.445 1.00 11.62 398 LYS B C 1
ATOM 6481 O O . LYS B 1 377 ? 34.775 23.572 6.293 1.00 12.04 398 LYS B O 1
ATOM 6487 N N . THR B 1 378 ? 33.225 24.521 7.638 1.00 8.65 399 THR B N 1
ATOM 6488 C CA . THR B 1 378 ? 33.742 23.910 8.852 1.00 9.79 399 THR B CA 1
ATOM 6489 C C . THR B 1 378 ? 32.802 22.766 9.158 1.00 10.43 399 THR B C 1
ATOM 6490 O O . THR B 1 378 ? 31.683 22.985 9.654 1.00 6.57 399 THR B O 1
ATOM 6494 N N . LEU B 1 379 ? 33.262 21.558 8.853 1.00 11.34 400 LEU B N 1
ATOM 6495 C CA . LEU B 1 379 ? 32.423 20.373 8.926 1.00 10.34 400 LEU B CA 1
ATOM 6496 C C . LEU B 1 379 ? 32.205 19.935 10.368 1.00 10.92 400 LEU B C 1
ATOM 6497 O O . LEU B 1 379 ? 33.111 19.981 11.212 1.00 10.22 400 LEU B O 1
ATOM 6502 N N . THR B 1 380 ? 31.008 19.431 10.589 1.00 9.69 401 THR B N 1
ATOM 6503 C CA . THR B 1 380 ? 30.574 18.968 11.882 1.00 10.00 401 THR B CA 1
ATOM 6504 C C . THR B 1 380 ? 30.325 17.451 11.774 1.00 11.04 401 THR B C 1
ATOM 6505 O O . THR B 1 380 ? 30.198 16.898 10.664 1.00 9.28 401 THR B O 1
ATOM 6509 N N . LEU B 1 381 ? 30.223 16.785 12.909 1.00 8.75 402 LEU B N 1
ATOM 6510 C CA . LEU B 1 381 ? 29.848 15.366 12.904 1.00 10.49 402 LEU B CA 1
ATOM 6511 C C . LEU B 1 381 ? 28.514 15.110 12.213 1.00 9.01 402 LEU B C 1
ATOM 6512 O O . LEU B 1 381 ? 28.384 14.186 11.407 1.00 10.02 402 LEU B O 1
ATOM 6517 N N . GLU B 1 382 ? 27.519 15.945 12.527 1.00 9.55 403 GLU B N 1
ATOM 6518 C CA . GLU B 1 382 ? 26.194 15.862 11.906 1.00 10.62 403 GLU B CA 1
ATOM 6519 C C . GLU B 1 382 ? 26.257 16.010 10.383 1.00 6.76 403 GLU B C 1
ATOM 6520 O O . GLU B 1 382 ? 25.601 15.255 9.648 1.00 8.27 403 GLU B O 1
ATOM 6526 N N . ASN B 1 383 ? 27.112 16.914 9.892 1.00 7.02 404 ASN B N 1
ATOM 6527 C CA . ASN B 1 383 ? 27.367 17.038 8.472 1.00 7.96 404 ASN B CA 1
ATOM 6528 C C . ASN B 1 383 ? 27.818 15.711 7.847 1.00 8.22 404 ASN B C 1
ATOM 6529 O O . ASN B 1 383 ? 27.304 15.284 6.794 1.00 7.39 404 ASN B O 1
ATOM 6534 N N . VAL B 1 384 ? 28.768 15.061 8.494 1.00 7.19 405 VAL B N 1
ATOM 6535 C CA . VAL B 1 384 ? 29.324 13.834 7.964 1.00 9.10 405 VAL B CA 1
ATOM 6536 C C . VAL B 1 384 ? 28.278 12.716 8.009 1.00 7.62 405 VAL B C 1
ATOM 6537 O O . VAL B 1 384 ? 28.104 11.981 7.024 1.00 9.63 405 VAL B O 1
ATOM 6541 N N . LEU B 1 385 ? 27.574 12.583 9.134 1.00 10.08 406 LEU B N 1
ATOM 6542 C CA . LEU B 1 385 ? 26.550 11.553 9.256 1.00 9.62 406 LEU B CA 1
ATOM 6543 C C . LEU B 1 385 ? 25.371 11.754 8.290 1.00 9.58 406 LEU B C 1
ATOM 6544 O O . LEU B 1 385 ? 24.747 10.760 7.864 1.00 9.78 406 LEU B O 1
ATOM 6549 N N . ASP B 1 386 ? 25.095 13.007 7.936 1.00 10.88 407 ASP B N 1
ATOM 6550 C CA . ASP B 1 386 ? 24.012 13.298 6.984 1.00 9.71 407 ASP B CA 1
ATOM 6551 C C . ASP B 1 386 ? 24.458 12.895 5.570 1.00 10.64 407 ASP B C 1
ATOM 6552 O O . ASP B 1 386 ? 23.613 12.493 4.737 1.00 11.31 407 ASP B O 1
ATOM 6557 N N . GLU B 1 387 ? 25.767 12.950 5.298 1.00 8.95 408 GLU B N 1
ATOM 6558 C CA . GLU B 1 387 ? 26.266 12.404 4.021 1.00 10.09 408 GLU B CA 1
ATOM 6559 C C . GLU B 1 387 ? 26.305 10.871 4.108 1.00 8.69 408 GLU B C 1
ATOM 6560 O O . GLU B 1 387 ? 25.874 10.171 3.183 1.00 9.67 408 GLU B O 1
ATOM 6566 N N . ARG B 1 388 ? 26.726 10.362 5.255 1.00 10.54 409 ARG B N 1
ATOM 6567 C CA . ARG B 1 388 ? 26.800 8.929 5.452 1.00 9.75 409 ARG B CA 1
ATOM 6568 C C . ARG B 1 388 ? 25.459 8.199 5.252 1.00 8.85 409 ARG B C 1
ATOM 6569 O O . ARG B 1 388 ? 25.397 7.140 4.600 1.00 10.56 409 ARG B O 1
ATOM 6577 N N . ARG B 1 389 ? 24.385 8.802 5.734 1.00 8.00 410 ARG B N 1
ATOM 6578 C CA . ARG B 1 389 ? 23.052 8.177 5.709 1.00 8.77 410 ARG B CA 1
ATOM 6579 C C . ARG B 1 389 ? 22.509 8.108 4.291 1.00 8.43 410 ARG B C 1
ATOM 6580 O O . ARG B 1 389 ? 21.793 7.176 3.942 1.00 8.95 410 ARG B O 1
ATOM 6588 N N . LYS B 1 390 ? 22.885 9.072 3.477 1.00 8.52 411 LYS B N 1
ATOM 6589 C CA . LYS B 1 390 ? 22.525 9.063 2.084 1.00 7.77 411 LYS B CA 1
ATOM 6590 C C . LYS B 1 390 ? 23.322 7.995 1.359 1.00 9.60 411 LYS B C 1
ATOM 6591 O O . LYS B 1 390 ? 22.787 7.263 0.545 1.00 8.11 411 LYS B O 1
ATOM 6597 N N . GLU B 1 391 ? 24.602 7.884 1.705 1.00 13.35 412 GLU B N 1
ATOM 6598 C CA . GLU B 1 391 ? 25.487 6.972 0.990 1.00 12.48 412 GLU B CA 1
ATOM 6599 C C . GLU B 1 391 ? 25.242 5.515 1.363 1.00 9.67 412 GLU B C 1
ATOM 6600 O O . GLU B 1 391 ? 25.354 4.662 0.526 1.00 5.06 412 GLU B O 1
ATOM 6606 N N . LEU B 1 392 ? 24.893 5.227 2.617 1.00 8.13 413 LEU B N 1
ATOM 6607 C CA . LEU B 1 392 ? 24.900 3.856 3.130 1.00 8.50 413 LEU B CA 1
ATOM 6608 C C . LEU B 1 392 ? 23.483 3.281 3.428 1.00 8.32 413 LEU B C 1
ATOM 6609 O O . LEU B 1 392 ? 23.347 2.251 4.104 1.00 6.96 413 LEU B O 1
ATOM 6614 N N . VAL B 1 393 ? 22.438 3.974 2.986 1.00 9.51 414 VAL B N 1
ATOM 6615 C CA . VAL B 1 393 ? 21.047 3.520 3.147 1.00 8.41 414 VAL B CA 1
ATOM 6616 C C . VAL B 1 393 ? 20.908 2.100 2.571 1.00 9.21 414 VAL B C 1
ATOM 6617 O O . VAL B 1 393 ? 21.424 1.817 1.491 1.00 11.82 414 VAL B O 1
ATOM 6621 N N . ALA B 1 394 ? 20.234 1.217 3.316 1.00 12.04 415 ALA B N 1
ATOM 6622 C CA . ALA B 1 394 ? 20.028 -0.208 2.987 1.00 8.50 415 ALA B CA 1
ATOM 6623 C C . ALA B 1 394 ? 21.274 -1.095 3.112 1.00 9.34 415 ALA B C 1
ATOM 6624 O O . ALA B 1 394 ? 21.222 -2.264 2.736 1.00 7.69 415 ALA B O 1
ATOM 6626 N N . GLU B 1 395 ? 22.359 -0.562 3.701 1.00 11.20 416 GLU B N 1
ATOM 6627 C CA . GLU B 1 395 ? 23.582 -1.358 3.947 1.00 11.26 416 GLU B CA 1
ATOM 6628 C C . GLU B 1 395 ? 23.857 -1.557 5.428 1.00 13.31 416 GLU B C 1
ATOM 6629 O O . GLU B 1 395 ? 24.916 -2.037 5.774 1.00 11.37 416 GLU B O 1
ATOM 6635 N N . GLY B 1 396 ? 22.898 -1.209 6.285 1.00 10.13 417 GLY B N 1
ATOM 6636 C CA . GLY B 1 396 ? 22.892 -1.680 7.651 1.00 11.43 417 GLY B CA 1
ATOM 6637 C C . GLY B 1 396 ? 23.599 -0.829 8.697 1.00 12.73 417 GLY B C 1
ATOM 6638 O O . GLY B 1 396 ? 24.022 -1.375 9.712 1.00 12.35 417 GLY B O 1
ATOM 6639 N N . HIS B 1 397 ? 23.726 0.481 8.445 1.00 9.32 418 HIS B N 1
ATOM 6640 C CA . HIS B 1 397 ? 24.470 1.426 9.330 1.00 11.22 418 HIS B CA 1
ATOM 6641 C C . HIS B 1 397 ? 23.655 2.393 10.195 1.00 11.68 418 HIS B C 1
ATOM 6642 O O . HIS B 1 397 ? 24.087 2.726 11.296 1.00 12.38 418 HIS B O 1
ATOM 6649 N N . ARG B 1 398 ? 22.499 2.849 9.691 1.00 9.88 419 ARG B N 1
ATOM 6650 C CA . ARG B 1 398 ? 21.876 4.099 10.191 1.00 9.75 419 ARG B CA 1
ATOM 6651 C C . ARG B 1 398 ? 21.581 4.141 11.699 1.00 7.99 419 ARG B C 1
ATOM 6652 O O . ARG B 1 398 ? 22.018 5.058 12.367 1.00 8.64 419 ARG B O 1
ATOM 6668 N N . TYR B 1 400 ? 22.731 2.383 14.134 1.00 8.88 421 TYR B N 1
ATOM 6669 C CA . TYR B 1 400 ? 23.955 2.316 14.898 1.00 10.12 421 TYR B CA 1
ATOM 6670 C C . TYR B 1 400 ? 24.706 3.652 14.894 1.00 12.46 421 TYR B C 1
ATOM 6671 O O . TYR B 1 400 ? 25.235 4.044 15.910 1.00 8.15 421 TYR B O 1
ATOM 6680 N N . ASP B 1 401 ? 24.678 4.359 13.750 1.00 9.94 422 ASP B N 1
ATOM 6681 C CA . ASP B 1 401 ? 25.451 5.594 13.583 1.00 10.32 422 ASP B CA 1
ATOM 6682 C C . ASP B 1 401 ? 24.860 6.748 14.414 1.00 12.45 422 ASP B C 1
ATOM 6683 O O . ASP B 1 401 ? 25.600 7.523 15.032 1.00 12.92 422 ASP B O 1
ATOM 6688 N N . VAL B 1 402 ? 23.532 6.801 14.482 1.00 8.96 423 VAL B N 1
ATOM 6689 C CA . VAL B 1 402 ? 22.846 7.748 15.376 1.00 7.57 423 VAL B CA 1
ATOM 6690 C C . VAL B 1 402 ? 23.102 7.403 16.841 1.00 8.36 423 VAL B C 1
ATOM 6691 O O . VAL B 1 402 ? 23.618 8.227 17.589 1.00 7.36 423 VAL B O 1
ATOM 6695 N N . ILE B 1 403 ? 22.815 6.167 17.218 1.00 6.02 424 ILE B N 1
ATOM 6696 C CA . ILE B 1 403 ? 22.834 5.762 18.604 1.00 10.94 424 ILE B CA 1
ATOM 6697 C C . ILE B 1 403 ? 24.234 5.813 19.249 1.00 9.20 424 ILE B C 1
ATOM 6698 O O . ILE B 1 403 ? 24.378 6.217 20.423 1.00 9.66 424 ILE B O 1
ATOM 6703 N N . ARG B 1 404 ? 25.259 5.437 18.485 1.00 10.29 425 ARG B N 1
ATOM 6704 C CA . ARG B 1 404 ? 26.625 5.318 19.025 1.00 10.95 425 ARG B CA 1
ATOM 6705 C C . ARG B 1 404 ? 27.244 6.689 19.334 1.00 7.93 425 ARG B C 1
ATOM 6706 O O . ARG B 1 404 ? 28.190 6.783 20.066 1.00 12.23 425 ARG B O 1
ATOM 6714 N N . ASN B 1 405 ? 26.678 7.736 18.746 1.00 8.04 426 ASN B N 1
ATOM 6715 C CA . ASN B 1 405 ? 27.094 9.094 18.996 1.00 7.68 426 ASN B CA 1
ATOM 6716 C C . ASN B 1 405 ? 26.276 9.820 20.065 1.00 9.68 426 ASN B C 1
ATOM 6717 O O . ASN B 1 405 ? 26.423 11.038 20.275 1.00 8.31 426 ASN B O 1
ATOM 6722 N N . GLY B 1 406 ? 25.432 9.094 20.795 1.00 9.44 427 GLY B N 1
ATOM 6723 C CA . GLY B 1 406 ? 24.644 9.760 21.844 1.00 7.56 427 GLY B CA 1
ATOM 6724 C C . GLY B 1 406 ? 23.512 10.616 21.287 1.00 7.18 427 GLY B C 1
ATOM 6725 O O . GLY B 1 406 ? 23.030 11.539 21.936 1.00 7.61 427 GLY B O 1
ATOM 6734 N N . THR B 1 408 ? 19.683 10.978 19.209 1.00 8.59 429 THR B N 1
ATOM 6735 C CA . THR B 1 408 ? 18.373 10.376 19.302 1.00 9.45 429 THR B CA 1
ATOM 6736 C C . THR B 1 408 ? 17.831 10.071 17.944 1.00 7.91 429 THR B C 1
ATOM 6737 O O . THR B 1 408 ? 17.766 10.952 17.098 1.00 8.93 429 THR B O 1
ATOM 6741 N N . VAL B 1 409 ? 17.410 8.836 17.737 1.00 9.59 430 VAL B N 1
ATOM 6742 C CA . VAL B 1 409 ? 16.730 8.479 16.488 1.00 10.27 430 VAL B CA 1
ATOM 6743 C C . VAL B 1 409 ? 15.340 9.093 16.595 1.00 10.57 430 VAL B C 1
ATOM 6744 O O . VAL B 1 409 ? 14.621 8.864 17.595 1.00 9.62 430 VAL B O 1
ATOM 6748 N N . LYS B 1 410 ? 14.968 9.872 15.577 1.00 9.86 431 LYS B N 1
ATOM 6749 C CA . LYS B 1 410 ? 13.667 10.529 15.518 1.00 10.90 431 LYS B CA 1
ATOM 6750 C C . LYS B 1 410 ? 13.008 10.225 14.168 1.00 10.17 431 LYS B C 1
ATOM 6751 O O . LYS B 1 410 ? 13.372 10.766 13.109 1.00 8.28 431 LYS B O 1
ATOM 6757 N N . ARG B 1 411 ? 12.098 9.266 14.221 1.00 11.41 432 ARG B N 1
ATOM 6758 C CA . ARG B 1 411 ? 11.243 8.926 13.100 1.00 8.86 432 ARG B CA 1
ATOM 6759 C C . ARG B 1 411 ? 10.271 10.081 12.941 1.00 11.64 432 ARG B C 1
ATOM 6760 O O . ARG B 1 411 ? 9.701 10.552 13.921 1.00 11.13 432 ARG B O 1
ATOM 6768 N N . ILE B 1 412 ? 10.077 10.517 11.702 1.00 8.93 433 ILE B N 1
ATOM 6769 C CA . ILE B 1 412 ? 9.246 11.688 11.387 1.00 13.38 433 ILE B CA 1
ATOM 6770 C C . ILE B 1 412 ? 8.041 11.256 10.546 1.00 13.60 433 ILE B C 1
ATOM 6771 O O . ILE B 1 412 ? 8.199 10.616 9.494 1.00 10.42 433 ILE B O 1
ATOM 6776 N N . ASP B 1 413 ? 6.829 11.548 11.002 1.00 13.00 434 ASP B N 1
ATOM 6777 C CA . ASP B 1 413 ? 5.681 11.074 10.240 1.00 17.36 434 ASP B CA 1
ATOM 6778 C C . ASP B 1 413 ? 5.312 12.228 9.312 1.00 18.82 434 ASP B C 1
ATOM 6779 O O . ASP B 1 413 ? 4.605 13.152 9.680 1.00 22.57 434 ASP B O 1
ATOM 6784 N N . VAL B 1 414 ? 5.924 12.222 8.150 1.00 20.81 435 VAL B N 1
ATOM 6785 C CA . VAL B 1 414 ? 5.550 13.131 7.095 1.00 19.02 435 VAL B CA 1
ATOM 6786 C C . VAL B 1 414 ? 5.001 12.241 6.014 1.00 18.63 435 VAL B C 1
ATOM 6787 O O . VAL B 1 414 ? 5.326 11.053 5.953 1.00 15.41 435 VAL B O 1
ATOM 6791 N N . LYS B 1 415 ? 4.224 12.830 5.115 1.00 18.58 436 LYS B N 1
ATOM 6792 C CA . LYS B 1 415 ? 3.692 12.087 4.011 1.00 19.96 436 LYS B CA 1
ATOM 6793 C C . LYS B 1 415 ? 4.294 12.628 2.742 1.00 19.32 436 LYS B C 1
ATOM 6794 O O . LYS B 1 415 ? 4.770 13.757 2.704 1.00 20.55 436 LYS B O 1
ATOM 6800 N N . ASP B 1 416 ? 4.309 11.799 1.713 1.00 14.15 437 ASP B N 1
ATOM 6801 C CA . ASP B 1 416 ? 4.735 12.245 0.403 1.00 12.88 437 ASP B CA 1
ATOM 6802 C C . ASP B 1 416 ? 3.862 11.618 -0.644 1.00 10.56 437 ASP B C 1
ATOM 6803 O O . ASP B 1 416 ? 3.691 10.401 -0.659 1.00 11.46 437 ASP B O 1
ATOM 6808 N N . SER B 1 417 ? 3.338 12.434 -1.556 1.00 11.46 438 SER B N 1
ATOM 6809 C CA . SER B 1 417 ? 2.406 11.942 -2.569 1.00 12.51 438 SER B CA 1
ATOM 6810 C C . SER B 1 417 ? 3.019 11.025 -3.642 1.00 13.98 438 SER B C 1
ATOM 6811 O O . SER B 1 417 ? 2.284 10.237 -4.268 1.00 12.01 438 SER B O 1
ATOM 6814 N N . ASP B 1 418 ? 4.325 11.125 -3.882 1.00 10.83 439 ASP B N 1
ATOM 6815 C CA . ASP B 1 418 ? 5.002 10.169 -4.781 1.00 12.55 439 ASP B CA 1
ATOM 6816 C C . ASP B 1 418 ? 5.219 8.741 -4.193 1.00 12.84 439 ASP B C 1
ATOM 6817 O O . ASP B 1 418 ? 5.490 7.820 -4.940 1.00 11.28 439 ASP B O 1
ATOM 6822 N N . ILE B 1 419 ? 5.124 8.589 -2.870 1.00 13.13 440 ILE B N 1
ATOM 6823 C CA . ILE B 1 419 ? 5.145 7.294 -2.187 1.00 10.54 440 ILE B CA 1
ATOM 6824 C C . ILE B 1 419 ? 3.988 7.219 -1.155 1.00 11.85 440 ILE B C 1
ATOM 6825 O O . ILE B 1 419 ? 4.171 7.135 0.081 1.00 10.18 440 ILE B O 1
ATOM 6830 N N . ASN B 1 420 ? 2.779 7.201 -1.693 1.00 7.99 441 ASN B N 1
ATOM 6831 C CA . ASN B 1 420 ? 1.617 7.573 -0.908 1.00 11.38 441 ASN B CA 1
ATOM 6832 C C . ASN B 1 420 ? 1.078 6.460 0.000 1.00 12.68 441 ASN B C 1
ATOM 6833 O O . ASN B 1 420 ? 0.134 6.713 0.752 1.00 8.26 441 ASN B O 1
ATOM 6838 N N . LYS B 1 421 ? 1.658 5.247 -0.067 1.00 11.24 442 LYS B N 1
ATOM 6839 C CA . LYS B 1 421 ? 1.325 4.140 0.896 1.00 12.64 442 LYS B CA 1
ATOM 6840 C C . LYS B 1 421 ? 2.368 4.006 2.020 1.00 10.55 442 LYS B C 1
ATOM 6841 O O . LYS B 1 421 ? 2.235 3.188 2.926 1.00 13.73 442 LYS B O 1
ATOM 6847 N N . THR B 1 422 ? 3.396 4.829 1.957 1.00 11.88 443 THR B N 1
ATOM 6848 C CA . THR B 1 422 ? 4.493 4.793 2.929 1.00 9.37 443 THR B CA 1
ATOM 6849 C C . THR B 1 422 ? 4.132 5.677 4.115 1.00 9.41 443 THR B C 1
ATOM 6850 O O . THR B 1 422 ? 3.934 6.884 3.962 1.00 9.74 443 THR B O 1
ATOM 6854 N N . LYS B 1 423 ? 3.974 5.036 5.273 1.00 10.25 444 LYS B N 1
ATOM 6855 C CA A LYS B 1 423 ? 3.641 5.710 6.524 0.40 10.88 444 LYS B CA 1
ATOM 6856 C CA B LYS B 1 423 ? 3.692 5.731 6.509 0.60 10.18 444 LYS B CA 1
ATOM 6857 C C . LYS B 1 423 ? 4.254 4.908 7.663 1.00 10.02 444 LYS B C 1
ATOM 6858 O O . LYS B 1 423 ? 4.363 3.681 7.571 1.00 9.56 444 LYS B O 1
ATOM 6869 N N . HIS B 1 424 ? 4.621 5.590 8.745 1.00 9.56 445 HIS B N 1
ATOM 6870 C CA . HIS B 1 424 ? 5.019 4.901 9.950 1.00 11.29 445 HIS B CA 1
ATOM 6871 C C . HIS B 1 424 ? 3.821 4.221 10.584 1.00 12.75 445 HIS B C 1
ATOM 6872 O O . HIS B 1 424 ? 2.652 4.653 10.432 1.00 8.50 445 HIS B O 1
ATOM 6879 N N . ASN B 1 425 ? 4.143 3.158 11.304 1.00 12.84 446 ASN B N 1
ATOM 6880 C CA . ASN B 1 425 ? 3.169 2.312 11.992 1.00 13.69 446 ASN B CA 1
ATOM 6881 C C . ASN B 1 425 ? 3.929 1.664 13.136 1.00 13.03 446 ASN B C 1
ATOM 6882 O O . ASN B 1 425 ? 4.315 0.498 13.077 1.00 15.70 446 ASN B O 1
ATOM 6887 N N . THR B 1 426 ? 4.142 2.435 14.186 1.00 12.56 447 THR B N 1
ATOM 6888 C CA . THR B 1 426 ? 4.955 1.978 15.289 1.00 12.09 447 THR B CA 1
ATOM 6889 C C . THR B 1 426 ? 4.681 2.768 16.561 1.00 12.86 447 THR B C 1
ATOM 6890 O O . THR B 1 426 ? 4.348 3.939 16.480 1.00 11.38 447 THR B O 1
ATOM 6894 N N . ALA B 1 427 ? 4.774 2.101 17.719 1.00 13.04 448 ALA B N 1
ATOM 6895 C CA . ALA B 1 427 ? 4.713 2.751 19.028 1.00 13.97 448 ALA B CA 1
ATOM 6896 C C . ALA B 1 427 ? 5.980 3.562 19.316 1.00 12.58 448 ALA B C 1
ATOM 6897 O O . ALA B 1 427 ? 5.985 4.395 20.204 1.00 11.72 448 ALA B O 1
ATOM 6899 N N . TYR B 1 428 ? 7.051 3.340 18.561 1.00 10.49 449 TYR B N 1
ATOM 6900 C CA . TYR B 1 428 ? 8.352 3.882 18.950 1.00 11.54 449 TYR B CA 1
ATOM 6901 C C . TYR B 1 428 ? 8.865 4.820 17.860 1.00 10.54 449 TYR B C 1
ATOM 6902 O O . TYR B 1 428 ? 9.331 4.388 16.809 1.00 12.28 449 TYR B O 1
ATOM 6919 N N . GLU B 1 430 ? 10.830 7.926 18.791 1.00 8.83 451 GLU B N 1
ATOM 6920 C CA . GLU B 1 430 ? 12.054 8.635 19.178 1.00 10.44 451 GLU B CA 1
ATOM 6921 C C . GLU B 1 430 ? 12.695 7.844 20.272 1.00 12.43 451 GLU B C 1
ATOM 6922 O O . GLU B 1 430 ? 12.013 7.411 21.223 1.00 11.35 451 GLU B O 1
ATOM 6928 N N . TYR B 1 431 ? 13.981 7.576 20.120 1.00 12.27 452 TYR B N 1
ATOM 6929 C CA . TYR B 1 431 ? 14.694 6.763 21.137 1.00 9.98 452 TYR B CA 1
ATOM 6930 C C . TYR B 1 431 ? 16.196 6.978 21.021 1.00 12.30 452 TYR B C 1
ATOM 6931 O O . TYR B 1 431 ? 16.718 7.226 19.929 1.00 12.23 452 TYR B O 1
ATOM 6940 N N . ASP B 1 432 ? 16.875 6.859 22.155 1.00 9.72 453 ASP B N 1
ATOM 6941 C CA . ASP B 1 432 ? 18.314 6.995 22.218 1.00 12.12 453 ASP B CA 1
ATOM 6942 C C . ASP B 1 432 ? 18.940 5.729 22.806 1.00 10.91 453 ASP B C 1
ATOM 6943 O O . ASP B 1 432 ? 18.294 4.686 22.870 1.00 11.50 453 ASP B O 1
ATOM 6948 N N . TRP B 1 433 ? 20.187 5.817 23.279 1.00 9.74 454 TRP B N 1
ATOM 6949 C CA . TRP B 1 433 ? 20.851 4.642 23.824 1.00 8.00 454 TRP B CA 1
ATOM 6950 C C . TRP B 1 433 ? 20.320 4.229 25.229 1.00 9.61 454 TRP B C 1
ATOM 6951 O O . TRP B 1 433 ? 20.789 3.265 25.815 1.00 10.72 454 TRP B O 1
ATOM 6962 N N . ASN B 1 434 ? 19.345 4.962 25.758 1.00 9.71 455 ASN B N 1
ATOM 6963 C CA . ASN B 1 434 ? 18.582 4.496 26.924 1.00 8.99 455 ASN B CA 1
ATOM 6964 C C . ASN B 1 434 ? 17.326 3.642 26.580 1.00 9.35 455 ASN B C 1
ATOM 6965 O O . ASN B 1 434 ? 16.663 3.132 27.476 1.00 9.62 455 ASN B O 1
ATOM 6970 N N . PHE B 1 435 ? 16.980 3.503 25.310 1.00 10.37 456 PHE B N 1
ATOM 6971 C CA . PHE B 1 435 ? 15.839 2.649 24.929 1.00 10.97 456 PHE B CA 1
ATOM 6972 C C . PHE B 1 435 ? 16.256 1.182 25.012 1.00 10.41 456 PHE B C 1
ATOM 6973 O O . PHE B 1 435 ? 17.147 0.752 24.304 1.00 6.17 456 PHE B O 1
ATOM 6981 N N . HIS B 1 436 ? 15.594 0.390 25.846 1.00 8.81 457 HIS B N 1
ATOM 6982 C CA . HIS B 1 436 ? 16.093 -0.981 26.103 1.00 12.87 457 HIS B CA 1
ATOM 6983 C C . HIS B 1 436 ? 15.990 -1.843 24.863 1.00 10.88 457 HIS B C 1
ATOM 6984 O O . HIS B 1 436 ? 16.753 -2.803 24.703 1.00 10.61 457 HIS B O 1
ATOM 6991 N N . LYS B 1 437 ? 15.108 -1.487 23.929 1.00 12.20 458 LYS B N 1
ATOM 6992 C CA . LYS B 1 437 ? 14.877 -2.374 22.792 1.00 9.62 458 LYS B CA 1
ATOM 6993 C C . LYS B 1 437 ? 15.744 -2.069 21.589 1.00 11.01 458 LYS B C 1
ATOM 6994 O O . LYS B 1 437 ? 15.574 -2.715 20.572 1.00 10.87 458 LYS B O 1
ATOM 7000 N N . ILE B 1 438 ? 16.700 -1.137 21.689 1.00 10.73 459 ILE B N 1
ATOM 7001 C CA . ILE B 1 438 ? 17.741 -1.070 20.643 1.00 13.43 459 ILE B CA 1
ATOM 7002 C C . ILE B 1 438 ? 18.605 -2.336 20.602 1.00 13.26 459 ILE B C 1
ATOM 7003 O O . ILE B 1 438 ? 19.203 -2.622 19.593 1.00 13.59 459 ILE B O 1
ATOM 7008 N N . LEU B 1 439 ? 18.652 -3.076 21.701 1.00 12.28 460 LEU B N 1
ATOM 7009 C CA . LEU B 1 439 ? 19.348 -4.368 21.763 1.00 11.62 460 LEU B CA 1
ATOM 7010 C C . LEU B 1 439 ? 18.308 -5.480 21.590 1.00 12.26 460 LEU B C 1
ATOM 7011 O O . LEU B 1 439 ? 17.212 -5.381 22.149 1.00 10.86 460 LEU B O 1
ATOM 7016 N N . LEU B 1 440 ? 18.655 -6.523 20.855 1.00 12.60 461 LEU B N 1
ATOM 7017 C CA . LEU B 1 440 ? 17.835 -7.741 20.845 1.00 12.34 461 LEU B CA 1
ATOM 7018 C C . LEU B 1 440 ? 17.968 -8.382 22.212 1.00 10.28 461 LEU B C 1
ATOM 7019 O O . LEU B 1 440 ? 19.004 -8.223 22.868 1.00 10.24 461 LEU B O 1
ATOM 7024 N N . PRO B 1 441 ? 16.919 -9.112 22.656 1.00 8.96 462 PRO B N 1
ATOM 7025 C CA . PRO B 1 441 ? 17.101 -9.899 23.867 1.00 12.29 462 PRO B CA 1
ATOM 7026 C C . PRO B 1 441 ? 18.011 -11.094 23.584 1.00 11.93 462 PRO B C 1
ATOM 7027 O O . PRO B 1 441 ? 18.095 -11.564 22.440 1.00 9.01 462 PRO B O 1
ATOM 7031 N N . ILE B 1 442 ? 18.664 -11.586 24.634 1.00 11.78 463 ILE B N 1
ATOM 7032 C CA . ILE B 1 442 ? 19.416 -12.797 24.520 1.00 10.78 463 ILE B CA 1
ATOM 7033 C C . ILE B 1 442 ? 18.383 -13.877 24.205 1.00 13.12 463 ILE B C 1
ATOM 7034 O O . ILE B 1 442 ? 17.308 -13.945 24.852 1.00 11.27 463 ILE B O 1
ATOM 7039 N N . PRO B 1 443 ? 18.665 -14.708 23.191 1.00 12.11 464 PRO B N 1
ATOM 7040 C CA . PRO B 1 443 ? 17.672 -15.680 22.771 1.00 13.68 464 PRO B CA 1
ATOM 7041 C C . PRO B 1 443 ? 17.288 -16.688 23.856 1.00 14.50 464 PRO B C 1
ATOM 7042 O O . PRO B 1 443 ? 18.109 -17.075 24.719 1.00 11.39 464 PRO B O 1
ATOM 7046 N N . LYS B 1 444 ? 16.026 -17.088 23.805 1.00 15.18 465 LYS B N 1
ATOM 7047 C CA . LYS B 1 444 ? 15.477 -17.991 24.806 1.00 14.30 465 LYS B CA 1
ATOM 7048 C C . LYS B 1 444 ? 16.279 -19.293 24.891 1.00 14.00 465 LYS B C 1
ATOM 7049 O O . LYS B 1 444 ? 16.616 -19.761 25.977 1.00 15.45 465 LYS B O 1
ATOM 7055 N N . LYS B 1 445 ? 16.577 -19.901 23.756 1.00 15.59 466 LYS B N 1
ATOM 7056 C CA . LYS B 1 445 ? 17.345 -21.152 23.792 1.00 19.12 466 LYS B CA 1
ATOM 7057 C C . LYS B 1 445 ? 18.683 -20.990 24.534 1.00 17.49 466 LYS B C 1
ATOM 7058 O O . LYS B 1 445 ? 19.112 -21.893 25.248 1.00 16.64 466 LYS B O 1
ATOM 7064 N N . GLU B 1 446 ? 19.333 -19.839 24.367 1.00 15.57 467 GLU B N 1
ATOM 7065 C CA . GLU B 1 446 ? 20.571 -19.589 25.083 1.00 16.34 467 GLU B CA 1
ATOM 7066 C C . GLU B 1 446 ? 20.301 -19.380 26.572 1.00 13.73 467 GLU B C 1
ATOM 7067 O O . GLU B 1 446 ? 20.994 -19.946 27.423 1.00 14.95 467 GLU B O 1
ATOM 7081 N N . ASP B 1 448 ? 17.800 -20.465 28.374 1.00 15.88 469 ASP B N 1
ATOM 7082 C CA . ASP B 1 448 ? 17.359 -21.723 28.942 1.00 16.52 469 ASP B CA 1
ATOM 7083 C C . ASP B 1 448 ? 18.548 -22.663 29.183 1.00 16.99 469 ASP B C 1
ATOM 7084 O O . ASP B 1 448 ? 18.557 -23.370 30.167 1.00 20.00 469 ASP B O 1
ATOM 7089 N N . ALA B 1 449 ? 19.519 -22.690 28.272 1.00 15.72 470 ALA B N 1
ATOM 7090 C CA . ALA B 1 449 ? 20.658 -23.627 28.383 1.00 14.77 470 ALA B CA 1
ATOM 7091 C C . ALA B 1 449 ? 21.769 -23.178 29.331 1.00 14.90 470 ALA B C 1
ATOM 7092 O O . ALA B 1 449 ? 22.542 -24.005 29.806 1.00 16.02 470 ALA B O 1
ATOM 7094 N N . ASN B 1 450 ? 21.909 -21.872 29.539 1.00 13.51 471 ASN B N 1
ATOM 7095 C CA . ASN B 1 450 ? 23.109 -21.314 30.157 1.00 12.85 471 ASN B CA 1
ATOM 7096 C C . ASN B 1 450 ? 22.719 -20.491 31.376 1.00 15.12 471 ASN B C 1
ATOM 7097 O O . ASN B 1 450 ? 22.322 -19.334 31.259 1.00 13.76 471 ASN B O 1
ATOM 7102 N N . PRO B 1 451 ?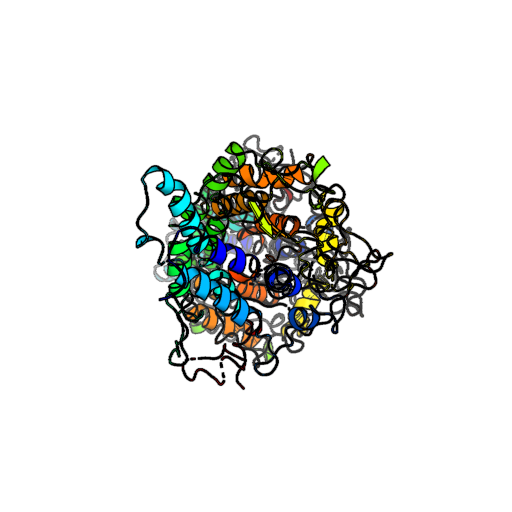 22.830 -21.091 32.557 1.00 14.53 472 PRO B N 1
ATOM 7103 C CA . PRO B 1 451 ? 22.503 -20.376 33.814 1.00 14.14 472 PRO B CA 1
ATOM 7104 C C . PRO B 1 451 ? 23.381 -19.152 34.131 1.00 13.55 472 PRO B C 1
ATOM 7105 O O . PRO B 1 451 ? 22.996 -18.345 34.968 1.00 9.87 472 PRO B O 1
ATOM 7109 N N . ASN B 1 452 ? 24.523 -18.991 33.458 1.00 11.09 473 ASN B N 1
ATOM 7110 C CA . ASN B 1 452 ? 25.382 -17.820 33.664 1.00 12.60 473 ASN B CA 1
ATOM 7111 C C . ASN B 1 452 ? 25.091 -16.674 32.707 1.00 14.01 473 ASN B C 1
ATOM 7112 O O . ASN B 1 452 ? 25.748 -15.641 32.746 1.00 16.78 473 ASN B O 1
ATOM 7125 N N . LYS B 1 454 ? 23.009 -13.612 31.443 1.00 16.55 475 LYS B N 1
ATOM 7126 C CA . LYS B 1 454 ? 22.133 -12.565 31.988 1.00 18.34 475 LYS B CA 1
ATOM 7127 C C . LYS B 1 454 ? 21.376 -11.928 30.842 1.00 16.24 475 LYS B C 1
ATOM 7128 O O . LYS B 1 454 ? 21.959 -11.579 29.820 1.00 12.07 475 LYS B O 1
ATOM 7134 N N . GLN B 1 455 ? 20.061 -11.808 31.004 1.00 12.54 476 GLN B N 1
ATOM 7135 C CA . GLN B 1 455 ? 19.214 -11.144 30.009 1.00 13.03 476 GLN B CA 1
ATOM 7136 C C . GLN B 1 455 ? 19.500 -9.635 29.927 1.00 11.63 476 GLN B C 1
ATOM 7137 O O . GLN B 1 455 ? 19.969 -9.013 30.886 1.00 9.59 476 GLN B O 1
ATOM 7143 N N . ASN B 1 456 ? 19.261 -9.061 28.754 1.00 11.89 477 ASN B N 1
ATOM 7144 C CA . ASN B 1 456 ? 19.345 -7.626 28.586 1.00 9.69 477 ASN B CA 1
ATOM 7145 C C . ASN B 1 456 ? 18.251 -6.929 29.423 1.00 13.08 477 ASN B C 1
ATOM 7146 O O . ASN B 1 456 ? 17.172 -7.489 29.619 1.00 11.37 477 ASN B O 1
ATOM 7151 N N . PRO B 1 457 ? 18.539 -5.722 29.908 1.00 13.83 478 PRO B N 1
ATOM 7152 C CA . PRO B 1 457 ? 17.617 -4.978 30.769 1.00 16.87 478 PRO B CA 1
ATOM 7153 C C . PRO B 1 457 ? 16.266 -4.704 30.089 1.00 17.59 478 PRO B C 1
ATOM 7154 O O . PRO B 1 457 ? 16.197 -4.506 28.870 1.00 14.95 478 PRO B O 1
ATOM 7158 N N . GLY B 1 458 ? 15.200 -4.721 30.881 1.00 18.99 479 GLY B N 1
ATOM 7159 C CA . GLY B 1 458 ? 13.838 -4.460 30.388 1.00 18.02 479 GLY B CA 1
ATOM 7160 C C . GLY B 1 458 ? 13.161 -5.588 29.645 1.00 19.25 479 GLY B C 1
ATOM 7161 O O . GLY B 1 458 ? 12.014 -5.451 29.228 1.00 21.70 479 GLY B O 1
ATOM 7162 N N . TYR B 1 459 ? 13.853 -6.709 29.464 1.00 21.85 480 TYR B N 1
ATOM 7163 C CA . TYR B 1 459 ? 13.266 -7.876 28.808 1.00 21.36 480 TYR B CA 1
ATOM 7164 C C . TYR B 1 459 ? 12.801 -8.979 29.745 1.00 30.14 480 TYR B C 1
ATOM 7165 O O . TYR B 1 459 ? 11.997 -9.822 29.339 1.00 30.76 480 TYR B O 1
ATOM 7174 N N . VAL B 1 460 ? 13.340 -9.012 30.957 1.00 34.17 481 VAL B N 1
ATOM 7175 C CA . VAL B 1 460 ? 12.721 -9.778 32.017 1.00 40.31 481 VAL B CA 1
ATOM 7176 C C . VAL B 1 460 ? 11.708 -8.850 32.706 1.00 44.53 481 VAL B C 1
ATOM 7177 O O . VAL B 1 460 ? 12.014 -7.690 33.042 1.00 47.95 481 VAL B O 1
ATOM 7181 N N . ASP B 1 461 ? 10.492 -9.347 32.868 1.00 46.72 482 ASP B N 1
ATOM 7182 C CA . ASP B 1 461 ? 9.511 -8.690 33.719 1.00 48.61 482 ASP B CA 1
ATOM 7183 C C . ASP B 1 461 ? 9.279 -9.644 34.874 1.00 49.14 482 ASP B C 1
ATOM 7184 O O . ASP B 1 461 ? 8.237 -10.294 34.905 1.00 50.61 482 ASP B O 1
#

InterPro domains:
  IPR011990 Tetratricopeptide-like helical domain superfamily [SSF48452] (17-480)
  IPR012944 RagB/SusD domain [PF07980] (335-480)
  IPR033985 SusD-like, N-terminal [PF14322] (22-228)

Solvent-accessible surface area: 33616 Å² total

Secondary structure (DSSP, 8-state):
--S-SSHHHHHHHHHHHHH---TTTTTTHHHHHHHHTS----SSTTSTTHHHHTT---TTT---HHHHHHHHHHHHHHHH--GGGS---GGGHHHHHHHHHHHHHHH--HHHHHHHHS--HHHHTT-SB------S---TT--PPPPBHHHHHHHHHHHHHHHHHHS--S--TTS--TTT--HHHHHHHHHT-HHHHH--HHHHHHHHHHT--PPPTTTHHHHTTS--BTTB-TTEEEEE--BTTB---TT---TT-TTTT-----HHHHHHHHTSTT-GGGGGEEEETTTEEEETT-PPPTT--GGG--EEEEEHHHHHHHHHHHHHHTT-HHHHHHHHHHHHHHH-TT---TT----HHHHHHHHHHHHTTTT---TTGGG--B-------GGGTT--------B-TT-GGGSPPPPTT-------PPTTT-/--S-SSHHHHHHHHHHHHH---TTTTTTHHHHHHHHTS----SSTTSTTHHHHTT---TTT---HHHHHHHHHHHHHHHH--GGGS---GGGHHHHHHHHHHHHHHH--HHHHHHHHS--HHHHTT-SB------S---TT--PPPPBHHHHHHHHHHHHHHHHHHS--S--TTS--TTT--HHHHHHHHTT-HHHHH--HHHHHHHHHHT--PPPTTTHHHHTT----SSS-TTEEEEE--BTTB---TT---TT-TTTT-----HHHHHHHHTSTT-GGGGGEEEETTTEEEETT-PPPTT--GGG--EEEEEHHHHHHHHHHHHHHTT-HHHHHHHHHHHHHHH-TT---TT----HHHHHHHHHHHSTTTT---HHHHT--B-------GGGTT--------B-TT-GGGSPPPPS--------PPTTS--